Protein AF-A0A0D8X9I7-F1 (afdb_monomer)

Foldseek 3Di:
DLQKDKDKAKDWDWDWFLFPPRPIDIDIFIFIAIFMFGHAFAQLVSSLQSDQFQAAPPPGDGNDDLVVCPPPVNQVVSCLQQAQFWKFFLDDPRDIAGWAGWAFFLFAGDDDDDDDDDDDDDDDDDDDDRDFDQDPVRDTDRNQRCCCPPVVDHDPCRRHIWTAGLVGRRDTHDSRRITGHPPGTGDPSNDDVVNVVVSVVVQLAFPVRRQVSRLVNCVVVVVAAPDPVCVVVVHHHHNDDDDFDWDDDADWWKAADPGDIWGQDLNDTDDPQGAHNFFFEFDQAEEEEAEDPVLVVVFPVVVLQVLLCVVSVSNVYHYDGYPYYHYDDVSDLVSVLVVLVVSLVVVGQEYEYEHEPPDPCVLSQVVSCVVSVHHYHYDYSVLSCCCPVVVPCVSSVVVSCVVRVVRVTGGIDIAGPDDPPDPPRVVSVDPVDDADDFDDDDDDADDYDDDDYDDDDDDAAFDADPVGNPRTHGPVDDDDDPDDDDDPVRDDVVNVVVCCVVPDDDPVRVVVVVVVVCVVVVVAAPDPVCVVVVHGHDPDDDDDDDDFFDDWWKAADPGDIWDDDQQFGDCQQTAHNFAFEFEEEEEEEEEDPVLVVQFPVVVLQVLLCVVSVSNVHHHDGYPYYHYDDVSDLVSVLVVLVVVLVVVHQEYEYEHESNDDCVLSVLLSCQVSVHHYDYDYSVLSCCCPSVVSVSSSLLVSLVVRQQRPTGRIAIFRDDDVPDPLRCQQFDLLEKEKEKEKAADPDDDPSDDDPPQADDDFIKIKMKICLAQTSLFIFIAIATDHHPDLARVQLVLLVVVVVSQVSSCVHNVDGHQEYEYEYEPADPVCLCSCQPRNVVNNQVSLCPDPPRRNHKYWYKYKDQPDSDADWDPDADDDFSQSTERGASIKGQRNRRHSVWRKMFHALRGDRTRGDGTIMITTSDTPDPDDPVSVSSVFSSQQSSPSSRSGGDRGGPRNLSRVQNSVSLSSNSVVCVVPVPADDRDSVSCRVSSTHDDPCSVGGDDD

Structure (mmCIF, N/CA/C/O backbone):
data_AF-A0A0D8X9I7-F1
#
_entry.id   AF-A0A0D8X9I7-F1
#
loop_
_atom_site.group_PDB
_atom_site.id
_atom_site.type_symbol
_atom_site.label_atom_id
_atom_site.label_alt_id
_atom_site.label_comp_id
_atom_site.label_asym_id
_atom_site.label_entity_id
_atom_site.label_seq_id
_atom_site.pdbx_PDB_ins_code
_atom_site.Cartn_x
_atom_site.Cartn_y
_atom_site.Cartn_z
_atom_site.occupancy
_atom_site.B_iso_or_equiv
_atom_site.auth_seq_id
_atom_site.auth_comp_id
_atom_site.auth_asym_id
_atom_site.auth_atom_id
_atom_site.pdbx_PDB_model_num
ATOM 1 N N . MET A 1 1 ? 13.158 9.711 -20.200 1.00 53.44 1 MET A N 1
ATOM 2 C CA . MET A 1 1 ? 13.672 8.953 -19.042 1.00 53.44 1 MET A CA 1
ATOM 3 C C . MET A 1 1 ? 15.166 8.816 -19.259 1.00 53.44 1 MET A C 1
ATOM 5 O O . MET A 1 1 ? 15.548 8.150 -20.204 1.00 53.44 1 MET A O 1
ATOM 9 N N . ASP A 1 2 ? 15.972 9.517 -18.475 1.00 66.38 2 ASP A N 1
ATOM 10 C CA . ASP A 1 2 ? 17.443 9.617 -18.415 1.00 66.38 2 ASP A CA 1
ATOM 11 C C . ASP A 1 2 ? 18.286 8.525 -19.128 1.00 66.38 2 ASP A C 1
ATOM 13 O O . ASP A 1 2 ? 18.911 7.675 -18.475 1.00 66.38 2 ASP A O 1
ATOM 17 N N . GLY A 1 3 ? 18.328 8.505 -20.466 1.00 66.56 3 GLY A N 1
ATOM 18 C CA . GLY A 1 3 ? 18.973 7.427 -21.229 1.00 66.56 3 GLY A CA 1
ATOM 19 C C . GLY A 1 3 ? 18.434 6.025 -20.889 1.00 66.56 3 GLY A C 1
ATOM 20 O O . GLY A 1 3 ? 19.210 5.103 -20.606 1.00 66.56 3 GLY A O 1
ATOM 21 N N . LYS A 1 4 ? 17.109 5.901 -20.766 1.00 79.44 4 LYS A N 1
ATOM 22 C CA . LYS A 1 4 ? 16.364 4.710 -20.336 1.00 79.44 4 LYS A CA 1
ATOM 23 C C . LYS A 1 4 ? 15.097 4.536 -21.182 1.00 79.44 4 LYS A C 1
ATOM 25 O O . LYS A 1 4 ? 14.476 5.520 -21.584 1.00 79.44 4 LYS A O 1
ATOM 30 N N . TYR A 1 5 ? 14.656 3.295 -21.362 1.00 79.88 5 TYR A N 1
ATOM 31 C CA . TYR A 1 5 ? 13.369 2.941 -21.965 1.00 79.88 5 TYR A CA 1
ATOM 32 C C . TYR A 1 5 ? 12.619 1.902 -21.122 1.00 79.88 5 TYR A C 1
ATOM 34 O O . TYR A 1 5 ? 13.199 1.229 -20.271 1.00 79.88 5 TYR A O 1
ATOM 42 N N . MET A 1 6 ? 11.313 1.766 -21.359 1.00 77.94 6 MET A N 1
ATOM 43 C CA . MET A 1 6 ? 10.490 0.726 -20.738 1.00 77.94 6 MET A CA 1
ATOM 44 C C . MET A 1 6 ? 10.503 -0.528 -21.616 1.00 77.94 6 MET A C 1
ATOM 46 O O . MET A 1 6 ? 9.885 -0.542 -22.679 1.00 77.94 6 MET A O 1
ATOM 50 N N . GLY A 1 7 ? 11.190 -1.579 -21.176 1.00 70.88 7 GLY A N 1
ATOM 51 C CA . GLY A 1 7 ? 11.115 -2.898 -21.796 1.00 70.88 7 GLY A CA 1
ATOM 52 C C . GLY A 1 7 ? 9.864 -3.639 -21.326 1.00 70.88 7 GLY A C 1
ATOM 53 O O . GLY A 1 7 ? 9.593 -3.697 -20.126 1.00 70.88 7 GLY A O 1
ATOM 54 N N . ILE A 1 8 ? 9.109 -4.215 -22.263 1.00 76.94 8 ILE A N 1
ATOM 55 C CA . ILE A 1 8 ? 8.021 -5.158 -21.976 1.00 76.94 8 ILE A CA 1
ATOM 56 C C . ILE A 1 8 ? 8.566 -6.564 -22.239 1.00 76.94 8 ILE A C 1
ATOM 58 O O . ILE A 1 8 ? 9.080 -6.826 -23.322 1.00 76.94 8 ILE A O 1
ATOM 62 N N . GLY A 1 9 ? 8.452 -7.459 -21.262 1.00 74.44 9 GLY A N 1
ATOM 63 C CA . GLY A 1 9 ? 8.874 -8.855 -21.373 1.00 74.44 9 GLY A CA 1
ATOM 64 C C . GLY A 1 9 ? 7.874 -9.808 -20.723 1.00 74.44 9 GLY A C 1
ATOM 65 O O . GLY A 1 9 ? 6.910 -9.380 -20.088 1.00 74.44 9 GLY A O 1
ATOM 66 N N . LEU A 1 10 ? 8.109 -11.111 -20.861 1.00 76.75 10 LEU A N 1
ATOM 67 C CA . LEU A 1 10 ? 7.251 -12.153 -20.297 1.00 76.75 10 LEU A CA 1
ATOM 68 C C . LEU A 1 10 ? 7.988 -12.911 -19.189 1.00 76.75 10 LEU A C 1
ATOM 70 O O . LEU A 1 10 ? 9.030 -13.520 -19.438 1.00 76.75 10 LEU A O 1
ATOM 74 N N . ALA A 1 11 ? 7.436 -12.910 -17.975 1.00 76.81 11 ALA A N 1
ATOM 75 C CA . ALA A 1 11 ? 7.809 -13.913 -16.987 1.00 76.81 11 ALA A CA 1
ATOM 76 C C . ALA A 1 11 ? 7.156 -15.240 -17.383 1.00 76.81 11 ALA A C 1
ATOM 78 O O . ALA A 1 11 ? 5.958 -15.266 -17.661 1.00 76.81 11 ALA A O 1
ATOM 79 N N . LYS A 1 12 ? 7.941 -16.319 -17.407 1.00 77.31 12 LYS A N 1
ATOM 80 C CA . LYS A 1 12 ? 7.488 -17.681 -17.708 1.00 77.31 12 LYS A CA 1
ATOM 81 C C . LYS A 1 12 ? 8.013 -18.656 -16.658 1.00 77.31 12 LYS A C 1
ATOM 83 O O . LYS A 1 12 ? 9.156 -18.526 -16.222 1.00 77.31 12 LYS A O 1
ATOM 88 N N . SER A 1 13 ? 7.185 -19.613 -16.262 1.00 77.94 13 SER A N 1
ATOM 89 C CA . SER A 1 13 ? 7.526 -20.680 -15.315 1.00 77.94 13 SER A CA 1
ATOM 90 C C . SER A 1 13 ? 6.604 -21.876 -15.532 1.00 77.94 13 SER A C 1
ATOM 92 O O . SER A 1 13 ? 5.401 -21.682 -15.686 1.00 77.94 13 SER A O 1
ATOM 94 N N . VAL A 1 14 ? 7.147 -23.093 -15.513 1.00 76.88 14 VAL A N 1
ATOM 95 C CA . VAL A 1 14 ? 6.345 -24.326 -15.489 1.00 76.88 14 VAL A CA 1
ATOM 96 C C . VAL A 1 14 ? 6.055 -24.697 -14.034 1.00 76.88 14 VAL A C 1
ATOM 98 O O . VAL A 1 14 ? 6.917 -24.524 -13.172 1.00 76.88 14 VAL A O 1
ATOM 101 N N . LYS A 1 15 ? 4.845 -25.185 -13.761 1.00 76.94 15 LYS A N 1
ATOM 102 C CA . LYS A 1 15 ? 4.417 -25.744 -12.472 1.00 76.94 15 LYS A CA 1
ATOM 103 C C . LYS A 1 15 ? 3.685 -27.062 -12.681 1.00 76.94 15 LYS A C 1
ATOM 105 O O . LYS A 1 15 ? 3.163 -27.288 -13.764 1.00 76.94 15 LYS A O 1
ATOM 110 N N . VAL A 1 16 ? 3.604 -27.892 -11.649 1.00 75.12 16 VAL A N 1
ATOM 111 C CA . VAL A 1 16 ? 2.765 -29.099 -11.634 1.00 75.12 16 VAL A CA 1
ATOM 112 C C . VAL A 1 16 ? 1.577 -28.817 -10.714 1.00 75.12 16 VAL A C 1
ATOM 114 O O . VAL A 1 16 ? 1.790 -28.477 -9.553 1.00 75.12 16 VAL A O 1
ATOM 117 N N . LEU A 1 17 ? 0.353 -28.867 -11.248 1.00 81.06 17 LEU A N 1
ATOM 118 C CA . LEU A 1 17 ? -0.887 -28.464 -10.561 1.00 81.06 17 LEU A CA 1
ATOM 119 C C . LEU A 1 17 ? -1.971 -29.546 -10.713 1.00 81.06 17 LEU A C 1
ATOM 121 O O . LEU A 1 17 ? -1.878 -30.393 -11.601 1.00 81.06 17 LEU A O 1
ATOM 125 N N . GLU A 1 18 ? -2.997 -29.499 -9.860 1.00 74.50 18 GLU A N 1
ATOM 126 C CA . GLU A 1 18 ? -4.066 -30.510 -9.726 1.00 74.50 18 GLU A CA 1
ATOM 127 C C . GLU A 1 18 ? -4.828 -30.846 -11.025 1.00 74.50 18 GLU A C 1
ATOM 129 O O . GLU A 1 18 ? -5.222 -31.994 -11.227 1.00 74.50 18 GLU A O 1
ATOM 134 N N . GLY A 1 19 ? -4.990 -29.883 -11.938 1.00 65.56 19 GLY A N 1
ATOM 135 C CA . GLY A 1 19 ? -5.561 -30.126 -13.265 1.00 65.56 19 GLY A CA 1
ATOM 136 C C . GLY A 1 19 ? -7.082 -30.315 -13.285 1.00 65.56 19 GLY A C 1
ATOM 137 O O . GLY A 1 19 ? -7.809 -29.750 -12.473 1.00 65.56 19 GLY A O 1
ATOM 138 N N . GLU A 1 20 ? -7.600 -31.042 -14.279 1.00 63.41 20 GLU A N 1
ATOM 139 C CA . GLU A 1 20 ? -9.038 -31.340 -14.378 1.00 63.41 20 GLU A CA 1
ATOM 140 C C . GLU A 1 20 ? -9.349 -32.758 -13.904 1.00 63.41 20 GLU A C 1
ATOM 142 O O . GLU A 1 20 ? -8.621 -33.695 -14.226 1.00 63.41 20 GLU A O 1
ATOM 147 N N . LYS A 1 21 ? -10.462 -32.925 -13.172 1.00 53.00 21 LYS A N 1
ATOM 148 C CA . LYS A 1 21 ? -10.874 -34.215 -12.579 1.00 53.00 21 LYS A CA 1
ATOM 149 C C . LYS A 1 21 ? -9.738 -34.843 -11.744 1.00 53.00 21 LYS A C 1
ATOM 151 O O . LYS A 1 21 ? -9.500 -36.046 -11.830 1.00 53.00 21 LYS A O 1
ATOM 156 N N . SER A 1 22 ? -8.997 -33.991 -11.029 1.00 50.38 22 SER A N 1
ATOM 157 C CA . SER A 1 22 ? -7.793 -34.303 -10.245 1.00 50.38 22 SER A CA 1
ATOM 158 C C . SER A 1 22 ? -6.676 -35.035 -11.011 1.00 50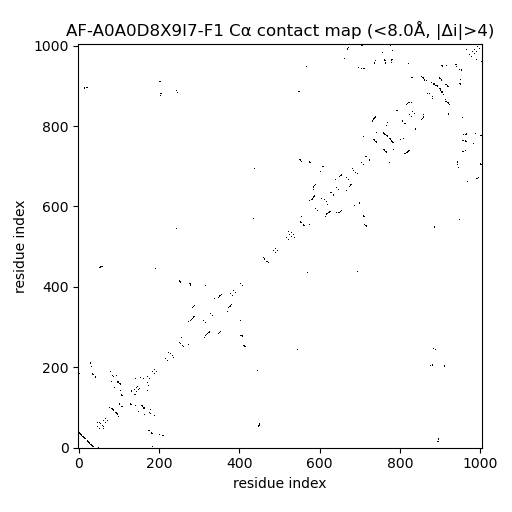.38 22 SER A C 1
ATOM 160 O O . SER A 1 22 ? -5.814 -35.682 -10.413 1.00 50.38 22 SER A O 1
ATOM 162 N N . LYS A 1 23 ? -6.646 -34.920 -12.349 1.00 57.78 23 LYS A N 1
ATOM 163 C CA . LYS A 1 23 ? -5.506 -35.349 -13.169 1.00 57.78 23 LYS A CA 1
ATOM 164 C C . LYS A 1 23 ? -4.407 -34.287 -13.148 1.00 57.78 23 LYS A C 1
ATOM 166 O O . LYS A 1 23 ? -4.363 -33.402 -14.003 1.00 57.78 23 LYS A O 1
ATOM 171 N N . CYS A 1 24 ? -3.510 -34.451 -12.180 1.00 71.00 24 CYS A N 1
ATOM 172 C CA . CYS A 1 24 ? -2.257 -33.716 -12.036 1.00 71.00 24 CYS A CA 1
ATOM 173 C C . CYS A 1 24 ? -1.503 -33.574 -13.375 1.00 71.00 24 CYS A C 1
ATOM 175 O O . CYS A 1 24 ? -1.343 -34.554 -14.106 1.00 71.00 24 CYS A O 1
ATOM 177 N N . GLY A 1 25 ? -1.011 -32.370 -13.688 1.00 72.56 25 GLY A N 1
ATOM 178 C CA . GLY A 1 25 ? -0.290 -32.112 -14.939 1.00 72.56 25 GLY A CA 1
ATOM 179 C C . GLY A 1 25 ? 0.554 -30.829 -14.951 1.00 72.56 25 GLY A C 1
ATOM 180 O O . GLY A 1 25 ? 0.465 -30.013 -14.028 1.00 72.56 25 GLY A O 1
ATOM 181 N N . PRO A 1 26 ? 1.402 -30.641 -15.982 1.00 75.25 26 PRO A N 1
ATOM 182 C CA . PRO A 1 26 ? 2.253 -29.464 -16.126 1.00 75.25 26 PRO A CA 1
ATOM 183 C C . PRO A 1 26 ? 1.493 -28.256 -16.701 1.00 75.25 26 PRO A C 1
ATOM 185 O O . PRO A 1 26 ? 0.844 -28.337 -17.740 1.00 75.25 26 PRO A O 1
ATOM 188 N N . PHE A 1 27 ? 1.643 -27.098 -16.060 1.00 77.88 27 PHE A N 1
ATOM 189 C CA . PHE A 1 27 ? 1.053 -25.820 -16.452 1.00 77.88 27 PHE A CA 1
ATOM 190 C C . PHE A 1 27 ? 2.128 -24.775 -16.751 1.00 77.88 27 PHE A C 1
ATOM 192 O O . PHE A 1 27 ? 3.003 -24.503 -15.926 1.00 77.88 27 PHE A O 1
ATOM 199 N N . LEU A 1 28 ? 2.020 -24.131 -17.914 1.00 76.00 28 LEU A N 1
ATOM 200 C CA . LEU A 1 28 ? 2.842 -22.985 -18.295 1.00 76.00 28 LEU A CA 1
ATOM 201 C C . LEU A 1 28 ? 2.227 -21.683 -17.756 1.00 76.00 28 LEU A C 1
ATOM 203 O O . LEU A 1 28 ? 1.304 -21.117 -18.342 1.00 76.00 28 LEU A O 1
ATOM 207 N N . VAL A 1 29 ? 2.770 -21.170 -16.652 1.00 80.12 29 VAL A N 1
ATOM 208 C CA . VAL A 1 29 ? 2.370 -19.881 -16.073 1.00 80.12 29 VAL A CA 1
ATOM 209 C C . VAL A 1 29 ? 3.133 -18.751 -16.765 1.00 80.12 29 VAL A C 1
ATOM 211 O O . VAL A 1 29 ? 4.367 -18.731 -16.760 1.00 80.12 29 VAL A O 1
ATOM 214 N N . THR A 1 30 ? 2.403 -17.785 -17.331 1.00 79.75 30 THR A N 1
ATOM 215 C CA . THR A 1 30 ? 2.961 -16.594 -17.993 1.00 79.75 30 THR A CA 1
ATOM 216 C C . THR A 1 30 ? 2.322 -15.300 -17.484 1.00 79.75 30 THR A C 1
ATOM 218 O O . THR A 1 30 ? 1.122 -15.251 -17.225 1.00 79.75 30 THR A O 1
ATOM 221 N N . ASP A 1 31 ? 3.124 -14.244 -17.320 1.00 82.19 31 ASP A N 1
ATOM 222 C CA . ASP A 1 31 ? 2.662 -12.928 -16.852 1.00 82.19 31 ASP A CA 1
ATOM 223 C C . ASP A 1 31 ? 3.558 -11.802 -17.391 1.00 82.19 31 ASP A C 1
ATOM 225 O O . ASP A 1 31 ? 4.789 -11.862 -17.289 1.00 82.19 31 ASP A O 1
ATOM 229 N N . VAL A 1 32 ? 2.959 -10.763 -17.982 1.00 78.69 32 VAL A N 1
ATOM 230 C CA . VAL A 1 32 ? 3.725 -9.671 -18.606 1.00 78.69 32 VAL A CA 1
ATOM 231 C C . VAL A 1 32 ? 4.392 -8.775 -17.552 1.00 78.69 32 VAL A C 1
ATOM 233 O O . VAL A 1 32 ? 3.750 -8.260 -16.631 1.00 78.69 32 VAL A O 1
ATOM 236 N N . ARG A 1 33 ? 5.698 -8.545 -17.682 1.00 74.69 33 ARG A N 1
ATOM 237 C CA . ARG A 1 33 ? 6.470 -7.634 -16.826 1.00 74.69 33 ARG A CA 1
ATOM 238 C C . ARG A 1 33 ? 6.933 -6.429 -17.632 1.00 74.69 33 ARG A C 1
ATOM 240 O O . ARG A 1 33 ? 7.232 -6.541 -18.817 1.00 74.69 33 ARG A O 1
ATOM 247 N N . ILE A 1 34 ? 6.973 -5.270 -16.980 1.00 75.94 34 ILE A N 1
ATOM 248 C CA . ILE A 1 34 ? 7.434 -4.024 -17.587 1.00 75.94 34 ILE A CA 1
ATOM 249 C C . ILE A 1 34 ? 8.509 -3.440 -16.674 1.00 75.94 34 ILE A C 1
ATOM 251 O O . ILE A 1 34 ? 8.243 -3.126 -15.516 1.00 75.94 34 ILE A O 1
ATOM 255 N N . GLU A 1 35 ? 9.730 -3.336 -17.184 1.00 70.69 35 GLU A N 1
ATOM 256 C CA . GLU A 1 35 ? 10.915 -2.952 -16.416 1.00 70.69 35 GLU A CA 1
ATOM 257 C C . GLU A 1 35 ? 11.704 -1.876 -17.170 1.00 70.69 35 GLU A C 1
ATOM 259 O O . GLU A 1 35 ? 11.613 -1.765 -18.392 1.00 70.69 35 GLU A O 1
ATOM 264 N N . ALA A 1 36 ? 12.460 -1.049 -16.450 1.00 79.19 36 ALA A N 1
ATOM 265 C CA . ALA A 1 36 ? 13.311 -0.045 -17.078 1.00 79.19 36 ALA A CA 1
ATOM 266 C C . ALA A 1 36 ? 14.634 -0.677 -17.543 1.00 79.19 36 ALA A C 1
ATOM 268 O O . ALA A 1 36 ? 15.284 -1.402 -16.787 1.00 79.19 36 ALA A O 1
ATOM 269 N N . PHE A 1 37 ? 15.051 -0.348 -18.763 1.00 81.62 37 PHE A N 1
ATOM 270 C CA . PHE A 1 37 ? 16.339 -0.705 -19.363 1.00 81.62 37 PHE A CA 1
ATOM 271 C C . PHE A 1 37 ? 17.101 0.565 -19.752 1.00 81.62 37 PHE A C 1
ATOM 273 O O . PHE A 1 37 ? 16.491 1.598 -20.023 1.00 81.62 37 PHE A O 1
ATOM 280 N N . HIS A 1 38 ? 18.429 0.515 -19.763 1.00 81.88 38 HIS A N 1
ATOM 281 C CA . HIS A 1 38 ? 19.268 1.588 -20.291 1.00 81.88 38 HIS A CA 1
ATOM 282 C C . HIS A 1 38 ? 19.253 1.582 -21.820 1.00 81.88 38 HIS A C 1
ATOM 284 O O . HIS A 1 38 ? 19.263 0.514 -22.423 1.00 81.88 38 HIS A O 1
ATOM 290 N N . THR A 1 39 ? 19.256 2.761 -22.446 1.00 83.44 39 THR A N 1
ATOM 291 C CA . THR A 1 39 ? 19.280 2.885 -23.911 1.00 83.44 39 THR A CA 1
ATOM 292 C C . THR A 1 39 ? 20.506 2.187 -24.500 1.00 83.44 39 THR A C 1
ATOM 294 O O . THR A 1 39 ? 21.643 2.518 -24.160 1.00 83.44 39 THR A O 1
ATOM 297 N N . ASN A 1 40 ? 20.257 1.225 -25.390 1.00 85.31 40 ASN A N 1
ATOM 298 C CA . ASN A 1 40 ? 21.288 0.430 -26.054 1.00 85.31 40 ASN A CA 1
ATOM 299 C C . ASN A 1 40 ? 22.244 1.324 -26.855 1.00 85.31 40 ASN A C 1
ATOM 301 O O . ASN A 1 40 ? 21.795 2.183 -27.609 1.00 85.31 40 ASN A O 1
ATOM 305 N N . GLU A 1 41 ? 23.549 1.093 -26.708 1.00 86.75 41 GLU A N 1
ATOM 306 C CA . GLU A 1 41 ? 24.644 1.743 -27.449 1.00 86.75 41 GLU A CA 1
ATOM 307 C C . GLU A 1 41 ? 24.703 3.284 -27.354 1.00 86.75 41 GLU A C 1
ATOM 309 O O . GLU A 1 41 ? 25.485 3.917 -28.060 1.00 86.75 41 GLU A O 1
ATOM 314 N N . GLN A 1 42 ? 23.953 3.897 -26.429 1.00 89.75 42 GLN A N 1
ATOM 315 C CA . GLN A 1 42 ? 24.035 5.329 -26.123 1.00 89.75 42 GLN A CA 1
ATOM 316 C C . GLN A 1 42 ? 25.458 5.715 -25.686 1.00 89.75 42 GLN A C 1
ATOM 318 O O . GLN A 1 42 ? 26.055 5.000 -24.882 1.00 89.75 42 GLN A O 1
ATOM 323 N N . ASN A 1 43 ? 25.997 6.855 -26.133 1.00 92.00 43 ASN A N 1
ATOM 324 C CA . ASN A 1 43 ? 27.284 7.340 -25.625 1.00 92.00 43 ASN A CA 1
ATOM 325 C C . ASN A 1 43 ? 27.200 7.633 -24.115 1.00 92.00 43 ASN A C 1
ATOM 327 O O . ASN A 1 43 ? 26.197 8.158 -23.629 1.00 92.00 43 ASN A O 1
ATOM 331 N N . LEU A 1 44 ? 28.241 7.306 -23.349 1.00 87.31 44 LEU A N 1
ATOM 332 C CA . LEU A 1 44 ? 28.247 7.530 -21.904 1.00 87.31 44 LEU A CA 1
ATOM 333 C C . LEU A 1 44 ? 28.178 9.029 -21.558 1.00 87.31 44 LEU A C 1
ATOM 335 O O . LEU A 1 44 ? 27.568 9.379 -20.548 1.00 87.31 44 LEU A O 1
ATOM 339 N N . LEU A 1 45 ? 28.714 9.912 -22.409 1.00 87.75 45 LEU A N 1
ATOM 340 C CA . LEU A 1 45 ? 28.561 11.361 -22.264 1.00 87.75 45 LEU A CA 1
ATOM 341 C C . LEU A 1 45 ? 27.100 11.788 -22.430 1.00 87.75 45 LEU A C 1
ATOM 343 O O . LEU A 1 45 ? 26.568 12.457 -21.547 1.00 87.75 45 LEU A O 1
ATOM 347 N N . ASP A 1 46 ? 26.433 11.329 -23.492 1.00 85.06 46 ASP A N 1
ATOM 348 C CA . ASP A 1 46 ? 25.006 11.593 -23.737 1.00 85.06 46 ASP A CA 1
ATOM 349 C C . ASP A 1 46 ? 24.131 11.013 -22.621 1.00 85.06 46 ASP A C 1
ATOM 351 O O . ASP A 1 46 ? 23.108 11.581 -22.243 1.00 85.06 46 ASP A O 1
ATOM 355 N N . LYS A 1 47 ? 24.536 9.873 -22.053 1.00 85.00 47 LYS A N 1
ATOM 356 C CA . LYS A 1 47 ? 23.858 9.283 -20.901 1.00 85.00 47 LYS A CA 1
ATOM 357 C C . LYS A 1 47 ? 23.999 10.142 -19.642 1.00 85.00 47 LYS A C 1
ATOM 359 O O . LYS A 1 47 ? 23.061 10.197 -18.847 1.00 85.00 47 LYS A O 1
ATOM 364 N N . ILE A 1 48 ? 25.152 10.777 -19.443 1.00 83.38 48 ILE A N 1
ATOM 365 C CA . ILE A 1 48 ? 25.403 11.655 -18.299 1.00 83.38 48 ILE A CA 1
ATOM 366 C C . ILE A 1 48 ? 24.688 12.996 -18.486 1.00 83.38 48 ILE A C 1
ATOM 368 O O . ILE A 1 48 ? 23.977 13.413 -17.575 1.00 83.38 48 ILE A O 1
ATOM 372 N N . SER A 1 49 ? 24.770 13.624 -19.660 1.00 80.06 49 SER A N 1
ATOM 373 C CA . SER A 1 49 ? 24.073 14.888 -19.940 1.00 80.06 49 SER A CA 1
ATOM 374 C C . SER A 1 49 ? 22.544 14.765 -19.892 1.00 80.06 49 SER A C 1
ATOM 376 O O . SER A 1 49 ? 21.867 15.735 -19.567 1.00 80.06 49 SER A O 1
ATOM 378 N N . GLN A 1 50 ? 21.988 13.571 -20.132 1.00 75.62 50 GLN A N 1
ATOM 379 C CA . GLN A 1 50 ? 20.555 13.274 -19.990 1.00 75.62 50 GLN A CA 1
ATOM 380 C C . GLN A 1 50 ? 20.099 12.917 -18.559 1.00 75.62 50 GLN A C 1
ATOM 382 O O . GLN A 1 50 ? 18.931 12.581 -18.369 1.00 75.62 50 GLN A O 1
ATOM 387 N N . MET A 1 51 ? 20.965 12.939 -17.541 1.00 76.94 51 MET A N 1
ATOM 388 C CA . MET A 1 51 ? 20.543 12.648 -16.163 1.00 76.94 51 MET A CA 1
ATOM 389 C C . MET A 1 51 ? 19.711 13.786 -15.565 1.00 76.94 51 MET A C 1
ATOM 391 O O . MET A 1 51 ? 20.141 14.937 -15.591 1.00 76.94 51 MET A O 1
ATOM 395 N N . SER A 1 52 ? 18.614 13.461 -14.867 1.00 69.69 52 SER A N 1
ATOM 396 C CA . SER A 1 52 ? 17.701 14.426 -14.224 1.00 69.69 52 SER A CA 1
ATOM 397 C C . SER A 1 52 ? 18.366 15.357 -13.197 1.00 69.69 52 SER A C 1
ATOM 399 O O . SER A 1 52 ? 17.738 16.279 -12.686 1.00 69.69 52 SER A O 1
ATOM 401 N N . ILE A 1 53 ? 19.625 15.088 -12.847 1.00 71.44 53 ILE A N 1
ATOM 402 C CA . ILE A 1 53 ? 20.454 15.872 -11.930 1.00 71.44 53 ILE A CA 1
ATOM 403 C C . ILE A 1 53 ? 20.859 17.231 -12.515 1.00 71.44 53 ILE A C 1
ATOM 405 O O . ILE A 1 53 ? 21.254 18.108 -11.746 1.00 71.44 53 ILE A O 1
ATOM 409 N N . PHE A 1 54 ? 20.749 17.371 -13.842 1.00 71.06 54 PHE A N 1
ATOM 410 C CA . PHE A 1 54 ? 20.983 18.589 -14.617 1.00 71.06 54 PHE A CA 1
ATOM 411 C C . PHE A 1 54 ? 19.676 19.253 -15.108 1.00 71.06 54 PHE A C 1
ATOM 413 O O . PHE A 1 54 ? 19.748 20.277 -15.778 1.00 71.06 54 PHE A O 1
ATOM 420 N N . PHE A 1 55 ? 18.487 18.713 -14.791 1.00 67.62 55 PHE A N 1
ATOM 421 C CA . PHE A 1 55 ? 17.203 19.175 -15.352 1.00 67.62 55 PHE A CA 1
ATOM 422 C C . PHE A 1 55 ? 16.354 20.027 -14.394 1.00 67.62 55 PHE A C 1
ATOM 424 O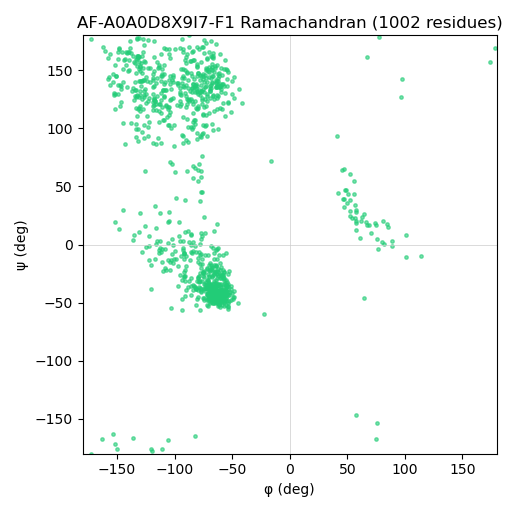 O . PHE A 1 55 ? 16.295 19.777 -13.187 1.00 67.62 55 PHE A O 1
ATOM 431 N N . GLU A 1 56 ? 15.633 21.017 -14.933 1.00 56.59 56 GLU A N 1
ATOM 432 C CA . GLU A 1 56 ? 14.828 21.963 -14.152 1.00 56.59 56 GLU A CA 1
ATOM 433 C C . GLU A 1 56 ? 13.410 21.471 -13.777 1.00 56.59 56 GLU A C 1
ATOM 435 O O . GLU A 1 56 ? 12.561 21.333 -14.657 1.00 56.59 56 GLU A O 1
ATOM 440 N N . PRO A 1 57 ? 13.032 21.381 -12.483 1.00 46.91 57 PRO A N 1
ATOM 441 C CA . PRO A 1 57 ? 11.664 21.004 -12.090 1.00 46.91 57 PRO A CA 1
ATOM 442 C C . PRO A 1 57 ? 10.584 22.093 -12.239 1.00 46.91 57 PRO A C 1
ATOM 444 O O . PRO A 1 57 ? 9.474 21.913 -11.737 1.00 46.91 57 PRO A O 1
ATOM 447 N N . ARG A 1 58 ? 10.901 23.243 -12.847 1.00 42.88 58 ARG A N 1
ATOM 448 C CA . ARG A 1 58 ? 9.969 24.360 -13.106 1.00 42.88 58 ARG A CA 1
ATOM 449 C C . ARG A 1 58 ? 9.821 24.697 -14.593 1.00 42.88 58 ARG A C 1
ATOM 451 O O . ARG A 1 58 ? 8.701 24.980 -15.005 1.00 42.88 58 ARG A O 1
ATOM 458 N N . THR A 1 59 ? 10.900 24.636 -15.375 1.00 47.62 59 THR A N 1
ATOM 459 C CA . THR A 1 59 ? 10.926 24.952 -16.821 1.00 47.62 59 THR A CA 1
ATOM 460 C C . THR A 1 59 ? 11.308 23.763 -17.716 1.00 47.62 59 THR A C 1
ATOM 462 O O . THR A 1 59 ? 11.099 23.831 -18.921 1.00 47.62 59 THR A O 1
ATOM 465 N N . GLY A 1 60 ? 11.820 22.659 -17.155 1.00 52.69 60 GLY A N 1
ATOM 466 C CA . GLY A 1 60 ? 12.176 21.433 -17.885 1.00 52.69 60 GLY A CA 1
ATOM 467 C C . GLY A 1 60 ? 13.537 21.426 -18.595 1.00 52.69 60 GLY A C 1
ATOM 468 O O . GLY A 1 60 ? 13.870 20.421 -19.214 1.00 52.69 60 GLY A O 1
ATOM 469 N N . THR A 1 61 ? 14.318 22.504 -18.515 1.00 59.44 61 THR A N 1
ATOM 470 C CA . THR A 1 61 ? 15.568 22.700 -19.276 1.00 59.44 61 THR A CA 1
ATOM 471 C C . THR A 1 61 ? 16.807 22.047 -18.636 1.00 59.44 61 THR A C 1
ATOM 473 O O . THR A 1 61 ? 16.744 21.636 -17.477 1.00 59.44 61 THR A O 1
ATOM 476 N N . ASN A 1 62 ? 17.921 21.938 -19.381 1.00 70.62 62 ASN A N 1
ATOM 477 C CA . ASN A 1 62 ? 19.121 21.166 -19.015 1.00 70.62 62 ASN A CA 1
ATOM 478 C C . ASN A 1 62 ? 20.389 22.036 -18.830 1.00 70.62 62 ASN A C 1
ATOM 480 O O . ASN A 1 62 ? 20.871 22.653 -19.775 1.00 70.62 62 ASN A O 1
ATOM 484 N N . ASN A 1 63 ? 20.983 21.987 -17.634 1.00 76.12 63 ASN A N 1
ATOM 485 C CA . ASN A 1 63 ? 22.160 22.750 -17.193 1.00 76.12 63 ASN A CA 1
ATOM 486 C C . ASN A 1 63 ? 23.493 21.983 -17.331 1.00 76.12 63 ASN A C 1
ATOM 488 O O . ASN A 1 63 ? 24.467 22.295 -16.635 1.00 76.12 63 ASN A O 1
ATOM 492 N N . PHE A 1 64 ? 23.560 20.932 -18.153 1.00 80.69 64 PHE A N 1
ATOM 493 C CA . PHE A 1 64 ? 24.787 20.151 -18.300 1.00 80.69 64 PHE A CA 1
ATOM 494 C C . PHE A 1 64 ? 25.942 20.982 -18.890 1.00 80.69 64 PHE A C 1
ATOM 496 O O . PHE A 1 64 ? 25.926 21.376 -20.054 1.00 80.69 64 PHE A O 1
ATOM 503 N N . SER A 1 65 ? 27.002 21.162 -18.100 1.00 83.00 65 SER A N 1
ATOM 504 C CA . SER A 1 65 ? 28.322 21.594 -18.567 1.00 83.00 65 SER A CA 1
ATOM 505 C C . SER A 1 65 ? 29.414 20.766 -17.891 1.00 83.00 65 SER A C 1
ATOM 507 O O . SER A 1 65 ? 29.172 20.152 -16.847 1.00 83.00 65 SER A O 1
ATOM 509 N N . VAL A 1 66 ? 30.630 20.772 -18.448 1.00 79.88 66 VAL A N 1
ATOM 510 C CA . VAL A 1 66 ? 31.786 20.085 -17.844 1.00 79.88 66 VAL A CA 1
ATOM 511 C C . VAL A 1 66 ? 32.048 20.610 -16.428 1.00 79.88 66 VAL A C 1
ATOM 513 O O . VAL A 1 66 ? 32.163 19.816 -15.498 1.00 79.88 66 VAL A O 1
ATOM 516 N N . ASP A 1 67 ? 32.025 21.929 -16.225 1.00 76.62 67 ASP A N 1
ATOM 517 C CA . ASP A 1 67 ? 32.249 22.547 -14.911 1.00 76.62 67 ASP A CA 1
ATOM 518 C C . ASP A 1 67 ? 31.148 22.219 -13.901 1.00 76.62 67 ASP A C 1
ATOM 520 O O . ASP A 1 67 ? 31.419 22.109 -12.708 1.00 76.62 67 ASP A O 1
ATOM 524 N N . VAL A 1 68 ? 29.896 22.061 -14.349 1.00 77.88 68 VAL A N 1
ATOM 525 C CA . VAL A 1 68 ? 28.784 21.640 -13.483 1.00 77.88 68 VAL A CA 1
ATOM 526 C C . VAL A 1 68 ? 28.888 20.149 -13.163 1.00 77.88 68 VAL A C 1
ATOM 528 O O . VAL A 1 68 ? 28.646 19.765 -12.018 1.00 77.88 68 VAL A O 1
ATOM 531 N N . ALA A 1 69 ? 29.291 19.313 -14.123 1.00 75.69 69 ALA A N 1
ATOM 532 C CA . ALA A 1 69 ? 29.463 17.870 -13.958 1.00 75.69 69 ALA A CA 1
ATOM 533 C C . ALA A 1 69 ? 30.656 17.506 -13.052 1.00 75.69 69 ALA A C 1
ATOM 535 O O . ALA A 1 69 ? 30.537 16.594 -12.236 1.00 75.69 69 ALA A O 1
ATOM 536 N N . CYS A 1 70 ? 31.762 18.252 -13.133 1.00 78.56 70 CYS A N 1
ATOM 537 C CA . CYS A 1 70 ? 32.972 18.064 -12.322 1.00 78.56 70 CYS A CA 1
ATOM 538 C C . CYS A 1 70 ? 32.866 18.603 -10.876 1.00 78.56 70 CYS A C 1
ATOM 540 O O . CYS A 1 70 ? 33.814 18.470 -10.104 1.00 78.56 70 CYS A O 1
ATOM 542 N N . ARG A 1 71 ? 31.728 19.178 -10.454 1.00 78.12 71 ARG A N 1
ATOM 543 C CA . ARG A 1 71 ? 31.491 19.527 -9.034 1.00 78.12 71 ARG A CA 1
ATOM 544 C C . ARG A 1 71 ? 31.365 18.256 -8.199 1.00 78.12 71 ARG A C 1
ATOM 546 O O . ARG A 1 71 ? 30.643 17.344 -8.588 1.00 78.12 71 ARG A O 1
ATOM 553 N N . SER A 1 72 ? 31.949 18.220 -7.001 1.00 68.75 72 SER A N 1
ATOM 554 C CA . SER A 1 72 ? 31.948 17.031 -6.125 1.00 68.75 72 SER A CA 1
ATOM 555 C C . SER A 1 72 ? 30.541 16.483 -5.825 1.00 68.75 72 SER A C 1
ATOM 557 O O . SER A 1 72 ? 30.336 15.270 -5.755 1.00 68.75 72 SER A O 1
ATOM 559 N N . SER A 1 73 ? 29.547 17.368 -5.697 1.00 63.97 73 SER A N 1
ATOM 560 C CA . SER A 1 73 ? 28.132 17.008 -5.532 1.00 63.97 73 SER A CA 1
ATOM 561 C C . SER A 1 73 ? 27.533 16.368 -6.791 1.00 63.97 73 SER A C 1
ATOM 563 O O . SER A 1 73 ? 26.823 15.367 -6.689 1.00 63.97 73 SER A O 1
ATOM 565 N N . SER A 1 74 ? 27.852 16.894 -7.975 1.00 71.50 74 SER A N 1
ATOM 566 C CA . SER A 1 74 ? 27.459 16.327 -9.269 1.00 71.50 74 SER A CA 1
ATOM 567 C C . SER A 1 74 ? 28.144 14.989 -9.520 1.00 71.50 74 SER A C 1
ATOM 569 O O . SER A 1 74 ? 27.449 14.008 -9.754 1.00 71.50 74 SER A O 1
ATOM 571 N N . MET A 1 75 ? 29.470 14.899 -9.371 1.00 74.06 75 MET A N 1
ATOM 572 C CA . MET A 1 75 ? 30.242 13.657 -9.513 1.00 74.06 75 MET A CA 1
ATOM 573 C C . MET A 1 75 ? 29.683 12.529 -8.634 1.00 74.06 75 MET A C 1
ATOM 575 O O . MET A 1 75 ? 29.488 11.412 -9.110 1.00 74.06 75 MET A O 1
ATOM 579 N N . THR A 1 76 ? 29.322 12.829 -7.381 1.00 70.94 76 THR A N 1
ATOM 580 C CA . THR A 1 76 ? 28.684 11.857 -6.472 1.00 70.94 76 THR A CA 1
ATOM 581 C C . THR A 1 76 ? 27.320 11.377 -6.994 1.00 70.94 76 THR A C 1
ATOM 583 O O . THR A 1 76 ? 27.002 10.189 -6.903 1.00 70.94 76 THR A O 1
ATOM 586 N N . ARG A 1 77 ? 26.509 12.275 -7.577 1.00 68.50 77 ARG A N 1
ATOM 587 C CA . ARG A 1 77 ? 25.213 11.934 -8.198 1.00 68.50 77 ARG A CA 1
ATOM 588 C C . ARG A 1 77 ? 25.391 11.132 -9.498 1.00 68.50 77 ARG A C 1
ATOM 590 O O . ARG A 1 77 ? 24.686 10.143 -9.679 1.00 68.50 77 ARG A O 1
ATOM 597 N N . ILE A 1 78 ? 26.344 11.512 -10.354 1.00 80.12 78 ILE A N 1
ATOM 598 C CA . ILE A 1 78 ? 26.680 10.839 -11.622 1.00 80.12 78 ILE A CA 1
ATOM 599 C C . ILE A 1 78 ? 27.143 9.407 -11.360 1.00 80.12 78 ILE A C 1
ATOM 601 O O . ILE A 1 78 ? 26.586 8.463 -11.924 1.00 80.12 78 ILE A O 1
ATOM 605 N N . LEU A 1 79 ? 28.123 9.237 -10.463 1.00 79.56 79 LEU A N 1
ATOM 606 C CA . LEU A 1 79 ? 28.677 7.934 -10.107 1.00 79.56 79 LEU A CA 1
ATOM 607 C C . LEU A 1 79 ? 27.574 6.975 -9.654 1.00 79.56 79 LEU A C 1
ATOM 609 O O . LEU A 1 79 ? 27.541 5.836 -10.103 1.00 79.56 79 LEU A O 1
ATOM 613 N N . LYS A 1 80 ? 26.620 7.441 -8.839 1.00 72.25 80 LYS A N 1
ATOM 614 C CA . LYS A 1 80 ? 25.488 6.619 -8.384 1.00 72.25 80 LYS A CA 1
ATOM 615 C C . LYS A 1 80 ? 24.655 6.032 -9.539 1.00 72.25 80 LYS A C 1
ATOM 617 O O . LYS A 1 80 ? 24.082 4.960 -9.381 1.00 72.25 80 LYS A O 1
ATOM 622 N N . VAL A 1 81 ? 24.575 6.715 -10.684 1.00 72.75 81 VAL A N 1
ATOM 623 C CA . VAL A 1 81 ? 23.762 6.286 -11.836 1.00 72.75 81 VAL A CA 1
ATOM 624 C C . VAL A 1 81 ? 24.556 5.430 -12.836 1.00 72.75 81 VAL A C 1
ATOM 626 O O . VAL A 1 81 ? 23.948 4.586 -13.491 1.00 72.75 81 VAL A O 1
ATOM 629 N N . ILE A 1 82 ? 25.885 5.588 -12.944 1.00 81.50 82 ILE A N 1
ATOM 630 C CA . ILE A 1 82 ? 26.723 4.792 -13.875 1.00 81.50 82 ILE A CA 1
ATOM 631 C C . ILE A 1 82 ? 27.547 3.674 -13.221 1.00 81.50 82 ILE A C 1
ATOM 633 O O . ILE A 1 82 ? 28.042 2.804 -13.931 1.00 81.50 82 ILE A O 1
ATOM 637 N N . LYS A 1 83 ? 27.716 3.652 -11.893 1.00 80.56 83 LYS A N 1
ATOM 638 C CA . LYS A 1 83 ? 28.489 2.601 -11.211 1.00 80.56 83 LYS A CA 1
ATOM 639 C C . LYS A 1 83 ? 27.878 1.225 -11.486 1.00 80.56 83 LYS A C 1
ATOM 641 O O . LYS A 1 83 ? 26.673 1.030 -11.340 1.00 80.56 83 LYS A O 1
ATOM 646 N N . GLY A 1 84 ? 28.718 0.272 -11.883 1.00 76.19 84 GLY A N 1
ATOM 647 C CA . GLY A 1 84 ? 28.310 -1.082 -12.260 1.00 76.19 84 GLY A CA 1
ATOM 648 C C . GLY A 1 84 ? 27.669 -1.214 -13.647 1.00 76.19 84 GLY A C 1
ATOM 649 O O . GLY A 1 84 ? 27.410 -2.343 -14.056 1.00 76.19 84 GLY A O 1
ATOM 650 N N . LEU A 1 85 ? 27.443 -0.116 -14.379 1.00 83.50 85 LEU A N 1
ATOM 651 C CA . LEU A 1 85 ? 26.987 -0.156 -15.768 1.00 83.50 85 LEU A CA 1
ATOM 652 C C . LEU A 1 85 ? 28.109 -0.705 -16.659 1.00 83.50 85 LEU A C 1
ATOM 654 O O . LEU A 1 85 ? 29.253 -0.254 -16.565 1.00 83.50 85 LEU A O 1
ATOM 658 N N . TYR A 1 86 ? 27.788 -1.656 -17.534 1.00 89.06 86 TYR A N 1
ATOM 659 C CA . TYR A 1 86 ? 28.703 -2.125 -18.567 1.00 89.06 86 TYR A CA 1
ATOM 660 C C . TYR A 1 86 ? 28.744 -1.137 -19.730 1.00 89.06 86 TYR A C 1
ATOM 662 O O . TYR A 1 86 ? 27.712 -0.700 -20.247 1.00 89.06 86 TYR A O 1
ATOM 670 N N . VAL A 1 87 ? 29.954 -0.816 -20.165 1.00 89.75 87 VAL A N 1
ATOM 671 C CA . VAL A 1 87 ? 30.229 0.048 -21.310 1.00 89.75 87 VAL A CA 1
ATOM 672 C C . VAL A 1 87 ? 31.199 -0.630 -22.264 1.00 89.75 87 VAL A C 1
ATOM 674 O O . VAL A 1 87 ? 32.052 -1.410 -21.851 1.00 89.75 87 VAL A O 1
ATOM 677 N N . ARG A 1 88 ? 31.036 -0.334 -23.550 1.00 91.81 88 ARG A N 1
ATOM 678 C CA . ARG A 1 88 ? 31.806 -0.828 -24.686 1.00 91.81 88 ARG A CA 1
ATOM 679 C C . ARG A 1 88 ? 32.637 0.321 -25.251 1.00 91.81 88 ARG A C 1
ATOM 681 O O . ARG A 1 88 ? 32.094 1.402 -25.476 1.00 91.81 88 ARG A O 1
ATOM 688 N N . THR A 1 89 ? 33.922 0.114 -25.527 1.00 90.69 89 THR A N 1
ATOM 689 C CA . THR A 1 89 ? 34.724 1.142 -26.212 1.00 90.69 89 THR A CA 1
ATOM 690 C C . THR A 1 89 ? 34.192 1.393 -27.628 1.00 90.69 89 THR A C 1
ATOM 692 O O . THR A 1 89 ? 33.782 0.463 -28.333 1.00 90.69 89 THR A O 1
ATOM 695 N N . SER A 1 90 ? 34.193 2.655 -28.068 1.00 87.56 90 SER A N 1
ATOM 696 C CA . SER A 1 90 ? 33.932 3.009 -29.474 1.00 87.56 90 SER A CA 1
ATOM 697 C C . SER A 1 90 ? 35.128 2.694 -30.387 1.00 87.56 90 SER A C 1
ATOM 699 O O . SER A 1 90 ? 34.953 2.481 -31.585 1.00 87.56 90 SER A O 1
ATOM 701 N N . TYR A 1 91 ? 36.325 2.621 -29.799 1.00 85.56 91 TYR A N 1
ATOM 702 C CA . TYR A 1 91 ? 37.629 2.459 -30.440 1.00 85.56 91 TYR A CA 1
ATOM 703 C C . TYR A 1 91 ? 38.262 1.088 -30.144 1.00 85.56 91 TYR A C 1
ATOM 705 O O . TYR A 1 91 ? 37.869 0.388 -29.202 1.00 85.56 91 TYR A O 1
ATOM 713 N N . GLY A 1 92 ? 39.276 0.722 -30.936 1.00 83.31 92 GLY A N 1
ATOM 714 C CA . GLY A 1 92 ? 39.988 -0.555 -30.817 1.00 83.31 92 GLY A CA 1
ATOM 715 C C . GLY A 1 92 ? 39.054 -1.761 -30.953 1.00 83.31 92 GLY A C 1
ATOM 716 O O . GLY A 1 92 ? 38.033 -1.698 -31.637 1.00 83.31 92 GLY A O 1
ATOM 717 N N . ASN A 1 93 ? 39.360 -2.847 -30.241 1.00 82.69 93 ASN A N 1
ATOM 718 C CA . ASN A 1 93 ? 38.623 -4.117 -30.309 1.00 82.69 93 ASN A CA 1
ATOM 719 C C . ASN A 1 93 ? 37.247 -4.083 -29.598 1.00 82.69 93 ASN A C 1
ATOM 721 O O . ASN A 1 93 ? 36.758 -5.125 -29.171 1.00 82.69 93 ASN A O 1
ATOM 725 N N . ARG A 1 94 ? 36.634 -2.898 -29.431 1.00 83.19 94 ARG A N 1
ATOM 726 C CA . ARG A 1 94 ? 35.304 -2.690 -28.820 1.00 83.19 94 ARG A CA 1
ATOM 727 C C . ARG A 1 94 ? 35.126 -3.441 -27.488 1.00 83.19 94 ARG A C 1
ATOM 729 O O . ARG A 1 94 ? 34.120 -4.114 -27.275 1.00 83.19 94 ARG A O 1
ATOM 736 N N . ARG A 1 95 ? 36.118 -3.342 -26.594 1.00 88.19 95 ARG A N 1
ATOM 737 C CA . ARG A 1 95 ? 36.151 -4.054 -25.304 1.00 88.19 95 ARG A CA 1
ATOM 738 C C . ARG A 1 95 ? 34.996 -3.595 -24.412 1.00 88.19 95 ARG A C 1
ATOM 740 O O . ARG A 1 95 ? 34.760 -2.394 -24.294 1.00 88.19 95 ARG A O 1
ATOM 747 N N . THR A 1 96 ? 34.326 -4.542 -23.758 1.00 88.31 96 THR A N 1
ATOM 748 C CA . THR A 1 96 ? 33.215 -4.280 -22.828 1.00 88.31 96 THR A CA 1
ATOM 749 C C . THR A 1 96 ? 33.648 -4.517 -21.382 1.00 88.31 96 THR A C 1
ATOM 751 O O . THR A 1 96 ? 34.260 -5.543 -21.090 1.00 88.31 96 THR A O 1
ATOM 754 N N . PHE A 1 97 ? 33.333 -3.592 -20.472 1.00 84.06 97 PHE A N 1
ATOM 755 C CA . PHE A 1 97 ? 33.717 -3.654 -19.055 1.00 84.06 97 PHE A CA 1
ATOM 756 C C . PHE A 1 97 ? 32.714 -2.923 -18.135 1.00 84.06 97 PHE A C 1
ATOM 758 O O . PHE A 1 97 ? 32.035 -2.003 -18.591 1.00 84.06 97 PHE A O 1
ATOM 765 N N . PRO A 1 98 ? 32.606 -3.288 -16.840 1.00 86.25 98 PRO A N 1
ATOM 766 C CA . PRO A 1 98 ? 31.772 -2.579 -15.868 1.00 86.25 98 PRO A CA 1
ATOM 767 C C . PRO A 1 98 ? 32.497 -1.378 -15.235 1.00 86.25 98 PRO A C 1
ATOM 769 O O . PRO A 1 98 ? 33.631 -1.503 -14.762 1.00 86.25 98 PRO A O 1
ATOM 772 N N . ILE A 1 99 ? 31.817 -0.231 -15.149 1.00 82.31 99 ILE A N 1
ATOM 773 C CA . ILE A 1 99 ? 32.337 0.986 -14.500 1.00 82.31 99 ILE A CA 1
ATOM 774 C C . ILE A 1 99 ? 32.494 0.772 -12.986 1.00 82.31 99 ILE A C 1
ATOM 776 O O . ILE A 1 99 ? 31.550 0.382 -12.293 1.00 82.31 99 ILE A O 1
ATOM 780 N N . GLY A 1 100 ? 33.687 1.068 -12.469 1.00 73.44 100 GLY A N 1
ATOM 781 C CA . GLY A 1 100 ? 34.039 1.012 -11.051 1.00 73.44 100 GLY A CA 1
ATOM 782 C C . GLY A 1 100 ? 33.869 2.348 -10.331 1.00 73.44 100 GLY A C 1
ATOM 783 O O . GLY A 1 100 ? 33.143 2.420 -9.334 1.00 73.44 100 GLY A O 1
ATOM 784 N N . ASN A 1 101 ? 34.537 3.393 -10.826 1.00 79.00 101 ASN A N 1
ATOM 785 C CA . ASN A 1 101 ? 34.584 4.713 -10.194 1.00 79.00 101 ASN A CA 1
ATOM 786 C C . ASN A 1 101 ? 34.706 5.853 -11.227 1.00 79.00 101 ASN A C 1
ATOM 788 O O . ASN A 1 101 ? 34.972 5.607 -12.405 1.00 79.00 101 ASN A O 1
ATOM 792 N N . LEU A 1 102 ? 34.536 7.097 -10.768 1.00 79.75 102 LEU A N 1
ATOM 793 C CA . LEU A 1 102 ? 35.031 8.282 -11.473 1.00 79.75 102 LEU A CA 1
ATOM 794 C C . LEU A 1 102 ? 36.496 8.526 -11.089 1.00 79.75 102 LEU A C 1
ATOM 796 O O . LEU A 1 102 ? 36.885 8.310 -9.941 1.00 79.75 102 LEU A O 1
ATOM 800 N N . ALA A 1 103 ? 37.278 9.014 -12.042 1.00 74.12 103 ALA A N 1
ATOM 801 C CA . ALA A 1 103 ? 38.674 9.398 -11.881 1.00 74.12 103 ALA A CA 1
ATOM 802 C C . ALA A 1 103 ? 38.895 10.832 -12.395 1.00 74.12 103 ALA A C 1
ATOM 804 O O . ALA A 1 103 ? 37.966 11.491 -12.860 1.00 74.12 103 ALA A O 1
ATOM 805 N N . ALA A 1 104 ? 40.113 11.356 -12.267 1.00 68.25 104 ALA A N 1
ATOM 806 C CA . ALA A 1 104 ? 40.415 12.740 -12.627 1.00 68.25 104 ALA A CA 1
ATOM 807 C C . ALA A 1 104 ? 40.340 13.003 -14.154 1.00 68.25 104 ALA A C 1
ATOM 809 O O . ALA A 1 104 ? 40.053 12.102 -14.950 1.00 68.25 104 ALA A O 1
ATOM 810 N N . ALA A 1 105 ? 40.512 14.264 -14.557 1.00 71.81 105 ALA A N 1
ATOM 811 C CA . ALA A 1 105 ? 40.280 14.711 -15.929 1.00 71.81 105 ALA A CA 1
ATOM 812 C C . ALA A 1 105 ? 41.286 14.120 -16.930 1.00 71.81 105 ALA A C 1
ATOM 814 O O . ALA A 1 105 ? 42.429 13.823 -16.579 1.00 71.81 105 ALA A O 1
ATOM 815 N N . ALA A 1 106 ? 40.887 13.979 -18.196 1.00 66.88 106 ALA A N 1
ATOM 816 C CA . ALA A 1 106 ? 41.743 13.371 -19.219 1.00 66.88 106 ALA A CA 1
ATOM 817 C C . ALA A 1 106 ? 43.041 14.168 -19.497 1.00 66.88 106 ALA A C 1
ATOM 819 O O . ALA A 1 106 ? 44.034 13.587 -19.949 1.00 66.88 106 ALA A O 1
ATOM 820 N N . ASN A 1 107 ? 43.058 15.468 -19.186 1.00 68.69 107 ASN A N 1
ATOM 821 C CA . ASN A 1 107 ? 44.243 16.327 -19.215 1.00 68.69 107 ASN A CA 1
ATOM 822 C C . ASN A 1 107 ? 45.039 16.388 -17.890 1.00 68.69 107 ASN A C 1
ATOM 824 O O . ASN A 1 107 ? 46.204 16.781 -17.928 1.00 68.69 107 ASN A O 1
ATOM 828 N N . ILE A 1 108 ? 44.466 16.011 -16.735 1.00 65.38 108 ILE A N 1
ATOM 829 C CA . ILE A 1 108 ? 45.098 16.136 -15.402 1.00 65.38 108 ILE A CA 1
ATOM 830 C C . ILE A 1 108 ? 44.695 14.960 -14.490 1.00 65.38 108 ILE A C 1
ATOM 832 O O . ILE A 1 108 ? 43.605 14.960 -13.911 1.00 65.38 108 ILE A O 1
ATOM 836 N N . LEU A 1 109 ? 45.599 13.997 -14.264 1.00 53.75 109 LEU A N 1
ATOM 837 C CA . LEU A 1 109 ? 45.338 12.812 -13.430 1.00 53.75 109 LEU A CA 1
ATOM 838 C C . LEU A 1 109 ? 45.665 13.012 -11.934 1.00 53.75 109 LEU A C 1
ATOM 840 O O . LEU A 1 109 ? 46.525 12.324 -11.390 1.00 53.75 109 LEU A O 1
ATOM 844 N N . ARG A 1 110 ? 44.977 13.929 -11.235 1.00 49.97 110 ARG A N 1
ATOM 845 C CA . ARG A 1 110 ? 45.204 14.144 -9.786 1.00 49.97 110 ARG A CA 1
ATOM 846 C C . ARG A 1 110 ? 45.081 12.845 -8.972 1.00 49.97 110 ARG A C 1
ATOM 848 O O . ARG A 1 110 ? 44.000 12.257 -8.916 1.00 49.97 110 ARG A O 1
ATOM 855 N N . SER A 1 111 ? 46.140 12.488 -8.240 1.00 39.19 111 SER A N 1
ATOM 856 C CA . SER A 1 111 ? 46.118 11.439 -7.212 1.00 39.19 111 SER A CA 1
ATOM 857 C C . SER A 1 111 ? 45.157 11.804 -6.077 1.00 39.19 111 SER A C 1
ATOM 859 O O . SER A 1 111 ? 45.489 12.583 -5.184 1.00 39.19 111 SER A O 1
ATOM 861 N N . PHE A 1 112 ? 43.949 11.241 -6.104 1.00 36.72 112 PHE A N 1
ATOM 862 C CA . PHE A 1 112 ? 42.946 11.445 -5.061 1.00 36.72 112 PHE A CA 1
ATOM 863 C C . PHE A 1 112 ? 43.268 10.603 -3.818 1.00 36.72 112 PHE A C 1
ATOM 865 O O . PHE A 1 112 ? 42.844 9.454 -3.696 1.00 36.72 112 PHE A O 1
ATOM 872 N N . PHE A 1 113 ? 43.988 11.195 -2.862 1.00 32.50 113 PHE A N 1
ATOM 873 C CA . PHE A 1 113 ? 44.054 10.655 -1.505 1.00 32.50 113 PHE A CA 1
ATOM 874 C C . PHE A 1 113 ? 42.652 10.666 -0.877 1.00 32.50 113 PHE A C 1
ATOM 876 O O . PHE A 1 113 ? 41.963 11.690 -0.869 1.00 32.50 113 PHE A O 1
ATOM 883 N N . VAL A 1 114 ? 42.214 9.521 -0.350 1.00 28.58 114 VAL A N 1
ATOM 884 C CA . VAL A 1 114 ? 40.901 9.392 0.295 1.00 28.58 114 VAL A CA 1
ATOM 885 C C . VAL A 1 114 ? 40.954 10.042 1.675 1.00 28.58 114 VAL A C 1
ATOM 887 O O . VAL A 1 114 ? 41.609 9.535 2.583 1.00 28.58 114 VAL A O 1
ATOM 890 N N . PHE A 1 115 ? 40.231 11.150 1.846 1.00 29.50 115 PHE A N 1
ATOM 891 C CA . PHE A 1 115 ? 40.123 11.839 3.131 1.00 29.50 115 PHE A CA 1
ATOM 892 C C . PHE A 1 115 ? 39.257 11.029 4.112 1.00 29.50 115 PHE A C 1
ATOM 894 O O . PHE A 1 115 ? 38.030 11.139 4.138 1.00 29.50 115 PHE A O 1
ATOM 901 N N . VAL A 1 116 ? 39.902 10.196 4.929 1.00 27.86 116 VAL A N 1
ATOM 902 C CA . VAL A 1 116 ? 39.283 9.585 6.112 1.00 27.86 116 VAL A CA 1
ATOM 903 C C . VAL A 1 116 ? 39.338 10.602 7.251 1.00 27.86 116 VAL A C 1
ATOM 905 O O . VAL A 1 116 ? 40.412 11.072 7.616 1.00 27.86 116 VAL A O 1
ATOM 908 N N . PHE A 1 117 ? 38.188 10.945 7.834 1.00 26.58 117 PHE A N 1
ATOM 909 C CA . PHE A 1 117 ? 38.133 11.878 8.961 1.00 26.58 117 PHE A CA 1
ATOM 910 C C . PHE A 1 117 ? 38.789 11.286 10.219 1.00 26.58 117 PHE A C 1
ATOM 912 O O . PHE A 1 117 ? 38.176 10.495 10.937 1.00 26.58 117 PHE A O 1
ATOM 919 N N . ARG A 1 118 ? 40.006 11.741 10.537 1.00 27.59 118 ARG A N 1
ATOM 920 C CA . ARG A 1 118 ? 40.552 11.703 11.899 1.00 27.59 118 ARG A CA 1
ATOM 921 C C . ARG A 1 118 ? 41.480 12.897 12.156 1.00 27.59 118 ARG A C 1
ATOM 923 O O . ARG A 1 118 ? 42.483 13.054 11.478 1.00 27.59 118 ARG A O 1
ATOM 930 N N . THR A 1 119 ? 41.097 13.715 13.139 1.00 31.45 119 THR A N 1
ATOM 931 C CA . THR A 1 119 ? 41.955 14.615 13.942 1.00 31.45 119 THR A CA 1
ATOM 932 C C . THR A 1 119 ? 43.069 15.401 13.226 1.00 31.45 119 THR A C 1
ATOM 934 O O . THR A 1 119 ? 44.217 14.973 13.182 1.00 31.45 119 THR A O 1
ATOM 937 N N . SER A 1 120 ? 42.728 16.628 12.821 1.00 39.31 120 SER A N 1
ATOM 938 C CA . SER A 1 120 ? 43.547 17.839 13.024 1.00 39.31 120 SER A CA 1
ATOM 939 C C . SER A 1 120 ? 45.050 17.801 12.687 1.00 39.31 120 SER A C 1
ATOM 941 O O . SER A 1 120 ? 45.879 18.062 13.555 1.00 39.31 120 SER A O 1
ATOM 943 N N . VAL A 1 121 ? 45.402 17.622 11.409 1.00 29.17 121 VAL A N 1
ATOM 944 C CA . VAL A 1 121 ? 46.672 18.131 10.848 1.00 29.17 121 VAL A CA 1
ATOM 945 C C . VAL A 1 121 ? 46.381 18.833 9.520 1.00 29.17 121 VAL A C 1
ATOM 947 O O . VAL A 1 121 ? 45.733 18.263 8.644 1.00 29.17 121 VAL A O 1
ATOM 950 N N . GLN A 1 122 ? 46.843 20.076 9.368 1.00 29.02 122 GLN A N 1
ATOM 951 C CA . GLN A 1 122 ? 46.594 20.907 8.186 1.00 29.02 122 GLN A CA 1
ATOM 952 C C . GLN A 1 122 ? 47.815 20.894 7.256 1.00 29.02 122 GLN A C 1
ATOM 954 O O . GLN A 1 122 ? 48.678 21.766 7.324 1.00 29.02 122 GLN A O 1
ATOM 959 N N . LEU A 1 123 ? 47.901 19.874 6.398 1.00 26.27 123 LEU A N 1
ATOM 960 C CA . LEU A 1 123 ? 49.004 19.723 5.447 1.00 26.27 123 LEU A CA 1
ATOM 961 C C . LEU A 1 123 ? 48.784 20.599 4.200 1.00 26.27 123 LEU A C 1
ATOM 963 O O . LEU A 1 123 ? 47.836 20.380 3.444 1.00 26.27 123 LEU A O 1
ATOM 967 N N . PHE A 1 124 ? 49.677 21.560 3.956 1.00 26.41 124 PHE A N 1
ATOM 968 C CA . PHE A 1 124 ? 49.784 22.217 2.650 1.00 26.41 124 PHE A CA 1
ATOM 969 C C . PHE A 1 124 ? 50.427 21.256 1.638 1.00 26.41 124 PHE A C 1
ATOM 971 O O . PHE A 1 124 ? 51.427 20.608 1.938 1.00 26.41 124 PHE A O 1
ATOM 978 N N . VAL A 1 125 ? 49.868 21.184 0.428 1.00 27.88 125 VAL A N 1
ATOM 979 C CA . VAL A 1 125 ? 50.407 20.403 -0.697 1.00 27.88 125 VAL A CA 1
ATOM 980 C C . VAL A 1 125 ? 50.445 21.306 -1.929 1.00 27.88 125 VAL A C 1
ATOM 982 O O . VAL A 1 125 ? 49.424 21.897 -2.274 1.00 27.88 125 VAL A O 1
ATOM 985 N N . ASN A 1 126 ? 51.605 21.420 -2.583 1.00 25.58 126 ASN A N 1
ATOM 986 C CA . ASN A 1 126 ? 51.791 22.283 -3.757 1.00 25.58 126 ASN A CA 1
ATOM 987 C C . ASN A 1 126 ? 50.931 21.840 -4.955 1.00 25.58 126 ASN A C 1
ATOM 989 O O . ASN A 1 126 ? 50.900 20.660 -5.307 1.00 25.58 126 ASN A O 1
ATOM 993 N N . LEU A 1 127 ? 50.283 22.804 -5.619 1.00 33.12 127 LEU A N 1
ATOM 994 C CA . LEU A 1 127 ? 49.451 22.593 -6.809 1.00 33.12 127 LEU A CA 1
ATOM 995 C C . LEU A 1 127 ? 50.199 22.930 -8.118 1.00 33.12 127 LEU A C 1
ATOM 997 O O . LEU A 1 127 ? 49.748 23.797 -8.853 1.00 33.12 127 LEU A O 1
ATOM 1001 N N . ASP A 1 128 ? 51.288 22.222 -8.444 1.00 31.30 128 ASP A N 1
ATOM 1002 C CA . ASP A 1 128 ? 52.037 22.468 -9.702 1.00 31.30 128 ASP A CA 1
ATOM 1003 C C . ASP A 1 128 ? 52.476 21.211 -10.489 1.00 31.30 128 ASP A C 1
ATOM 1005 O O . ASP A 1 128 ? 53.126 21.308 -11.528 1.00 31.30 128 ASP A O 1
ATOM 1009 N N . SER A 1 129 ? 52.097 20.000 -10.063 1.00 40.16 129 SER A N 1
ATOM 1010 C CA . SER A 1 129 ? 52.460 18.758 -10.767 1.00 40.16 129 SER A CA 1
ATOM 1011 C C . SER A 1 129 ? 51.324 18.206 -11.645 1.00 40.16 129 SER A C 1
ATOM 1013 O O . SER A 1 129 ? 50.392 17.546 -11.175 1.00 40.16 129 SER A O 1
ATOM 10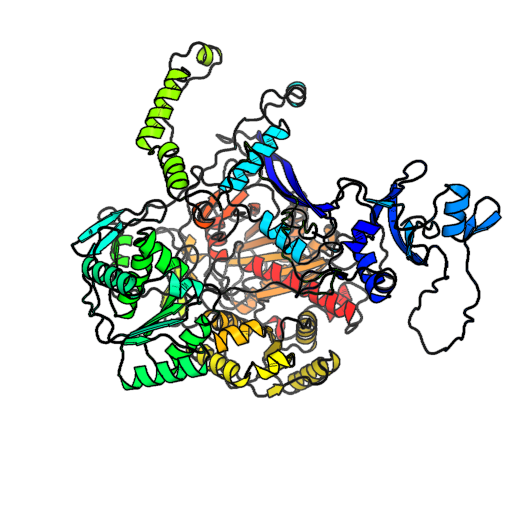15 N N . VAL A 1 130 ? 51.429 18.422 -12.966 1.00 44.47 130 VAL A N 1
ATOM 1016 C CA . VAL A 1 130 ? 50.548 17.787 -13.968 1.00 44.47 130 VAL A CA 1
ATOM 1017 C C . VAL A 1 130 ? 50.818 16.282 -14.000 1.00 44.47 130 VAL A C 1
ATOM 1019 O O . VAL A 1 130 ? 51.774 15.793 -14.602 1.00 44.47 130 VAL A O 1
ATOM 1022 N N . SER A 1 131 ? 49.964 15.540 -13.306 1.00 54.00 131 SER A N 1
ATOM 1023 C CA . SER A 1 131 ? 50.117 14.106 -13.088 1.00 54.00 131 SER A CA 1
ATOM 1024 C C . SER A 1 131 ? 49.693 13.306 -14.327 1.00 54.00 131 SER A C 1
ATOM 1026 O O . SER A 1 131 ? 48.740 13.654 -15.030 1.00 54.00 131 SER A O 1
ATOM 1028 N N . SER A 1 132 ? 50.436 12.237 -14.602 1.00 63.66 132 SER A N 1
ATOM 1029 C CA . SER A 1 132 ? 50.376 11.428 -15.824 1.00 63.66 132 SER A CA 1
ATOM 1030 C C . SER A 1 132 ? 50.531 9.945 -15.481 1.00 63.66 132 SER A C 1
ATOM 1032 O O . SER A 1 132 ? 51.189 9.607 -14.497 1.00 63.66 132 SER A O 1
ATOM 1034 N N . PHE A 1 133 ? 49.914 9.065 -16.273 1.00 71.50 133 PHE A N 1
ATOM 1035 C CA . PHE A 1 133 ? 50.005 7.615 -16.082 1.00 71.50 133 PHE A CA 1
ATOM 1036 C C . PHE A 1 133 ? 51.145 7.036 -16.920 1.00 71.50 133 PHE A C 1
ATOM 1038 O O . PHE A 1 133 ? 51.477 7.572 -17.979 1.00 71.50 133 PHE A O 1
ATOM 1045 N N . GLU A 1 134 ? 51.734 5.942 -16.452 1.00 72.56 134 GLU A N 1
ATOM 1046 C CA . GLU A 1 134 ? 52.786 5.221 -17.165 1.00 72.56 134 GLU A CA 1
ATOM 1047 C C . GLU A 1 134 ? 52.155 4.196 -18.114 1.00 72.56 134 GLU A C 1
ATOM 1049 O O . GLU A 1 134 ? 51.317 3.391 -17.707 1.00 72.56 134 GLU A O 1
ATOM 1054 N N . ALA A 1 135 ? 52.503 4.262 -19.397 1.00 68.50 135 ALA A N 1
ATOM 1055 C CA . ALA A 1 135 ? 52.038 3.311 -20.399 1.00 68.50 135 ALA A CA 1
ATOM 1056 C C . ALA A 1 135 ? 53.039 2.143 -20.558 1.00 68.50 135 ALA A C 1
ATOM 1058 O O . ALA A 1 135 ? 54.190 2.262 -20.136 1.00 68.50 135 ALA A O 1
ATOM 1059 N N . PRO A 1 136 ? 52.655 1.022 -21.208 1.00 70.94 136 PRO A N 1
ATOM 1060 C CA . PRO A 1 136 ? 53.532 -0.147 -21.374 1.00 70.94 136 PRO A CA 1
ATOM 1061 C C . PRO A 1 136 ? 54.827 0.073 -22.184 1.00 70.94 136 PRO A C 1
ATOM 1063 O O . PRO A 1 136 ? 55.611 -0.857 -22.323 1.00 70.94 136 PRO A O 1
ATOM 1066 N N . ASP A 1 137 ? 55.062 1.272 -22.730 1.00 74.00 137 ASP A N 1
ATOM 1067 C CA . ASP A 1 137 ? 56.335 1.701 -23.330 1.00 74.00 137 ASP A CA 1
ATOM 1068 C C . ASP A 1 137 ? 57.281 2.386 -22.315 1.00 74.00 137 ASP A C 1
ATOM 1070 O O . ASP A 1 137 ? 58.271 3.003 -22.717 1.00 74.00 137 ASP A O 1
ATOM 1074 N N . GLY A 1 138 ? 56.958 2.324 -21.015 1.00 71.25 138 GLY A N 1
ATOM 1075 C CA . GLY A 1 138 ? 57.699 2.953 -19.916 1.00 71.25 138 GLY A CA 1
ATOM 1076 C C . GLY A 1 138 ? 57.593 4.481 -19.884 1.00 71.25 138 GLY A C 1
ATOM 1077 O O . GLY A 1 138 ? 58.349 5.137 -19.170 1.00 71.25 138 GLY A O 1
ATOM 1078 N N . LYS A 1 139 ? 56.704 5.082 -20.688 1.00 76.44 139 LYS A N 1
ATOM 1079 C CA . LYS A 1 139 ? 56.605 6.541 -20.841 1.00 76.44 139 LYS A CA 1
ATOM 1080 C C . LYS A 1 139 ? 55.317 7.066 -20.231 1.00 76.44 139 LYS A C 1
ATOM 1082 O O . LYS A 1 139 ? 54.267 6.427 -20.276 1.00 76.44 139 LYS A O 1
ATOM 1087 N N . ARG A 1 140 ? 55.405 8.267 -19.656 1.00 77.69 140 ARG A N 1
ATOM 1088 C CA . ARG A 1 140 ? 54.277 8.918 -18.987 1.00 77.69 140 ARG A CA 1
ATOM 1089 C C . ARG A 1 140 ? 53.481 9.796 -19.942 1.00 77.69 140 ARG A C 1
ATOM 1091 O O . ARG A 1 140 ? 54.041 10.646 -20.635 1.00 77.69 140 ARG A O 1
ATOM 1098 N N . TYR A 1 141 ? 52.165 9.613 -19.944 1.00 78.94 141 TYR A N 1
ATOM 1099 C CA . TYR A 1 141 ? 51.222 10.356 -20.776 1.00 78.94 141 TYR A CA 1
ATOM 1100 C C . TYR A 1 141 ? 50.061 10.904 -19.932 1.00 78.94 141 TYR A C 1
ATOM 1102 O O . TYR A 1 141 ? 49.669 10.326 -18.918 1.00 78.94 141 TYR A O 1
ATOM 1110 N N . THR A 1 142 ? 49.458 12.011 -20.368 1.00 81.69 142 THR A N 1
ATOM 1111 C CA . THR A 1 142 ? 48.064 12.313 -19.998 1.00 81.69 142 THR A CA 1
ATOM 1112 C C . THR A 1 142 ? 47.135 11.448 -20.851 1.00 81.69 142 THR A C 1
ATOM 1114 O O . THR A 1 142 ? 47.525 10.999 -21.934 1.00 81.69 142 THR A O 1
ATOM 1117 N N . VAL A 1 143 ? 45.902 11.207 -20.397 1.00 82.69 143 VAL A N 1
ATOM 1118 C CA . VAL A 1 143 ? 44.937 10.384 -21.150 1.00 82.69 143 VAL A CA 1
ATOM 1119 C C . VAL A 1 143 ? 44.664 11.011 -22.521 1.00 82.69 143 VAL A C 1
ATOM 1121 O O . VAL A 1 143 ? 44.709 10.320 -23.533 1.00 82.69 143 VAL A O 1
ATOM 1124 N N . GLU A 1 144 ? 44.517 12.335 -22.582 1.00 84.38 144 GLU A N 1
ATOM 1125 C CA . GLU A 1 144 ? 44.424 13.103 -23.829 1.00 84.38 144 GLU A CA 1
ATOM 1126 C C . GLU A 1 144 ? 45.595 12.833 -24.796 1.00 84.38 144 GLU A C 1
ATOM 1128 O O . GLU A 1 144 ? 45.372 12.438 -25.943 1.00 84.38 144 GLU A O 1
ATOM 1133 N N . ARG A 1 145 ? 46.850 12.985 -24.339 1.00 85.12 145 ARG A N 1
ATOM 1134 C CA . ARG A 1 145 ? 48.041 12.765 -25.185 1.00 85.12 145 ARG A CA 1
ATOM 1135 C C . ARG A 1 145 ? 48.164 11.312 -25.642 1.00 85.12 145 ARG A C 1
ATOM 1137 O O . ARG A 1 145 ? 48.577 11.066 -26.775 1.00 85.12 145 ARG A O 1
ATOM 1144 N N . TYR A 1 146 ? 47.793 10.356 -24.790 1.00 86.25 146 TYR A N 1
ATOM 1145 C CA . TYR A 1 146 ? 47.784 8.940 -25.146 1.00 86.25 146 TYR A CA 1
ATOM 1146 C C . TYR A 1 146 ? 46.743 8.634 -26.229 1.00 86.25 146 TYR A C 1
ATOM 1148 O O . TYR A 1 146 ? 47.077 7.993 -27.221 1.00 86.25 146 TYR A O 1
ATOM 1156 N N . PHE A 1 147 ? 45.507 9.127 -26.098 1.00 87.50 147 PHE A N 1
ATOM 1157 C CA . PHE A 1 147 ? 44.450 8.893 -27.090 1.00 87.50 147 PHE A CA 1
ATOM 1158 C C . PHE A 1 147 ? 44.751 9.547 -28.444 1.00 87.50 147 PHE A C 1
ATOM 1160 O O . PHE A 1 147 ? 44.568 8.902 -29.483 1.00 87.50 147 PHE A O 1
ATOM 1167 N N . ALA A 1 148 ? 45.308 10.761 -28.438 1.00 86.88 148 ALA A N 1
ATOM 1168 C CA . ALA A 1 148 ? 45.772 11.426 -29.651 1.00 86.88 148 ALA A CA 1
ATOM 1169 C C . ALA A 1 148 ? 46.877 10.615 -30.356 1.00 86.88 148 ALA A C 1
ATOM 1171 O O . ALA A 1 148 ? 46.784 10.365 -31.554 1.00 86.88 148 ALA A O 1
ATOM 1172 N N . LYS A 1 149 ? 47.888 10.131 -29.619 1.00 85.88 149 LYS A N 1
ATOM 1173 C CA . LYS A 1 149 ? 49.033 9.401 -30.196 1.00 85.88 149 LYS A CA 1
ATOM 1174 C C . LYS A 1 149 ? 48.725 7.945 -30.575 1.00 85.88 149 LYS A C 1
ATOM 1176 O O . LYS A 1 149 ? 49.210 7.469 -31.596 1.00 85.88 149 LYS A O 1
ATOM 1181 N N . ARG A 1 150 ? 47.972 7.206 -29.749 1.00 84.94 150 ARG A N 1
ATOM 1182 C CA . ARG A 1 150 ? 47.775 5.747 -29.890 1.00 84.94 150 ARG A CA 1
ATOM 1183 C C . ARG A 1 150 ? 46.564 5.363 -30.738 1.00 84.94 150 ARG A C 1
ATOM 1185 O O . ARG A 1 150 ? 46.572 4.275 -31.317 1.00 84.94 150 ARG A O 1
ATOM 1192 N N . TYR A 1 151 ? 45.540 6.215 -30.791 1.00 84.94 151 TYR A N 1
ATOM 1193 C CA . TYR A 1 151 ? 44.280 5.938 -31.492 1.00 84.94 151 TYR A CA 1
ATOM 1194 C C . TYR A 1 151 ? 43.897 7.006 -32.527 1.00 84.94 151 TYR A C 1
ATOM 1196 O O . TYR A 1 151 ? 42.880 6.840 -33.194 1.00 84.94 151 TYR A O 1
ATOM 1204 N N . ASN A 1 152 ? 44.688 8.078 -32.675 1.00 87.62 152 ASN A N 1
ATOM 1205 C CA . ASN A 1 152 ? 44.361 9.253 -33.493 1.00 87.62 152 ASN A CA 1
ATOM 1206 C C . ASN A 1 152 ? 43.024 9.920 -33.093 1.00 87.62 152 ASN A C 1
ATOM 1208 O O . ASN A 1 152 ? 42.285 10.431 -33.933 1.00 87.62 152 ASN A O 1
ATOM 1212 N N . ILE A 1 153 ? 42.691 9.896 -31.795 1.00 88.19 153 ILE A N 1
ATOM 1213 C CA . ILE A 1 153 ? 41.462 10.491 -31.251 1.00 88.19 153 ILE A CA 1
ATOM 1214 C C . ILE A 1 153 ? 41.819 11.775 -30.503 1.00 88.19 153 ILE A C 1
ATOM 1216 O O . ILE A 1 153 ? 42.389 11.731 -29.412 1.00 88.19 153 ILE A O 1
ATOM 1220 N N . LYS A 1 154 ? 41.437 12.925 -31.067 1.00 88.81 154 LYS A N 1
ATOM 1221 C CA . LYS A 1 154 ? 41.434 14.208 -30.354 1.00 88.81 154 LYS A CA 1
ATOM 1222 C C . LYS A 1 154 ? 40.165 14.299 -29.502 1.00 88.81 154 LYS A C 1
ATOM 1224 O O . LYS A 1 154 ? 39.068 14.312 -30.057 1.00 88.81 154 LYS A O 1
ATOM 1229 N N . LEU A 1 155 ? 40.323 14.361 -28.180 1.00 83.69 155 LEU A N 1
ATOM 1230 C CA . LEU A 1 155 ? 39.193 14.475 -27.253 1.00 83.69 155 LEU A CA 1
ATOM 1231 C C . LEU A 1 155 ? 38.491 15.835 -27.398 1.00 83.69 155 LEU A C 1
ATOM 1233 O O . LEU A 1 155 ? 39.145 16.852 -27.641 1.00 83.69 155 LEU A O 1
ATOM 1237 N N . LYS A 1 156 ? 37.166 15.858 -27.233 1.00 84.69 156 LYS A N 1
ATOM 1238 C CA . LYS A 1 156 ? 36.353 17.088 -27.267 1.00 84.69 156 LYS A CA 1
ATOM 1239 C C . LYS A 1 156 ? 36.297 17.788 -25.912 1.00 84.69 156 LYS A C 1
ATOM 1241 O O . LYS A 1 156 ? 36.297 19.015 -25.866 1.00 84.69 156 LYS A O 1
ATOM 1246 N N . TYR A 1 157 ? 36.277 17.022 -24.823 1.00 84.56 157 TYR A N 1
ATOM 1247 C CA . TYR A 1 157 ? 36.159 17.520 -23.453 1.00 84.56 157 TYR A CA 1
ATOM 1248 C C . TYR A 1 157 ? 37.302 16.988 -22.568 1.00 84.56 157 TYR A C 1
ATOM 1250 O O . TYR A 1 157 ? 37.050 16.265 -21.603 1.00 84.56 157 TYR A O 1
ATOM 1258 N N . PRO A 1 158 ? 38.575 17.330 -22.852 1.00 81.12 158 PRO A N 1
ATOM 1259 C CA . PRO A 1 158 ? 39.723 16.800 -22.108 1.00 81.12 158 PRO A CA 1
ATOM 1260 C C . PRO A 1 158 ? 39.750 17.214 -20.622 1.00 81.12 158 PRO A C 1
ATOM 1262 O O . PRO A 1 158 ? 40.401 16.551 -19.818 1.00 81.12 158 PRO A O 1
ATOM 1265 N N . SER A 1 159 ? 39.018 18.267 -20.241 1.00 79.50 159 SER A N 1
ATOM 1266 C CA . SER A 1 159 ? 38.798 18.707 -18.855 1.00 79.50 159 SER A CA 1
ATOM 1267 C C . SER A 1 159 ? 37.697 17.938 -18.102 1.00 79.50 159 SER A C 1
ATOM 1269 O O . SER A 1 159 ? 37.522 18.147 -16.900 1.00 79.50 159 SER A O 1
ATOM 1271 N N . LEU A 1 160 ? 36.951 17.050 -18.769 1.00 79.81 160 LEU A N 1
ATOM 1272 C CA . LEU A 1 160 ? 35.960 16.185 -18.128 1.00 79.81 160 LEU A CA 1
ATOM 1273 C C . LEU A 1 160 ? 36.642 14.999 -17.430 1.00 79.81 160 LEU A C 1
ATOM 1275 O O . LEU A 1 160 ? 37.650 14.471 -17.908 1.00 79.81 160 LEU A O 1
ATOM 1279 N N . PHE A 1 161 ? 36.066 14.567 -16.304 1.00 83.69 161 PHE A N 1
ATOM 1280 C CA . PHE A 1 161 ? 36.495 13.377 -15.568 1.00 83.69 161 PHE A CA 1
ATOM 1281 C C . PHE A 1 161 ? 36.527 12.115 -16.448 1.00 83.69 161 PHE A C 1
ATOM 1283 O O . PHE A 1 161 ? 35.734 11.946 -17.378 1.00 83.69 161 PHE A O 1
ATOM 1290 N N . THR A 1 162 ? 37.427 11.195 -16.114 1.00 84.62 162 THR A N 1
ATOM 1291 C CA . THR A 1 162 ? 37.476 9.846 -16.696 1.00 84.62 162 THR A CA 1
ATOM 1292 C C . THR A 1 162 ? 36.684 8.852 -15.837 1.00 84.62 162 THR A C 1
ATOM 1294 O O . THR A 1 162 ? 36.281 9.156 -14.711 1.00 84.62 162 THR A O 1
ATOM 1297 N N . VAL A 1 163 ? 36.435 7.650 -16.359 1.00 84.31 163 VAL A N 1
ATOM 1298 C CA . VAL A 1 163 ? 35.925 6.505 -15.583 1.00 84.31 163 VAL A CA 1
ATOM 1299 C C . VAL A 1 163 ? 36.965 5.392 -15.542 1.00 84.31 163 VAL A C 1
ATOM 1301 O O . VAL A 1 163 ? 37.753 5.260 -16.480 1.00 84.31 163 VAL A O 1
ATOM 1304 N N . SER A 1 164 ? 36.951 4.580 -14.485 1.00 82.31 164 SER A N 1
ATOM 1305 C CA . SER A 1 164 ? 37.808 3.392 -14.368 1.00 82.31 164 SER A CA 1
ATOM 1306 C C . SER A 1 164 ? 37.021 2.086 -14.267 1.00 82.31 164 SER A C 1
ATOM 1308 O O . SER A 1 164 ? 35.820 2.079 -13.975 1.00 82.31 164 SER A O 1
ATOM 1310 N N . GLU A 1 165 ? 37.683 0.960 -14.540 1.00 81.75 165 GLU A N 1
ATOM 1311 C CA . GLU A 1 165 ? 37.079 -0.375 -14.468 1.00 81.75 165 GLU A CA 1
ATOM 1312 C C . GLU A 1 165 ? 36.873 -0.824 -13.020 1.00 81.75 165 GLU A C 1
ATOM 1314 O O . GLU A 1 165 ? 37.715 -0.605 -12.151 1.00 81.75 165 GLU A O 1
ATOM 1319 N N . ARG A 1 166 ? 35.794 -1.574 -12.759 1.00 74.06 166 ARG A N 1
ATOM 1320 C CA . ARG A 1 166 ? 35.537 -2.164 -11.431 1.00 74.06 166 ARG A CA 1
ATOM 1321 C C . ARG A 1 166 ? 36.643 -3.114 -10.951 1.00 74.06 166 ARG A C 1
ATOM 1323 O O . ARG A 1 166 ? 36.810 -3.277 -9.746 1.00 74.06 166 ARG A O 1
ATOM 1330 N N . HIS A 1 167 ? 37.364 -3.735 -11.882 1.00 75.12 167 HIS A N 1
ATOM 1331 C CA . HIS A 1 167 ? 38.420 -4.716 -11.608 1.00 75.12 167 HIS A CA 1
ATOM 1332 C C . HIS A 1 167 ? 39.827 -4.229 -11.993 1.00 75.12 167 HIS A C 1
ATOM 1334 O O . HIS A 1 167 ? 40.795 -4.933 -11.732 1.00 75.12 167 HIS A O 1
ATOM 1340 N N . ASN A 1 168 ? 39.945 -3.030 -12.573 1.00 74.62 168 ASN A N 1
ATOM 1341 C CA . ASN A 1 168 ? 41.218 -2.358 -12.830 1.00 74.62 168 ASN A CA 1
ATOM 1342 C C . ASN A 1 168 ? 41.048 -0.839 -12.596 1.00 74.62 168 ASN A C 1
ATOM 1344 O O . ASN A 1 168 ? 40.737 -0.098 -13.535 1.00 74.62 168 ASN A O 1
ATOM 1348 N N . PRO A 1 169 ? 41.207 -0.364 -11.344 1.00 70.75 169 PRO A N 1
ATOM 1349 C CA . PRO A 1 169 ? 40.990 1.041 -10.995 1.00 70.75 169 PRO A CA 1
ATOM 1350 C C . PRO A 1 169 ? 41.957 2.025 -11.669 1.00 70.75 169 PRO A C 1
ATOM 1352 O O . PRO A 1 169 ? 41.649 3.215 -11.716 1.00 70.75 169 PRO A O 1
ATOM 1355 N N . GLU A 1 170 ? 43.092 1.538 -12.178 1.00 69.56 170 GLU A N 1
ATOM 1356 C CA . GLU A 1 170 ? 44.171 2.325 -12.793 1.00 69.56 170 GLU A CA 1
ATOM 1357 C C . GLU A 1 170 ? 43.987 2.511 -14.310 1.00 69.56 170 GLU A C 1
ATOM 1359 O O . GLU A 1 170 ? 44.683 3.310 -14.935 1.00 69.56 170 GLU A O 1
ATOM 1364 N N . ALA A 1 171 ? 43.030 1.806 -14.924 1.00 76.25 171 ALA A N 1
ATOM 1365 C CA . ALA A 1 171 ? 42.688 1.981 -16.330 1.00 76.25 171 ALA A CA 1
ATOM 1366 C C . ALA A 1 171 ? 41.713 3.160 -16.511 1.00 76.25 171 ALA A C 1
ATOM 1368 O O . ALA A 1 171 ? 40.533 3.052 -16.176 1.00 76.25 171 ALA A O 1
ATOM 1369 N N . TYR A 1 172 ? 42.201 4.280 -17.056 1.00 84.25 172 TYR A N 1
ATOM 1370 C CA . TYR A 1 172 ? 41.432 5.519 -17.241 1.00 84.25 172 TYR A CA 1
ATOM 1371 C C . TYR A 1 172 ? 40.820 5.640 -18.644 1.00 84.25 172 TYR A C 1
ATOM 1373 O O . TYR A 1 172 ? 41.532 5.666 -19.648 1.00 84.25 172 TYR A O 1
ATOM 1381 N N . TYR A 1 173 ? 39.497 5.800 -18.711 1.00 87.50 173 TYR A N 1
ATOM 1382 C CA . TYR A 1 173 ? 38.743 5.930 -19.960 1.00 87.50 173 TYR A CA 1
ATOM 1383 C C . TYR A 1 173 ? 38.027 7.288 -20.045 1.00 87.50 173 TYR A C 1
ATOM 1385 O O . TYR A 1 173 ? 37.243 7.615 -19.147 1.00 87.50 173 TYR A O 1
ATOM 1393 N N . PRO A 1 174 ? 38.226 8.084 -21.115 1.00 90.00 174 PRO A N 1
ATOM 1394 C CA . PRO A 1 174 ? 37.423 9.278 -21.358 1.00 90.00 174 PRO A CA 1
ATOM 1395 C C . PRO A 1 174 ? 35.955 8.910 -21.594 1.00 90.00 174 PRO A C 1
ATOM 1397 O O . PRO A 1 174 ? 35.639 7.995 -22.353 1.00 90.00 174 PRO A O 1
ATOM 1400 N N . VAL A 1 175 ? 35.047 9.651 -20.962 1.00 86.81 175 VAL A N 1
ATOM 1401 C CA . VAL A 1 175 ? 33.596 9.399 -21.013 1.00 86.81 175 VAL A CA 1
ATOM 1402 C C . VAL A 1 175 ? 33.046 9.423 -22.448 1.00 86.81 175 VAL A C 1
ATOM 1404 O O . VAL A 1 175 ? 32.184 8.622 -22.794 1.00 86.81 175 VAL A O 1
ATOM 1407 N N . GLU A 1 176 ? 33.577 10.299 -23.302 1.00 88.19 176 GLU A N 1
ATOM 1408 C CA . GLU A 1 176 ? 33.131 10.502 -24.688 1.00 88.19 176 GLU A CA 1
ATOM 1409 C C . GLU A 1 176 ? 33.433 9.342 -25.661 1.00 88.19 176 GLU A C 1
ATOM 1411 O O . GLU A 1 176 ? 32.828 9.276 -26.731 1.00 88.19 176 GLU A O 1
ATOM 1416 N N . VAL A 1 177 ? 34.321 8.401 -25.309 1.00 89.38 177 VAL A N 1
ATOM 1417 C CA . VAL A 1 177 ? 34.702 7.251 -26.164 1.00 89.38 177 VAL A CA 1
ATOM 1418 C C . VAL A 1 177 ? 34.095 5.915 -25.704 1.00 89.38 177 VAL A C 1
ATOM 1420 O O . VAL A 1 177 ? 34.569 4.832 -26.067 1.00 89.38 177 VAL A O 1
ATOM 1423 N N . LEU A 1 178 ? 33.033 5.983 -24.900 1.00 91.62 178 LEU A N 1
ATOM 1424 C CA . LEU A 1 178 ? 32.342 4.834 -24.319 1.00 91.62 178 LEU A CA 1
ATOM 1425 C C . LEU A 1 178 ? 30.869 4.810 -24.731 1.00 91.62 178 LEU A C 1
ATOM 1427 O O . LEU A 1 178 ? 30.202 5.841 -24.753 1.00 91.62 178 LEU A O 1
ATOM 1431 N N . LEU A 1 179 ? 30.356 3.617 -25.021 1.00 91.25 179 LEU A N 1
ATOM 1432 C CA . LEU A 1 179 ? 28.962 3.351 -25.378 1.00 91.25 179 LEU A CA 1
ATOM 1433 C C . LEU A 1 179 ? 28.343 2.410 -24.339 1.00 91.25 179 LEU A C 1
ATOM 1435 O O . LEU A 1 179 ? 29.008 1.500 -23.855 1.00 91.25 179 LEU A O 1
ATOM 1439 N N . VAL A 1 180 ? 27.076 2.583 -23.987 1.00 88.38 180 VAL A N 1
ATOM 1440 C CA . VAL A 1 180 ? 26.378 1.726 -23.020 1.00 88.38 180 VAL A CA 1
ATOM 1441 C C . VAL A 1 180 ? 26.074 0.369 -23.653 1.00 88.38 180 VAL A C 1
ATOM 1443 O O . VAL A 1 180 ? 25.440 0.300 -24.704 1.00 88.38 180 VAL A O 1
ATOM 1446 N N . ALA A 1 181 ? 26.509 -0.725 -23.022 1.00 85.56 181 ALA A N 1
ATOM 1447 C CA . ALA A 1 181 ? 26.247 -2.064 -23.550 1.00 85.56 181 ALA A CA 1
ATOM 1448 C C . ALA A 1 181 ? 24.725 -2.355 -23.594 1.00 85.56 181 ALA A C 1
ATOM 1450 O O . ALA A 1 181 ? 23.997 -1.915 -22.696 1.00 85.56 181 ALA A O 1
ATOM 1451 N N . PRO A 1 182 ? 24.222 -3.066 -24.620 1.00 83.38 182 PRO A N 1
ATOM 1452 C CA . PRO A 1 182 ? 22.787 -3.252 -24.831 1.00 83.38 182 PRO A CA 1
ATOM 1453 C C . PRO A 1 182 ? 22.110 -4.115 -23.755 1.00 83.38 182 PRO A C 1
ATOM 1455 O O . PRO A 1 182 ? 22.752 -4.891 -23.049 1.00 83.38 182 PRO A O 1
ATOM 1458 N N . SER A 1 183 ? 20.782 -4.003 -23.670 1.00 78.75 183 SER A N 1
ATOM 1459 C CA . SER A 1 183 ? 19.888 -4.864 -22.878 1.00 78.75 183 SER A CA 1
ATOM 1460 C C . SER A 1 183 ? 20.125 -4.849 -21.360 1.00 78.75 183 SER A C 1
ATOM 1462 O O . SER A 1 183 ? 19.678 -5.745 -20.643 1.00 78.75 183 SER A O 1
ATOM 1464 N N . GLN A 1 184 ? 20.778 -3.810 -20.834 1.00 77.12 184 GLN A N 1
ATOM 1465 C CA . GLN A 1 184 ? 21.019 -3.661 -19.399 1.00 77.12 184 GLN A CA 1
ATOM 1466 C C . GLN A 1 184 ? 19.791 -3.127 -18.656 1.00 77.12 184 GLN A C 1
ATOM 1468 O O . GLN A 1 184 ? 19.343 -2.004 -18.889 1.00 77.12 184 GLN A O 1
ATOM 1473 N N . ARG A 1 185 ? 19.279 -3.915 -17.709 1.00 75.88 185 ARG A N 1
ATOM 1474 C CA . ARG A 1 185 ? 18.234 -3.515 -16.755 1.00 75.88 185 ARG A CA 1
ATOM 1475 C C . ARG A 1 185 ? 18.729 -2.391 -15.834 1.00 75.88 185 ARG A C 1
ATOM 1477 O O . ARG A 1 185 ? 19.805 -2.508 -15.258 1.00 75.88 185 ARG A O 1
ATOM 1484 N N . VAL A 1 186 ? 17.902 -1.368 -15.615 1.00 74.94 186 VAL A N 1
ATOM 1485 C CA . VAL A 1 186 ? 18.162 -0.291 -14.642 1.00 74.94 186 VAL A CA 1
ATOM 1486 C C . VAL A 1 186 ? 17.908 -0.805 -13.223 1.00 74.94 186 VAL A C 1
ATOM 1488 O O . VAL A 1 186 ? 16.785 -1.209 -12.895 1.00 74.94 186 VAL A O 1
ATOM 1491 N N . THR A 1 187 ? 18.918 -0.766 -12.355 1.00 67.50 187 THR A N 1
ATOM 1492 C CA . THR A 1 187 ? 18.776 -1.178 -10.949 1.00 67.50 187 THR A CA 1
ATOM 1493 C C . THR A 1 187 ? 18.007 -0.137 -10.124 1.00 67.50 187 THR A C 1
ATOM 1495 O O . THR A 1 187 ? 17.819 1.008 -10.543 1.00 67.50 187 THR A O 1
ATOM 1498 N N . ASN A 1 188 ? 17.546 -0.511 -8.927 1.00 62.06 188 ASN A N 1
ATOM 1499 C CA . ASN A 1 188 ? 16.754 0.378 -8.065 1.00 62.06 188 ASN A CA 1
ATOM 1500 C C . ASN A 1 188 ? 17.538 1.633 -7.635 1.00 62.06 188 ASN A C 1
ATOM 1502 O O . ASN A 1 188 ? 16.960 2.687 -7.380 1.00 62.06 188 ASN A O 1
ATOM 1506 N N . GLU A 1 189 ? 18.864 1.533 -7.572 1.00 58.62 189 GLU A N 1
ATOM 1507 C CA . GLU A 1 189 ? 19.785 2.594 -7.165 1.00 58.62 189 GLU A CA 1
ATOM 1508 C C . GLU A 1 189 ? 19.939 3.671 -8.255 1.00 58.62 189 GLU A C 1
ATOM 1510 O O . GLU A 1 189 ? 20.177 4.842 -7.930 1.00 58.62 189 GLU A O 1
ATOM 1515 N N . GLN A 1 190 ? 19.755 3.267 -9.518 1.00 64.94 190 GLN A N 1
ATOM 1516 C CA . GLN A 1 190 ? 19.914 4.050 -10.750 1.00 64.94 190 GLN A CA 1
ATOM 1517 C C . GLN A 1 190 ? 18.595 4.684 -11.252 1.00 64.94 190 GLN A C 1
ATOM 1519 O O . GLN A 1 190 ? 18.611 5.502 -12.179 1.00 64.94 190 GLN A O 1
ATOM 1524 N N . GLN A 1 191 ? 17.448 4.311 -10.672 1.00 65.69 191 GLN A N 1
ATOM 1525 C CA . GLN A 1 191 ? 16.131 4.869 -11.006 1.00 65.69 191 GLN A CA 1
ATOM 1526 C C . GLN A 1 191 ? 15.882 6.207 -10.292 1.00 65.69 191 GLN A C 1
ATOM 1528 O O . GLN A 1 191 ? 16.164 6.367 -9.101 1.00 65.69 191 GLN A O 1
ATOM 1533 N N . THR A 1 192 ? 15.304 7.171 -11.009 1.00 63.44 192 THR A N 1
ATOM 1534 C CA . THR A 1 192 ? 14.723 8.380 -10.411 1.00 63.44 192 THR A CA 1
ATOM 1535 C C . THR A 1 192 ? 13.346 8.062 -9.818 1.00 63.44 192 THR A C 1
ATOM 1537 O O . THR A 1 192 ? 12.751 7.014 -10.076 1.00 63.44 192 THR A O 1
ATOM 1540 N N . GLN A 1 193 ? 12.782 8.972 -9.022 1.00 58.62 193 GLN A N 1
ATOM 1541 C CA . GLN A 1 193 ? 11.412 8.791 -8.518 1.00 58.62 193 GLN A CA 1
ATOM 1542 C C . GLN A 1 193 ? 10.358 8.915 -9.624 1.00 58.62 193 GLN A C 1
ATOM 1544 O O . GLN A 1 193 ? 9.270 8.351 -9.503 1.00 58.62 193 GLN A O 1
ATOM 1549 N N . GLU A 1 194 ? 10.701 9.602 -10.711 1.00 63.22 194 GLU A N 1
ATOM 1550 C CA . GLU A 1 194 ? 9.885 9.715 -11.914 1.00 63.22 194 GLU A CA 1
ATOM 1551 C C . GLU A 1 194 ? 9.964 8.435 -12.751 1.00 63.22 194 GLU A C 1
ATOM 1553 O O . GLU A 1 194 ? 8.920 7.966 -13.198 1.00 63.22 194 GLU A O 1
ATOM 1558 N N . ASP A 1 195 ? 11.135 7.787 -12.846 1.00 63.75 195 ASP A N 1
ATOM 1559 C CA . ASP A 1 195 ? 11.257 6.430 -13.398 1.00 63.75 195 ASP A CA 1
ATOM 1560 C C . ASP A 1 195 ? 10.394 5.452 -12.589 1.00 63.75 195 ASP A C 1
ATOM 1562 O O . ASP A 1 195 ? 9.546 4.773 -13.158 1.00 63.75 195 ASP A O 1
ATOM 1566 N N . VAL A 1 196 ? 10.527 5.420 -11.255 1.00 62.09 196 VAL A N 1
ATOM 1567 C CA . VAL A 1 196 ? 9.716 4.542 -10.387 1.00 62.09 196 VAL A CA 1
ATOM 1568 C C . VAL A 1 196 ? 8.218 4.813 -10.571 1.00 62.09 196 VAL A C 1
ATOM 1570 O O . VAL A 1 196 ? 7.421 3.876 -10.649 1.00 62.09 196 VAL A O 1
ATOM 1573 N N . ALA A 1 197 ? 7.807 6.080 -10.679 1.00 61.97 197 ALA A N 1
ATOM 1574 C CA . ALA A 1 197 ? 6.416 6.445 -10.939 1.00 61.97 197 ALA A CA 1
ATOM 1575 C C . ALA A 1 197 ? 5.949 6.035 -12.348 1.00 61.97 197 ALA A C 1
ATOM 1577 O O . ALA A 1 197 ? 4.812 5.580 -12.497 1.00 61.97 197 ALA A O 1
ATOM 1578 N N . ALA A 1 198 ? 6.805 6.146 -13.366 1.00 67.06 198 ALA A N 1
ATOM 1579 C CA . ALA A 1 198 ? 6.514 5.767 -14.745 1.00 67.06 198 ALA A CA 1
ATOM 1580 C C . ALA A 1 198 ? 6.451 4.243 -14.926 1.00 67.06 198 ALA A C 1
ATOM 1582 O O . ALA A 1 198 ? 5.456 3.750 -15.454 1.00 67.06 198 ALA A O 1
ATOM 1583 N N . VAL A 1 199 ? 7.430 3.496 -14.402 1.00 66.06 199 VAL A N 1
ATOM 1584 C CA . VAL A 1 199 ? 7.447 2.024 -14.316 1.00 66.06 199 VAL A CA 1
ATOM 1585 C C . VAL A 1 199 ? 6.168 1.533 -13.636 1.00 66.06 199 VAL A C 1
ATOM 1587 O O . VAL A 1 199 ? 5.469 0.667 -14.166 1.00 66.06 199 VAL A O 1
ATOM 1590 N N . ARG A 1 200 ? 5.801 2.133 -12.494 1.00 64.94 200 ARG A N 1
ATOM 1591 C CA . ARG A 1 200 ? 4.577 1.797 -11.752 1.00 64.94 200 ARG A CA 1
ATOM 1592 C C . ARG A 1 200 ? 3.314 2.119 -12.548 1.00 64.94 200 ARG A C 1
ATOM 1594 O O . ARG A 1 200 ? 2.416 1.284 -12.603 1.00 64.94 200 ARG A O 1
ATOM 1601 N N . LYS A 1 201 ? 3.236 3.293 -13.185 1.00 70.19 201 LYS A N 1
ATOM 1602 C CA . LYS A 1 201 ? 2.094 3.708 -14.018 1.00 70.19 201 LYS A CA 1
ATOM 1603 C C . LYS A 1 201 ? 1.922 2.786 -15.227 1.00 70.19 201 LYS A C 1
ATOM 1605 O O . LYS A 1 201 ? 0.811 2.328 -15.457 1.00 70.19 201 LYS A O 1
ATOM 1610 N N . ALA A 1 202 ? 3.004 2.474 -15.940 1.00 66.50 202 ALA A N 1
ATOM 1611 C CA . ALA A 1 202 ? 3.006 1.547 -17.069 1.00 66.50 202 ALA A CA 1
ATOM 1612 C C . ALA A 1 202 ? 2.597 0.130 -16.639 1.00 66.50 202 ALA A C 1
ATOM 1614 O O . ALA A 1 202 ? 1.769 -0.492 -17.292 1.00 66.50 202 ALA A O 1
ATOM 1615 N N . SER A 1 203 ? 3.105 -0.348 -15.498 1.00 67.81 203 SER A N 1
ATOM 1616 C CA . SER A 1 203 ? 2.760 -1.665 -14.942 1.00 67.81 203 SER A CA 1
ATOM 1617 C C . SER A 1 203 ? 1.314 -1.761 -14.437 1.00 67.81 203 SER A C 1
ATOM 1619 O O . SER A 1 203 ? 0.781 -2.866 -14.337 1.00 67.81 203 SER A O 1
ATOM 1621 N N . THR A 1 204 ? 0.659 -0.629 -14.141 1.00 71.12 204 THR A N 1
ATOM 1622 C CA . THR A 1 204 ? -0.738 -0.552 -13.663 1.00 71.12 204 THR A CA 1
ATOM 1623 C C . THR A 1 204 ? -1.717 -0.759 -14.828 1.00 71.12 204 THR A C 1
ATOM 1625 O O . THR A 1 204 ? -2.484 0.121 -15.211 1.00 71.12 204 THR A O 1
ATOM 1628 N N . THR A 1 205 ? -1.659 -1.954 -15.411 1.00 76.12 205 THR A N 1
ATOM 1629 C CA . THR A 1 205 ? -2.423 -2.396 -16.583 1.00 76.12 205 THR A CA 1
ATOM 1630 C C . THR A 1 205 ? -3.806 -2.908 -16.185 1.00 76.12 205 THR A C 1
ATOM 1632 O O . THR A 1 205 ? -3.934 -3.663 -15.219 1.00 76.12 205 THR A O 1
ATOM 1635 N N . LEU A 1 206 ? -4.848 -2.496 -16.917 1.00 80.25 206 LEU A N 1
ATOM 1636 C CA . LEU A 1 206 ? -6.201 -3.045 -16.756 1.00 80.25 206 LEU A CA 1
ATOM 1637 C C . LEU A 1 206 ? -6.216 -4.553 -17.086 1.00 80.25 206 LEU A C 1
ATOM 1639 O O . LEU A 1 206 ? -5.461 -4.952 -17.976 1.00 80.25 206 LEU A O 1
ATOM 1643 N N . PRO A 1 207 ? -7.056 -5.372 -16.422 1.00 78.50 207 PRO A N 1
ATOM 1644 C CA . PRO A 1 207 ? -7.092 -6.826 -16.611 1.00 78.50 207 PRO A CA 1
ATOM 1645 C C . PRO A 1 207 ? -7.213 -7.273 -18.072 1.00 78.50 207 PRO A C 1
ATOM 1647 O O . PRO A 1 207 ? -6.409 -8.085 -18.521 1.00 78.50 207 PRO A O 1
ATOM 1650 N N . GLU A 1 208 ? -8.135 -6.688 -18.841 1.00 81.81 208 GLU A N 1
ATOM 1651 C CA . GLU A 1 208 ? -8.316 -6.979 -20.272 1.00 81.81 208 GLU A CA 1
ATOM 1652 C C . GLU A 1 208 ? -7.028 -6.736 -21.076 1.00 81.81 208 GLU A C 1
ATOM 1654 O O . GLU A 1 208 ? -6.559 -7.589 -21.834 1.00 81.81 208 GLU A O 1
ATOM 1659 N N . TYR A 1 209 ? -6.415 -5.568 -20.871 1.00 78.38 209 TYR A N 1
ATOM 1660 C CA . TYR A 1 209 ? -5.202 -5.167 -21.575 1.00 78.38 209 TYR A CA 1
ATOM 1661 C C . TYR A 1 209 ? -3.995 -6.018 -21.157 1.00 78.38 209 TYR A C 1
ATOM 1663 O O . TYR A 1 209 ? -3.191 -6.399 -22.008 1.00 78.38 209 TYR A O 1
ATOM 1671 N N . ARG A 1 210 ? -3.888 -6.378 -19.870 1.00 82.38 210 ARG A N 1
ATOM 1672 C CA . ARG A 1 210 ? -2.832 -7.260 -19.353 1.00 82.38 210 ARG A CA 1
ATOM 1673 C C . ARG A 1 210 ? -2.946 -8.670 -19.926 1.00 82.38 210 ARG A C 1
ATOM 1675 O O . ARG A 1 210 ? -1.937 -9.223 -20.364 1.00 82.38 210 ARG A O 1
ATOM 1682 N N . LEU A 1 211 ? -4.157 -9.227 -19.968 1.00 79.62 211 LEU A N 1
ATOM 1683 C CA . LEU A 1 211 ? -4.434 -10.533 -20.564 1.00 79.62 211 LEU A CA 1
ATOM 1684 C C . LEU A 1 211 ? -4.062 -10.537 -22.055 1.00 79.62 211 LEU A C 1
ATOM 1686 O O . LEU A 1 211 ? -3.318 -11.409 -22.505 1.00 79.62 211 LEU A O 1
ATOM 1690 N N . LYS A 1 212 ? -4.472 -9.500 -22.800 1.00 79.94 212 LYS A N 1
ATOM 1691 C CA . LYS A 1 212 ? -4.119 -9.325 -24.217 1.00 79.94 212 LYS A CA 1
ATOM 1692 C C . LYS A 1 212 ? -2.610 -9.193 -24.446 1.00 79.94 212 LYS A C 1
ATOM 1694 O O . LYS A 1 212 ? -2.081 -9.857 -25.333 1.00 79.94 212 LYS A O 1
ATOM 1699 N N . GLN A 1 213 ? -1.902 -8.384 -23.651 1.00 78.25 213 GLN A N 1
ATOM 1700 C CA . GLN A 1 213 ? -0.437 -8.281 -23.730 1.00 78.25 213 GLN A CA 1
ATOM 1701 C C . GLN A 1 213 ? 0.257 -9.612 -23.414 1.00 78.25 213 GLN A C 1
ATOM 1703 O O . GLN A 1 213 ? 1.253 -9.945 -24.051 1.00 78.25 213 GLN A O 1
ATOM 1708 N N . THR A 1 214 ? -0.273 -10.376 -22.456 1.00 76.38 214 THR A N 1
ATOM 1709 C CA . THR A 1 214 ? 0.273 -11.686 -22.078 1.00 76.38 214 THR A CA 1
ATOM 1710 C C . THR A 1 214 ? 0.081 -12.705 -23.207 1.00 76.38 214 THR A C 1
ATOM 1712 O O . THR A 1 214 ? 1.038 -13.405 -23.523 1.00 76.38 214 THR A O 1
ATOM 1715 N N . LYS A 1 215 ? -1.081 -12.728 -23.890 1.00 79.12 215 LYS A N 1
ATOM 1716 C CA . LYS A 1 215 ? -1.292 -13.578 -25.082 1.00 79.12 215 LYS A CA 1
ATOM 1717 C C . LYS A 1 215 ? -0.334 -13.204 -26.218 1.00 79.12 215 LYS A C 1
ATOM 1719 O O . LYS A 1 215 ? 0.461 -14.037 -26.623 1.00 79.12 215 LYS A O 1
ATOM 1724 N N . VAL A 1 216 ? -0.279 -11.928 -26.612 1.00 78.81 216 VAL A N 1
ATOM 1725 C CA . VAL A 1 216 ? 0.631 -11.462 -27.682 1.00 78.81 216 VAL A CA 1
ATOM 1726 C C . VAL A 1 216 ? 2.100 -11.819 -27.404 1.00 78.81 216 VAL A C 1
ATOM 1728 O O . VAL A 1 216 ? 2.825 -12.171 -28.329 1.00 78.81 216 VAL A O 1
ATOM 1731 N N . MET A 1 217 ? 2.549 -11.773 -26.145 1.00 76.31 217 MET A N 1
ATOM 1732 C CA . MET A 1 217 ? 3.919 -12.160 -25.779 1.00 76.31 217 MET A CA 1
ATOM 1733 C C . MET A 1 217 ? 4.134 -13.681 -25.660 1.00 76.31 217 MET A C 1
ATOM 1735 O O . MET A 1 217 ? 5.248 -14.136 -25.911 1.00 76.31 217 MET A O 1
ATOM 1739 N N . LYS A 1 218 ? 3.107 -14.474 -25.313 1.00 77.75 218 LYS A N 1
ATOM 1740 C CA . LYS A 1 218 ? 3.119 -15.950 -25.422 1.00 77.75 218 LYS A CA 1
ATOM 1741 C C . LYS A 1 218 ? 3.308 -16.350 -26.889 1.00 77.75 218 LYS A C 1
ATOM 1743 O O . LYS A 1 218 ? 4.225 -17.106 -27.210 1.00 77.75 218 LYS A O 1
ATOM 1748 N N . ASP A 1 219 ? 2.492 -15.767 -27.764 1.00 78.50 219 ASP A N 1
ATOM 1749 C CA . ASP A 1 219 ? 2.462 -16.042 -29.200 1.00 78.50 219 ASP A CA 1
ATOM 1750 C C . ASP A 1 219 ? 3.783 -15.617 -29.876 1.00 78.50 219 ASP A C 1
ATOM 1752 O O . ASP A 1 219 ? 4.392 -16.397 -30.606 1.00 78.50 219 ASP A O 1
ATOM 1756 N N . ALA A 1 220 ? 4.300 -14.419 -29.564 1.00 77.12 220 ALA A N 1
ATOM 1757 C CA . ALA A 1 220 ? 5.566 -13.909 -30.107 1.00 77.12 220 ALA A CA 1
ATOM 1758 C C . ALA A 1 220 ? 6.810 -14.706 -29.662 1.00 77.12 220 ALA A C 1
ATOM 1760 O O . ALA A 1 220 ? 7.816 -14.719 -30.369 1.00 77.12 220 ALA A O 1
ATOM 1761 N N . LEU A 1 221 ? 6.750 -15.390 -28.514 1.00 74.06 221 LEU A N 1
ATOM 1762 C CA . LEU A 1 221 ? 7.781 -16.331 -28.058 1.00 74.06 221 LEU A CA 1
ATOM 1763 C C . LEU A 1 221 ? 7.555 -17.766 -28.577 1.00 74.06 221 LEU A C 1
ATOM 1765 O O . LEU A 1 221 ? 8.194 -18.693 -28.083 1.00 74.06 221 LEU A O 1
ATOM 1769 N N . LYS A 1 222 ? 6.642 -17.956 -29.542 1.00 75.50 222 LYS A N 1
ATOM 1770 C CA . LYS A 1 222 ? 6.211 -19.255 -30.084 1.00 75.50 222 LYS A CA 1
ATOM 1771 C C . LYS A 1 222 ? 5.758 -20.258 -29.009 1.00 75.50 222 LYS A C 1
ATOM 1773 O O . LYS A 1 222 ? 5.886 -21.463 -29.199 1.00 75.50 222 LYS A O 1
ATOM 1778 N N . MET A 1 223 ? 5.227 -19.808 -27.870 1.00 73.50 223 MET A N 1
ATOM 1779 C CA . MET A 1 223 ? 4.779 -20.702 -26.788 1.00 73.50 223 MET A CA 1
ATOM 1780 C C . MET A 1 223 ? 3.351 -21.214 -27.054 1.00 73.50 223 MET A C 1
ATOM 1782 O O . MET A 1 223 ? 2.432 -20.962 -26.275 1.00 73.50 223 MET A O 1
ATOM 1786 N N . ILE A 1 224 ? 3.172 -21.868 -28.204 1.00 73.88 224 ILE A N 1
ATOM 1787 C CA . ILE A 1 224 ? 1.903 -22.238 -28.853 1.00 73.88 224 ILE A CA 1
ATOM 1788 C C . ILE A 1 224 ? 2.002 -23.664 -29.450 1.00 73.88 224 ILE A C 1
ATOM 1790 O O . ILE A 1 224 ? 3.122 -24.165 -29.577 1.00 73.88 224 ILE A O 1
ATOM 1794 N N . PRO A 1 225 ? 0.884 -24.316 -29.838 1.00 72.44 225 PRO A N 1
ATOM 1795 C CA . PRO A 1 225 ? 0.920 -25.521 -30.680 1.00 72.44 225 PRO A CA 1
ATOM 1796 C C . PRO A 1 225 ? 1.691 -25.285 -31.992 1.00 72.44 225 PRO A C 1
ATOM 1798 O O . PRO A 1 225 ? 1.678 -24.162 -32.501 1.00 72.44 225 PRO A O 1
ATOM 1801 N N . GLY A 1 226 ? 2.319 -26.316 -32.570 1.00 72.06 226 GLY A N 1
ATOM 1802 C CA . GLY A 1 226 ? 3.101 -26.189 -33.808 1.00 72.06 226 GLY A CA 1
ATOM 1803 C C . GLY A 1 226 ? 4.519 -25.643 -33.603 1.00 72.06 226 GLY A C 1
ATOM 1804 O O . GLY A 1 226 ? 5.105 -25.084 -34.533 1.00 72.06 226 GLY A O 1
ATOM 1805 N N . ASN A 1 227 ? 5.067 -25.719 -32.385 1.00 82.06 227 ASN A N 1
ATOM 1806 C CA . ASN A 1 227 ? 6.447 -25.320 -32.110 1.00 82.06 227 ASN A CA 1
ATOM 1807 C C . ASN A 1 227 ? 7.380 -26.532 -32.235 1.00 82.06 227 ASN A C 1
ATOM 1809 O O . ASN A 1 227 ? 7.408 -27.385 -31.351 1.00 82.06 227 ASN A O 1
ATOM 1813 N N . THR A 1 228 ? 8.206 -26.527 -33.283 1.00 80.19 228 THR A N 1
ATOM 1814 C CA . THR A 1 228 ? 9.205 -27.560 -33.606 1.00 80.19 228 THR A CA 1
ATOM 1815 C C . THR A 1 228 ? 10.100 -27.962 -32.438 1.00 80.19 228 THR A C 1
ATOM 1817 O O . THR A 1 228 ? 10.391 -29.141 -32.263 1.00 80.19 228 THR A O 1
ATOM 1820 N N . ASP A 1 229 ? 10.526 -26.997 -31.625 1.00 78.00 229 ASP A N 1
ATOM 1821 C CA . ASP A 1 229 ? 11.508 -27.198 -30.557 1.00 78.00 229 ASP A CA 1
ATOM 1822 C C . ASP A 1 229 ? 10.850 -27.829 -29.317 1.00 78.00 229 ASP A C 1
ATOM 1824 O O . ASP A 1 229 ? 11.496 -28.541 -28.550 1.00 78.00 229 ASP A O 1
ATOM 1828 N N . LEU A 1 230 ? 9.549 -27.576 -29.128 1.00 77.56 230 LEU A N 1
ATOM 1829 C CA . LEU A 1 230 ? 8.734 -28.185 -28.076 1.00 77.56 230 LEU A CA 1
ATOM 1830 C C . LEU A 1 230 ? 8.206 -29.559 -28.505 1.00 77.56 230 LEU A C 1
ATOM 1832 O O . LEU A 1 230 ? 8.224 -30.491 -27.707 1.00 77.56 230 LEU A O 1
ATOM 1836 N N . GLU A 1 231 ? 7.810 -29.718 -29.767 1.00 79.19 231 GLU A N 1
ATOM 1837 C CA . GLU A 1 231 ? 7.343 -30.987 -30.336 1.00 79.19 231 GLU A CA 1
ATOM 1838 C C . GLU A 1 231 ? 8.474 -32.021 -30.415 1.00 79.19 231 GLU A C 1
ATOM 1840 O O . GLU A 1 231 ? 8.270 -33.167 -30.017 1.00 79.19 231 GLU A O 1
ATOM 1845 N N . ALA A 1 232 ? 9.697 -31.609 -30.771 1.00 78.31 232 ALA A N 1
ATOM 1846 C CA . ALA A 1 232 ? 10.894 -32.452 -30.666 1.00 78.31 232 ALA A CA 1
ATOM 1847 C C . ALA A 1 232 ? 11.227 -32.874 -29.217 1.00 78.31 232 ALA A C 1
ATOM 1849 O O . ALA A 1 232 ? 11.910 -33.875 -29.010 1.00 78.31 232 ALA A O 1
ATOM 1850 N N . ALA A 1 233 ? 10.729 -32.140 -28.216 1.00 73.25 233 ALA A N 1
ATOM 1851 C CA . ALA A 1 233 ? 10.822 -32.485 -26.796 1.00 73.25 233 ALA A CA 1
ATOM 1852 C C . ALA A 1 233 ? 9.574 -33.225 -26.257 1.00 73.25 233 ALA A C 1
ATOM 1854 O O . ALA A 1 233 ? 9.503 -33.500 -25.060 1.00 73.25 233 ALA A O 1
ATOM 1855 N N . GLY A 1 234 ? 8.583 -33.532 -27.105 1.00 72.62 234 GLY A N 1
ATOM 1856 C CA . GLY A 1 234 ? 7.324 -34.182 -26.713 1.00 72.62 234 GLY A CA 1
ATOM 1857 C C . GLY A 1 234 ? 6.334 -33.281 -25.956 1.00 72.62 234 GLY A C 1
ATOM 1858 O O . GLY A 1 234 ? 5.444 -33.787 -25.275 1.00 72.62 234 GLY A O 1
ATOM 1859 N N . ILE A 1 235 ? 6.480 -31.954 -26.034 1.00 73.25 235 ILE A N 1
ATOM 1860 C CA . ILE A 1 235 ? 5.716 -30.974 -25.248 1.00 73.25 235 ILE A CA 1
ATOM 1861 C C . ILE A 1 235 ? 4.670 -30.263 -26.119 1.00 73.25 235 ILE A C 1
ATOM 1863 O O . ILE A 1 235 ? 4.971 -29.304 -26.828 1.00 73.25 235 ILE A O 1
ATOM 1867 N N . SER A 1 236 ? 3.403 -30.656 -25.986 1.00 70.31 236 SER A N 1
ATOM 1868 C CA . SER A 1 236 ? 2.261 -29.888 -26.503 1.00 70.31 236 SER A CA 1
ATOM 1869 C C . SER A 1 236 ? 1.855 -28.769 -25.532 1.00 70.31 236 SER A C 1
ATOM 1871 O O . SER A 1 236 ? 1.633 -29.032 -24.348 1.00 70.31 236 SER A O 1
ATOM 1873 N N . VAL A 1 237 ? 1.685 -27.535 -26.018 1.00 73.81 237 VAL A N 1
ATOM 1874 C CA . VAL A 1 237 ? 1.212 -26.386 -25.217 1.00 73.81 237 VAL A CA 1
ATOM 1875 C C . VAL A 1 237 ? -0.202 -25.997 -25.643 1.00 73.81 237 VAL A C 1
ATOM 1877 O O . VAL A 1 237 ? -0.426 -25.740 -26.820 1.00 73.81 237 VAL A O 1
ATOM 1880 N N . ASP A 1 238 ? -1.147 -25.893 -24.701 1.00 69.06 238 ASP A N 1
ATOM 1881 C CA . ASP A 1 238 ? -2.516 -25.431 -24.991 1.00 69.06 238 ASP A CA 1
ATOM 1882 C C . ASP A 1 238 ? -2.505 -24.030 -25.635 1.00 69.06 238 ASP A C 1
ATOM 1884 O O . ASP A 1 238 ? -1.795 -23.117 -25.202 1.00 69.06 238 ASP A O 1
ATOM 1888 N N . SER A 1 239 ? -3.320 -23.856 -26.674 1.00 66.38 239 SER A N 1
ATOM 1889 C CA . SER A 1 239 ? -3.587 -22.587 -27.351 1.00 66.38 239 SER A CA 1
ATOM 1890 C C . SER A 1 239 ? -4.085 -21.471 -26.415 1.00 66.38 239 SER A C 1
ATOM 1892 O O . SER A 1 239 ? -3.673 -20.312 -26.555 1.00 66.38 239 SER A O 1
ATOM 1894 N N . ASP A 1 240 ? -4.920 -21.795 -25.428 1.00 68.75 240 ASP A N 1
ATOM 1895 C CA . ASP A 1 240 ? -5.685 -20.821 -24.646 1.00 68.75 240 ASP A CA 1
ATOM 1896 C C . ASP A 1 240 ? -5.116 -20.627 -23.223 1.00 68.75 240 ASP A C 1
ATOM 1898 O O . ASP A 1 240 ? -3.971 -20.992 -22.937 1.00 68.75 240 ASP A O 1
ATOM 1902 N N . PHE A 1 241 ? -5.863 -19.950 -22.343 1.00 75.50 241 PHE A N 1
ATOM 1903 C CA . PHE A 1 241 ? -5.539 -19.850 -20.915 1.00 75.50 241 PHE A CA 1
ATOM 1904 C C . PHE A 1 241 ? -6.400 -20.817 -20.101 1.00 75.50 241 PHE A C 1
ATOM 1906 O O . PHE A 1 241 ? -7.592 -20.977 -20.374 1.00 75.50 241 PHE A O 1
ATOM 1913 N N . THR A 1 242 ? -5.816 -21.394 -19.049 1.00 74.00 242 THR A N 1
ATOM 1914 C CA . THR A 1 242 ? -6.502 -22.281 -18.104 1.00 74.00 242 THR A CA 1
ATOM 1915 C C . THR A 1 242 ? -7.727 -21.600 -17.489 1.00 74.00 242 THR A C 1
ATOM 1917 O O . THR A 1 242 ? -7.609 -20.680 -16.680 1.00 74.00 242 THR A O 1
ATOM 1920 N N . LYS A 1 243 ? -8.919 -22.073 -17.859 1.00 68.31 243 LYS A N 1
ATOM 1921 C CA . LYS A 1 243 ? -10.198 -21.596 -17.315 1.00 68.31 243 LYS A CA 1
ATOM 1922 C C . LYS A 1 243 ? -10.397 -22.180 -15.911 1.00 68.31 243 LYS A C 1
ATOM 1924 O O . LYS A 1 243 ? -10.331 -23.399 -15.739 1.00 68.31 243 LYS A O 1
ATOM 1929 N N . VAL A 1 244 ? -10.615 -21.307 -14.928 1.00 61.88 244 VAL A N 1
ATOM 1930 C CA . VAL A 1 244 ? -10.859 -21.627 -13.508 1.00 61.88 244 VAL A CA 1
ATOM 1931 C C . VAL A 1 244 ? -12.153 -20.964 -13.037 1.00 61.88 244 VAL A C 1
ATOM 1933 O O . VAL A 1 244 ? -12.619 -20.006 -13.658 1.00 61.88 244 VAL A O 1
ATOM 1936 N N . PHE A 1 245 ? -12.752 -21.490 -11.972 1.00 57.62 245 PHE A N 1
ATOM 1937 C CA . PHE A 1 245 ? -14.100 -21.116 -11.543 1.00 57.62 245 PHE A CA 1
ATOM 1938 C C . PHE A 1 245 ? -14.117 -19.932 -10.558 1.00 57.62 245 PHE A C 1
ATOM 1940 O O . PHE A 1 245 ? -13.137 -19.640 -9.879 1.00 57.62 245 PHE A O 1
ATOM 1947 N N . GLY A 1 246 ? -15.251 -19.230 -10.508 1.00 47.88 246 GLY A N 1
ATOM 1948 C CA . GLY A 1 246 ? -15.517 -18.072 -9.648 1.00 47.88 246 GLY A CA 1
ATOM 1949 C C . GLY A 1 246 ? -16.882 -17.459 -9.991 1.00 47.88 246 GLY A C 1
ATOM 1950 O O . GLY A 1 246 ? -17.385 -17.678 -11.095 1.00 47.88 246 GLY A O 1
ATOM 1951 N N . ARG A 1 247 ? -17.522 -16.727 -9.066 1.00 43.09 247 ARG A N 1
ATOM 1952 C CA . ARG A 1 247 ? -18.902 -16.212 -9.244 1.00 43.09 247 ARG A CA 1
ATOM 1953 C C . ARG A 1 247 ? -19.050 -14.722 -8.919 1.00 43.09 247 ARG A C 1
ATOM 1955 O O . ARG A 1 247 ? -18.242 -14.149 -8.198 1.00 43.09 247 ARG A O 1
ATOM 1962 N N . VAL A 1 248 ? -20.133 -14.130 -9.426 1.00 41.53 248 VAL A N 1
ATOM 1963 C CA . VAL A 1 248 ? -20.587 -12.747 -9.192 1.00 41.53 248 VAL A CA 1
ATOM 1964 C C . VAL A 1 248 ? -22.094 -12.781 -8.883 1.00 41.53 248 VAL A C 1
ATOM 1966 O O . VAL A 1 248 ? -22.794 -13.660 -9.384 1.00 41.53 248 VAL A O 1
ATOM 1969 N N . LEU A 1 249 ? -22.590 -11.864 -8.045 1.00 39.50 249 LEU A N 1
ATOM 1970 C CA . LEU A 1 249 ? -24.003 -11.770 -7.639 1.00 39.50 249 LEU A CA 1
ATOM 1971 C C . LEU A 1 249 ? -24.856 -10.925 -8.619 1.00 39.50 249 LEU A C 1
ATOM 1973 O O . LEU A 1 249 ? -24.298 -10.105 -9.353 1.00 39.50 249 LEU A O 1
ATOM 1977 N N . PRO A 1 250 ? -26.195 -11.104 -8.655 1.00 42.44 250 PRO A N 1
ATOM 1978 C CA . PRO A 1 250 ? -27.089 -10.323 -9.516 1.00 42.44 250 PRO A CA 1
ATOM 1979 C C . PRO A 1 250 ? -27.125 -8.829 -9.150 1.00 42.44 250 PRO A C 1
ATOM 1981 O O . PRO A 1 250 ? -26.897 -8.442 -8.006 1.00 42.44 250 PRO A O 1
ATOM 1984 N N . SER A 1 251 ? -27.430 -7.981 -10.138 1.00 48.75 251 SER A N 1
ATOM 1985 C CA . SER A 1 251 ? -27.532 -6.522 -9.964 1.00 48.75 251 SER A CA 1
ATOM 1986 C C . SER A 1 251 ? -28.952 -6.074 -9.565 1.00 48.75 251 SER A C 1
ATOM 1988 O O . SER A 1 251 ? -29.919 -6.690 -10.017 1.00 48.75 251 SER A O 1
ATOM 1990 N N . PRO A 1 252 ? -29.102 -4.998 -8.764 1.00 54.53 252 PRO A N 1
ATOM 1991 C CA . PRO A 1 252 ? -30.408 -4.431 -8.424 1.00 54.53 252 PRO A CA 1
ATOM 1992 C C . PRO A 1 252 ? -31.073 -3.664 -9.587 1.00 54.53 252 PRO A C 1
ATOM 1994 O O . PRO A 1 252 ? -30.474 -3.423 -10.636 1.00 54.53 252 PRO A O 1
ATOM 1997 N N . THR A 1 253 ? -32.322 -3.253 -9.372 1.00 68.12 253 THR A N 1
ATOM 1998 C CA . THR A 1 253 ? -33.114 -2.374 -10.246 1.00 68.12 253 THR A CA 1
ATOM 1999 C C . THR A 1 253 ? -33.131 -0.956 -9.673 1.00 68.12 253 THR A C 1
ATOM 2001 O O . THR A 1 253 ? -33.232 -0.778 -8.461 1.00 68.12 253 THR A O 1
ATOM 2004 N N . VAL A 1 254 ? -33.059 0.064 -10.528 1.00 75.81 254 VAL A N 1
ATOM 2005 C CA . VAL A 1 254 ? -33.233 1.473 -10.139 1.00 75.81 254 VAL A CA 1
ATOM 2006 C C . VAL A 1 254 ? -34.668 1.903 -10.428 1.00 75.81 254 VAL A C 1
ATOM 2008 O O . VAL A 1 254 ? -35.222 1.551 -11.469 1.00 75.81 254 VAL A O 1
ATOM 2011 N N . LEU A 1 255 ? -35.263 2.662 -9.511 1.00 76.50 255 LEU A N 1
ATOM 2012 C CA . LEU A 1 255 ? -36.576 3.284 -9.663 1.00 76.50 255 LEU A CA 1
ATOM 2013 C C . LEU A 1 255 ? -36.420 4.795 -9.838 1.00 76.50 255 LEU A C 1
ATOM 2015 O O . LEU A 1 255 ? -35.618 5.421 -9.142 1.00 76.50 255 LEU A O 1
ATOM 2019 N N . TYR A 1 256 ? -37.217 5.376 -10.726 1.00 81.19 256 TYR A N 1
ATOM 2020 C CA . TYR A 1 256 ? -37.309 6.818 -10.955 1.00 81.19 256 TYR A CA 1
ATOM 2021 C C . TYR A 1 256 ? -38.735 7.328 -10.675 1.00 81.19 256 TYR A C 1
ATOM 2023 O O . TYR A 1 256 ? -39.603 6.574 -10.224 1.00 81.19 256 TYR A O 1
ATOM 2031 N N . GLY A 1 257 ? -38.970 8.627 -10.888 1.00 77.06 257 GLY A N 1
ATOM 2032 C CA . GLY A 1 257 ? -40.305 9.222 -10.821 1.00 77.06 257 GLY A CA 1
ATOM 2033 C C . GLY A 1 257 ? -41.294 8.533 -11.768 1.00 77.06 257 GLY A C 1
ATOM 2034 O O . GLY A 1 257 ? -40.901 7.843 -12.707 1.00 77.06 257 GLY A O 1
ATOM 2035 N N . GLU A 1 258 ? -42.591 8.685 -11.490 1.00 76.56 258 GLU A N 1
ATOM 2036 C CA . GLU A 1 258 ? -43.684 8.057 -12.263 1.00 76.56 258 GLU A CA 1
ATOM 2037 C C . GLU A 1 258 ? -43.603 6.509 -12.330 1.00 76.56 258 GLU A C 1
ATOM 2039 O O . GLU A 1 258 ? -44.260 5.868 -13.143 1.00 76.56 258 GLU A O 1
ATOM 2044 N N . SER A 1 259 ? -42.872 5.893 -11.388 1.00 62.53 259 SER A N 1
ATOM 2045 C CA . SER A 1 259 ? -42.659 4.439 -11.235 1.00 62.53 259 SER A CA 1
ATOM 2046 C C . SER A 1 259 ? -41.848 3.750 -12.342 1.00 62.53 259 SER A C 1
ATOM 2048 O O . SER A 1 259 ? -41.850 2.516 -12.418 1.00 62.53 259 SER A O 1
ATOM 2050 N N . GLU A 1 260 ? -41.114 4.501 -13.169 1.00 72.06 260 GLU A N 1
ATOM 2051 C CA . GLU A 1 260 ? -40.217 3.910 -14.167 1.00 72.06 260 GLU A CA 1
ATOM 2052 C C . GLU A 1 260 ? -39.128 3.039 -13.518 1.00 72.06 260 GLU A C 1
ATOM 2054 O O . GLU A 1 260 ? -38.531 3.399 -12.498 1.00 72.06 260 GLU A O 1
ATOM 2059 N N . ARG A 1 261 ? -38.854 1.877 -14.128 1.00 75.31 261 ARG A N 1
ATOM 2060 C CA . ARG A 1 261 ? -37.881 0.888 -13.640 1.00 75.31 261 ARG A CA 1
ATOM 2061 C C . ARG A 1 261 ? -36.759 0.688 -14.649 1.00 75.31 261 ARG A C 1
ATOM 2063 O O . ARG A 1 261 ? -37.018 0.287 -15.781 1.00 75.31 261 ARG A O 1
ATOM 2070 N N . VAL A 1 262 ? -35.513 0.876 -14.220 1.00 69.31 262 VAL A N 1
ATOM 2071 C CA . VAL A 1 262 ? -34.325 0.690 -15.062 1.00 69.31 262 VAL A CA 1
ATOM 2072 C C . VAL A 1 262 ? -33.440 -0.425 -14.509 1.00 69.31 262 VAL A C 1
ATOM 2074 O O . VAL A 1 262 ? -33.018 -0.400 -13.353 1.00 69.31 262 VAL A O 1
ATOM 2077 N N . THR A 1 263 ? -33.130 -1.417 -15.344 1.00 61.62 263 THR A N 1
ATOM 2078 C CA . THR A 1 263 ? -32.261 -2.543 -14.977 1.00 61.62 263 THR A CA 1
ATOM 2079 C C . THR A 1 263 ? -30.782 -2.157 -15.037 1.00 61.62 263 THR A C 1
ATOM 2081 O O . THR A 1 263 ? -30.293 -1.635 -16.044 1.00 61.62 263 THR A O 1
ATOM 2084 N N . ILE A 1 264 ? -30.035 -2.447 -13.968 1.00 54.47 264 ILE A N 1
ATOM 2085 C CA . ILE A 1 264 ? -28.586 -2.223 -13.943 1.00 54.47 264 ILE A CA 1
ATOM 2086 C C . ILE A 1 264 ? -27.884 -3.316 -14.754 1.00 54.47 264 ILE A C 1
ATOM 2088 O O . ILE A 1 264 ? -28.020 -4.504 -14.476 1.00 54.47 264 ILE A O 1
ATOM 2092 N N . ASN A 1 265 ? -27.066 -2.899 -15.719 1.00 48.91 265 ASN A N 1
ATOM 2093 C CA . ASN A 1 265 ? -26.205 -3.763 -16.519 1.00 48.91 265 ASN A CA 1
ATOM 2094 C C . ASN A 1 265 ? -24.739 -3.369 -16.288 1.00 48.91 265 ASN A C 1
ATOM 2096 O O . ASN A 1 265 ? -24.361 -2.218 -16.509 1.00 48.91 265 ASN A O 1
ATOM 2100 N N . ASN A 1 266 ? -23.900 -4.310 -15.840 1.00 50.53 266 ASN A N 1
ATOM 2101 C CA . ASN A 1 266 ? -22.478 -4.086 -15.523 1.00 50.53 266 ASN A CA 1
ATOM 2102 C C . ASN A 1 266 ? -22.245 -2.844 -14.629 1.00 50.53 266 ASN A C 1
ATOM 2104 O O . ASN A 1 266 ? -21.402 -1.994 -14.927 1.00 50.53 266 ASN A O 1
ATOM 2108 N N . CYS A 1 267 ? -23.037 -2.714 -13.557 1.00 50.88 267 CYS A N 1
ATOM 2109 C CA . CYS A 1 267 ? -23.011 -1.582 -12.618 1.00 50.88 267 CYS A CA 1
ATOM 2110 C C . CYS A 1 267 ? -23.249 -0.192 -13.261 1.00 50.88 267 CYS A C 1
ATOM 2112 O O . CYS A 1 267 ? -22.775 0.821 -12.741 1.00 50.88 267 CYS A O 1
ATOM 2114 N N . LYS A 1 268 ? -23.982 -0.134 -14.383 1.00 45.97 268 LYS A N 1
ATOM 2115 C CA . LYS A 1 268 ? -24.438 1.088 -15.068 1.00 45.97 268 LYS A CA 1
ATOM 2116 C C . LYS A 1 268 ? -25.922 0.976 -15.454 1.00 45.97 268 LYS A C 1
ATOM 2118 O O . LYS A 1 268 ? -26.431 -0.125 -15.646 1.00 45.97 268 LYS A O 1
ATOM 2123 N N . TRP A 1 269 ? -26.596 2.110 -15.615 1.00 61.84 269 TRP A N 1
ATOM 2124 C CA . TRP A 1 269 ? -27.948 2.229 -16.178 1.00 61.84 269 TRP A CA 1
ATOM 2125 C C . TRP A 1 269 ? -28.078 3.572 -16.924 1.00 61.84 269 TRP A C 1
ATOM 2127 O O . TRP A 1 269 ? -27.183 4.414 -16.808 1.00 61.84 269 TRP A O 1
ATOM 2137 N N . ASP A 1 270 ? -29.143 3.761 -17.707 1.00 70.69 270 ASP A N 1
ATOM 2138 C CA . ASP A 1 270 ? -29.444 5.029 -18.399 1.00 70.69 270 ASP A CA 1
ATOM 2139 C C . ASP A 1 270 ? -30.748 5.644 -17.860 1.00 70.69 270 ASP A C 1
ATOM 2141 O O . ASP A 1 270 ? -31.554 4.938 -17.261 1.00 70.69 270 ASP A O 1
ATOM 2145 N N . TRP A 1 271 ? -30.931 6.956 -18.011 1.00 74.44 271 TRP A N 1
ATOM 2146 C CA . TRP A 1 271 ? -32.037 7.706 -17.395 1.00 74.44 271 TRP A CA 1
ATOM 2147 C C . TRP A 1 271 ? -32.470 8.953 -18.188 1.00 74.44 271 TRP A C 1
ATOM 2149 O O . TRP A 1 271 ? -33.129 9.837 -17.645 1.00 74.44 271 TRP A O 1
ATOM 2159 N N . ASP A 1 272 ? -32.131 9.037 -19.480 1.00 71.50 272 ASP A N 1
ATOM 2160 C CA . ASP A 1 272 ? -32.451 10.190 -20.349 1.00 71.50 272 ASP A CA 1
ATOM 2161 C C . ASP A 1 272 ? -33.947 10.532 -20.449 1.00 71.50 272 ASP A C 1
ATOM 2163 O O . ASP A 1 272 ? -34.290 11.667 -20.783 1.00 71.50 272 ASP A O 1
ATOM 2167 N N . HIS A 1 273 ? -34.822 9.559 -20.187 1.00 77.25 273 HIS A N 1
ATOM 2168 C CA . HIS A 1 273 ? -36.279 9.700 -20.252 1.00 77.25 273 HIS A CA 1
ATOM 2169 C C . HIS A 1 273 ? -36.937 9.835 -18.869 1.00 77.25 273 HIS A C 1
ATOM 2171 O O . HIS A 1 273 ? -38.090 10.251 -18.784 1.00 77.25 273 HIS A O 1
ATOM 2177 N N . CYS A 1 274 ? -36.197 9.543 -17.797 1.00 81.12 274 CYS A N 1
ATOM 2178 C CA . CYS A 1 274 ? -36.739 9.367 -16.456 1.00 81.12 274 CYS A CA 1
ATOM 2179 C C . CYS A 1 274 ? -36.814 10.685 -15.675 1.00 81.12 274 CYS A C 1
ATOM 2181 O O . CYS A 1 274 ? -35.834 11.428 -15.612 1.00 81.12 274 CYS A O 1
ATOM 2183 N N . LYS A 1 275 ? -37.937 10.946 -14.997 1.00 85.75 275 LYS A N 1
ATOM 2184 C CA . LYS A 1 275 ? -38.095 12.087 -14.071 1.00 85.75 275 LYS A CA 1
ATOM 2185 C C . LYS A 1 275 ? -37.532 11.771 -12.683 1.00 85.75 275 LYS A C 1
ATOM 2187 O O . LYS A 1 275 ? -37.414 10.607 -12.302 1.00 85.75 275 LYS A O 1
ATOM 2192 N N . PHE A 1 276 ? -37.205 12.798 -11.897 1.00 88.25 276 PHE A N 1
ATOM 2193 C CA . PHE A 1 276 ? -36.783 12.592 -10.507 1.00 88.25 276 PHE A CA 1
ATOM 2194 C C . PHE A 1 276 ? -37.952 12.129 -9.624 1.00 88.25 276 PHE A C 1
ATOM 2196 O O . PHE A 1 276 ? -39.092 12.525 -9.853 1.00 88.25 276 PHE A O 1
ATOM 2203 N N . ILE A 1 277 ? -37.671 11.315 -8.598 1.00 85.50 277 ILE A N 1
ATOM 2204 C CA . ILE A 1 277 ? -38.686 10.877 -7.617 1.00 85.50 277 ILE A CA 1
ATOM 2205 C C . ILE A 1 277 ? -39.242 12.075 -6.838 1.00 85.50 277 ILE A C 1
ATOM 2207 O O . ILE A 1 277 ? -40.446 12.175 -6.628 1.00 85.50 277 ILE A O 1
ATOM 2211 N N . GLN A 1 278 ? -38.362 12.989 -6.430 1.00 87.94 278 GLN A N 1
ATOM 2212 C CA . GLN A 1 278 ? -38.722 14.233 -5.764 1.00 87.94 278 GLN A CA 1
ATOM 2213 C C . GLN A 1 278 ? -37.933 15.376 -6.422 1.00 87.94 278 GLN A C 1
ATOM 2215 O O . GLN A 1 278 ? -36.741 15.546 -6.138 1.00 87.94 278 GLN A O 1
ATOM 2220 N N . PRO A 1 279 ? -38.550 16.134 -7.344 1.00 88.19 279 PRO A N 1
ATOM 2221 C CA . PRO A 1 279 ? -37.930 17.310 -7.933 1.00 88.19 279 PRO A CA 1
ATOM 2222 C C . PRO A 1 279 ? -37.972 18.506 -6.966 1.00 88.19 279 PRO A C 1
ATOM 2224 O O . PRO A 1 279 ? -38.981 18.771 -6.316 1.00 88.19 279 PRO A O 1
ATOM 2227 N N . GLY A 1 280 ? -36.864 19.237 -6.881 1.00 85.38 280 GLY A N 1
ATOM 2228 C CA . GLY A 1 280 ? -36.723 20.470 -6.109 1.00 85.38 280 GLY A CA 1
ATOM 2229 C C . GLY A 1 280 ? -37.133 21.721 -6.892 1.00 85.38 280 GLY A C 1
ATOM 2230 O O . GLY A 1 280 ? -37.324 21.691 -8.110 1.00 85.38 280 GLY A O 1
ATOM 2231 N N . ASN A 1 281 ? -37.226 22.841 -6.174 1.00 89.00 281 ASN A N 1
ATOM 2232 C CA . ASN A 1 281 ? -37.546 24.163 -6.714 1.00 89.00 281 ASN A CA 1
ATOM 2233 C C . ASN A 1 281 ? -36.304 25.073 -6.673 1.00 89.00 281 ASN A C 1
ATOM 2235 O O . ASN A 1 281 ? -35.579 25.066 -5.679 1.00 89.00 281 ASN A O 1
ATOM 2239 N N . LEU A 1 282 ? -36.071 25.852 -7.732 1.00 89.44 282 LEU A N 1
ATOM 2240 C CA . LEU A 1 282 ? -34.999 26.844 -7.824 1.00 89.44 282 LEU A CA 1
ATOM 2241 C C . LEU A 1 282 ? -35.548 28.213 -8.265 1.00 89.44 282 LEU A C 1
ATOM 2243 O O . LEU A 1 282 ? -35.681 28.499 -9.459 1.00 89.44 282 LEU A O 1
ATOM 2247 N N . SER A 1 283 ? -35.802 29.073 -7.281 1.00 87.19 283 SER A N 1
ATOM 2248 C CA . SER A 1 283 ? -36.133 30.493 -7.450 1.00 87.19 283 SER A CA 1
ATOM 2249 C C . SER A 1 283 ? -34.970 31.397 -7.014 1.00 87.19 283 SER A C 1
ATOM 2251 O O . SER A 1 283 ? -33.995 30.938 -6.417 1.00 87.19 283 SER A O 1
ATOM 2253 N N . ASN A 1 284 ? -35.039 32.694 -7.338 1.00 89.69 284 ASN A N 1
ATOM 2254 C CA . ASN A 1 284 ? -34.107 33.732 -6.850 1.00 89.69 284 ASN A CA 1
ATOM 2255 C C . ASN A 1 284 ? -32.594 33.360 -6.900 1.00 89.69 284 ASN A C 1
ATOM 2257 O O . ASN A 1 284 ? -31.902 33.281 -5.873 1.00 89.69 284 ASN A O 1
ATOM 2261 N N . TRP A 1 285 ? -32.056 33.154 -8.107 1.00 94.75 285 TRP A N 1
ATOM 2262 C CA . TRP A 1 285 ? -30.650 32.785 -8.340 1.00 94.75 285 TRP A CA 1
ATOM 2263 C C . TRP A 1 285 ? -29.933 33.706 -9.339 1.00 94.75 285 TRP A C 1
ATOM 2265 O O . TRP A 1 285 ? -30.559 34.492 -10.051 1.00 94.75 285 TRP A O 1
ATOM 2275 N N . ALA A 1 286 ? -28.598 33.631 -9.377 1.00 95.88 286 ALA A N 1
ATOM 2276 C CA . ALA A 1 286 ? -27.759 34.455 -10.252 1.00 95.88 286 ALA A CA 1
ATOM 2277 C C . ALA A 1 286 ? -26.569 33.681 -10.852 1.00 95.88 286 ALA A C 1
ATOM 2279 O O . ALA A 1 286 ? -26.217 32.582 -10.412 1.00 95.88 286 ALA A O 1
ATOM 2280 N N . VAL A 1 287 ? -25.936 34.269 -11.871 1.00 96.56 287 VAL A N 1
ATOM 2281 C CA . VAL A 1 287 ? -24.822 33.680 -12.631 1.00 96.56 287 VAL A CA 1
ATOM 2282 C C . VAL A 1 287 ? -23.626 34.633 -12.663 1.00 96.56 287 VAL A C 1
ATOM 2284 O O . VAL A 1 287 ? -23.795 35.837 -12.822 1.00 96.56 287 VAL A O 1
ATOM 2287 N N . CYS A 1 288 ? -22.407 34.100 -12.565 1.00 94.12 288 CYS A N 1
ATOM 2288 C CA . CYS A 1 288 ? -21.156 34.832 -12.778 1.00 94.12 288 CYS A CA 1
ATOM 2289 C C . CYS A 1 288 ? -20.286 34.113 -13.821 1.00 94.12 288 CYS A C 1
ATOM 2291 O O . CYS A 1 288 ? -20.094 32.898 -13.746 1.00 94.12 288 CYS A O 1
ATOM 2293 N N . ALA A 1 289 ? -19.761 34.850 -14.803 1.00 92.62 289 ALA A N 1
ATOM 2294 C CA . ALA A 1 289 ? -19.055 34.300 -15.960 1.00 92.62 289 ALA A CA 1
ATOM 2295 C C . ALA A 1 289 ? -17.590 34.784 -16.044 1.00 92.62 289 ALA A C 1
ATOM 2297 O O . ALA A 1 289 ? -17.274 35.765 -16.722 1.00 92.62 289 ALA A O 1
ATOM 2298 N N . THR A 1 290 ? -16.663 34.079 -15.384 1.00 88.44 290 THR A N 1
ATOM 2299 C CA . THR A 1 290 ? -15.215 34.378 -15.410 1.00 88.44 290 THR A CA 1
ATOM 2300 C C . THR A 1 290 ? -14.526 33.759 -16.633 1.00 88.44 290 THR A C 1
ATOM 2302 O O . THR A 1 290 ? -13.709 32.836 -16.556 1.00 88.44 290 THR A O 1
ATOM 2305 N N . LEU A 1 291 ? -14.880 34.277 -17.808 1.00 85.38 291 LEU A N 1
ATOM 2306 C CA . LEU A 1 291 ? -14.391 33.788 -19.098 1.00 85.38 291 LEU A CA 1
ATOM 2307 C C . LEU A 1 291 ? -13.110 34.499 -19.574 1.00 85.38 291 LEU A C 1
ATOM 2309 O O . LEU A 1 291 ? -12.883 35.687 -19.310 1.00 85.38 291 LEU A O 1
ATOM 2313 N N . THR A 1 292 ? -12.285 33.777 -20.337 1.00 84.62 292 THR A N 1
ATOM 2314 C CA . THR A 1 292 ? -11.262 34.371 -21.216 1.00 84.62 292 THR A CA 1
ATOM 2315 C C . THR A 1 292 ? -11.918 35.147 -22.360 1.00 84.62 292 THR A C 1
ATOM 2317 O O . THR A 1 292 ? -13.064 34.878 -22.710 1.00 84.62 292 THR A O 1
ATOM 2320 N N . LEU A 1 293 ? -11.172 36.056 -22.999 1.00 78.44 293 LEU A N 1
ATOM 2321 C CA . LEU A 1 293 ? -11.644 36.799 -24.180 1.00 78.44 293 LEU A CA 1
ATOM 2322 C C . LEU A 1 293 ? -12.067 35.883 -25.347 1.00 78.44 293 LEU A C 1
ATOM 2324 O O . LEU A 1 293 ? -12.953 36.244 -26.117 1.00 78.44 293 LEU A O 1
ATOM 2328 N N . ASN A 1 294 ? -11.471 34.692 -25.466 1.00 79.12 294 ASN A N 1
ATOM 2329 C CA . ASN A 1 294 ? -11.832 33.722 -26.502 1.00 79.12 294 ASN A CA 1
ATOM 2330 C C . ASN A 1 294 ? -13.103 32.938 -26.139 1.00 79.12 294 ASN A C 1
ATOM 2332 O O . ASN A 1 294 ? -13.945 32.713 -27.006 1.00 79.12 294 ASN A O 1
ATOM 2336 N N . ASP A 1 295 ? -13.289 32.557 -24.871 1.00 82.69 295 ASP A N 1
ATOM 2337 C CA . ASP A 1 295 ? -14.527 31.895 -24.446 1.00 82.69 295 ASP A CA 1
ATOM 2338 C C . ASP A 1 295 ? -15.714 32.867 -24.399 1.00 82.69 295 ASP A C 1
ATOM 2340 O O . ASP A 1 295 ? -16.805 32.497 -24.821 1.00 82.69 295 ASP A O 1
ATOM 2344 N N . SER A 1 296 ? -15.519 34.124 -23.981 1.00 82.56 296 SER A N 1
ATOM 2345 C CA . SER A 1 296 ? -16.593 35.131 -23.956 1.00 82.56 296 SER A CA 1
ATOM 2346 C C . SER A 1 296 ? -17.087 35.529 -25.349 1.00 82.56 296 SER A C 1
ATOM 2348 O O . SER A 1 296 ? -18.238 35.922 -25.492 1.00 82.56 296 SER A O 1
ATOM 2350 N N . ARG A 1 297 ? -16.245 35.404 -26.385 1.00 82.56 297 ARG A N 1
ATOM 2351 C CA . ARG A 1 297 ? -16.644 35.565 -27.797 1.00 82.56 297 ARG A CA 1
ATOM 2352 C C . ARG A 1 297 ? -17.393 34.351 -28.361 1.00 82.56 297 ARG A C 1
ATOM 2354 O O . ARG A 1 297 ? -18.060 34.478 -29.379 1.00 82.56 297 ARG A O 1
ATOM 2361 N N . ARG A 1 298 ? -17.260 33.176 -27.734 1.00 81.50 298 ARG A N 1
ATOM 2362 C CA . ARG A 1 298 ? -17.747 31.883 -28.252 1.00 81.50 298 ARG A CA 1
ATOM 2363 C C . ARG A 1 298 ? -18.966 31.332 -27.503 1.00 81.50 298 ARG A C 1
ATOM 2365 O O . ARG A 1 298 ? -19.660 30.472 -28.037 1.00 81.50 298 ARG A O 1
ATOM 2372 N N . LEU A 1 299 ? -19.220 31.785 -26.275 1.00 87.00 299 LEU A N 1
ATOM 2373 C CA . LEU A 1 299 ? -20.292 31.283 -25.412 1.00 87.00 299 LEU A CA 1
ATOM 2374 C C . LEU A 1 299 ? -21.411 32.315 -25.225 1.00 87.00 299 LEU A C 1
ATOM 2376 O O . LEU A 1 299 ? -21.271 33.258 -24.449 1.00 87.00 299 LEU A O 1
ATOM 2380 N N . ASN A 1 300 ? -22.569 32.083 -25.849 1.00 89.50 300 ASN A N 1
ATOM 2381 C CA . ASN A 1 300 ? -23.806 32.768 -25.465 1.00 89.50 300 ASN A CA 1
ATOM 2382 C C . ASN A 1 300 ? -24.383 32.130 -24.188 1.00 89.50 300 ASN A C 1
ATOM 2384 O O . ASN A 1 300 ? -25.148 31.166 -24.224 1.00 89.50 300 ASN A O 1
ATOM 2388 N N . ILE A 1 301 ? -24.015 32.702 -23.043 1.00 91.56 301 ILE A N 1
ATOM 2389 C CA . ILE A 1 301 ? -24.429 32.228 -21.718 1.00 91.56 301 ILE A CA 1
ATOM 2390 C C . ILE A 1 301 ? -25.957 32.243 -21.526 1.00 91.56 301 ILE A C 1
ATOM 2392 O O . ILE A 1 301 ? -26.470 31.384 -20.813 1.00 91.56 301 ILE A O 1
ATOM 2396 N N . ARG A 1 302 ? -26.702 33.141 -22.192 1.00 91.31 302 ARG A N 1
ATOM 2397 C CA . ARG A 1 302 ? -28.175 33.186 -22.093 1.00 91.31 302 ARG A CA 1
ATOM 2398 C C . ARG A 1 302 ? -28.841 31.972 -22.752 1.00 91.31 302 ARG A C 1
ATOM 2400 O O . ARG A 1 302 ? -29.743 31.395 -22.156 1.00 91.31 302 ARG A O 1
ATOM 2407 N N . ASP A 1 303 ? -28.363 31.542 -23.921 1.00 89.88 303 ASP A N 1
ATOM 2408 C CA . ASP A 1 303 ? -28.848 30.319 -24.589 1.00 89.88 303 ASP A CA 1
ATOM 2409 C C . ASP A 1 303 ? -28.534 29.064 -23.753 1.00 89.88 303 ASP A C 1
ATOM 2411 O O . ASP A 1 303 ? -29.408 28.229 -23.524 1.00 89.88 303 ASP A O 1
ATOM 2415 N N . TYR A 1 304 ? -27.325 28.963 -23.185 1.00 91.75 304 TYR A N 1
ATOM 2416 C CA . TYR A 1 304 ? -27.002 27.866 -22.262 1.00 91.75 304 TYR A CA 1
ATOM 2417 C C . TYR A 1 304 ? -27.935 27.816 -21.038 1.00 91.75 304 TYR A C 1
ATOM 2419 O O . TYR A 1 304 ? -28.386 26.733 -20.664 1.00 91.75 304 TYR A O 1
ATOM 2427 N N . ILE A 1 305 ? -28.247 28.970 -20.436 1.00 93.19 305 ILE A N 1
ATOM 2428 C CA . ILE A 1 305 ? -29.183 29.072 -19.307 1.00 93.19 305 ILE A CA 1
ATOM 2429 C C . ILE A 1 305 ? -30.581 28.601 -19.725 1.00 93.19 305 ILE A C 1
ATOM 2431 O O . ILE A 1 305 ? -31.115 27.702 -19.083 1.00 93.19 305 ILE A O 1
ATOM 2435 N N . ALA A 1 306 ? -31.136 29.111 -20.829 1.00 92.19 306 ALA A N 1
ATOM 2436 C CA . ALA A 1 306 ? -32.464 28.718 -21.309 1.00 92.19 306 ALA A CA 1
ATOM 2437 C C . ALA A 1 306 ? -32.567 27.206 -21.604 1.00 92.19 306 ALA A C 1
ATOM 2439 O O . ALA A 1 306 ? -33.551 26.554 -21.246 1.00 92.19 306 ALA A O 1
ATOM 2440 N N . ARG A 1 307 ? -31.518 26.607 -22.189 1.00 90.31 307 ARG A N 1
ATOM 2441 C CA . ARG A 1 307 ? -31.432 25.149 -22.392 1.00 90.31 307 ARG A CA 1
ATOM 2442 C C . ARG A 1 307 ? -31.369 24.372 -21.076 1.00 90.31 307 ARG A C 1
ATOM 2444 O O . ARG A 1 307 ? -31.949 23.291 -20.990 1.00 90.31 307 ARG A O 1
ATOM 2451 N N . LEU A 1 308 ? -30.664 24.890 -20.069 1.00 91.12 308 LEU A N 1
ATOM 2452 C CA . LEU A 1 308 ? -30.576 24.268 -18.748 1.00 91.12 308 LEU A CA 1
ATOM 2453 C C . LEU A 1 308 ? -31.915 24.356 -18.003 1.00 91.12 308 LEU A C 1
ATOM 2455 O O . LEU A 1 308 ? -32.363 23.342 -17.477 1.00 91.12 308 LEU A O 1
ATOM 2459 N N . GLU A 1 309 ? -32.594 25.505 -18.034 1.00 92.50 309 GLU A N 1
ATOM 2460 C CA . GLU A 1 309 ? -33.938 25.664 -17.466 1.00 92.50 309 GLU A CA 1
ATOM 2461 C C . GLU A 1 309 ? -34.944 24.682 -18.082 1.00 92.50 309 GLU A C 1
ATOM 2463 O O . GLU A 1 309 ? -35.660 23.989 -17.361 1.00 92.50 309 GLU A O 1
ATOM 2468 N N . ASN A 1 310 ? -34.973 24.565 -19.413 1.00 91.12 310 ASN A N 1
ATOM 2469 C CA . ASN A 1 310 ? -35.893 23.652 -20.094 1.00 91.12 310 ASN A CA 1
ATOM 2470 C C . ASN A 1 310 ? -35.625 22.178 -19.748 1.00 91.12 310 ASN A C 1
ATOM 2472 O O . ASN A 1 310 ? -36.563 21.382 -19.708 1.00 91.12 310 ASN A O 1
ATOM 2476 N N . ARG A 1 311 ? -34.376 21.806 -19.430 1.00 89.81 311 ARG A N 1
ATOM 2477 C CA . ARG A 1 311 ? -34.055 20.453 -18.946 1.00 89.81 311 ARG A CA 1
ATOM 2478 C C . ARG A 1 311 ? -34.343 20.252 -17.458 1.00 89.81 311 ARG A C 1
ATOM 2480 O O . ARG A 1 311 ? -34.780 19.167 -17.098 1.00 89.81 311 ARG A O 1
ATOM 2487 N N . CYS A 1 312 ? -34.219 21.275 -16.611 1.00 90.38 312 CYS A N 1
ATOM 2488 C CA . CYS A 1 312 ? -34.764 21.230 -15.248 1.00 90.38 312 CYS A CA 1
ATOM 2489 C C . CYS A 1 312 ? -36.277 20.941 -15.276 1.00 90.38 312 CYS A C 1
ATOM 2491 O O . CYS A 1 312 ? -36.728 20.000 -14.625 1.00 90.38 312 CYS A O 1
ATOM 2493 N N . ARG A 1 313 ? -37.033 21.682 -16.103 1.00 91.69 313 ARG A N 1
ATOM 2494 C CA . ARG A 1 313 ? -38.486 21.496 -16.289 1.00 91.69 313 ARG A CA 1
ATOM 2495 C C . ARG A 1 313 ? -38.829 20.089 -16.795 1.00 91.69 313 ARG A C 1
ATOM 2497 O O . ARG A 1 313 ? -39.761 19.479 -16.286 1.00 91.69 313 ARG A O 1
ATOM 2504 N N . PHE A 1 314 ? -38.042 19.540 -17.727 1.00 89.06 314 PHE A N 1
ATOM 2505 C CA . PHE A 1 314 ? -38.194 18.158 -18.210 1.00 89.06 314 PHE A CA 1
ATOM 2506 C C . PHE A 1 314 ? -38.083 17.106 -17.089 1.00 89.06 314 PHE A C 1
ATOM 2508 O O . PHE A 1 314 ? -38.903 16.194 -17.032 1.00 89.06 314 PHE A O 1
ATOM 2515 N N . TYR A 1 315 ? -37.133 17.260 -16.159 1.00 88.62 315 TYR A N 1
ATOM 2516 C CA . TYR A 1 315 ? -36.993 16.373 -14.992 1.00 88.62 315 TYR A CA 1
ATOM 2517 C C . TYR A 1 315 ? -38.013 16.637 -13.864 1.00 88.62 315 TYR A C 1
ATOM 2519 O O . TYR A 1 315 ? -37.928 16.009 -12.808 1.00 88.62 315 TYR A O 1
ATOM 2527 N N . GLY A 1 316 ? -38.970 17.548 -14.077 1.00 87.44 316 GLY A N 1
ATOM 2528 C CA . GLY A 1 316 ? -40.016 17.921 -13.121 1.00 87.44 316 GLY A CA 1
ATOM 2529 C C . GLY A 1 316 ? -39.647 19.057 -12.162 1.00 87.44 316 GLY A C 1
ATOM 2530 O O . GLY A 1 316 ? -40.452 19.394 -11.299 1.00 87.44 316 GLY A O 1
ATOM 2531 N N . MET A 1 317 ? -38.458 19.661 -12.279 1.00 91.38 317 MET A N 1
ATOM 2532 C CA . MET A 1 317 ? -38.034 20.751 -11.391 1.00 91.38 317 MET A CA 1
ATOM 2533 C C . MET A 1 317 ? -38.689 22.083 -11.761 1.00 91.38 317 MET A C 1
ATOM 2535 O O . MET A 1 317 ? -38.626 22.527 -12.912 1.00 91.38 317 MET A O 1
ATOM 2539 N N . ALA A 1 318 ? -39.227 22.771 -10.755 1.00 87.50 318 ALA A N 1
ATOM 2540 C CA . ALA A 1 318 ? -39.619 24.169 -10.878 1.00 87.50 318 ALA A CA 1
ATOM 2541 C C . ALA A 1 318 ? -38.359 25.052 -10.939 1.00 87.50 318 ALA A C 1
ATOM 2543 O O . ALA A 1 318 ? -37.453 24.912 -10.116 1.00 87.50 318 ALA A O 1
ATOM 2544 N N . ILE A 1 319 ? -38.278 25.939 -11.936 1.00 91.69 319 ILE A N 1
ATOM 2545 C CA . ILE A 1 319 ? -37.141 26.850 -12.109 1.00 91.69 319 ILE A CA 1
ATOM 2546 C C . ILE A 1 319 ? -37.555 28.179 -12.750 1.00 91.69 319 ILE A C 1
ATOM 2548 O O . ILE A 1 319 ? -38.191 28.217 -13.810 1.00 91.69 319 ILE A O 1
ATOM 2552 N N . GLU A 1 320 ? -37.138 29.265 -12.107 1.00 91.69 320 GLU A N 1
ATOM 2553 C CA . GLU A 1 320 ? -37.206 30.639 -12.613 1.00 91.69 320 GLU A CA 1
ATOM 2554 C C . GLU A 1 320 ? -35.927 31.004 -13.384 1.00 91.69 320 GLU A C 1
ATOM 2556 O O . GLU A 1 320 ? -34.877 30.386 -13.193 1.00 91.69 320 GLU A O 1
ATOM 2561 N N . SER A 1 321 ? -35.971 32.043 -14.219 1.00 90.81 321 SER A N 1
ATOM 2562 C CA . SER A 1 321 ? -34.764 32.563 -14.877 1.00 90.81 321 SER A CA 1
ATOM 2563 C C . SER A 1 321 ? -33.873 33.372 -13.916 1.00 90.81 321 SER A C 1
ATOM 2565 O O . SER A 1 321 ? -34.382 34.051 -13.020 1.00 90.81 321 SER A O 1
ATOM 2567 N N . PRO A 1 322 ? -32.535 33.344 -14.082 1.00 93.00 322 PRO A N 1
ATOM 2568 C CA . PRO A 1 322 ? -31.614 33.993 -13.154 1.00 93.00 322 PRO A CA 1
ATOM 2569 C C . PRO A 1 322 ? -31.701 35.519 -13.237 1.00 93.00 322 PRO A C 1
ATOM 2571 O O . PRO A 1 322 ? -31.619 36.110 -14.314 1.00 93.00 322 PRO A O 1
ATOM 2574 N N . THR A 1 323 ? -31.798 36.172 -12.080 1.00 91.19 323 THR A N 1
ATOM 2575 C CA . THR A 1 323 ? -32.086 37.612 -11.973 1.00 91.19 323 THR A CA 1
ATOM 2576 C C . THR A 1 323 ? -30.862 38.510 -12.213 1.00 91.19 323 THR A C 1
ATOM 2578 O O . THR A 1 323 ? -31.000 39.723 -12.334 1.00 91.19 323 THR A O 1
ATOM 2581 N N . GLU A 1 324 ? -29.650 37.949 -12.260 1.00 92.62 324 GLU A N 1
ATOM 2582 C CA . GLU A 1 324 ? -28.418 38.669 -12.610 1.00 92.62 324 GLU A CA 1
ATOM 2583 C C . GLU A 1 324 ? -27.447 37.728 -13.343 1.00 92.62 324 GLU A C 1
ATOM 2585 O O . GLU A 1 324 ? -27.249 36.587 -12.922 1.00 92.62 324 GLU A O 1
ATOM 2590 N N . ILE A 1 325 ? -26.811 38.214 -14.417 1.00 93.81 325 ILE A N 1
ATOM 2591 C CA . ILE A 1 325 ? -25.668 37.556 -15.071 1.00 93.81 325 ILE A CA 1
ATOM 2592 C C . ILE A 1 325 ? -24.495 38.541 -15.053 1.00 93.81 325 ILE A C 1
ATOM 2594 O O . ILE A 1 325 ? -24.484 39.519 -15.801 1.00 93.81 325 ILE A O 1
ATOM 2598 N N . PHE A 1 326 ? -23.521 38.288 -14.185 1.00 93.19 326 PHE A N 1
ATOM 2599 C CA . PHE A 1 326 ? -22.378 39.161 -13.939 1.00 93.19 326 PHE A CA 1
ATOM 2600 C C . PHE A 1 326 ? -21.132 38.726 -14.720 1.00 93.19 326 PHE A C 1
ATOM 2602 O O . PHE A 1 326 ? -20.801 37.540 -14.797 1.00 93.19 326 PHE A O 1
ATOM 2609 N N . TYR A 1 327 ? -20.415 39.708 -15.266 1.00 91.00 327 TYR A N 1
ATOM 2610 C CA . TYR A 1 327 ? -19.173 39.528 -16.014 1.00 91.00 327 TYR A CA 1
ATOM 2611 C C . TYR A 1 327 ? -18.067 40.366 -15.352 1.00 91.00 327 TYR A C 1
ATOM 2613 O O . TYR A 1 327 ? -17.958 41.556 -15.657 1.00 91.00 327 TYR A O 1
ATOM 2621 N N . PRO A 1 328 ? -17.268 39.784 -14.436 1.00 82.62 328 PRO A N 1
ATOM 2622 C CA . PRO A 1 328 ? -16.174 40.498 -13.783 1.00 82.62 328 PRO A CA 1
ATOM 2623 C C . PRO A 1 328 ? -15.137 40.985 -14.801 1.00 82.62 328 PRO A C 1
ATOM 2625 O O . PRO A 1 328 ? -14.759 40.252 -15.725 1.00 82.62 328 PRO A O 1
ATOM 2628 N N . LYS A 1 329 ? -14.684 42.229 -14.633 1.00 74.31 329 LYS A N 1
ATOM 2629 C CA . LYS A 1 329 ? -13.761 42.913 -15.546 1.00 74.31 329 LYS A CA 1
ATOM 2630 C C . LYS A 1 329 ? -12.318 42.496 -15.285 1.00 74.31 329 LYS A C 1
ATOM 2632 O O . LYS A 1 329 ? -11.634 42.057 -16.210 1.00 74.31 329 LYS A O 1
ATOM 2637 N N . GLU A 1 330 ? -11.885 42.585 -14.030 1.00 68.56 330 GLU A N 1
ATOM 2638 C CA . GLU A 1 330 ? -10.502 42.343 -13.602 1.00 68.56 330 GLU A CA 1
ATOM 2639 C C . GLU A 1 330 ? -10.275 40.886 -13.181 1.00 68.56 330 GLU A C 1
ATOM 2641 O O . GLU A 1 330 ? -9.173 40.357 -13.322 1.00 68.56 330 GLU A O 1
ATOM 2646 N N . LYS A 1 331 ? -11.338 40.205 -12.726 1.00 73.81 331 LYS A N 1
ATOM 2647 C CA . LYS A 1 331 ? -11.368 38.777 -12.350 1.00 73.81 331 LYS A CA 1
ATOM 2648 C C . LYS A 1 331 ? -10.446 38.452 -11.164 1.00 73.81 331 LYS A C 1
ATOM 2650 O O . LYS A 1 331 ? -10.046 37.297 -10.978 1.00 73.81 331 LYS A O 1
ATOM 2655 N N . THR A 1 332 ? -10.156 39.471 -10.355 1.00 77.38 332 THR A N 1
ATOM 2656 C CA . THR A 1 332 ? -9.450 39.399 -9.071 1.00 77.38 332 THR A CA 1
ATOM 2657 C C . THR A 1 332 ? -10.280 38.648 -8.024 1.00 77.38 332 THR A C 1
ATOM 2659 O O . THR A 1 332 ? -11.478 38.403 -8.204 1.00 77.38 332 THR A O 1
ATOM 2662 N N . ALA A 1 333 ? -9.648 38.245 -6.917 1.00 79.81 333 ALA A N 1
ATOM 2663 C CA . ALA A 1 333 ? -10.375 37.599 -5.826 1.00 79.81 333 ALA A CA 1
ATOM 2664 C C . ALA A 1 333 ? -11.321 38.589 -5.123 1.00 79.81 333 ALA A C 1
ATOM 2666 O O . ALA A 1 333 ? -12.426 38.225 -4.724 1.00 79.81 333 ALA A O 1
ATOM 2667 N N . GLU A 1 334 ? -10.903 39.849 -5.046 1.00 84.25 334 GLU A N 1
ATOM 2668 C CA . GLU A 1 334 ? -11.600 40.965 -4.419 1.00 84.25 334 GLU A CA 1
ATOM 2669 C C . GLU A 1 334 ? -12.887 41.330 -5.175 1.00 84.25 334 GLU A C 1
ATOM 2671 O O . GLU A 1 334 ? -13.937 41.414 -4.540 1.00 84.25 334 GLU A O 1
ATOM 2676 N N . GLU A 1 335 ? -12.856 41.445 -6.511 1.00 86.19 335 GLU A N 1
ATOM 2677 C CA . GLU A 1 335 ? -14.057 41.695 -7.334 1.00 86.19 335 GLU A CA 1
ATOM 2678 C C . GLU A 1 335 ? -15.103 40.578 -7.143 1.00 86.19 335 GLU A C 1
ATOM 2680 O O . GLU A 1 335 ? -16.288 40.837 -6.917 1.00 86.19 335 GLU A O 1
ATOM 2685 N N . LEU A 1 336 ? -14.658 39.315 -7.144 1.00 87.94 336 LEU A N 1
ATOM 2686 C CA . LEU A 1 336 ? -15.526 38.156 -6.906 1.00 87.94 336 LEU A CA 1
ATOM 2687 C C . LEU A 1 336 ? -16.089 38.113 -5.478 1.00 87.94 336 LEU A C 1
ATOM 2689 O O . LEU A 1 336 ? -17.243 37.724 -5.288 1.00 87.94 336 LEU A O 1
ATOM 2693 N N . LYS A 1 337 ? -15.305 38.529 -4.478 1.00 89.81 337 LYS A N 1
ATOM 2694 C CA . LYS A 1 337 ? -15.717 38.594 -3.069 1.00 89.81 337 LYS A CA 1
ATOM 2695 C C . LYS A 1 337 ? -16.731 39.713 -2.816 1.00 89.81 337 LYS A C 1
ATOM 2697 O O . LYS A 1 337 ? -17.718 39.486 -2.117 1.00 89.81 337 LYS A O 1
ATOM 2702 N N . GLN A 1 338 ? -16.533 40.886 -3.420 1.00 90.25 338 GLN A N 1
ATOM 2703 C CA . GLN A 1 338 ? -17.498 41.991 -3.391 1.00 90.25 338 GLN A CA 1
ATOM 2704 C C . GLN A 1 338 ? -18.828 41.582 -4.039 1.00 90.25 338 GLN A C 1
ATOM 2706 O O . GLN A 1 338 ? -19.892 41.812 -3.461 1.00 90.25 338 GLN A O 1
ATOM 2711 N N . TRP A 1 339 ? -18.783 40.904 -5.193 1.00 93.12 339 TRP A N 1
ATOM 2712 C CA . TRP A 1 339 ? -19.994 40.395 -5.839 1.00 93.12 339 TRP A CA 1
ATOM 2713 C C . TRP A 1 339 ? -20.727 39.359 -4.974 1.00 93.12 339 TRP A C 1
ATOM 2715 O O . TRP A 1 339 ? -21.939 39.462 -4.798 1.00 93.12 339 TRP A O 1
ATOM 2725 N N . TYR A 1 340 ? -20.008 38.411 -4.364 1.00 92.69 340 TYR A N 1
ATOM 2726 C CA . TYR A 1 340 ? -20.590 37.446 -3.422 1.00 92.69 340 TYR A CA 1
ATOM 2727 C C . TYR A 1 340 ? -21.290 38.128 -2.233 1.00 92.69 340 TYR A C 1
ATOM 2729 O O . TYR A 1 340 ? -22.403 37.741 -1.876 1.00 92.69 340 TYR A O 1
ATOM 2737 N N . ALA A 1 341 ? -20.683 39.173 -1.658 1.00 90.62 341 ALA A N 1
ATOM 2738 C CA . ALA A 1 341 ? -21.289 39.955 -0.580 1.00 90.62 341 ALA A CA 1
ATOM 2739 C C . ALA A 1 341 ? -22.593 40.642 -1.026 1.00 90.62 341 ALA A C 1
ATOM 2741 O O . ALA A 1 341 ? -23.609 40.538 -0.337 1.00 90.62 341 ALA A O 1
ATOM 2742 N N . LYS A 1 342 ? -22.604 41.259 -2.218 1.00 93.88 342 LYS A N 1
ATOM 2743 C CA . LYS A 1 342 ? -23.820 41.823 -2.830 1.00 93.88 342 LYS A CA 1
ATOM 2744 C C . LYS A 1 342 ? -24.915 40.759 -2.976 1.00 93.88 342 LYS A C 1
ATOM 2746 O O . LYS A 1 342 ? -26.051 41.001 -2.578 1.00 93.88 342 LYS A O 1
ATOM 2751 N N . GLN A 1 343 ? -24.591 39.575 -3.503 1.00 94.94 343 GLN A N 1
ATOM 2752 C CA . GLN A 1 343 ? -25.584 38.507 -3.677 1.00 94.94 343 GLN A CA 1
ATOM 2753 C C . GLN A 1 343 ? -26.091 37.931 -2.343 1.00 94.94 343 GLN A C 1
ATOM 2755 O O . GLN A 1 343 ? -27.243 37.499 -2.279 1.00 94.94 343 GLN A O 1
ATOM 2760 N N . LYS A 1 344 ? -25.296 37.975 -1.262 1.00 91.88 344 LYS A N 1
ATOM 2761 C CA . LYS A 1 344 ? -25.785 37.606 0.076 1.00 91.88 344 LYS A CA 1
ATOM 2762 C C . LYS A 1 344 ? -26.822 38.595 0.595 1.00 91.88 344 LYS A C 1
ATOM 2764 O O . LYS A 1 344 ? -27.869 38.165 1.062 1.00 91.88 344 LYS A O 1
ATOM 2769 N N . ASN A 1 345 ? -26.576 39.895 0.435 1.00 91.56 345 ASN A N 1
ATOM 2770 C CA . ASN A 1 345 ? -27.521 40.942 0.836 1.00 91.56 345 ASN A CA 1
ATOM 2771 C C . ASN A 1 345 ? -28.826 40.911 0.010 1.00 91.56 345 ASN A C 1
ATOM 2773 O O . ASN A 1 345 ? -29.864 41.352 0.487 1.00 91.56 345 ASN A O 1
ATOM 2777 N N . LEU A 1 346 ? -28.787 40.353 -1.206 1.00 92.00 346 LEU A N 1
ATOM 2778 C CA . LEU A 1 346 ? -29.959 40.088 -2.055 1.00 92.00 346 LEU A CA 1
ATOM 2779 C C . LEU A 1 346 ? -30.651 38.739 -1.758 1.00 92.00 346 LEU A C 1
ATOM 2781 O O . LEU A 1 346 ? -31.527 38.323 -2.518 1.00 92.00 346 LEU A O 1
ATOM 2785 N N . ASN A 1 347 ? -30.253 38.033 -0.691 1.00 90.81 347 ASN A N 1
ATOM 2786 C CA . ASN A 1 347 ? -30.793 36.730 -0.283 1.00 90.81 347 ASN A CA 1
ATOM 2787 C C . ASN A 1 347 ? -30.862 35.691 -1.423 1.00 90.81 347 ASN A C 1
ATOM 2789 O O . ASN A 1 347 ? -31.798 34.890 -1.480 1.00 90.81 347 ASN A O 1
ATOM 2793 N N . ARG A 1 348 ? -29.884 35.690 -2.346 1.00 91.44 348 ARG A N 1
ATOM 2794 C CA . ARG A 1 348 ? -29.832 34.691 -3.429 1.00 91.44 348 ARG A CA 1
ATOM 2795 C C . ARG A 1 348 ? -29.723 33.285 -2.849 1.00 91.44 348 ARG A C 1
ATOM 2797 O O . ARG A 1 348 ? -28.888 33.040 -1.980 1.00 91.44 348 ARG A O 1
ATOM 2804 N N . GLN A 1 349 ? -30.505 32.353 -3.387 1.00 87.88 349 GLN A N 1
ATOM 2805 C CA . GLN A 1 349 ? -30.469 30.950 -2.964 1.00 87.88 349 GLN A CA 1
ATOM 2806 C C . GLN A 1 349 ? -29.281 30.192 -3.579 1.00 87.88 349 GLN A C 1
ATOM 2808 O O . GLN A 1 349 ? -28.720 29.285 -2.963 1.00 87.88 349 GLN A O 1
ATOM 2813 N N . TYR A 1 350 ? -28.880 30.571 -4.797 1.00 93.69 350 TYR A N 1
ATOM 2814 C CA . TYR A 1 350 ? -27.923 29.820 -5.608 1.00 93.69 350 TYR A CA 1
ATOM 2815 C C . TYR A 1 350 ? -27.107 30.713 -6.546 1.00 93.69 350 TYR A C 1
ATOM 2817 O O . TYR A 1 350 ? -27.622 31.692 -7.095 1.00 93.69 350 TYR A O 1
ATOM 2825 N N . LEU A 1 351 ? -25.840 30.343 -6.762 1.00 95.31 351 LEU A N 1
ATOM 2826 C CA . LEU A 1 351 ? -24.914 31.035 -7.663 1.00 95.31 351 LEU A CA 1
ATOM 2827 C C . LEU A 1 351 ? -24.228 30.054 -8.626 1.00 95.31 351 LEU A C 1
ATOM 2829 O O . LEU A 1 351 ? -23.425 29.207 -8.219 1.00 95.31 351 LEU A O 1
ATOM 2833 N N . MET A 1 352 ? -24.497 30.188 -9.927 1.00 94.62 352 MET A N 1
ATOM 2834 C CA . MET A 1 352 ? -23.781 29.426 -10.956 1.00 94.62 352 MET A CA 1
ATOM 2835 C C . MET A 1 352 ? -22.541 30.188 -11.432 1.00 94.62 352 MET A C 1
ATOM 2837 O O . MET A 1 352 ? -22.628 31.336 -11.857 1.00 94.62 352 MET A O 1
ATOM 2841 N N . PHE A 1 353 ? -21.387 29.528 -11.417 1.00 94.12 353 PHE A N 1
ATOM 2842 C CA . PHE A 1 353 ? -20.124 30.063 -11.917 1.00 94.12 353 PHE A CA 1
ATOM 2843 C C . PHE A 1 353 ? -19.742 29.377 -13.225 1.00 94.12 353 PHE A C 1
ATOM 2845 O O . PHE A 1 353 ? -19.536 28.165 -13.252 1.00 94.12 353 PHE A O 1
ATOM 2852 N N . ILE A 1 354 ? -19.614 30.146 -14.304 1.00 93.00 354 ILE A N 1
ATOM 2853 C CA . ILE A 1 354 ? -19.189 29.645 -15.613 1.00 93.00 354 ILE A CA 1
ATOM 2854 C C . ILE A 1 354 ? -17.782 30.167 -15.896 1.00 93.00 354 ILE A C 1
ATOM 2856 O O . ILE A 1 354 ? -17.588 31.357 -16.133 1.00 93.00 354 ILE A O 1
ATOM 2860 N N . THR A 1 355 ? -16.785 29.285 -15.828 1.00 91.31 355 THR A N 1
ATOM 2861 C CA . THR A 1 355 ? -15.373 29.692 -15.725 1.00 91.31 355 THR A CA 1
ATOM 2862 C C . THR A 1 355 ? -14.517 29.011 -16.795 1.00 91.31 355 THR A C 1
ATOM 2864 O O . THR A 1 355 ? -14.719 27.837 -17.125 1.00 91.31 355 THR A O 1
ATOM 2867 N N . SER A 1 356 ? -13.550 29.725 -17.376 1.00 85.75 356 SER A N 1
ATOM 2868 C CA . SER A 1 356 ? -12.652 29.131 -18.382 1.00 85.75 356 SER A CA 1
ATOM 2869 C C . SER A 1 356 ? -11.742 28.059 -17.771 1.00 85.75 356 SER A C 1
ATOM 2871 O O . SER A 1 356 ? -11.281 28.190 -16.636 1.00 85.75 356 SER A O 1
ATOM 2873 N N . ASP A 1 357 ? -11.442 27.001 -18.529 1.00 78.44 357 ASP A N 1
ATOM 2874 C CA . ASP A 1 357 ? -10.690 25.827 -18.052 1.00 78.44 357 ASP A CA 1
ATOM 2875 C C . ASP A 1 357 ? -9.271 26.128 -17.532 1.00 78.44 357 ASP A C 1
ATOM 2877 O O . ASP A 1 357 ? -8.770 25.419 -16.661 1.00 78.44 357 ASP A O 1
ATOM 2881 N N . CYS A 1 358 ? -8.637 27.205 -18.003 1.00 65.50 358 CYS A N 1
ATOM 2882 C CA . CYS A 1 358 ? -7.346 27.680 -17.497 1.00 65.50 358 CYS A CA 1
ATOM 2883 C C . CYS A 1 358 ? -7.433 28.423 -16.146 1.00 65.50 358 CYS A C 1
ATOM 2885 O O . CYS A 1 358 ? -6.401 28.656 -15.513 1.00 65.50 358 CYS A O 1
ATOM 2887 N N . THR A 1 359 ? -8.632 28.793 -15.676 1.00 69.94 359 THR A N 1
ATOM 2888 C CA . THR A 1 359 ? -8.805 29.584 -14.448 1.00 69.94 359 THR A CA 1
ATOM 2889 C C . THR A 1 359 ? -8.849 28.697 -13.201 1.00 69.94 359 THR A C 1
ATOM 2891 O O . THR A 1 359 ? -9.665 27.777 -13.069 1.00 69.94 359 THR A O 1
ATOM 2894 N N . LYS A 1 360 ? -7.971 29.003 -12.238 1.00 73.25 360 LYS A N 1
ATOM 2895 C CA . LYS A 1 360 ? -7.847 28.293 -10.950 1.00 73.25 360 LYS A CA 1
ATOM 2896 C C . LYS A 1 360 ? -8.724 28.912 -9.852 1.00 73.25 360 LYS A C 1
ATOM 2898 O O . LYS A 1 360 ? -8.321 28.993 -8.700 1.00 73.25 360 LYS A O 1
ATOM 2903 N N . GLN A 1 361 ? -9.925 29.358 -10.216 1.00 74.12 361 GLN A N 1
ATOM 2904 C CA . GLN A 1 361 ? -10.852 30.037 -9.302 1.00 74.12 361 GLN A CA 1
ATOM 2905 C C . GLN A 1 361 ? -11.741 29.075 -8.490 1.00 74.12 361 GLN A C 1
ATOM 2907 O O . GLN A 1 361 ? -12.422 29.528 -7.580 1.00 74.12 361 GLN A O 1
ATOM 2912 N N . HIS A 1 362 ? -11.712 27.760 -8.750 1.00 79.81 362 HIS A N 1
ATOM 2913 C CA . HIS A 1 362 ? -12.556 26.779 -8.049 1.00 79.81 362 HIS A CA 1
ATOM 2914 C C . HIS A 1 362 ? -12.408 26.827 -6.519 1.00 79.81 362 HIS A C 1
ATOM 2916 O O . HIS A 1 362 ? -13.404 26.954 -5.810 1.00 79.81 362 HIS A O 1
ATOM 2922 N N . ASP A 1 363 ? -11.171 26.761 -6.011 1.00 79.31 363 ASP A N 1
ATOM 2923 C CA . ASP A 1 363 ? -10.902 26.783 -4.566 1.00 79.31 363 ASP A CA 1
ATOM 2924 C C . ASP A 1 363 ? -11.377 28.110 -3.928 1.00 79.31 363 ASP A C 1
ATOM 2926 O O . ASP A 1 363 ? -11.890 28.104 -2.811 1.00 79.31 363 ASP A O 1
ATOM 2930 N N . LEU A 1 364 ? -11.298 29.235 -4.658 1.00 84.00 364 LEU A N 1
ATOM 2931 C CA . LEU A 1 364 ? -11.842 30.531 -4.231 1.00 84.00 364 LEU A CA 1
ATOM 2932 C C . LEU A 1 364 ? -13.379 30.534 -4.227 1.00 84.00 364 LEU A C 1
ATOM 2934 O O . LEU A 1 364 ? -13.979 30.963 -3.251 1.00 84.00 364 LEU A O 1
ATOM 2938 N N . ILE A 1 365 ? -14.025 30.036 -5.285 1.00 86.56 365 ILE A N 1
ATOM 2939 C CA . ILE A 1 365 ? -15.492 29.954 -5.382 1.00 86.56 365 ILE A CA 1
ATOM 2940 C C . ILE A 1 365 ? -16.058 29.106 -4.235 1.00 86.56 365 ILE A C 1
ATOM 2942 O O . ILE A 1 365 ? -17.077 29.477 -3.659 1.00 86.56 365 ILE A O 1
ATOM 2946 N N . LYS A 1 366 ? -15.375 28.014 -3.860 1.00 86.50 366 LYS A N 1
ATOM 2947 C CA . LYS A 1 366 ? -15.752 27.170 -2.715 1.00 86.50 366 LYS A CA 1
ATOM 2948 C C . LYS A 1 366 ? -15.450 27.803 -1.358 1.00 86.50 366 LYS A C 1
ATOM 2950 O O . LYS A 1 366 ? -16.247 27.646 -0.438 1.00 86.50 366 LYS A O 1
ATOM 2955 N N . LEU A 1 367 ? -14.370 28.574 -1.238 1.00 79.19 367 LEU A N 1
ATOM 2956 C CA . LEU A 1 367 ? -14.115 29.390 -0.050 1.00 79.19 367 LEU A CA 1
ATOM 2957 C C . LEU A 1 367 ? -15.201 30.463 0.134 1.00 79.19 367 LEU A C 1
ATOM 2959 O O . LEU A 1 367 ? -15.674 30.652 1.249 1.00 79.19 367 LEU A O 1
ATOM 2963 N N . LEU A 1 368 ? -15.639 31.123 -0.941 1.00 85.19 368 LEU A N 1
ATOM 2964 C CA . LEU A 1 368 ? -16.678 32.156 -0.897 1.00 85.19 368 LEU A CA 1
ATOM 2965 C C . LEU A 1 368 ? -18.085 31.573 -0.655 1.00 85.19 368 LEU A C 1
ATOM 2967 O O . LEU A 1 368 ? -18.839 32.148 0.124 1.00 85.19 368 LEU A O 1
ATOM 2971 N N . GLU A 1 369 ? -18.416 30.406 -1.215 1.00 86.88 369 GLU A N 1
ATOM 2972 C CA . GLU A 1 369 ? -19.634 29.643 -0.871 1.00 86.88 369 GLU A CA 1
ATOM 2973 C C . GLU A 1 369 ? -19.710 29.344 0.632 1.00 86.88 369 GLU A C 1
ATOM 2975 O O . GLU A 1 369 ? -20.738 29.601 1.257 1.00 86.88 369 GLU A O 1
ATOM 2980 N N . LEU A 1 370 ? -18.604 28.885 1.231 1.00 82.50 370 LEU A N 1
ATOM 2981 C CA . LEU A 1 370 ? -18.502 28.660 2.677 1.00 82.50 370 LEU A CA 1
ATOM 2982 C C . LEU A 1 370 ? -18.531 29.970 3.486 1.00 82.50 370 LEU A C 1
ATOM 2984 O O . LEU A 1 370 ? -19.095 29.997 4.578 1.00 82.50 370 LEU A O 1
ATOM 2988 N N . GLN A 1 371 ? -17.941 31.055 2.974 1.00 86.75 371 GLN A N 1
ATOM 2989 C CA . GLN A 1 371 ? -17.877 32.340 3.681 1.00 86.75 371 GLN A CA 1
ATOM 2990 C C . GLN A 1 371 ? -19.234 33.063 3.709 1.00 86.75 371 GLN A C 1
ATOM 2992 O O . GLN A 1 371 ? -19.581 33.667 4.720 1.00 86.75 371 GLN A O 1
ATOM 2997 N N . TYR A 1 372 ? -19.992 33.021 2.610 1.00 86.56 372 TYR A N 1
ATOM 2998 C CA . TYR A 1 372 ? -21.267 33.735 2.466 1.00 86.56 372 TYR A CA 1
ATOM 2999 C C . TYR A 1 372 ? -22.496 32.835 2.638 1.00 86.56 372 TYR A C 1
ATOM 3001 O O . TYR A 1 372 ? -23.608 33.353 2.722 1.00 86.56 372 TYR A O 1
ATOM 3009 N N . GLN A 1 373 ? -22.323 31.512 2.730 1.00 86.19 373 GLN A N 1
ATOM 3010 C CA . GLN A 1 373 ? -23.413 30.540 2.878 1.00 86.19 373 GLN A CA 1
ATOM 3011 C C . GLN A 1 373 ? -24.476 30.738 1.784 1.00 86.19 373 GLN A C 1
ATOM 3013 O O . GLN A 1 373 ? -25.623 31.101 2.059 1.00 86.19 373 GLN A O 1
ATOM 3018 N N . ILE A 1 374 ? -24.046 30.584 0.527 1.00 88.44 374 ILE A N 1
ATOM 3019 C CA . ILE A 1 374 ? -24.901 30.541 -0.670 1.00 88.44 374 ILE A CA 1
ATOM 3020 C C . ILE A 1 374 ? -24.413 29.383 -1.534 1.00 88.44 374 ILE A C 1
ATOM 3022 O O . ILE A 1 374 ? -23.236 29.347 -1.898 1.00 88.44 374 ILE A O 1
ATOM 3026 N N . VAL A 1 375 ? -25.304 28.455 -1.878 1.00 88.62 375 VAL A N 1
ATOM 3027 C CA . VAL A 1 375 ? -24.943 27.239 -2.615 1.00 88.62 375 VAL A CA 1
ATOM 3028 C C . VAL A 1 375 ? -24.401 27.604 -4.000 1.00 88.62 375 VAL A C 1
ATOM 3030 O O . VAL A 1 375 ? -25.068 28.282 -4.780 1.00 88.62 375 VAL A O 1
ATOM 3033 N N . SER A 1 376 ? -23.202 27.125 -4.341 1.00 90.69 376 SER A N 1
ATOM 3034 C CA . SER A 1 376 ? -22.527 27.467 -5.598 1.00 90.69 376 SER A CA 1
ATOM 3035 C C . SER A 1 376 ? -22.269 26.257 -6.486 1.00 90.69 376 SER A C 1
ATOM 3037 O O . SER A 1 376 ? -21.963 25.150 -6.020 1.00 90.69 376 SER A O 1
ATOM 3039 N N . GLN A 1 377 ? -22.328 26.451 -7.801 1.00 90.88 377 GLN A N 1
ATOM 3040 C CA . GLN A 1 377 ? -21.952 25.421 -8.765 1.00 90.88 377 GLN A CA 1
ATOM 3041 C C . GLN A 1 377 ? -21.059 25.980 -9.863 1.00 90.88 377 GLN A C 1
ATOM 3043 O O . GLN A 1 377 ? -21.486 26.807 -10.659 1.00 90.88 377 GLN A O 1
ATOM 3048 N N . GLU A 1 378 ? -19.829 25.471 -9.943 1.00 92.38 378 GLU A N 1
ATOM 3049 C CA . GLU A 1 378 ? -18.949 25.746 -11.076 1.00 92.38 378 GLU A CA 1
ATOM 3050 C C . GLU A 1 378 ? -19.286 24.815 -12.254 1.00 92.38 378 GLU A C 1
ATOM 3052 O O . GLU A 1 378 ? -19.490 23.608 -12.067 1.00 92.38 378 GLU A O 1
ATOM 3057 N N . VAL A 1 379 ? -19.305 25.370 -13.465 1.00 91.19 379 VAL A N 1
ATOM 3058 C CA . VAL A 1 379 ? -19.354 24.665 -14.750 1.00 91.19 379 VAL A CA 1
ATOM 3059 C C . VAL A 1 379 ? -18.245 25.241 -15.636 1.00 91.19 379 VAL A C 1
ATOM 3061 O O . VAL A 1 379 ? -18.132 26.455 -15.791 1.00 91.19 379 VAL A O 1
ATOM 3064 N N . LYS A 1 380 ? -17.392 24.390 -16.218 1.00 91.31 380 LYS A N 1
ATOM 3065 C CA . LYS A 1 380 ? -16.280 24.863 -17.060 1.00 91.31 380 LYS A CA 1
ATOM 3066 C C . LYS A 1 380 ? -16.732 25.231 -18.477 1.00 91.31 380 LYS A C 1
ATOM 3068 O O . LYS A 1 380 ? -17.622 24.589 -19.037 1.00 91.31 380 LYS A O 1
ATOM 3073 N N . ALA A 1 381 ? -16.079 26.226 -19.073 1.00 88.50 381 ALA A N 1
ATOM 3074 C CA . ALA A 1 381 ? -16.384 26.758 -20.404 1.00 88.50 381 ALA A CA 1
ATOM 3075 C C . ALA A 1 381 ? -16.460 25.674 -21.499 1.00 88.50 381 ALA A C 1
ATOM 3077 O O . ALA A 1 381 ? -17.384 25.690 -22.314 1.00 88.50 381 ALA A O 1
ATOM 3078 N N . ASN A 1 382 ? -15.565 24.674 -21.493 1.00 85.25 382 ASN A N 1
ATOM 3079 C CA . ASN A 1 382 ? -15.639 23.568 -22.458 1.00 85.25 382 ASN A CA 1
ATOM 3080 C C . ASN A 1 382 ? -16.888 22.670 -22.309 1.00 85.25 382 ASN A C 1
ATOM 3082 O O . ASN A 1 382 ? -17.291 22.027 -23.279 1.00 85.25 382 ASN A O 1
ATOM 3086 N N . LYS A 1 383 ? -17.522 22.638 -21.129 1.00 87.88 383 LYS A N 1
ATOM 3087 C CA . LYS A 1 383 ? -18.757 21.885 -20.859 1.00 87.88 383 LYS A CA 1
ATOM 3088 C C . LYS A 1 383 ? -19.971 22.638 -21.383 1.00 87.88 383 LYS A C 1
ATOM 3090 O O . LYS A 1 383 ? -20.773 22.047 -22.098 1.00 87.88 383 LYS A O 1
ATOM 3095 N N . VAL A 1 384 ? -20.024 23.946 -21.128 1.00 88.19 384 VAL A N 1
ATOM 3096 C CA . VAL A 1 384 ? -21.020 24.860 -21.708 1.00 88.19 384 VAL A CA 1
ATOM 3097 C C . VAL A 1 384 ? -20.976 24.803 -23.239 1.00 88.19 384 VAL A C 1
ATOM 3099 O O . VAL A 1 384 ? -22.000 24.554 -23.868 1.00 88.19 384 VAL A O 1
ATOM 3102 N N . TYR A 1 385 ? -19.783 24.890 -23.842 1.00 85.50 385 TYR A N 1
ATOM 3103 C CA . TYR A 1 385 ? -19.610 24.731 -25.292 1.00 85.50 385 TYR A CA 1
ATOM 3104 C C . TYR A 1 385 ? -20.126 23.379 -25.818 1.00 85.50 385 TYR A C 1
ATOM 3106 O O . TYR A 1 385 ? -20.761 23.315 -26.868 1.00 85.50 385 TYR A O 1
ATOM 3114 N N . GLY A 1 386 ? -19.878 22.288 -25.082 1.00 80.62 386 GLY A N 1
ATOM 3115 C CA . GLY A 1 386 ? -20.369 20.952 -25.432 1.00 80.62 386 GLY A CA 1
ATOM 3116 C C . GLY A 1 386 ? -21.898 20.833 -25.411 1.00 80.62 386 GLY A C 1
ATOM 3117 O O . GLY A 1 386 ? -22.471 20.151 -26.257 1.00 80.62 386 GLY A O 1
ATOM 3118 N N . VAL A 1 387 ? -22.573 21.521 -24.489 1.00 83.94 387 VAL A N 1
ATOM 3119 C CA . VAL A 1 387 ? -24.044 21.582 -24.458 1.00 83.94 387 VAL A CA 1
ATOM 3120 C C . VAL A 1 387 ? -24.577 22.423 -25.620 1.00 83.94 387 VAL A C 1
ATOM 3122 O O . VAL A 1 387 ? -25.483 21.982 -26.319 1.00 83.94 387 VAL A O 1
ATOM 3125 N N . MET A 1 388 ? -23.995 23.600 -25.860 1.00 82.50 388 MET A N 1
ATOM 3126 C CA . MET A 1 388 ? -24.480 24.555 -26.863 1.00 82.50 388 MET A CA 1
ATOM 3127 C C . MET A 1 388 ? -24.255 24.108 -28.312 1.00 82.50 388 MET A C 1
ATOM 3129 O O . MET A 1 388 ? -25.188 24.103 -29.111 1.00 82.50 388 MET A O 1
ATOM 3133 N N . SER A 1 389 ? -23.013 23.756 -28.659 1.00 75.44 389 SER A N 1
ATOM 3134 C CA . SER A 1 389 ? -22.578 23.536 -30.048 1.00 75.44 389 SER A CA 1
ATOM 3135 C C . SER A 1 389 ? -22.523 22.062 -30.451 1.00 75.44 389 SER A C 1
ATOM 3137 O O . SER A 1 389 ? -22.209 21.754 -31.595 1.00 75.44 389 SER A O 1
ATOM 3139 N N . LYS A 1 390 ? -22.759 21.144 -29.506 1.00 72.81 390 LYS A N 1
ATOM 3140 C CA . LYS A 1 390 ? -22.681 19.687 -29.718 1.00 72.81 390 LYS A CA 1
ATOM 3141 C C . LYS A 1 390 ? -23.858 18.922 -29.094 1.00 72.81 390 LYS A C 1
ATOM 3143 O O . LYS A 1 390 ? -23.824 17.696 -29.049 1.00 72.81 390 LYS A O 1
ATOM 3148 N N . ASN A 1 391 ? -24.874 19.637 -28.594 1.00 70.81 391 ASN A N 1
ATOM 3149 C CA . ASN A 1 391 ? -26.087 19.104 -27.957 1.00 70.81 391 ASN A CA 1
ATOM 3150 C C . ASN A 1 391 ? -25.831 18.003 -26.902 1.00 70.81 391 ASN A C 1
ATOM 3152 O O . ASN A 1 391 ? -26.666 17.116 -26.708 1.00 70.81 391 ASN A O 1
ATOM 3156 N N . LEU A 1 392 ? -24.698 18.066 -26.185 1.00 76.94 392 LEU A N 1
ATOM 3157 C CA . LEU A 1 392 ? -24.290 17.086 -25.165 1.00 76.94 392 LEU A CA 1
ATOM 3158 C C . LEU A 1 392 ? -25.054 17.284 -23.846 1.00 76.94 392 LEU A C 1
ATOM 3160 O O . LEU A 1 392 ? -24.466 17.516 -22.792 1.00 76.94 392 LEU A O 1
ATOM 3164 N N . HIS A 1 393 ? -26.378 17.201 -23.918 1.00 77.19 393 HIS A N 1
ATOM 3165 C CA . HIS A 1 393 ? -27.329 17.480 -22.845 1.00 77.19 393 HIS A CA 1
ATOM 3166 C C . HIS A 1 393 ? -27.057 16.699 -21.547 1.00 77.19 393 HIS A C 1
ATOM 3168 O O . HIS A 1 393 ? -27.140 17.309 -20.485 1.00 77.19 393 HIS A O 1
ATOM 3174 N N . LYS A 1 394 ? -26.557 15.450 -21.617 1.00 76.56 394 LYS A N 1
ATOM 3175 C CA . LYS A 1 394 ? -26.110 14.670 -20.438 1.00 76.56 394 LYS A CA 1
ATOM 3176 C C . LYS A 1 394 ? -25.100 15.411 -19.536 1.00 76.56 394 LYS A C 1
ATOM 3178 O O . LYS A 1 394 ? -24.979 15.104 -18.352 1.00 76.56 394 LYS A O 1
ATOM 3183 N N . ILE A 1 395 ? -24.379 16.409 -20.064 1.00 79.75 395 ILE A N 1
ATOM 3184 C CA . ILE A 1 395 ? -23.521 17.315 -19.279 1.00 79.75 395 ILE A CA 1
ATOM 3185 C C . ILE A 1 395 ? -24.358 18.229 -18.373 1.00 79.75 395 ILE A C 1
ATOM 3187 O O . ILE A 1 395 ? -24.035 18.349 -17.190 1.00 79.75 395 ILE A O 1
ATOM 3191 N N . SER A 1 396 ? -25.416 18.849 -18.908 1.00 83.38 396 SER A N 1
ATOM 3192 C CA . SER A 1 396 ? -26.390 19.605 -18.114 1.00 83.38 396 SER A CA 1
ATOM 3193 C C . SER A 1 396 ? -27.069 18.694 -17.102 1.00 83.38 396 SER A C 1
ATOM 3195 O O . SER A 1 396 ? -27.205 19.080 -15.953 1.00 83.38 396 SER A O 1
ATOM 3197 N N . ASP A 1 397 ? -27.402 17.460 -17.468 1.00 85.00 397 ASP A N 1
ATOM 3198 C CA . ASP A 1 397 ? -28.157 16.541 -16.604 1.00 85.00 397 ASP A CA 1
ATOM 3199 C C . ASP A 1 397 ? -27.348 16.132 -15.363 1.00 85.00 397 ASP A C 1
ATOM 3201 O O . ASP A 1 397 ? -27.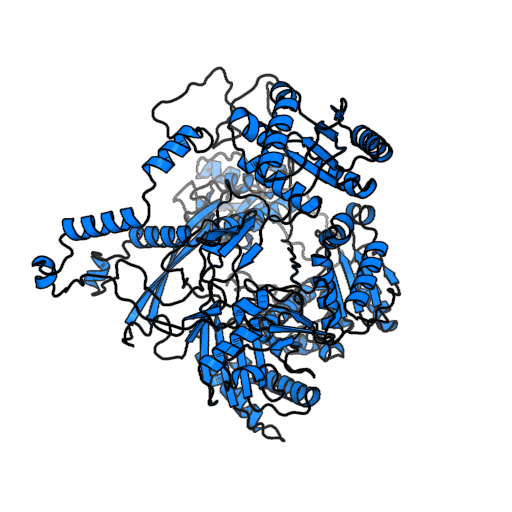845 16.159 -14.238 1.00 85.00 397 ASP A O 1
ATOM 3205 N N . CYS A 1 398 ? -26.040 15.903 -15.530 1.00 81.88 398 CYS A N 1
ATOM 3206 C CA . CYS A 1 398 ? -25.085 15.738 -14.426 1.00 81.88 398 CYS A CA 1
ATOM 3207 C C . CYS A 1 398 ? -24.859 17.000 -13.563 1.00 81.88 398 CYS A C 1
ATOM 3209 O O . CYS A 1 398 ? -24.216 16.906 -12.510 1.00 81.88 398 CYS A O 1
ATOM 3211 N N . VAL A 1 399 ? -25.324 18.175 -14.000 1.00 87.38 399 VAL A N 1
ATOM 3212 C CA . VAL A 1 399 ? -25.387 19.410 -13.200 1.00 87.38 399 VAL A CA 1
ATOM 3213 C C . VAL A 1 399 ? -26.761 19.532 -12.537 1.00 87.38 399 VAL A C 1
ATOM 3215 O O . VAL A 1 399 ? -26.817 19.745 -11.332 1.00 87.38 399 VAL A O 1
ATOM 3218 N N . ILE A 1 400 ? -27.850 19.313 -13.275 1.00 90.50 400 ILE A N 1
ATOM 3219 C CA . ILE A 1 400 ? -29.241 19.391 -12.810 1.00 90.50 400 ILE A CA 1
ATOM 3220 C C . ILE A 1 400 ? -29.494 18.388 -11.678 1.00 90.50 400 ILE A C 1
ATOM 3222 O O . ILE A 1 400 ? -29.959 18.789 -10.618 1.00 90.50 400 ILE A O 1
ATOM 3226 N N . ALA A 1 401 ? -29.049 17.134 -11.805 1.00 84.50 401 ALA A N 1
ATOM 3227 C CA . ALA A 1 401 ? -29.128 16.134 -10.732 1.00 84.50 401 ALA A CA 1
ATOM 3228 C C . ALA A 1 401 ? -28.362 16.531 -9.448 1.00 84.50 401 ALA A C 1
ATOM 3230 O O . ALA A 1 401 ? -28.662 16.027 -8.364 1.00 84.50 401 ALA A O 1
ATOM 3231 N N . LYS A 1 402 ? -27.379 17.442 -9.544 1.00 86.06 402 LYS A N 1
ATOM 3232 C CA . LYS A 1 402 ? -26.684 18.027 -8.382 1.00 86.06 402 LYS A CA 1
ATOM 3233 C C . LYS A 1 402 ? -27.394 19.259 -7.840 1.00 86.06 402 LYS A C 1
ATOM 3235 O O . LYS A 1 402 ? -27.310 19.490 -6.642 1.00 86.06 402 LYS A O 1
ATOM 3240 N N . ILE A 1 403 ? -28.069 20.041 -8.686 1.00 89.31 403 ILE A N 1
ATOM 3241 C CA . ILE A 1 403 ? -28.969 21.113 -8.239 1.00 89.31 403 ILE A CA 1
ATOM 3242 C C . ILE A 1 403 ? -30.118 20.481 -7.449 1.00 89.31 403 ILE A C 1
ATOM 3244 O O . ILE A 1 403 ? -30.336 20.873 -6.312 1.00 89.31 403 ILE A O 1
ATOM 3248 N N . ASN A 1 404 ? -30.758 19.440 -7.987 1.00 90.19 404 ASN A N 1
ATOM 3249 C CA . ASN A 1 404 ? -31.862 18.741 -7.335 1.00 90.19 404 ASN A CA 1
ATOM 3250 C C . ASN A 1 404 ? -31.489 18.274 -5.917 1.00 90.19 404 ASN A C 1
ATOM 3252 O O . ASN A 1 404 ? -32.086 18.729 -4.947 1.00 90.19 404 ASN A O 1
ATOM 3256 N N . GLY A 1 405 ? -30.408 17.495 -5.777 1.00 80.88 405 GLY A N 1
ATOM 3257 C CA . GLY A 1 405 ? -29.925 17.036 -4.466 1.00 80.88 405 GLY A CA 1
ATOM 3258 C C . GLY A 1 405 ? -29.427 18.147 -3.526 1.00 80.88 405 GLY A C 1
ATOM 3259 O O . GLY A 1 405 ? -29.459 17.976 -2.313 1.00 80.88 405 GLY A O 1
ATOM 3260 N N . LYS A 1 406 ? -29.002 19.306 -4.051 1.00 82.06 406 LYS A N 1
ATOM 3261 C CA . LYS A 1 406 ? -28.673 20.499 -3.243 1.00 82.06 406 LYS A CA 1
ATOM 3262 C C . LYS A 1 406 ? -29.908 21.229 -2.711 1.00 82.06 406 LYS A C 1
ATOM 3264 O O . LYS A 1 406 ? -29.798 21.924 -1.709 1.00 82.06 406 LYS A O 1
ATOM 3269 N N . PHE A 1 407 ? -31.049 21.067 -3.374 1.00 81.88 407 PHE A N 1
ATOM 3270 C CA . PHE A 1 407 ? -32.349 21.624 -3.000 1.00 81.88 407 PHE A CA 1
ATOM 3271 C C . PHE A 1 407 ? -33.279 20.549 -2.399 1.00 81.88 407 PHE A C 1
ATOM 3273 O O . PHE A 1 407 ? -34.498 20.648 -2.490 1.00 81.88 407 PHE A O 1
ATOM 3280 N N . GLY A 1 408 ? -32.696 19.512 -1.781 1.00 70.62 408 GLY A N 1
ATOM 3281 C CA . GLY A 1 408 ? -33.419 18.463 -1.048 1.00 70.62 408 GLY A CA 1
ATOM 3282 C C . GLY A 1 408 ? -34.140 17.420 -1.912 1.00 70.62 408 GLY A C 1
ATOM 3283 O O . GLY A 1 408 ? -34.837 16.571 -1.369 1.00 70.62 408 GLY A O 1
ATOM 3284 N N . GLY A 1 409 ? -33.987 17.464 -3.237 1.00 82.88 409 GLY A N 1
ATOM 3285 C CA . GLY A 1 409 ? -34.653 16.553 -4.163 1.00 82.88 409 GLY A CA 1
ATOM 3286 C C . GLY A 1 409 ? -33.980 15.180 -4.288 1.00 82.88 409 GLY A C 1
ATOM 3287 O O . GLY A 1 409 ? -32.759 15.070 -4.432 1.00 82.88 409 GLY A O 1
ATOM 3288 N N . LEU A 1 410 ? -34.796 14.123 -4.296 1.00 79.19 410 LEU A N 1
ATOM 3289 C CA . LEU A 1 410 ? -34.388 12.734 -4.509 1.00 79.19 410 LEU A CA 1
ATOM 3290 C C . LEU A 1 410 ? -34.441 12.376 -6.000 1.00 79.19 410 LEU A C 1
ATOM 3292 O O . LEU A 1 410 ? -35.503 12.378 -6.622 1.00 79.19 410 LEU A O 1
ATOM 3296 N N . ASN A 1 411 ? -33.290 12.025 -6.576 1.00 83.75 411 ASN A N 1
ATOM 3297 C CA . ASN A 1 411 ? -33.187 11.733 -8.008 1.00 83.75 411 ASN A CA 1
ATOM 3298 C C . ASN A 1 411 ? -33.784 10.365 -8.387 1.00 83.75 411 ASN A C 1
ATOM 3300 O O . ASN A 1 411 ? -34.512 10.275 -9.370 1.00 83.75 411 ASN A O 1
ATOM 3304 N N . TYR A 1 412 ? -33.462 9.314 -7.629 1.00 83.06 412 TYR A N 1
ATOM 3305 C CA . TYR A 1 412 ? -33.854 7.920 -7.877 1.00 83.06 412 TYR A CA 1
ATOM 3306 C C . TYR A 1 412 ? -33.730 7.092 -6.586 1.00 83.06 412 TYR A C 1
ATOM 3308 O O . TYR A 1 412 ? -33.082 7.530 -5.633 1.00 83.06 412 TYR A O 1
ATOM 3316 N N . SER A 1 413 ? -34.300 5.886 -6.564 1.00 73.81 413 SER A N 1
ATOM 3317 C CA . SER A 1 413 ? -34.132 4.888 -5.494 1.00 73.81 413 SER A CA 1
ATOM 3318 C C . SER A 1 413 ? -33.775 3.512 -6.078 1.00 73.81 413 SER A C 1
ATOM 3320 O O . SER A 1 413 ? -33.617 3.374 -7.291 1.00 73.81 413 SER A O 1
ATOM 3322 N N . ILE A 1 414 ? -33.545 2.496 -5.239 1.00 66.69 414 ILE A N 1
ATOM 3323 C CA . ILE A 1 414 ? -33.012 1.188 -5.663 1.00 66.69 414 ILE A CA 1
ATOM 3324 C C . ILE A 1 414 ? -33.811 0.058 -5.003 1.00 66.69 414 ILE A C 1
ATOM 3326 O O . ILE A 1 414 ? -34.138 0.140 -3.823 1.00 66.69 414 ILE A O 1
ATOM 3330 N N . THR A 1 415 ? -34.093 -1.011 -5.750 1.00 62.56 415 THR A N 1
ATOM 3331 C CA . THR A 1 415 ? -34.743 -2.241 -5.269 1.00 62.56 415 THR A CA 1
ATOM 3332 C C . THR A 1 415 ? -33.977 -3.493 -5.703 1.00 62.56 415 THR A C 1
ATOM 3334 O O . THR A 1 415 ? -33.302 -3.511 -6.733 1.00 62.56 415 THR A O 1
ATOM 3337 N N . LEU A 1 416 ? -34.061 -4.565 -4.914 1.00 58.38 416 LEU A N 1
ATOM 3338 C CA . LEU A 1 416 ? -33.467 -5.865 -5.242 1.00 58.38 416 LEU A CA 1
ATOM 3339 C C . LEU A 1 416 ? -34.502 -6.763 -5.930 1.00 58.38 416 LEU A C 1
ATOM 3341 O O . LEU A 1 416 ? -35.577 -6.995 -5.383 1.00 58.38 416 LEU A O 1
ATOM 3345 N N . ASN A 1 417 ? -34.151 -7.329 -7.089 1.00 54.00 417 ASN A N 1
ATOM 3346 C CA . ASN A 1 417 ? -34.954 -8.361 -7.758 1.00 54.00 417 ASN A CA 1
ATOM 3347 C C . ASN A 1 417 ? -34.718 -9.730 -7.095 1.00 54.00 417 ASN A C 1
ATOM 3349 O O . ASN A 1 417 ? -34.149 -10.635 -7.706 1.00 54.00 417 ASN A O 1
ATOM 3353 N N . ALA A 1 418 ? -35.099 -9.855 -5.826 1.00 49.47 418 ALA A N 1
ATOM 3354 C CA . ALA A 1 418 ? -35.057 -11.115 -5.097 1.00 49.47 418 ALA A CA 1
ATOM 3355 C C . ALA A 1 418 ? -36.341 -11.934 -5.327 1.00 49.47 418 ALA A C 1
ATOM 3357 O O . ALA A 1 418 ? -37.383 -11.389 -5.697 1.00 49.47 418 ALA A O 1
ATOM 3358 N N . ALA A 1 419 ? -36.272 -13.250 -5.115 1.00 42.78 419 ALA A N 1
ATOM 3359 C CA . ALA A 1 419 ? -37.462 -14.098 -5.125 1.00 42.78 419 ALA A CA 1
ATOM 3360 C C . ALA A 1 419 ? -38.317 -13.840 -3.870 1.00 42.78 419 ALA A C 1
ATOM 3362 O O . ALA A 1 419 ? -37.792 -13.483 -2.814 1.00 42.78 419 ALA A O 1
ATOM 3363 N N . ALA A 1 420 ? -39.635 -14.034 -3.974 1.00 33.62 420 ALA A N 1
ATOM 3364 C CA . ALA A 1 420 ? -40.549 -13.823 -2.854 1.00 33.62 420 ALA A CA 1
ATOM 3365 C C . ALA A 1 420 ? -40.171 -14.725 -1.660 1.00 33.62 420 ALA A C 1
ATOM 3367 O O . ALA A 1 420 ? -40.205 -15.949 -1.772 1.00 33.62 420 ALA A O 1
ATOM 3368 N N . GLY A 1 421 ? -39.800 -14.106 -0.534 1.00 45.22 421 GLY A N 1
ATOM 3369 C CA . GLY A 1 421 ? -39.329 -14.783 0.682 1.00 45.22 421 GLY A CA 1
ATOM 3370 C C . GLY A 1 421 ? -37.861 -14.522 1.052 1.00 45.22 421 GLY A C 1
ATOM 3371 O O . GLY A 1 421 ? -37.455 -14.875 2.158 1.00 45.22 421 GLY A O 1
ATOM 3372 N N . ASP A 1 422 ? -37.065 -13.889 0.184 1.00 49.50 422 ASP A N 1
ATOM 3373 C CA . ASP A 1 422 ? -35.686 -13.506 0.517 1.00 49.50 422 ASP A CA 1
ATOM 3374 C C . ASP A 1 422 ? -35.651 -12.383 1.577 1.00 49.50 422 ASP A C 1
ATOM 3376 O O . ASP A 1 422 ? -36.406 -11.412 1.516 1.00 49.50 422 ASP A O 1
ATOM 3380 N N . ARG A 1 423 ? -34.752 -12.496 2.561 1.00 46.75 423 ARG A N 1
ATOM 3381 C CA . ARG A 1 423 ? -34.603 -11.502 3.638 1.00 46.75 423 ARG A CA 1
ATOM 3382 C C . ARG A 1 423 ? -33.921 -10.216 3.168 1.00 46.75 423 ARG A C 1
ATOM 3384 O O . ARG A 1 423 ? -34.124 -9.174 3.789 1.00 46.75 423 ARG A O 1
ATOM 3391 N N . LEU A 1 424 ? -33.120 -10.268 2.100 1.00 45.19 424 LEU A N 1
ATOM 3392 C CA . LEU A 1 424 ? -32.266 -9.142 1.705 1.00 45.19 424 LEU A CA 1
ATOM 3393 C C . LEU A 1 424 ? -33.055 -7.946 1.140 1.00 45.19 424 LEU A C 1
ATOM 3395 O O . LEU A 1 424 ? -32.643 -6.802 1.322 1.00 45.19 424 LEU A O 1
ATOM 3399 N N . SER A 1 425 ? -34.203 -8.185 0.494 1.00 45.78 425 SER A N 1
ATOM 3400 C CA . SER A 1 425 ? -35.075 -7.116 -0.016 1.00 45.78 425 SER A CA 1
ATOM 3401 C C . SER A 1 425 ? -35.689 -6.277 1.102 1.00 45.78 425 SER A C 1
ATOM 3403 O O . SER A 1 425 ? -35.763 -5.058 0.974 1.00 45.78 425 SER A O 1
ATOM 3405 N N . ASN A 1 426 ? -36.077 -6.917 2.207 1.00 48.91 426 ASN A N 1
ATOM 3406 C CA . ASN A 1 426 ? -36.808 -6.271 3.299 1.00 48.91 426 ASN A CA 1
ATOM 3407 C C . ASN A 1 426 ? -35.925 -5.279 4.075 1.00 48.91 426 ASN A C 1
ATOM 3409 O O . ASN A 1 426 ? -36.426 -4.301 4.622 1.00 48.91 426 ASN A O 1
ATOM 3413 N N . TRP A 1 427 ? -34.609 -5.516 4.093 1.00 51.53 427 TRP A N 1
ATOM 3414 C CA . TRP A 1 427 ? -33.645 -4.720 4.854 1.00 51.53 427 TRP A CA 1
ATOM 3415 C C . TRP A 1 427 ? -33.269 -3.390 4.175 1.00 51.53 427 TRP A C 1
ATOM 3417 O O . TRP A 1 427 ? -32.968 -2.421 4.861 1.00 51.53 427 TRP A O 1
ATOM 3427 N N . LEU A 1 428 ? -33.347 -3.296 2.839 1.00 46.19 428 LEU A N 1
ATOM 3428 C CA . LEU A 1 428 ? -33.180 -2.015 2.123 1.00 46.19 428 LEU A CA 1
ATOM 3429 C C . LEU A 1 428 ? -34.425 -1.114 2.181 1.00 46.19 428 LEU A C 1
ATOM 3431 O O . LEU A 1 428 ? -34.329 0.073 1.883 1.00 46.19 428 LEU A O 1
ATOM 3435 N N . SER A 1 429 ? -35.585 -1.675 2.528 1.00 47.28 429 SER A N 1
ATOM 3436 C CA . SER A 1 429 ? -36.838 -0.939 2.741 1.00 47.28 429 SER A CA 1
ATOM 3437 C C . SER A 1 429 ? -37.075 -0.532 4.200 1.00 47.28 429 SER A C 1
ATOM 3439 O O . SER A 1 429 ? -38.077 0.119 4.485 1.00 47.28 429 SER A O 1
ATOM 3441 N N . ASP A 1 430 ? -36.189 -0.918 5.121 1.00 51.72 430 ASP A N 1
ATOM 3442 C CA . ASP A 1 430 ? -36.305 -0.580 6.537 1.00 51.72 430 ASP A CA 1
ATOM 3443 C C . ASP A 1 430 ? -35.821 0.860 6.787 1.00 51.72 430 ASP A C 1
ATOM 3445 O O . ASP A 1 430 ? -34.655 1.198 6.577 1.00 51.72 430 ASP A O 1
ATOM 3449 N N . SER A 1 431 ? -36.729 1.722 7.251 1.00 43.62 431 SER A N 1
ATOM 3450 C CA . SER A 1 431 ? -36.465 3.140 7.524 1.00 43.62 431 SER A CA 1
ATOM 3451 C C . SER A 1 431 ? -35.476 3.392 8.670 1.00 43.62 431 SER A C 1
ATOM 3453 O O . SER A 1 431 ? -35.090 4.538 8.889 1.00 43.62 431 SER A O 1
ATOM 3455 N N . ASN A 1 432 ? -35.071 2.353 9.406 1.00 43.06 432 ASN A N 1
ATOM 3456 C CA . ASN A 1 432 ? -34.166 2.452 10.552 1.00 43.06 432 ASN A CA 1
ATOM 3457 C C . ASN A 1 432 ? -32.678 2.240 10.189 1.00 43.06 432 ASN A C 1
ATOM 3459 O O . ASN A 1 432 ? -31.829 2.241 11.079 1.00 43.06 432 ASN A O 1
ATOM 3463 N N . VAL A 1 433 ? -32.337 2.058 8.904 1.00 39.50 433 VAL A N 1
ATOM 3464 C CA . VAL A 1 433 ? -30.966 1.759 8.446 1.00 39.50 433 VAL A CA 1
ATOM 3465 C C . VAL A 1 433 ? -30.304 2.977 7.782 1.00 39.50 433 VAL A C 1
ATOM 3467 O O . VAL A 1 433 ? -30.745 3.452 6.736 1.00 39.50 433 VAL A O 1
ATOM 3470 N N . LEU A 1 434 ? -29.195 3.458 8.358 1.00 36.94 434 LEU A N 1
ATOM 3471 C CA . LEU A 1 434 ? -28.417 4.599 7.855 1.00 36.94 434 LEU A CA 1
ATOM 3472 C C . LEU A 1 434 ? -27.129 4.147 7.134 1.00 36.94 434 LEU A C 1
ATOM 3474 O O . LEU A 1 434 ? -26.370 3.332 7.655 1.00 36.94 434 LEU A O 1
ATOM 3478 N N . PHE A 1 435 ? -26.851 4.713 5.952 1.00 36.38 435 PHE A N 1
ATOM 3479 C CA . PHE A 1 435 ? -25.683 4.386 5.115 1.00 36.38 435 PHE A CA 1
ATOM 3480 C C . PHE A 1 435 ? -24.753 5.595 4.921 1.00 36.38 435 PHE A C 1
ATOM 3482 O O . PHE A 1 435 ? -25.225 6.700 4.653 1.00 36.38 435 PHE A O 1
ATOM 3489 N N . ILE A 1 436 ? -23.434 5.385 5.029 1.00 29.38 436 ILE A N 1
ATOM 3490 C CA . ILE A 1 436 ? -22.407 6.449 5.101 1.00 29.38 436 ILE A CA 1
ATOM 3491 C C . ILE A 1 436 ? -21.091 5.989 4.380 1.00 29.38 436 ILE A C 1
ATOM 3493 O O . ILE A 1 436 ? -20.975 4.807 4.046 1.00 29.38 436 ILE A O 1
ATOM 3497 N N . ASP A 1 437 ? -20.125 6.880 4.067 1.00 29.50 437 ASP A N 1
ATOM 3498 C CA . ASP A 1 437 ? -18.776 6.574 3.492 1.00 29.50 437 ASP A CA 1
ATOM 3499 C C . ASP A 1 437 ? -17.676 7.559 3.980 1.00 29.50 437 ASP A C 1
ATOM 3501 O O . ASP A 1 437 ? -17.719 8.747 3.636 1.00 29.50 437 ASP A O 1
ATOM 3505 N N . LEU A 1 438 ? -16.592 7.052 4.603 1.00 25.48 438 LEU A N 1
ATOM 3506 C CA . LEU A 1 438 ? -15.280 7.709 4.781 1.00 25.48 438 LEU A CA 1
ATOM 3507 C C . LEU A 1 438 ? -14.177 7.013 3.951 1.00 25.48 438 LEU A C 1
ATOM 3509 O O . LEU A 1 438 ? -14.087 5.791 3.869 1.00 25.48 438 LEU A O 1
ATOM 3513 N N . ALA A 1 439 ? -13.269 7.802 3.352 1.00 26.86 439 ALA A N 1
ATOM 3514 C CA . ALA A 1 439 ? -12.228 7.316 2.433 1.00 26.86 439 ALA A CA 1
ATOM 3515 C C . ALA A 1 439 ? -10.956 8.199 2.390 1.00 26.86 439 ALA A C 1
ATOM 3517 O O . ALA A 1 439 ? -11.022 9.404 2.144 1.00 26.86 439 ALA A O 1
ATOM 3518 N N . ILE A 1 440 ? -9.770 7.602 2.565 1.00 25.64 440 ILE A N 1
ATOM 3519 C CA . ILE A 1 440 ? -8.489 8.323 2.713 1.00 25.64 440 ILE A CA 1
ATOM 3520 C C . ILE A 1 440 ? -7.503 7.975 1.590 1.00 25.64 440 ILE A C 1
ATOM 3522 O O . ILE A 1 440 ? -7.362 6.818 1.201 1.00 25.64 440 ILE A O 1
ATOM 3526 N N . SER A 1 441 ? -6.742 8.969 1.114 1.00 24.97 441 SER A N 1
ATOM 3527 C CA . SER A 1 441 ? -5.583 8.767 0.229 1.00 24.97 441 SER A CA 1
ATOM 3528 C C . SER A 1 441 ? -4.284 9.267 0.876 1.00 24.97 441 SER A C 1
ATOM 3530 O O . SER A 1 441 ? -4.250 10.359 1.446 1.00 24.97 441 SER A O 1
ATOM 3532 N N . ASN A 1 442 ? -3.196 8.489 0.784 1.00 27.69 442 ASN A N 1
ATOM 3533 C CA . ASN A 1 442 ? -1.893 8.783 1.407 1.00 27.69 442 ASN A CA 1
ATOM 3534 C C . ASN A 1 442 ? -0.695 8.648 0.424 1.00 27.69 442 ASN A C 1
ATOM 3536 O O . ASN A 1 442 ? -0.865 8.051 -0.640 1.00 27.69 442 ASN A O 1
ATOM 3540 N N . PRO A 1 443 ? 0.459 9.309 0.689 1.00 27.66 443 PRO A N 1
ATOM 3541 C CA . PRO A 1 443 ? 1.300 9.903 -0.366 1.00 27.66 443 PRO A CA 1
ATOM 3542 C C . PRO A 1 443 ? 2.658 9.194 -0.635 1.00 27.66 443 PRO A C 1
ATOM 3544 O O . PRO A 1 443 ? 3.064 8.335 0.147 1.00 27.66 443 PRO A O 1
ATOM 3547 N N . PRO A 1 444 ? 3.378 9.551 -1.726 1.00 27.34 444 PRO A N 1
ATOM 3548 C CA . PRO A 1 444 ? 4.686 8.981 -2.096 1.00 27.34 444 PRO A CA 1
ATOM 3549 C C . PRO A 1 444 ? 5.927 9.793 -1.609 1.00 27.34 444 PRO A C 1
ATOM 3551 O O . PRO A 1 444 ? 5.765 10.931 -1.171 1.00 27.34 444 PRO A O 1
ATOM 3554 N N . PRO A 1 445 ? 7.168 9.246 -1.702 1.00 27.05 445 PRO A N 1
ATOM 3555 C CA . PRO A 1 445 ? 8.414 9.871 -1.194 1.00 27.05 445 PRO A CA 1
ATOM 3556 C C . PRO A 1 445 ? 9.148 10.844 -2.164 1.00 27.05 445 PRO A C 1
ATOM 3558 O O . PRO A 1 445 ? 8.722 11.035 -3.295 1.00 27.05 445 PRO A O 1
ATOM 3561 N N . SER A 1 446 ? 10.283 11.423 -1.714 1.00 28.20 446 SER A N 1
ATOM 3562 C CA . SER A 1 446 ? 10.984 12.646 -2.221 1.00 28.20 446 SER A CA 1
ATOM 3563 C C . SER A 1 446 ? 12.521 12.480 -2.500 1.00 28.20 446 SER A C 1
ATOM 3565 O O . SER A 1 446 ? 13.120 11.633 -1.829 1.00 28.20 446 SER A O 1
ATOM 3567 N N . SER A 1 447 ? 13.275 13.230 -3.356 1.00 31.41 447 SER A N 1
ATOM 3568 C CA . SER A 1 447 ? 12.977 14.311 -4.356 1.00 31.41 447 SER A CA 1
ATOM 3569 C C . SER A 1 447 ? 14.234 14.915 -5.102 1.00 31.41 447 SER A C 1
ATOM 3571 O O . SER A 1 447 ? 15.320 14.780 -4.545 1.00 31.41 447 SER A O 1
ATOM 3573 N N . LYS A 1 448 ? 14.042 15.735 -6.184 1.00 27.89 448 LYS A N 1
ATOM 3574 C CA . LYS A 1 448 ? 14.743 17.022 -6.616 1.00 27.89 448 LYS A CA 1
ATOM 3575 C C . LYS A 1 448 ? 15.927 17.160 -7.669 1.00 27.89 448 LYS A C 1
ATOM 3577 O O . LYS A 1 448 ? 16.992 16.580 -7.473 1.00 27.89 448 LYS A O 1
ATOM 3582 N N . THR A 1 449 ? 15.700 18.069 -8.666 1.00 29.36 449 THR A N 1
ATOM 3583 C CA . THR A 1 449 ? 16.468 19.269 -9.226 1.00 29.36 449 THR A CA 1
ATOM 3584 C C . THR A 1 449 ? 17.827 19.210 -10.002 1.00 29.36 449 THR A C 1
ATOM 3586 O O . THR A 1 449 ? 18.520 18.206 -9.843 1.00 29.36 449 THR A O 1
ATOM 3589 N N . GLU A 1 450 ? 18.338 20.198 -10.812 1.00 39.19 450 GLU A N 1
ATOM 3590 C CA . GLU A 1 450 ? 18.100 21.644 -11.275 1.00 39.19 450 GLU A CA 1
ATOM 3591 C C . GLU A 1 450 ? 18.859 21.868 -12.672 1.00 39.19 450 GLU A C 1
ATOM 3593 O O . GLU A 1 450 ? 19.796 21.095 -12.844 1.00 39.19 450 GLU A O 1
ATOM 3598 N N . PHE A 1 451 ? 18.736 22.793 -13.692 1.00 35.62 451 PHE A N 1
ATOM 3599 C CA . PHE A 1 451 ? 18.052 24.091 -14.103 1.00 35.62 451 PHE A CA 1
ATOM 3600 C C . PHE A 1 451 ? 18.296 24.485 -15.655 1.00 35.62 451 PHE A C 1
ATOM 3602 O O . PHE A 1 451 ? 19.050 23.774 -16.295 1.00 35.62 451 PHE A O 1
ATOM 3609 N N . MET A 1 452 ? 17.739 25.575 -16.275 1.00 38.97 452 MET A N 1
ATOM 3610 C CA . MET A 1 452 ? 18.358 26.644 -17.194 1.00 38.97 452 MET A CA 1
ATOM 3611 C C . MET A 1 452 ? 18.337 26.685 -18.809 1.00 38.97 452 MET A C 1
ATOM 3613 O O . MET A 1 452 ? 18.539 25.664 -19.443 1.00 38.97 452 MET A O 1
ATOM 3617 N N . HIS A 1 453 ? 18.202 27.880 -19.478 1.00 37.09 453 HIS A N 1
ATOM 3618 C CA . HIS A 1 453 ? 17.857 28.262 -20.920 1.00 37.09 453 HIS A CA 1
ATOM 3619 C C . HIS A 1 453 ? 19.045 28.905 -21.773 1.00 37.09 453 HIS A C 1
ATOM 3621 O O . HIS A 1 453 ? 20.117 29.020 -21.190 1.00 37.09 453 HIS A O 1
ATOM 3627 N N . ASN A 1 454 ? 19.059 29.423 -23.055 1.00 43.00 454 ASN A N 1
ATOM 3628 C CA . ASN A 1 454 ? 18.125 29.778 -24.201 1.00 43.00 454 ASN A CA 1
ATOM 3629 C C . ASN A 1 454 ? 18.843 29.984 -25.619 1.00 43.00 454 ASN A C 1
ATOM 3631 O O . ASN A 1 454 ? 20.020 29.653 -25.721 1.00 43.00 454 ASN A O 1
ATOM 3635 N N . CYS A 1 455 ? 18.210 30.549 -26.703 1.00 31.78 455 CYS A N 1
ATOM 3636 C CA . CYS A 1 455 ? 18.798 30.776 -28.085 1.00 31.78 455 CYS A CA 1
ATOM 3637 C C . CYS A 1 455 ? 18.544 32.167 -28.812 1.00 31.78 455 CYS A C 1
ATOM 3639 O O . CYS A 1 455 ? 18.177 33.130 -28.147 1.00 31.78 455 CYS A O 1
ATOM 3641 N N . ARG A 1 456 ? 18.817 32.312 -30.144 1.00 35.84 456 ARG A N 1
ATOM 3642 C CA . ARG A 1 456 ? 19.382 33.536 -30.822 1.00 35.84 456 ARG A CA 1
ATOM 3643 C C . ARG A 1 456 ? 18.512 34.673 -31.437 1.00 35.84 456 ARG A C 1
ATOM 3645 O O . ARG A 1 456 ? 18.919 35.815 -31.255 1.00 35.84 456 ARG A O 1
ATOM 3652 N N . TYR A 1 457 ? 17.429 34.445 -32.197 1.00 41.31 457 TYR A N 1
ATOM 3653 C CA . TYR A 1 457 ? 16.576 35.537 -32.748 1.00 41.31 457 TYR A CA 1
ATOM 3654 C C . TYR A 1 457 ? 15.146 35.407 -32.181 1.00 41.31 457 TYR A C 1
ATOM 3656 O O . TYR A 1 457 ? 14.549 34.349 -32.371 1.00 41.31 457 TYR A O 1
ATOM 3664 N N . PRO A 1 458 ? 14.580 36.397 -31.454 1.00 40.25 458 PRO A N 1
ATOM 3665 C CA . PRO A 1 458 ? 13.644 36.061 -30.368 1.00 40.25 458 PRO A CA 1
ATOM 3666 C C . PRO A 1 458 ? 12.144 36.235 -30.674 1.00 40.25 458 PRO A C 1
ATOM 3668 O O . PRO A 1 458 ? 11.335 36.105 -29.757 1.00 40.25 458 PRO A O 1
ATOM 3671 N N . SER A 1 459 ? 11.763 36.585 -31.910 1.00 39.75 459 SER A N 1
ATOM 3672 C CA . SER A 1 459 ? 10.515 37.342 -32.157 1.00 39.75 459 SER A CA 1
ATOM 3673 C C . SER A 1 459 ? 9.482 36.705 -33.100 1.00 39.75 459 SER A C 1
ATOM 3675 O O . SER A 1 459 ? 8.431 37.306 -33.312 1.00 39.75 459 SER A O 1
ATOM 3677 N N . LEU A 1 460 ? 9.745 35.528 -33.677 1.00 39.09 460 LEU A N 1
ATOM 3678 C CA . LEU A 1 460 ? 8.831 34.837 -34.601 1.00 39.09 460 LEU A CA 1
ATOM 3679 C C . LEU A 1 460 ? 8.526 33.417 -34.113 1.00 39.09 460 LEU A C 1
ATOM 3681 O O . LEU A 1 460 ? 9.381 32.756 -33.525 1.00 39.09 460 LEU A O 1
ATOM 3685 N N . PHE A 1 461 ? 7.291 32.958 -34.328 1.00 41.00 461 PHE A N 1
ATOM 3686 C CA . PHE A 1 461 ? 6.839 31.655 -33.838 1.00 41.00 461 PHE A CA 1
ATOM 3687 C C . PHE A 1 461 ? 7.477 30.510 -34.633 1.00 41.00 461 PHE A C 1
ATOM 3689 O O . PHE A 1 461 ? 7.557 30.560 -35.860 1.00 41.00 461 PHE A O 1
ATOM 3696 N N . THR A 1 462 ? 7.857 29.449 -33.933 1.00 39.03 462 THR A N 1
ATOM 3697 C CA . THR A 1 462 ? 8.431 28.224 -34.496 1.00 39.03 462 THR A CA 1
ATOM 3698 C C . THR A 1 462 ? 7.537 27.019 -34.197 1.00 39.03 462 THR A C 1
ATOM 3700 O O . THR A 1 462 ? 6.846 26.971 -33.177 1.00 39.03 462 THR A O 1
ATOM 3703 N N . VAL A 1 463 ? 7.540 26.028 -35.089 1.00 47.41 463 VAL A N 1
ATOM 3704 C CA . VAL A 1 463 ? 6.837 24.749 -34.918 1.00 47.41 463 VAL A CA 1
ATOM 3705 C C . VAL A 1 463 ? 7.843 23.722 -34.409 1.00 47.41 463 VAL A C 1
ATOM 3707 O O . VAL A 1 463 ? 8.832 23.463 -35.090 1.00 47.41 463 VAL A O 1
ATOM 3710 N N . SER A 1 464 ? 7.620 23.132 -33.233 1.00 40.59 464 SER A N 1
ATOM 3711 C CA . SER A 1 464 ? 8.501 22.079 -32.711 1.00 40.59 464 SER A CA 1
ATOM 3712 C C . SER A 1 464 ? 8.041 20.667 -33.068 1.00 40.59 464 SER A C 1
ATOM 3714 O O . SER A 1 464 ? 6.844 20.368 -33.129 1.00 40.59 464 SER A O 1
ATOM 3716 N N . GLU A 1 465 ? 9.007 19.775 -33.296 1.00 44.59 465 GLU A N 1
ATOM 3717 C CA . GLU A 1 465 ? 8.718 18.375 -33.589 1.00 44.59 465 GLU A CA 1
ATOM 3718 C C . GLU A 1 465 ? 8.174 17.626 -32.360 1.00 44.59 465 GLU A C 1
ATOM 3720 O O . GLU A 1 465 ? 8.613 17.812 -31.224 1.00 44.59 465 GLU A O 1
ATOM 3725 N N . ARG A 1 466 ? 7.239 16.691 -32.571 1.00 42.91 466 ARG A N 1
ATOM 3726 C CA . ARG A 1 466 ? 6.580 15.981 -31.459 1.00 42.91 466 ARG A CA 1
ATOM 3727 C C . ARG A 1 466 ? 7.496 15.007 -30.708 1.00 42.91 466 ARG A C 1
ATOM 3729 O O . ARG A 1 466 ? 7.197 14.658 -29.565 1.00 42.91 466 ARG A O 1
ATOM 3736 N N . HIS A 1 467 ? 8.571 14.553 -31.350 1.00 40.22 467 HIS A N 1
ATOM 3737 C CA . HIS A 1 467 ? 9.576 13.663 -30.761 1.00 40.22 467 HIS A CA 1
ATOM 3738 C C . HIS A 1 467 ? 10.891 14.371 -30.415 1.00 40.22 467 HIS A C 1
ATOM 3740 O O . HIS A 1 467 ? 11.652 13.843 -29.606 1.00 40.22 467 HIS A O 1
ATOM 3746 N N . ASN A 1 468 ? 11.095 15.592 -30.915 1.00 37.06 468 ASN A N 1
ATOM 3747 C CA . ASN A 1 468 ? 12.141 16.499 -30.470 1.00 37.06 468 ASN A CA 1
ATOM 3748 C C . ASN A 1 468 ? 11.554 17.904 -30.207 1.00 37.06 468 ASN A C 1
ATOM 3750 O O . ASN A 1 468 ? 11.567 18.750 -31.101 1.00 37.06 468 ASN A O 1
ATOM 3754 N N . PRO A 1 469 ? 11.069 18.184 -28.980 1.00 42.62 469 PRO A N 1
ATOM 3755 C CA . PRO A 1 469 ? 10.519 19.493 -28.621 1.00 42.62 469 PRO A CA 1
ATOM 3756 C C . PRO A 1 469 ? 11.523 20.658 -28.658 1.00 42.62 469 PRO A C 1
ATOM 3758 O O . PRO A 1 469 ? 11.110 21.793 -28.442 1.00 42.62 469 PRO A O 1
ATOM 3761 N N . GLU A 1 470 ? 12.811 20.396 -28.909 1.00 37.94 470 GLU A N 1
ATOM 3762 C CA . GLU A 1 470 ? 13.852 21.408 -29.138 1.00 37.94 470 GLU A CA 1
ATOM 3763 C C . GLU A 1 470 ? 14.152 21.625 -30.637 1.00 37.94 470 GLU A C 1
ATOM 3765 O O . GLU A 1 470 ? 14.770 22.626 -30.998 1.00 37.94 470 GLU A O 1
ATOM 3770 N N . ALA A 1 471 ? 13.669 20.750 -31.531 1.00 33.94 471 ALA A N 1
ATOM 3771 C CA . ALA A 1 471 ? 13.701 20.961 -32.980 1.00 33.94 471 ALA A CA 1
ATOM 3772 C C . ALA A 1 471 ? 12.614 21.962 -33.396 1.00 33.94 471 ALA A C 1
ATOM 3774 O O . ALA A 1 471 ? 11.561 21.592 -33.913 1.00 33.94 471 ALA A O 1
ATOM 3775 N N . TYR A 1 472 ? 12.876 23.238 -33.125 1.00 40.41 472 TYR A N 1
ATOM 3776 C CA . TYR A 1 472 ? 12.050 24.372 -33.523 1.00 40.41 472 TYR A CA 1
ATOM 3777 C C . TYR A 1 472 ? 12.317 24.751 -34.983 1.00 40.41 472 TYR A C 1
ATOM 3779 O O . TYR A 1 472 ? 13.242 25.506 -35.281 1.00 40.41 472 TYR A O 1
ATOM 3787 N N . TYR A 1 473 ? 11.484 24.256 -35.895 1.00 41.53 473 TYR A N 1
ATOM 3788 C CA . TYR A 1 473 ? 11.470 24.712 -37.282 1.00 41.53 473 TYR A CA 1
ATOM 3789 C C . TYR A 1 473 ? 10.812 26.090 -37.367 1.00 41.53 473 TYR A C 1
ATOM 3791 O O . TYR A 1 473 ? 9.791 26.347 -36.724 1.00 41.53 473 TYR A O 1
ATOM 3799 N N . LEU A 1 474 ? 11.356 26.976 -38.195 1.00 43.81 474 LEU A N 1
ATOM 3800 C CA . LEU A 1 474 ? 10.648 28.191 -38.588 1.00 43.81 474 LEU A CA 1
ATOM 3801 C C . LEU A 1 474 ? 9.443 27.790 -39.456 1.00 43.81 474 LEU A C 1
ATOM 3803 O O . LEU A 1 474 ? 9.525 26.854 -40.250 1.00 43.81 474 LEU A O 1
ATOM 3807 N N . VAL A 1 475 ? 8.296 28.455 -39.271 1.00 49.94 475 VAL A N 1
ATOM 3808 C CA . VAL A 1 475 ? 7.034 28.099 -39.965 1.00 49.94 475 VAL A CA 1
ATOM 3809 C C . VAL A 1 475 ? 7.191 28.165 -41.494 1.00 49.94 475 VAL A C 1
ATOM 3811 O O . VAL A 1 475 ? 6.520 27.439 -42.221 1.00 49.94 475 VAL A O 1
ATOM 3814 N N . GLU A 1 476 ? 8.122 28.993 -41.966 1.00 38.44 476 GLU A N 1
ATOM 3815 C CA . GLU A 1 476 ? 8.456 29.264 -43.369 1.00 38.44 476 GLU A CA 1
ATOM 3816 C C . GLU A 1 476 ? 9.006 28.071 -44.187 1.00 38.44 476 GLU A C 1
ATOM 3818 O O . GLU A 1 476 ? 9.206 28.225 -45.389 1.00 38.44 476 GLU A O 1
ATOM 3823 N N . VAL A 1 477 ? 9.234 26.890 -43.586 1.00 38.72 477 VAL A N 1
ATOM 3824 C CA . VAL A 1 477 ? 9.860 25.723 -44.257 1.00 38.72 477 VAL A CA 1
ATOM 3825 C C . VAL A 1 477 ? 9.116 24.375 -44.103 1.00 38.72 477 VAL A C 1
ATOM 3827 O O . VAL A 1 477 ? 9.752 23.323 -44.167 1.00 38.72 477 VAL A O 1
ATOM 3830 N N . LEU A 1 478 ? 7.788 24.348 -43.897 1.00 45.97 478 LEU A N 1
ATOM 3831 C CA . LEU A 1 478 ? 7.033 23.098 -43.633 1.00 45.97 478 LEU A CA 1
ATOM 3832 C C . LEU A 1 478 ? 5.768 22.871 -44.494 1.00 45.97 478 LEU A C 1
ATOM 3834 O O . LEU A 1 478 ? 5.041 23.803 -44.827 1.00 45.97 478 LEU A O 1
ATOM 3838 N N . PHE A 1 479 ? 5.458 21.591 -44.761 1.00 42.06 479 PHE A N 1
ATOM 3839 C CA . PHE A 1 479 ? 4.285 21.108 -45.519 1.00 42.06 479 PHE A CA 1
ATOM 3840 C C . PHE A 1 479 ? 3.656 19.849 -44.869 1.00 42.06 479 PHE A C 1
ATOM 3842 O O . PHE A 1 479 ? 4.253 19.243 -43.979 1.00 42.06 479 PHE A O 1
ATOM 3849 N N . VAL A 1 480 ? 2.460 19.426 -45.310 1.00 49.84 480 VAL A N 1
ATOM 3850 C CA . VAL A 1 480 ? 1.714 18.266 -44.757 1.00 49.84 480 VAL A CA 1
ATOM 3851 C C . VAL A 1 480 ? 1.799 17.041 -45.681 1.00 49.84 480 VAL A C 1
ATOM 3853 O O . VAL A 1 480 ? 1.655 17.171 -46.892 1.00 49.84 480 VAL A O 1
ATOM 3856 N N . ALA A 1 481 ? 1.996 15.844 -45.112 1.00 37.41 481 ALA A N 1
ATOM 3857 C CA . ALA A 1 481 ? 2.191 14.594 -45.858 1.00 37.41 481 ALA A CA 1
ATOM 3858 C C . ALA A 1 481 ? 0.922 13.702 -45.931 1.00 37.41 481 ALA A C 1
ATOM 3860 O O . ALA A 1 481 ? 0.157 13.649 -44.963 1.00 37.41 481 ALA A O 1
ATOM 3861 N N . PRO A 1 482 ? 0.703 12.967 -47.043 1.00 33.69 482 PRO A N 1
ATOM 3862 C CA . PRO A 1 482 ? -0.491 12.143 -47.262 1.00 33.69 482 PRO A CA 1
ATOM 3863 C C . PRO A 1 482 ? -0.496 10.815 -46.479 1.00 33.69 482 PRO A C 1
ATOM 3865 O O . PRO A 1 482 ? 0.505 10.393 -45.901 1.00 33.69 482 PRO A O 1
ATOM 3868 N N . SER A 1 483 ? -1.652 10.138 -46.488 1.00 36.38 483 SER A N 1
ATOM 3869 C CA . SER A 1 483 ? -1.878 8.776 -45.958 1.00 36.38 483 SER A CA 1
ATOM 3870 C C . SER A 1 483 ? -1.549 8.550 -44.470 1.00 36.38 483 SER A C 1
ATOM 3872 O O . SER A 1 483 ? -1.412 7.411 -44.023 1.00 36.38 483 SER A O 1
ATOM 3874 N N . GLN A 1 484 ? -1.454 9.616 -43.670 1.00 36.81 484 GLN A N 1
ATOM 3875 C CA . GLN A 1 484 ? -1.198 9.515 -42.232 1.00 36.81 484 GLN A CA 1
ATOM 3876 C C . GLN A 1 484 ? -2.428 9.058 -41.430 1.00 36.81 484 GLN A C 1
ATOM 3878 O O . GLN A 1 484 ? -3.570 9.432 -41.700 1.00 36.81 484 GLN A O 1
ATOM 3883 N N . ARG A 1 485 ? -2.186 8.281 -40.368 1.00 36.94 485 ARG A N 1
ATOM 3884 C CA . ARG A 1 485 ? -3.221 7.826 -39.430 1.00 36.94 485 ARG A CA 1
ATOM 3885 C C . ARG A 1 485 ? -3.696 8.977 -38.534 1.00 36.94 485 ARG A C 1
ATOM 3887 O O . ARG A 1 485 ? -2.970 9.392 -37.632 1.00 36.94 485 ARG A O 1
ATOM 3894 N N . VAL A 1 486 ? -4.944 9.409 -38.719 1.00 46.22 486 VAL A N 1
ATOM 3895 C CA . VAL A 1 486 ? -5.597 10.444 -37.895 1.00 46.22 486 VAL A CA 1
ATOM 3896 C C . VAL A 1 486 ? -5.584 10.061 -36.408 1.00 46.22 486 VAL A C 1
ATOM 3898 O O . VAL A 1 486 ? -5.968 8.951 -36.026 1.00 46.22 486 VAL A O 1
ATOM 3901 N N . LEU A 1 487 ? -5.144 10.985 -35.550 1.00 42.91 487 LEU A N 1
ATOM 3902 C CA . LEU A 1 487 ? -5.074 10.779 -34.102 1.00 42.91 487 LEU A CA 1
ATOM 3903 C C . LEU A 1 487 ? -6.445 10.980 -33.443 1.00 42.91 487 LEU A C 1
ATOM 3905 O O . LEU A 1 487 ? -7.234 11.818 -33.865 1.00 42.91 487 LEU A O 1
ATOM 3909 N N . THR A 1 488 ? -6.693 10.326 -32.306 1.00 43.75 488 THR A N 1
ATOM 3910 C CA . THR A 1 488 ? -7.953 10.443 -31.530 1.00 43.75 488 THR A CA 1
ATOM 3911 C C . THR A 1 488 ? -8.246 11.859 -30.999 1.00 43.75 488 THR A C 1
ATOM 3913 O O . THR A 1 488 ? -9.328 12.125 -30.491 1.00 43.75 488 THR A O 1
ATOM 3916 N N . GLN A 1 489 ? -7.284 12.780 -31.107 1.00 40.56 489 GLN A N 1
ATOM 3917 C CA . GLN A 1 489 ? -7.425 14.207 -30.781 1.00 40.56 489 GLN A CA 1
ATOM 3918 C C . GLN A 1 489 ? -7.852 15.065 -31.991 1.00 40.56 489 GLN A C 1
ATOM 3920 O O . GLN A 1 489 ? -8.202 16.226 -31.812 1.00 40.56 489 GLN A O 1
ATOM 3925 N N . GLN A 1 490 ? -7.802 14.500 -33.202 1.00 38.28 490 GLN A N 1
ATOM 3926 C CA . GLN A 1 490 ? -8.143 15.127 -34.487 1.00 38.28 490 GLN A CA 1
ATOM 3927 C C . GLN A 1 490 ? -9.429 14.543 -35.104 1.00 38.28 490 GLN A C 1
ATOM 3929 O O . GLN A 1 490 ? -9.988 15.141 -36.014 1.00 38.28 490 GLN A O 1
ATOM 3934 N N . GLN A 1 491 ? -9.902 13.391 -34.616 1.00 43.44 491 GLN A N 1
ATOM 3935 C CA . GLN A 1 491 ? -11.168 12.777 -35.035 1.00 43.44 491 GLN A CA 1
ATOM 3936 C C . GLN A 1 491 ? -12.371 13.597 -34.542 1.00 43.44 491 GLN A C 1
ATOM 3938 O O . GLN A 1 491 ? -12.419 14.013 -33.379 1.00 43.44 491 GLN A O 1
ATOM 3943 N N . THR A 1 492 ? -13.368 13.797 -35.402 1.00 51.38 492 THR A N 1
ATOM 3944 C CA . THR A 1 492 ? -14.635 14.436 -35.030 1.00 51.38 492 THR A CA 1
ATOM 3945 C C . THR A 1 492 ? -15.522 13.479 -34.227 1.00 51.38 492 THR A C 1
ATOM 3947 O O . THR A 1 492 ? -15.265 12.278 -34.118 1.00 51.38 492 THR A O 1
ATOM 3950 N N . GLN A 1 493 ? -16.608 13.996 -33.643 1.00 45.44 493 GLN A N 1
ATOM 3951 C CA . GLN A 1 493 ? -17.582 13.124 -32.977 1.00 45.44 493 GLN A CA 1
ATOM 3952 C C . GLN A 1 493 ? -18.421 12.304 -33.957 1.00 45.44 493 GLN A C 1
ATOM 3954 O O . GLN A 1 493 ? -18.924 11.263 -33.546 1.00 45.44 493 GLN A O 1
ATOM 3959 N N . GLU A 1 494 ? -18.526 12.713 -35.222 1.00 43.59 494 GLU A N 1
ATOM 3960 C CA . GLU A 1 494 ? -19.196 11.928 -36.258 1.00 43.59 494 GLU A CA 1
ATOM 3961 C C . GLU A 1 494 ? -18.303 10.778 -36.728 1.00 43.59 494 GLU A C 1
ATOM 3963 O O . GLU A 1 494 ? -18.791 9.655 -36.788 1.00 43.59 494 GLU A O 1
ATOM 3968 N N . ASP A 1 495 ? -16.988 10.982 -36.881 1.00 43.59 495 ASP A N 1
ATOM 3969 C CA . ASP A 1 495 ? -16.030 9.887 -37.129 1.00 43.59 495 ASP A CA 1
ATOM 3970 C C . ASP A 1 495 ? -16.072 8.847 -35.998 1.00 43.59 495 ASP A C 1
ATOM 3972 O O . ASP A 1 495 ? -16.194 7.642 -36.223 1.00 43.59 495 ASP A O 1
ATOM 3976 N N . VAL A 1 496 ? -16.009 9.316 -34.746 1.00 48.88 496 VAL A N 1
ATOM 3977 C CA . VAL A 1 496 ? -16.034 8.453 -33.555 1.00 48.88 496 VAL A CA 1
ATOM 3978 C C . VAL A 1 496 ? -17.391 7.753 -33.397 1.00 48.88 496 VAL A C 1
ATOM 3980 O O . VAL A 1 496 ? -17.435 6.602 -32.953 1.00 48.88 496 VAL A O 1
ATOM 3983 N N . ALA A 1 497 ? -18.496 8.403 -33.775 1.00 43.28 497 ALA A N 1
ATOM 3984 C CA . ALA A 1 497 ? -19.823 7.793 -33.787 1.00 43.28 497 ALA A CA 1
ATOM 3985 C C . ALA A 1 497 ? -19.978 6.774 -34.925 1.00 43.28 497 ALA A C 1
ATOM 3987 O O . ALA A 1 497 ? -20.488 5.687 -34.672 1.00 43.28 497 ALA A O 1
ATOM 3988 N N . ALA A 1 498 ? -19.497 7.068 -36.134 1.00 44.66 498 ALA A N 1
ATOM 3989 C CA . ALA A 1 498 ? -19.521 6.169 -37.284 1.00 44.66 498 ALA A CA 1
ATOM 3990 C C . ALA A 1 498 ? -18.687 4.910 -37.019 1.00 44.66 498 ALA A C 1
ATOM 3992 O O . ALA A 1 498 ? -19.197 3.799 -37.162 1.00 44.66 498 ALA A O 1
ATOM 3993 N N . VAL A 1 499 ? -17.459 5.058 -36.509 1.00 50.34 499 VAL A N 1
ATOM 3994 C CA . VAL A 1 499 ? -16.607 3.925 -36.112 1.00 50.34 499 VAL A CA 1
ATOM 3995 C C . VAL A 1 499 ? -17.267 3.098 -35.001 1.00 50.34 499 VAL A C 1
ATOM 3997 O O . VAL A 1 499 ? -17.279 1.869 -35.088 1.00 50.34 499 VAL A O 1
ATOM 4000 N N . ARG A 1 500 ? -17.889 3.724 -33.987 1.00 42.00 500 ARG A N 1
ATOM 4001 C CA . ARG A 1 500 ? -18.662 3.001 -32.954 1.00 42.00 500 ARG A CA 1
ATOM 4002 C C . ARG A 1 500 ? -19.892 2.287 -33.522 1.00 42.00 500 ARG A C 1
ATOM 4004 O O . ARG A 1 500 ? -20.137 1.145 -33.144 1.00 42.00 500 ARG A O 1
ATOM 4011 N N . LYS A 1 501 ? -20.651 2.924 -34.415 1.00 40.44 501 LYS A N 1
ATOM 4012 C CA . LYS A 1 501 ? -21.877 2.393 -35.036 1.00 40.44 501 LYS A CA 1
ATOM 4013 C C . LYS A 1 501 ? -21.586 1.253 -36.023 1.00 40.44 501 LYS A C 1
ATOM 4015 O O . LYS A 1 501 ? -22.364 0.312 -36.083 1.00 40.44 501 LYS A O 1
ATOM 4020 N N . ALA A 1 502 ? -20.448 1.290 -36.718 1.00 43.66 502 ALA A N 1
ATOM 4021 C CA . ALA A 1 502 ? -19.973 0.204 -37.580 1.00 43.66 502 ALA A CA 1
ATOM 4022 C C . ALA A 1 502 ? -19.346 -0.965 -36.794 1.00 43.66 502 ALA A C 1
ATOM 4024 O O . ALA A 1 502 ? -19.443 -2.114 -37.214 1.00 43.66 502 ALA A O 1
ATOM 4025 N N . SER A 1 503 ? -18.723 -0.691 -35.640 1.00 45.78 503 SER A N 1
ATOM 4026 C CA . SER A 1 503 ? -18.033 -1.712 -34.828 1.00 45.78 503 SER A CA 1
ATOM 4027 C C . SER A 1 503 ? -18.916 -2.369 -33.756 1.00 45.78 503 SER A C 1
ATOM 4029 O O . SER A 1 503 ? -18.475 -3.306 -33.087 1.00 45.78 503 SER A O 1
ATOM 4031 N N . THR A 1 504 ? -20.146 -1.890 -33.537 1.00 39.59 504 THR A N 1
ATOM 4032 C CA . THR A 1 504 ? -21.047 -2.450 -32.518 1.00 39.59 504 THR A CA 1
ATOM 4033 C C . THR A 1 504 ? -21.972 -3.513 -33.094 1.00 39.59 504 THR A C 1
ATOM 4035 O O . THR A 1 504 ? -22.506 -3.412 -34.193 1.00 39.59 504 THR A O 1
ATOM 4038 N N . THR A 1 505 ? -22.169 -4.586 -32.331 1.00 43.97 505 THR A N 1
ATOM 4039 C CA . THR A 1 505 ? -23.121 -5.646 -32.673 1.00 43.97 505 THR A CA 1
ATOM 4040 C C . THR A 1 505 ? -23.605 -6.271 -31.370 1.00 43.97 505 THR A C 1
ATOM 4042 O O . THR A 1 505 ? -22.800 -6.792 -30.599 1.00 43.97 505 THR A O 1
ATOM 4045 N N . LEU A 1 506 ? -24.904 -6.145 -31.082 1.00 41.72 506 LEU A N 1
ATOM 4046 C CA . LEU A 1 506 ? -25.490 -6.522 -29.787 1.00 41.72 506 LEU A CA 1
ATOM 4047 C C . LEU A 1 506 ? -25.283 -8.015 -29.475 1.00 41.72 506 LEU A C 1
ATOM 4049 O O . LEU A 1 506 ? -25.272 -8.812 -30.414 1.00 41.72 506 LEU A O 1
ATOM 4053 N N . PRO A 1 507 ? -25.217 -8.435 -28.194 1.00 36.19 507 PRO A N 1
ATOM 4054 C CA . PRO A 1 507 ? -24.965 -9.830 -27.820 1.00 36.19 507 PRO A CA 1
ATOM 4055 C C . PRO A 1 507 ? -25.873 -10.856 -28.510 1.00 36.19 507 PRO A C 1
ATOM 4057 O O . PRO A 1 507 ? -25.370 -11.882 -28.955 1.00 36.19 507 PRO A O 1
ATOM 4060 N N . LYS A 1 508 ? -27.170 -10.564 -28.718 1.00 38.28 508 LYS A N 1
ATOM 4061 C CA . LYS A 1 508 ? -28.076 -11.467 -29.462 1.00 38.28 508 LYS A CA 1
ATOM 4062 C C . LYS A 1 508 ? -27.652 -11.681 -30.922 1.00 38.28 508 LYS A C 1
ATOM 4064 O O . LYS A 1 508 ? -27.805 -12.772 -31.458 1.00 38.28 508 LYS A O 1
ATOM 4069 N N . TYR A 1 509 ? -27.096 -10.651 -31.560 1.00 45.25 509 TYR A N 1
ATOM 4070 C CA . TYR A 1 509 ? -26.598 -10.708 -32.934 1.00 45.25 509 TYR A CA 1
ATOM 4071 C C . TYR A 1 509 ? -25.171 -11.258 -32.999 1.00 45.25 509 TYR A C 1
ATOM 4073 O O . TYR A 1 509 ? -24.877 -12.015 -33.914 1.00 45.25 509 TYR A O 1
ATOM 4081 N N . ARG A 1 510 ? -24.310 -10.965 -32.013 1.00 47.38 510 ARG A N 1
ATOM 4082 C CA . ARG A 1 510 ? -22.977 -11.577 -31.890 1.00 47.38 510 ARG A CA 1
ATOM 4083 C C . ARG A 1 510 ? -23.084 -13.085 -31.649 1.00 47.38 510 ARG A C 1
ATOM 4085 O O . ARG A 1 510 ? -22.412 -13.832 -32.337 1.00 47.38 510 ARG A O 1
ATOM 4092 N N . LEU A 1 511 ? -23.984 -13.543 -30.776 1.00 45.97 511 LEU A N 1
ATOM 4093 C CA . LEU A 1 511 ? -24.256 -14.970 -30.569 1.00 45.97 511 LEU A CA 1
ATOM 4094 C C . LEU A 1 511 ? -24.793 -15.635 -31.846 1.00 45.97 511 LEU A C 1
ATOM 4096 O O . LEU A 1 511 ? -24.362 -16.735 -32.181 1.00 45.97 511 LEU A O 1
ATOM 4100 N N . LYS A 1 512 ? -25.677 -14.958 -32.596 1.00 51.94 512 LYS A N 1
ATOM 4101 C CA . LYS A 1 512 ? -26.170 -15.463 -33.889 1.00 51.94 512 LYS A CA 1
ATOM 4102 C C . LYS A 1 512 ? -25.058 -15.517 -34.946 1.00 51.94 512 LYS A C 1
ATOM 4104 O O . LYS A 1 512 ? -24.965 -16.510 -35.652 1.00 51.94 512 LYS A O 1
ATOM 4109 N N . GLN A 1 513 ? -24.176 -14.514 -34.997 1.00 53.78 513 GLN A N 1
ATOM 4110 C CA . GLN A 1 513 ? -22.957 -14.530 -35.816 1.00 53.78 513 GLN A CA 1
ATOM 4111 C C . GLN A 1 513 ? -22.013 -15.665 -35.402 1.00 53.78 513 GLN A C 1
ATOM 4113 O O . GLN A 1 513 ? -21.495 -16.344 -36.271 1.00 53.78 513 GLN A O 1
ATOM 4118 N N . THR A 1 514 ? -21.814 -15.918 -34.105 1.00 51.75 514 THR A N 1
ATOM 4119 C CA . THR A 1 514 ? -20.963 -17.014 -33.617 1.00 51.75 514 THR A CA 1
ATOM 4120 C C . THR A 1 514 ? -21.563 -18.392 -33.898 1.00 51.75 514 THR A C 1
ATOM 4122 O O . THR A 1 514 ? -20.795 -19.288 -34.225 1.00 51.75 514 THR A O 1
ATOM 4125 N N . LYS A 1 515 ? -22.895 -18.576 -33.850 1.00 53.72 515 LYS A N 1
ATOM 4126 C CA . LYS A 1 515 ? -23.523 -19.815 -34.347 1.00 53.72 515 LYS A CA 1
ATOM 4127 C C . LYS A 1 515 ? -23.327 -19.950 -35.866 1.00 53.72 515 LYS A C 1
ATOM 4129 O O . LYS A 1 515 ? -22.693 -20.905 -36.278 1.00 53.72 515 LYS A O 1
ATOM 4134 N N . VAL A 1 516 ? -23.642 -18.926 -36.667 1.00 62.28 516 VAL A N 1
ATOM 4135 C CA . VAL A 1 516 ? -23.367 -18.936 -38.124 1.00 62.28 516 VAL A CA 1
ATOM 4136 C C . VAL A 1 516 ? -21.885 -19.193 -38.454 1.00 62.28 516 VAL A C 1
ATOM 4138 O O . VAL A 1 516 ? -21.594 -19.873 -39.430 1.00 62.28 516 VAL A O 1
ATOM 4141 N N . MET A 1 517 ? -20.937 -18.708 -37.643 1.00 50.94 517 MET A N 1
ATOM 4142 C CA . MET A 1 517 ? -19.504 -18.988 -37.816 1.00 50.94 517 MET A CA 1
ATOM 4143 C C . MET A 1 517 ? -19.128 -20.417 -37.387 1.00 50.94 517 MET A C 1
ATOM 4145 O O . MET A 1 517 ? -18.297 -21.030 -38.046 1.00 50.94 517 MET A O 1
ATOM 4149 N N . LYS A 1 518 ? -19.736 -20.959 -36.317 1.00 56.78 518 LYS A N 1
ATOM 4150 C CA . LYS A 1 518 ? -19.623 -22.376 -35.909 1.00 56.78 518 LYS A CA 1
ATOM 4151 C C . LYS A 1 518 ? -20.092 -23.275 -37.057 1.00 56.78 518 LYS A C 1
ATOM 4153 O O . LYS A 1 518 ? -19.363 -24.175 -37.455 1.00 56.78 518 LYS A O 1
ATOM 4158 N N . ASP A 1 519 ? -21.247 -22.960 -37.634 1.00 60.28 519 ASP A N 1
ATOM 4159 C CA . ASP A 1 519 ? -21.867 -23.704 -38.730 1.00 60.28 519 ASP A CA 1
ATOM 4160 C C . ASP A 1 519 ? -21.027 -23.599 -40.024 1.00 60.28 519 ASP A C 1
ATOM 4162 O O . ASP A 1 519 ? -20.704 -24.612 -40.642 1.00 60.28 519 ASP A O 1
ATOM 4166 N N . ALA A 1 520 ? -20.582 -22.392 -40.399 1.00 55.81 520 ALA A N 1
ATOM 4167 C CA . ALA A 1 520 ? -19.756 -22.153 -41.591 1.00 55.81 520 ALA A CA 1
ATOM 4168 C C . ALA A 1 520 ? -18.335 -22.744 -41.501 1.00 55.81 520 ALA A C 1
ATOM 4170 O O . ALA A 1 520 ? -17.758 -23.105 -42.525 1.00 55.81 520 ALA A O 1
ATOM 4171 N N . LEU A 1 521 ? -17.778 -22.882 -40.293 1.00 53.16 521 LEU A N 1
ATOM 4172 C CA . LEU A 1 521 ? -16.525 -23.606 -40.032 1.00 53.16 521 LEU A CA 1
ATOM 4173 C C . LEU A 1 521 ? -16.750 -25.117 -39.818 1.00 53.16 521 LEU A C 1
ATOM 4175 O O . LEU A 1 521 ? -15.831 -25.814 -39.391 1.00 53.16 521 LEU A O 1
ATOM 4179 N N . LYS A 1 522 ? -17.966 -25.626 -40.074 1.00 56.47 522 LYS A N 1
ATOM 4180 C CA . LYS A 1 522 ? -18.398 -27.012 -39.823 1.00 56.47 522 LYS A CA 1
ATOM 4181 C C . LYS A 1 522 ? -18.137 -27.507 -38.391 1.00 56.47 522 LYS A C 1
ATOM 4183 O O . LYS A 1 522 ? -18.024 -28.706 -38.169 1.00 56.47 522 LYS A O 1
ATOM 4188 N N . MET A 1 523 ? -18.037 -26.638 -37.388 1.00 55.91 523 MET A N 1
ATOM 4189 C CA . MET A 1 523 ? -17.787 -27.028 -35.992 1.00 55.91 523 MET A CA 1
ATOM 4190 C C . MET A 1 523 ? -19.074 -27.522 -35.308 1.00 55.91 523 MET A C 1
ATOM 4192 O O . MET A 1 523 ? -19.491 -26.996 -34.279 1.00 55.91 523 MET A O 1
ATOM 4196 N N . ILE A 1 524 ? -19.726 -28.511 -35.911 1.00 65.94 524 ILE A N 1
ATOM 4197 C CA . ILE A 1 524 ? -21.029 -29.078 -35.546 1.00 65.94 524 ILE A CA 1
ATOM 4198 C C . ILE A 1 524 ? -20.914 -30.614 -35.433 1.00 65.94 524 ILE A C 1
ATOM 4200 O O . ILE A 1 524 ? -19.946 -31.171 -35.953 1.00 65.94 524 ILE A O 1
ATOM 4204 N N . PRO A 1 525 ? -21.861 -31.309 -34.769 1.00 58.53 525 PRO A N 1
ATOM 4205 C CA . PRO A 1 525 ? -21.926 -32.774 -34.805 1.00 58.53 525 PRO A CA 1
ATOM 4206 C C . PRO A 1 525 ? -21.989 -33.297 -36.251 1.00 58.53 525 PRO A C 1
ATOM 4208 O O . PRO A 1 525 ? -22.659 -32.681 -37.083 1.00 58.53 525 PRO A O 1
ATOM 4211 N N . GLY A 1 526 ? -21.328 -34.418 -36.552 1.00 61.47 526 GLY A N 1
ATOM 4212 C CA . GLY A 1 526 ? -21.231 -34.970 -37.907 1.00 61.47 526 GLY A CA 1
ATOM 4213 C C . GLY A 1 526 ? -20.115 -34.361 -38.765 1.00 61.47 526 GLY A C 1
ATOM 4214 O O . GLY A 1 526 ? -20.162 -34.464 -39.992 1.00 61.47 526 GLY A O 1
ATOM 4215 N N . ASN A 1 527 ? -19.122 -33.693 -38.163 1.00 71.38 527 ASN A N 1
ATOM 4216 C CA . ASN A 1 527 ? -17.924 -33.265 -38.887 1.00 71.38 527 ASN A CA 1
ATOM 4217 C C . ASN A 1 527 ? -16.909 -34.413 -38.947 1.00 71.38 527 ASN A C 1
ATOM 4219 O O . ASN A 1 527 ? -16.197 -34.673 -37.977 1.00 71.38 527 ASN A O 1
ATOM 4223 N N . THR A 1 528 ? -16.798 -35.024 -40.127 1.00 65.19 528 THR A N 1
ATOM 4224 C CA . THR A 1 528 ? -15.880 -36.128 -40.442 1.00 65.19 528 THR A CA 1
ATOM 4225 C C . THR A 1 528 ? -14.429 -35.869 -40.053 1.00 65.19 528 THR A C 1
ATOM 4227 O O . THR A 1 528 ? -13.749 -36.791 -39.617 1.00 65.19 528 THR A O 1
ATOM 4230 N N . ASP A 1 529 ? -13.951 -34.633 -40.178 1.00 58.16 529 ASP A N 1
ATOM 4231 C CA . ASP A 1 529 ? -12.543 -34.282 -39.975 1.00 58.16 529 ASP A CA 1
ATOM 4232 C C . ASP A 1 529 ? -12.217 -34.184 -38.473 1.00 58.16 529 ASP A C 1
ATOM 4234 O O . ASP A 1 529 ? -11.113 -34.511 -38.036 1.00 58.16 529 ASP A O 1
ATOM 4238 N N . LEU A 1 530 ? -13.203 -33.776 -37.664 1.00 56.53 530 LEU A N 1
ATOM 4239 C CA . LEU A 1 530 ? -13.113 -33.745 -36.201 1.00 56.53 530 LEU A CA 1
ATOM 4240 C C . LEU A 1 530 ? -13.395 -35.123 -35.589 1.00 56.53 530 LEU A C 1
ATOM 4242 O O . LEU A 1 530 ? -12.726 -35.518 -34.637 1.00 56.53 530 LEU A O 1
ATOM 4246 N N . GLU A 1 531 ? -14.325 -35.886 -36.161 1.00 68.69 531 GLU A N 1
ATOM 4247 C CA . GLU A 1 531 ? -14.651 -37.245 -35.721 1.00 68.69 531 GLU A CA 1
ATOM 4248 C C . GLU A 1 531 ? -13.522 -38.235 -36.055 1.00 68.69 531 GLU A C 1
ATOM 4250 O O . GLU A 1 531 ? -13.179 -39.062 -35.210 1.00 68.69 531 GLU A O 1
ATOM 4255 N N . ALA A 1 532 ? -12.832 -38.074 -37.192 1.00 53.72 532 ALA A N 1
ATOM 4256 C CA . ALA A 1 532 ? -11.582 -38.784 -37.493 1.00 53.72 532 ALA A CA 1
ATOM 4257 C C . ALA A 1 532 ? -10.434 -38.430 -36.523 1.00 53.72 532 ALA A C 1
ATOM 4259 O O . ALA A 1 532 ? -9.546 -39.250 -36.295 1.00 53.72 532 ALA A O 1
ATOM 4260 N N . ALA A 1 533 ? -10.469 -37.241 -35.911 1.00 44.53 533 ALA A N 1
ATOM 4261 C CA . ALA A 1 533 ? -9.566 -36.839 -34.829 1.00 44.53 533 ALA A CA 1
ATOM 4262 C C . ALA A 1 533 ? -10.065 -37.248 -33.421 1.00 44.53 533 ALA A C 1
ATOM 4264 O O . ALA A 1 533 ? -9.420 -36.923 -32.424 1.00 44.53 533 ALA A O 1
ATOM 4265 N N . GLY A 1 534 ? -11.206 -37.943 -33.314 1.00 49.12 534 GLY A N 1
ATOM 4266 C CA . GLY A 1 534 ? -11.807 -38.372 -32.044 1.00 49.12 534 GLY A CA 1
ATOM 4267 C C . GLY A 1 534 ? -12.498 -37.260 -31.239 1.00 49.12 534 GLY A C 1
ATOM 4268 O O . GLY A 1 534 ? -12.741 -37.433 -30.044 1.00 49.12 534 GLY A O 1
ATOM 4269 N N . ILE A 1 535 ? -12.802 -36.115 -31.858 1.00 42.72 535 ILE A N 1
ATOM 4270 C CA . ILE A 1 535 ? -13.331 -34.913 -31.198 1.00 42.72 535 ILE A CA 1
ATOM 4271 C C . ILE A 1 535 ? -14.838 -34.778 -31.458 1.00 42.72 535 ILE A C 1
ATOM 4273 O O . ILE A 1 535 ? -15.264 -34.264 -32.491 1.00 42.72 535 ILE A O 1
ATOM 4277 N N . SER A 1 536 ? -15.659 -35.170 -30.481 1.00 50.62 536 SER A N 1
ATOM 4278 C CA . SER A 1 536 ? -17.099 -34.890 -30.491 1.00 50.62 536 SER A CA 1
ATOM 4279 C C . SER A 1 536 ? -17.390 -33.441 -30.073 1.00 50.62 536 SER A C 1
ATOM 4281 O O . SER A 1 536 ? -16.928 -32.965 -29.035 1.00 50.62 536 SER A O 1
ATOM 4283 N N . VAL A 1 537 ? -18.173 -32.717 -30.881 1.00 52.78 537 VAL A N 1
ATOM 4284 C CA . VAL A 1 537 ? -18.531 -31.311 -30.624 1.00 52.78 537 VAL A CA 1
ATOM 4285 C C . VAL A 1 537 ? -19.972 -31.209 -30.130 1.00 52.78 537 VAL A C 1
ATOM 4287 O O . VAL A 1 537 ? -20.900 -31.537 -30.861 1.00 52.78 537 VAL A O 1
ATOM 4290 N N . ASP A 1 538 ? -20.174 -30.704 -28.911 1.00 48.28 538 ASP A N 1
ATOM 4291 C CA . ASP A 1 538 ? -21.518 -30.502 -28.355 1.00 48.28 538 ASP A CA 1
ATOM 4292 C C . ASP A 1 538 ? -22.291 -29.385 -29.094 1.00 48.28 538 ASP A C 1
ATOM 4294 O O . ASP A 1 538 ? -21.743 -28.418 -29.644 1.00 48.28 538 ASP A O 1
ATOM 4298 N N . SER A 1 539 ? -23.610 -29.528 -29.098 1.00 50.28 539 SER A N 1
ATOM 4299 C CA . SER A 1 539 ? -24.599 -28.615 -29.657 1.00 50.28 539 SER A CA 1
ATOM 4300 C C . SER A 1 539 ? -24.590 -27.231 -28.983 1.00 50.28 539 SER A C 1
ATOM 4302 O O . SER A 1 539 ? -24.526 -26.215 -29.689 1.00 50.28 539 SER A O 1
ATOM 4304 N N . ASP A 1 540 ? -24.561 -27.182 -27.646 1.00 48.91 540 ASP A N 1
ATOM 4305 C CA . ASP A 1 540 ? -24.622 -25.972 -26.809 1.00 48.91 540 ASP A CA 1
ATOM 4306 C C . ASP A 1 540 ? -23.538 -25.958 -25.700 1.00 48.91 540 ASP A C 1
ATOM 4308 O O . ASP A 1 540 ? -22.724 -26.866 -25.573 1.00 48.91 540 ASP A O 1
ATOM 4312 N N . PHE A 1 541 ? -23.461 -24.867 -24.926 1.00 40.25 541 PHE A N 1
ATOM 4313 C CA . PHE A 1 541 ? -22.373 -24.617 -23.966 1.00 40.25 541 PHE A CA 1
ATOM 4314 C C . PHE A 1 541 ? -22.629 -25.208 -22.561 1.00 40.25 541 PHE A C 1
ATOM 4316 O O . PHE A 1 541 ? -23.602 -24.840 -21.893 1.00 40.25 541 PHE A O 1
ATOM 4323 N N . THR A 1 542 ? -21.695 -26.035 -22.075 1.00 32.06 542 THR A N 1
ATOM 4324 C CA . THR A 1 542 ? -21.692 -26.700 -20.752 1.00 32.06 542 THR A CA 1
ATOM 4325 C C . THR A 1 542 ? -21.564 -25.723 -19.562 1.00 32.06 542 THR A C 1
ATOM 4327 O O . THR A 1 542 ? -20.913 -24.683 -19.675 1.00 32.06 542 THR A O 1
ATOM 4330 N N . LYS A 1 543 ? -22.170 -26.039 -18.398 1.00 31.55 543 LYS A N 1
ATOM 4331 C CA . LYS A 1 543 ? -22.243 -25.164 -17.196 1.00 31.55 543 LYS A CA 1
ATOM 4332 C C . LYS A 1 543 ? -22.224 -25.974 -15.883 1.00 31.55 543 LYS A C 1
ATOM 4334 O O . LYS A 1 543 ? -22.999 -26.917 -15.773 1.00 31.55 543 LYS A O 1
ATOM 4339 N N . VAL A 1 544 ? -21.420 -25.579 -14.880 1.00 37.16 544 VAL A N 1
ATOM 4340 C CA . VAL A 1 544 ? -21.413 -26.144 -13.498 1.00 37.16 544 VAL A CA 1
ATOM 4341 C C . VAL A 1 544 ? -20.985 -25.073 -12.449 1.00 37.16 544 VAL A C 1
ATOM 4343 O O . VAL A 1 544 ? -20.839 -23.905 -12.814 1.00 37.16 544 VAL A O 1
ATOM 4346 N N . PHE A 1 545 ? -20.845 -25.417 -11.155 1.00 43.59 545 PHE A N 1
ATOM 4347 C CA . PHE A 1 545 ? -20.946 -24.496 -9.992 1.00 43.59 545 PHE A CA 1
ATOM 4348 C C . PHE A 1 545 ? -19.664 -24.337 -9.121 1.00 43.59 545 PHE A C 1
ATOM 4350 O O . PHE A 1 545 ? -18.674 -25.021 -9.345 1.00 43.59 545 PHE A O 1
ATOM 4357 N N . GLY A 1 546 ? -19.692 -23.439 -8.113 1.00 38.69 546 GLY A N 1
ATOM 4358 C CA . GLY A 1 546 ? -18.610 -23.168 -7.130 1.00 38.69 546 GLY A CA 1
ATOM 4359 C C . GLY A 1 546 ? -19.029 -22.193 -5.996 1.00 38.69 546 GLY A C 1
ATOM 4360 O O . GLY A 1 546 ? -20.174 -21.733 -6.002 1.00 38.69 546 GLY A O 1
ATOM 4361 N N . ARG A 1 547 ? -18.141 -21.856 -5.035 1.00 47.03 547 ARG A N 1
ATOM 4362 C CA . ARG A 1 547 ? -18.416 -21.020 -3.824 1.00 47.03 547 ARG A CA 1
ATOM 4363 C C . ARG A 1 547 ? -17.868 -19.576 -3.932 1.00 47.03 547 ARG A C 1
ATOM 4365 O O . ARG A 1 547 ? -17.027 -19.279 -4.770 1.00 47.03 547 ARG A O 1
ATOM 4372 N N . VAL A 1 548 ? -18.399 -18.660 -3.111 1.00 52.16 548 VAL A N 1
ATOM 4373 C CA . VAL A 1 548 ? -17.877 -17.302 -2.802 1.00 52.16 548 VAL A CA 1
ATOM 4374 C C . VAL A 1 548 ? -18.208 -17.037 -1.330 1.00 52.16 548 VAL A C 1
ATOM 4376 O O . VAL A 1 548 ? -19.296 -17.425 -0.898 1.00 52.16 548 VAL A O 1
ATOM 4379 N N . LEU A 1 549 ? -17.306 -16.417 -0.564 1.00 55.91 549 LEU A N 1
ATOM 4380 C CA . LEU A 1 549 ? -17.527 -16.166 0.865 1.00 55.91 549 LEU A CA 1
ATOM 4381 C C . LEU A 1 549 ? -18.366 -14.891 1.104 1.00 55.91 549 LEU A C 1
ATOM 4383 O O . LEU A 1 549 ? -18.081 -13.858 0.492 1.00 55.91 549 LEU A O 1
ATOM 4387 N N . PRO A 1 550 ? -19.379 -14.926 1.992 1.00 62.31 550 PRO A N 1
ATOM 4388 C CA . PRO A 1 550 ? -20.155 -13.743 2.359 1.00 62.31 550 PRO A CA 1
ATOM 4389 C C . PRO A 1 550 ? -19.299 -12.750 3.153 1.00 62.31 550 PRO A C 1
ATOM 4391 O O . PRO A 1 550 ? -18.467 -13.141 3.972 1.00 62.31 550 PRO A O 1
ATOM 4394 N N . SER A 1 551 ? -19.507 -11.451 2.932 1.00 65.94 551 SER A N 1
ATOM 4395 C CA . SER A 1 551 ? -18.845 -10.410 3.727 1.00 65.94 551 SER A CA 1
ATOM 4396 C C . SER A 1 551 ? -19.296 -10.473 5.196 1.00 65.94 551 SER A C 1
ATOM 4398 O O . SER A 1 551 ? -20.488 -10.676 5.445 1.00 65.94 551 SER A O 1
ATOM 4400 N N . PRO A 1 552 ? -18.388 -10.274 6.168 1.00 69.19 552 PRO A N 1
ATOM 4401 C CA . PRO A 1 552 ? -18.742 -10.169 7.579 1.00 69.19 552 PRO A CA 1
ATOM 4402 C C . PRO A 1 552 ? -19.496 -8.868 7.887 1.00 69.19 552 PRO A C 1
ATOM 4404 O O . PRO A 1 552 ? -19.475 -7.916 7.104 1.00 69.19 552 PRO A O 1
ATOM 4407 N N . THR A 1 553 ? -20.118 -8.822 9.060 1.00 74.81 553 THR A N 1
ATOM 4408 C CA . THR A 1 553 ? -20.711 -7.607 9.638 1.00 74.81 553 THR A CA 1
ATOM 4409 C C . THR A 1 553 ? -19.676 -6.923 10.526 1.00 74.81 553 THR A C 1
ATOM 4411 O O . THR A 1 553 ? -19.010 -7.610 11.303 1.00 74.81 553 THR A O 1
ATOM 4414 N N . VAL A 1 554 ? -19.530 -5.596 10.430 1.00 75.62 554 VAL A N 1
ATOM 4415 C CA . VAL A 1 554 ? -18.661 -4.812 11.329 1.00 75.62 554 VAL A CA 1
ATOM 4416 C C . VAL A 1 554 ? -19.483 -4.305 12.507 1.00 75.62 554 VAL A C 1
ATOM 4418 O O . VAL A 1 554 ? -20.599 -3.827 12.309 1.00 75.62 554 VAL A O 1
ATOM 4421 N N . LEU A 1 555 ? -18.933 -4.399 13.715 1.00 80.88 555 LEU A N 1
ATOM 4422 C CA . LEU A 1 555 ? -19.554 -3.957 14.962 1.00 80.88 555 LEU A CA 1
ATOM 4423 C C . LEU A 1 555 ? -18.735 -2.821 15.584 1.00 80.88 555 LEU A C 1
ATOM 4425 O O . LEU A 1 555 ? -17.503 -2.876 15.606 1.00 80.88 555 LEU A O 1
ATOM 4429 N N . TYR A 1 556 ? -19.427 -1.816 16.106 1.00 84.06 556 TYR A N 1
ATOM 4430 C CA . TYR A 1 556 ? -18.864 -0.641 16.771 1.00 84.06 556 TYR A CA 1
ATOM 4431 C C . TYR A 1 556 ? -19.372 -0.548 18.223 1.00 84.06 556 TYR A C 1
ATOM 4433 O O . TYR A 1 556 ? -20.019 -1.465 18.735 1.00 84.06 556 TYR A O 1
ATOM 4441 N N . GLY A 1 557 ? -19.007 0.522 18.934 1.00 74.62 557 GLY A N 1
ATOM 4442 C CA . GLY A 1 557 ? -19.531 0.804 20.271 1.00 74.62 557 GLY A CA 1
ATOM 4443 C C . GLY A 1 557 ? -21.055 0.988 20.273 1.00 74.62 557 GLY A C 1
ATOM 4444 O O . GLY A 1 557 ? -21.674 1.174 19.231 1.00 74.62 557 GLY A O 1
ATOM 4445 N N . GLU A 1 558 ? -21.665 0.920 21.460 1.00 73.88 558 GLU A N 1
ATOM 4446 C CA . GLU A 1 558 ? -23.113 1.148 21.664 1.00 73.88 558 GLU A CA 1
ATOM 4447 C C . GLU A 1 558 ? -24.043 0.239 20.820 1.00 73.88 558 GLU A C 1
ATOM 4449 O O . GLU A 1 558 ? -25.220 0.537 20.636 1.00 73.88 558 GLU A O 1
ATOM 4454 N N . SER A 1 559 ? -23.531 -0.921 20.383 1.00 59.06 559 SER A N 1
ATOM 4455 C CA . SER A 1 559 ? -24.217 -1.928 19.551 1.00 59.06 559 SER A CA 1
ATOM 4456 C C . SER A 1 559 ? -24.512 -1.500 18.107 1.00 59.06 559 SER A C 1
ATOM 4458 O O . SER A 1 559 ? -25.305 -2.146 17.420 1.00 59.06 559 SER A O 1
ATOM 4460 N N . GLU A 1 560 ? -23.852 -0.453 17.608 1.00 69.06 560 GLU A N 1
ATOM 4461 C CA . GLU A 1 560 ? -23.916 -0.084 16.194 1.00 69.06 560 GLU A CA 1
ATOM 4462 C C . GLU A 1 560 ? -23.317 -1.186 15.302 1.00 69.06 560 GLU A C 1
ATOM 4464 O O . GLU A 1 560 ? -22.260 -1.753 15.599 1.00 69.06 560 GLU A O 1
ATOM 4469 N N . SER A 1 561 ? -23.962 -1.464 14.165 1.00 72.50 561 SER A N 1
ATOM 4470 C CA . SER A 1 561 ? -23.440 -2.383 13.148 1.00 72.50 561 SER A CA 1
ATOM 4471 C C . SER A 1 561 ? -23.437 -1.727 11.772 1.00 72.50 561 SER A C 1
ATOM 4473 O O . SER A 1 561 ? -24.358 -0.989 11.425 1.00 72.50 561 SER A O 1
ATOM 4475 N N . VAL A 1 562 ? -22.390 -1.985 10.985 1.00 65.81 562 VAL A N 1
ATOM 4476 C CA . VAL A 1 562 ? -22.200 -1.362 9.671 1.00 65.81 562 VAL A CA 1
ATOM 4477 C C . VAL A 1 562 ? -22.036 -2.431 8.598 1.00 65.81 562 VAL A C 1
ATOM 4479 O O . VAL A 1 562 ? -21.218 -3.349 8.707 1.00 65.81 562 VAL A O 1
ATOM 4482 N N . THR A 1 563 ? -22.824 -2.293 7.531 1.00 63.41 563 THR A N 1
ATOM 4483 C CA . THR A 1 563 ? -22.804 -3.205 6.384 1.00 63.41 563 THR A CA 1
ATOM 4484 C C . THR A 1 563 ? -21.688 -2.858 5.407 1.00 63.41 563 THR A C 1
ATOM 4486 O O . THR A 1 563 ? -21.464 -1.700 5.053 1.00 63.41 563 THR A O 1
ATOM 4489 N N . ILE A 1 564 ? -20.999 -3.896 4.936 1.00 63.03 564 ILE A N 1
ATOM 4490 C CA . ILE A 1 564 ? -19.855 -3.778 4.038 1.00 63.03 564 ILE A CA 1
ATOM 4491 C C . ILE A 1 564 ? -20.313 -3.753 2.576 1.00 63.03 564 ILE A C 1
ATOM 4493 O O . ILE A 1 564 ? -20.897 -4.711 2.073 1.00 63.03 564 ILE A O 1
ATOM 4497 N N . ASN A 1 565 ? -19.942 -2.698 1.856 1.00 57.47 565 ASN A N 1
ATOM 4498 C CA . ASN A 1 565 ? -20.152 -2.542 0.421 1.00 57.47 565 ASN A CA 1
ATOM 4499 C C . ASN A 1 565 ? -18.795 -2.547 -0.307 1.00 57.47 565 ASN A C 1
ATOM 4501 O O . ASN A 1 565 ? -17.931 -1.715 -0.036 1.00 57.47 565 ASN A O 1
ATOM 4505 N N . ASN A 1 566 ? -18.582 -3.492 -1.232 1.00 65.44 566 ASN A N 1
ATOM 4506 C CA . ASN A 1 566 ? -17.332 -3.625 -2.003 1.00 65.44 566 ASN A CA 1
ATOM 4507 C C . ASN A 1 566 ? -16.056 -3.634 -1.123 1.00 65.44 566 ASN A C 1
ATOM 4509 O O . ASN A 1 566 ? -15.057 -2.977 -1.432 1.00 65.44 566 ASN A O 1
ATOM 4513 N N . CYS A 1 567 ? -16.099 -4.378 -0.011 1.00 67.50 567 CYS A N 1
ATOM 4514 C CA . CYS A 1 567 ? -15.026 -4.469 0.989 1.00 67.50 567 CYS A CA 1
ATOM 4515 C C . CYS A 1 567 ? -14.595 -3.125 1.617 1.00 67.50 567 CYS A C 1
ATOM 4517 O O . CYS A 1 567 ? -13.448 -2.945 2.041 1.00 67.50 567 CYS A O 1
ATOM 4519 N N . LYS A 1 568 ? -15.546 -2.192 1.704 1.00 69.69 568 LYS A N 1
ATOM 4520 C CA . LYS A 1 568 ? -15.477 -0.940 2.459 1.00 69.69 568 LYS A CA 1
ATOM 4521 C C . LYS A 1 568 ? -16.745 -0.740 3.275 1.00 69.69 568 LYS A C 1
ATOM 4523 O O . LYS A 1 568 ? -17.767 -1.356 2.993 1.00 69.69 568 LYS A O 1
ATOM 4528 N N . TRP A 1 569 ? -16.673 0.139 4.257 1.00 73.94 569 TRP A N 1
ATOM 4529 C CA . TRP A 1 569 ? -17.803 0.561 5.078 1.00 73.94 569 TRP A CA 1
ATOM 4530 C C . TRP A 1 569 ? -17.519 1.971 5.607 1.00 73.94 569 TRP A C 1
ATOM 4532 O O . TRP A 1 569 ? -16.629 2.657 5.089 1.00 73.94 569 TRP A O 1
ATOM 4542 N N . ASP A 1 570 ? -18.244 2.399 6.636 1.00 71.62 570 ASP A N 1
ATOM 4543 C CA . ASP A 1 570 ? -17.990 3.672 7.295 1.00 71.62 570 ASP A CA 1
ATOM 4544 C C . ASP A 1 570 ? -18.076 3.624 8.825 1.00 71.62 570 ASP A C 1
ATOM 4546 O O . ASP A 1 570 ? -18.550 2.665 9.419 1.00 71.62 570 ASP A O 1
ATOM 4550 N N . TRP A 1 571 ? -17.550 4.680 9.429 1.00 73.62 571 TRP A N 1
ATOM 4551 C CA . TRP A 1 571 ? -17.386 4.969 10.840 1.00 73.62 571 TRP A CA 1
ATOM 4552 C C . TRP A 1 571 ? -17.472 6.485 11.132 1.00 73.62 571 TRP A C 1
ATOM 4554 O O . TRP A 1 571 ? -17.130 6.898 12.235 1.00 73.62 571 TRP A O 1
ATOM 4564 N N . ASP A 1 572 ? -17.936 7.325 10.186 1.00 72.94 572 ASP A N 1
ATOM 4565 C CA . ASP A 1 572 ? -18.033 8.800 10.331 1.00 72.94 572 ASP A CA 1
ATOM 4566 C C . ASP A 1 572 ? -18.871 9.237 11.537 1.00 72.94 572 ASP A C 1
ATOM 4568 O O . ASP A 1 572 ? -18.625 10.288 12.129 1.00 72.94 572 ASP A O 1
ATOM 4572 N N . HIS A 1 573 ? -19.836 8.402 11.924 1.00 78.75 573 HIS A N 1
ATOM 4573 C CA . HIS A 1 573 ? -20.711 8.628 13.071 1.00 78.75 573 HIS A CA 1
ATOM 4574 C C . HIS A 1 573 ? -20.502 7.629 14.218 1.00 78.75 573 HIS A C 1
ATOM 4576 O O . HIS A 1 573 ? -21.077 7.824 15.284 1.00 78.75 573 HIS A O 1
ATOM 4582 N N . CYS A 1 574 ? -19.649 6.615 14.034 1.00 82.62 574 CYS A N 1
ATOM 4583 C CA . CYS A 1 574 ? -19.565 5.482 14.951 1.00 82.62 574 CYS A CA 1
ATOM 4584 C C . CYS A 1 574 ? -18.580 5.685 16.105 1.00 82.62 574 CYS A C 1
ATOM 4586 O O . CYS A 1 574 ? -17.522 6.307 15.954 1.00 82.62 574 CYS A O 1
ATOM 4588 N N . LYS A 1 575 ? -18.883 5.086 17.259 1.00 88.25 575 LYS A N 1
ATOM 4589 C CA . LYS A 1 575 ? -18.006 5.094 18.445 1.00 88.25 575 LYS A CA 1
ATOM 4590 C C . LYS A 1 575 ? -17.123 3.852 18.507 1.00 88.25 575 LYS A C 1
ATOM 4592 O O . LYS A 1 575 ? -17.501 2.783 18.038 1.00 88.25 575 LYS A O 1
ATOM 4597 N N . PHE A 1 576 ? -15.940 3.969 19.104 1.00 89.69 576 PHE A N 1
ATOM 4598 C CA . PHE A 1 576 ? -15.052 2.816 19.274 1.00 89.69 576 PHE A CA 1
ATOM 4599 C C . PHE A 1 576 ? -15.578 1.849 20.346 1.00 89.69 576 PHE A C 1
ATOM 4601 O O . PHE A 1 576 ? -16.096 2.296 21.367 1.00 89.69 576 PHE A O 1
ATOM 4608 N N . ILE A 1 577 ? -15.412 0.534 20.143 1.00 87.94 577 ILE A N 1
ATOM 4609 C CA . ILE A 1 577 ? -15.831 -0.494 21.125 1.00 87.94 577 ILE A CA 1
ATOM 4610 C C . ILE A 1 577 ? -15.118 -0.300 22.467 1.00 87.94 577 ILE A C 1
ATOM 4612 O O . ILE A 1 577 ? -15.738 -0.372 23.523 1.00 87.94 577 ILE A O 1
ATOM 4616 N N . GLN A 1 578 ? -13.807 -0.056 22.424 1.00 89.50 578 GLN A N 1
ATOM 4617 C CA . GLN A 1 578 ? -13.000 0.233 23.605 1.00 89.50 578 GLN A CA 1
ATOM 4618 C C . GLN A 1 578 ? -12.254 1.553 23.360 1.00 89.50 578 GLN A C 1
ATOM 4620 O O . GLN A 1 578 ? -11.171 1.545 22.759 1.00 89.50 578 GLN A O 1
ATOM 4625 N N . PRO A 1 579 ? -12.836 2.697 23.763 1.00 91.38 579 PRO A N 1
ATOM 4626 C CA . PRO A 1 579 ? -12.196 3.996 23.637 1.00 91.38 579 PRO A CA 1
ATOM 4627 C C . PRO A 1 579 ? -11.139 4.194 24.734 1.00 91.38 579 PRO A C 1
ATOM 4629 O O . PRO A 1 579 ? -11.376 3.968 25.919 1.00 91.38 579 PRO A O 1
ATOM 4632 N N . GLY A 1 580 ? -9.948 4.625 24.332 1.00 90.12 580 GLY A N 1
ATOM 4633 C CA . GLY A 1 580 ? -8.806 4.847 25.209 1.00 90.12 580 GLY A CA 1
ATOM 4634 C C . GLY A 1 580 ? -8.793 6.222 25.884 1.00 90.12 580 GLY A C 1
ATOM 4635 O O . GLY A 1 580 ? -9.496 7.154 25.487 1.00 90.12 580 GLY A O 1
ATOM 4636 N N . ASN A 1 581 ? -7.937 6.349 26.901 1.00 93.00 581 ASN A N 1
ATOM 4637 C CA . ASN A 1 581 ? -7.763 7.562 27.702 1.00 93.00 581 ASN A CA 1
ATOM 4638 C C . ASN A 1 581 ? -6.366 8.169 27.490 1.00 93.00 581 ASN A C 1
ATOM 4640 O O . ASN A 1 581 ? -5.356 7.568 27.856 1.00 93.00 581 ASN A O 1
ATOM 4644 N N . LEU A 1 582 ? -6.317 9.370 26.910 1.00 93.44 582 LEU A N 1
ATOM 4645 C CA . LEU A 1 582 ? -5.103 10.121 26.606 1.00 93.44 582 LEU A CA 1
ATOM 4646 C C . LEU A 1 582 ? -5.043 11.406 27.446 1.00 93.44 582 LEU A C 1
ATOM 4648 O O . LEU A 1 582 ? -5.555 12.461 27.058 1.00 93.44 582 LEU A O 1
ATOM 4652 N N . SER A 1 583 ? -4.415 11.316 28.619 1.00 92.31 583 SER A N 1
ATOM 4653 C CA . SER A 1 583 ? -4.459 12.364 29.646 1.00 92.31 583 SER A CA 1
ATOM 4654 C C . SER A 1 583 ? -3.140 13.120 29.850 1.00 92.31 583 SER A C 1
ATOM 4656 O O . SER A 1 583 ? -3.185 14.264 30.300 1.00 92.31 583 SER A O 1
ATOM 4658 N N . ASN A 1 584 ? -1.988 12.539 29.489 1.00 93.81 584 ASN A N 1
ATOM 4659 C CA . ASN A 1 584 ? -0.664 13.169 29.588 1.00 93.81 584 ASN A CA 1
ATOM 4660 C C . ASN A 1 584 ? 0.156 12.973 28.296 1.00 93.81 584 ASN A C 1
ATOM 4662 O O . ASN A 1 584 ? 0.872 11.982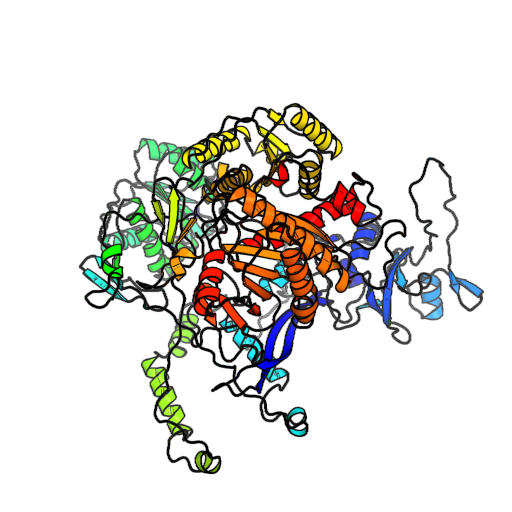 28.143 1.00 93.81 584 ASN A O 1
ATOM 4666 N N . TRP A 1 585 ? 0.075 13.926 27.363 1.00 96.56 585 TRP A N 1
ATOM 4667 C CA . TRP A 1 585 ? 0.755 13.863 26.061 1.00 96.56 585 TRP A CA 1
ATOM 4668 C C . TRP A 1 585 ? 1.300 15.221 25.604 1.00 96.56 585 TRP A C 1
ATOM 4670 O O . TRP A 1 585 ? 0.950 16.265 26.158 1.00 96.56 585 TRP A O 1
ATOM 4680 N N . ALA A 1 586 ? 2.176 15.197 24.596 1.00 97.62 586 ALA A N 1
ATOM 4681 C CA . ALA A 1 586 ? 2.806 16.385 24.021 1.00 97.62 586 ALA A CA 1
ATOM 4682 C C . ALA A 1 586 ? 2.939 16.298 22.488 1.00 97.62 586 ALA A C 1
ATOM 4684 O O . ALA A 1 586 ? 2.828 15.223 21.889 1.00 97.62 586 ALA A O 1
ATOM 4685 N N . VAL A 1 587 ? 3.197 17.443 21.851 1.00 97.69 587 VAL A N 1
ATOM 4686 C CA . VAL A 1 587 ? 3.334 17.590 20.393 1.00 97.69 587 VAL A CA 1
ATOM 4687 C C . VAL A 1 587 ? 4.683 18.216 20.039 1.00 97.69 587 VAL A C 1
ATOM 4689 O O . VAL A 1 587 ? 5.120 19.156 20.695 1.00 97.69 587 VAL A O 1
ATOM 4692 N N . CYS A 1 588 ? 5.320 17.746 18.967 1.00 96.69 588 CYS A N 1
ATOM 4693 C CA . CYS A 1 588 ? 6.495 18.359 18.349 1.00 96.69 588 CYS A CA 1
ATOM 4694 C C . CYS A 1 588 ? 6.211 18.665 16.868 1.00 96.69 588 CYS A C 1
ATOM 4696 O O . CYS A 1 588 ? 5.839 17.779 16.097 1.00 96.69 588 CYS A O 1
ATOM 4698 N N . ALA A 1 589 ? 6.372 19.923 16.458 1.00 95.44 589 ALA A N 1
ATOM 4699 C CA . ALA A 1 589 ? 6.032 20.419 15.125 1.00 95.44 589 ALA A CA 1
ATOM 4700 C C . ALA A 1 589 ? 7.293 20.812 14.333 1.00 95.44 589 ALA A C 1
ATOM 4702 O O . ALA A 1 589 ? 7.734 21.964 14.334 1.00 95.44 589 ALA A O 1
ATOM 4703 N N . THR A 1 590 ? 7.891 19.848 13.628 1.00 93.12 590 THR A N 1
ATOM 4704 C CA . THR A 1 590 ? 9.102 20.059 12.818 1.00 93.12 590 THR A CA 1
ATOM 4705 C C . THR A 1 590 ? 8.741 20.504 11.397 1.00 93.12 590 THR A C 1
ATOM 4707 O O . THR A 1 590 ? 8.565 19.692 10.486 1.00 93.12 590 THR A O 1
ATOM 4710 N N . LEU A 1 591 ? 8.603 21.819 11.211 1.00 90.06 591 LEU A N 1
ATOM 4711 C CA . LEU A 1 591 ? 8.059 22.427 9.990 1.00 90.06 591 LEU A CA 1
ATOM 4712 C C . LEU A 1 591 ? 9.108 23.190 9.156 1.00 90.06 591 LEU A C 1
ATOM 4714 O O . LEU A 1 591 ? 10.067 23.764 9.685 1.00 90.06 591 LEU A O 1
ATOM 4718 N N . THR A 1 592 ? 8.895 23.255 7.838 1.00 87.38 592 THR A N 1
ATOM 4719 C CA . THR A 1 592 ? 9.528 24.264 6.965 1.00 87.38 592 THR A CA 1
ATOM 4720 C C . THR A 1 592 ? 8.923 25.648 7.213 1.00 87.38 592 THR A C 1
ATOM 4722 O O . THR A 1 592 ? 7.793 25.750 7.683 1.00 87.38 592 THR A O 1
ATOM 4725 N N . LEU A 1 593 ? 9.629 26.718 6.822 1.00 82.44 593 LEU A N 1
ATOM 4726 C CA . LEU A 1 593 ? 9.137 28.103 6.932 1.00 82.44 593 LEU A CA 1
ATOM 4727 C C . LEU A 1 593 ? 7.808 28.353 6.192 1.00 82.44 593 LEU A C 1
ATOM 4729 O O . LEU A 1 593 ? 7.059 29.252 6.562 1.00 82.44 593 LEU A O 1
ATOM 4733 N N . ASN A 1 594 ? 7.509 27.574 5.147 1.00 83.62 594 ASN A N 1
ATOM 4734 C CA . ASN A 1 594 ? 6.242 27.670 4.420 1.00 83.62 594 ASN A CA 1
ATOM 4735 C C . ASN A 1 594 ? 5.118 26.907 5.145 1.00 83.62 594 ASN A C 1
ATOM 4737 O O . ASN A 1 594 ? 3.984 27.374 5.219 1.00 83.62 594 ASN A O 1
ATOM 4741 N N . ASP A 1 595 ? 5.435 25.749 5.731 1.00 85.75 595 ASP A N 1
ATOM 4742 C CA . ASP A 1 595 ? 4.471 24.978 6.519 1.00 85.75 595 ASP A CA 1
ATOM 4743 C C . ASP A 1 595 ? 4.129 25.669 7.846 1.00 85.75 595 ASP A C 1
ATOM 4745 O O . ASP A 1 595 ? 2.956 25.744 8.200 1.00 85.75 595 ASP A O 1
ATOM 4749 N N . SER A 1 596 ? 5.110 26.256 8.540 1.00 86.19 596 SER A N 1
ATOM 4750 C CA . SER A 1 596 ? 4.884 26.990 9.795 1.00 86.19 596 SER A CA 1
ATOM 4751 C C . SER A 1 596 ? 4.080 28.281 9.620 1.00 86.19 596 SER A C 1
ATOM 4753 O O . SER A 1 596 ? 3.520 28.775 10.590 1.00 86.19 596 SER A O 1
ATOM 4755 N N . ARG A 1 597 ? 4.009 28.831 8.399 1.00 84.38 597 ARG A N 1
ATOM 4756 C CA . ARG A 1 597 ? 3.150 29.981 8.066 1.00 84.38 597 ARG A CA 1
ATOM 4757 C C . ARG A 1 597 ? 1.719 29.579 7.695 1.00 84.38 597 ARG A C 1
ATOM 4759 O O . ARG A 1 597 ? 0.810 30.371 7.907 1.00 84.38 597 ARG A O 1
ATOM 4766 N N . ARG A 1 598 ? 1.507 28.375 7.143 1.00 84.00 598 ARG A N 1
ATOM 4767 C CA . ARG A 1 598 ? 0.185 27.915 6.658 1.00 84.00 598 ARG A CA 1
ATOM 4768 C C . ARG A 1 598 ? -0.560 26.971 7.610 1.00 84.00 598 ARG A C 1
ATOM 4770 O O . ARG A 1 598 ? -1.727 26.686 7.360 1.00 84.00 598 ARG A O 1
ATOM 4777 N N . LEU A 1 599 ? 0.100 26.438 8.642 1.00 87.94 599 LEU A N 1
ATOM 4778 C CA . LEU A 1 599 ? -0.477 25.469 9.581 1.00 87.94 599 LEU A CA 1
ATOM 4779 C C . LEU A 1 599 ? -0.615 26.055 10.991 1.00 87.94 599 LEU A C 1
ATOM 4781 O O . LEU A 1 599 ? 0.356 26.127 11.741 1.00 87.94 599 LEU A O 1
ATOM 4785 N N . ASN A 1 600 ? -1.845 26.381 11.391 1.00 90.44 600 ASN A N 1
ATOM 4786 C CA . ASN A 1 600 ? -2.177 26.583 12.801 1.00 90.44 600 ASN A CA 1
ATOM 4787 C C . ASN A 1 600 ? -2.302 25.220 13.509 1.00 90.44 600 ASN A C 1
ATOM 4789 O O . ASN A 1 600 ? -3.354 24.581 13.509 1.00 90.44 600 ASN A O 1
ATOM 4793 N N . ILE A 1 601 ? -1.209 24.788 14.136 1.00 93.62 601 ILE A N 1
ATOM 4794 C CA . ILE A 1 601 ? -1.130 23.510 14.855 1.00 93.62 601 ILE A CA 1
ATOM 4795 C C . ILE A 1 601 ? -2.134 23.427 16.021 1.00 93.62 601 ILE A C 1
ATOM 4797 O O . ILE A 1 601 ? -2.616 22.335 16.310 1.00 93.62 601 ILE A O 1
ATOM 4801 N N . ARG A 1 602 ? -2.515 24.553 16.647 1.00 93.69 602 ARG A N 1
ATOM 4802 C CA . ARG A 1 602 ? -3.514 24.566 17.733 1.00 93.69 602 ARG A CA 1
ATOM 4803 C C . ARG A 1 602 ? -4.931 24.261 17.227 1.00 93.69 602 ARG A C 1
ATOM 4805 O O . ARG A 1 602 ? -5.629 23.497 17.880 1.00 93.69 602 ARG A O 1
ATOM 4812 N N . ASP A 1 603 ? -5.328 24.776 16.058 1.00 91.62 603 ASP A N 1
ATOM 4813 C CA . ASP A 1 603 ? -6.617 24.423 15.423 1.00 91.62 603 ASP A CA 1
ATOM 4814 C C . ASP A 1 603 ? -6.656 22.934 15.038 1.00 91.62 603 ASP A C 1
ATOM 4816 O O . ASP A 1 603 ? -7.608 22.231 15.366 1.00 91.62 603 ASP A O 1
ATOM 4820 N N . TYR A 1 604 ? -5.582 22.405 14.437 1.00 93.62 604 TYR A N 1
ATOM 4821 C CA . TYR A 1 604 ? -5.501 20.968 14.146 1.00 93.62 604 TYR A CA 1
ATOM 4822 C C . TYR A 1 604 ? -5.645 20.098 15.407 1.00 93.62 604 TYR A C 1
ATOM 4824 O O . TYR A 1 604 ? -6.379 19.112 15.387 1.00 93.62 604 TYR A O 1
ATOM 4832 N N . ILE A 1 605 ? -4.982 20.477 16.505 1.00 95.00 605 ILE A N 1
ATOM 4833 C CA . ILE A 1 605 ? -5.094 19.794 17.801 1.00 95.00 605 ILE A CA 1
ATOM 4834 C C . ILE A 1 605 ? -6.527 19.878 18.343 1.00 95.00 605 ILE A C 1
ATOM 4836 O O . ILE A 1 605 ? -7.080 18.847 18.706 1.00 95.00 605 ILE A O 1
ATOM 4840 N N . ALA A 1 606 ? -7.167 21.051 18.329 1.00 94.00 606 ALA A N 1
ATOM 4841 C CA . ALA A 1 606 ? -8.541 21.213 18.813 1.00 94.00 606 ALA A CA 1
ATOM 4842 C C . ALA A 1 606 ? -9.554 20.369 18.012 1.00 94.00 606 ALA A C 1
ATOM 4844 O O . ALA A 1 606 ? -10.419 19.712 18.595 1.00 94.00 606 ALA A O 1
ATOM 4845 N N . ARG A 1 607 ? -9.414 20.314 16.679 1.00 92.94 607 ARG A N 1
ATOM 4846 C CA . ARG A 1 607 ? -10.223 19.429 15.819 1.00 92.94 607 ARG A CA 1
ATOM 4847 C C . ARG A 1 607 ? -9.991 17.953 16.143 1.00 92.94 607 ARG A C 1
ATOM 4849 O O . ARG A 1 607 ? -10.953 17.191 16.205 1.00 92.94 607 ARG A O 1
ATOM 4856 N N . LEU A 1 608 ? -8.735 17.560 16.363 1.00 93.56 608 LEU A N 1
ATOM 4857 C CA . LEU A 1 608 ? -8.363 16.196 16.734 1.00 93.56 608 LEU A CA 1
ATOM 4858 C C . LEU A 1 608 ? -8.934 15.807 18.101 1.00 93.56 608 LEU A C 1
ATOM 4860 O O . LEU A 1 608 ? -9.532 14.745 18.219 1.00 93.56 608 LEU A O 1
ATOM 4864 N N . GLU A 1 609 ? -8.822 16.672 19.108 1.00 94.50 609 GLU A N 1
ATOM 4865 C CA . GLU A 1 609 ? -9.410 16.451 20.430 1.00 94.50 609 GLU A CA 1
ATOM 4866 C C . GLU A 1 609 ? -10.933 16.284 20.364 1.00 94.50 609 GLU A C 1
ATOM 4868 O O . GLU A 1 609 ? -11.475 15.336 20.930 1.00 94.50 609 GLU A O 1
ATOM 4873 N N . ASN A 1 610 ? -11.631 17.168 19.647 1.00 92.94 610 ASN A N 1
ATOM 4874 C CA . ASN A 1 610 ? -13.088 17.103 19.528 1.00 92.94 610 ASN A CA 1
ATOM 4875 C C . ASN A 1 610 ? -13.552 15.840 18.789 1.00 92.94 610 ASN A C 1
ATOM 4877 O O . ASN A 1 610 ? -14.541 15.229 19.188 1.00 92.94 610 ASN A O 1
ATOM 4881 N N . ARG A 1 611 ? -12.818 15.400 17.761 1.00 91.56 611 ARG A N 1
ATOM 4882 C CA . ARG A 1 611 ? -13.141 14.168 17.031 1.00 91.56 611 ARG A CA 1
ATOM 4883 C C . ARG A 1 611 ? -12.751 12.897 17.801 1.00 91.56 611 ARG A C 1
ATOM 4885 O O . ARG A 1 611 ? -13.474 11.913 17.729 1.00 91.56 611 ARG A O 1
ATOM 4892 N N . CYS A 1 612 ? -11.698 12.928 18.622 1.00 93.12 612 CYS A N 1
ATOM 4893 C CA . CYS A 1 612 ? -11.416 11.872 19.601 1.00 93.12 612 CYS A CA 1
ATOM 4894 C C . CYS A 1 612 ? -12.591 11.708 20.582 1.00 93.12 612 CYS A C 1
ATOM 4896 O O . CYS A 1 612 ? -13.079 10.595 20.762 1.00 93.12 612 CYS A O 1
ATOM 4898 N N . ARG A 1 613 ? -13.085 12.815 21.163 1.00 94.31 613 ARG A N 1
ATOM 4899 C CA . ARG A 1 613 ? -14.250 12.815 22.072 1.00 94.31 613 ARG A CA 1
ATOM 4900 C C . ARG A 1 613 ? -15.509 12.278 21.391 1.00 94.31 613 ARG A C 1
ATOM 4902 O O . ARG A 1 613 ? -16.246 11.517 22.005 1.00 94.31 613 ARG A O 1
ATOM 4909 N N . PHE A 1 614 ? -15.720 12.625 20.120 1.00 91.06 614 PHE A N 1
ATOM 4910 C CA . PHE A 1 614 ? -16.822 12.108 19.306 1.00 91.06 614 PHE A CA 1
ATOM 4911 C C . PHE A 1 614 ? -16.794 10.573 19.175 1.00 91.06 614 PHE A C 1
ATOM 4913 O O . PHE A 1 614 ? -17.809 9.929 19.417 1.00 91.06 614 PHE A O 1
ATOM 4920 N N . HIS A 1 615 ? -15.627 9.974 18.910 1.00 90.56 615 HIS A N 1
ATOM 4921 C CA . HIS A 1 615 ? -15.445 8.511 18.895 1.00 90.56 615 HIS A CA 1
ATOM 4922 C C . HIS A 1 615 ? -15.436 7.854 20.299 1.00 90.56 615 HIS A C 1
ATOM 4924 O O . HIS A 1 615 ? -15.095 6.677 20.428 1.00 90.56 615 HIS A O 1
ATOM 4930 N N . GLY A 1 616 ? -15.794 8.597 21.354 1.00 92.44 616 GLY A N 1
ATOM 4931 C CA . GLY A 1 616 ? -15.874 8.132 22.742 1.00 92.44 616 GLY A CA 1
ATOM 4932 C C . GLY A 1 616 ? -14.578 8.254 23.554 1.00 92.44 616 GLY A C 1
ATOM 4933 O O . GLY A 1 616 ? -14.569 7.910 24.734 1.00 92.44 616 GLY A O 1
ATOM 4934 N N . MET A 1 617 ? -13.474 8.735 22.972 1.00 94.75 617 MET A N 1
ATOM 4935 C CA . MET A 1 617 ? -12.173 8.778 23.654 1.00 94.75 617 MET A CA 1
ATOM 4936 C C . MET A 1 617 ? -12.078 9.902 24.689 1.00 94.75 617 MET A C 1
ATOM 4938 O O . MET A 1 617 ? -12.308 11.079 24.391 1.00 94.75 617 MET A O 1
ATOM 4942 N N . ALA A 1 618 ? -11.596 9.564 25.884 1.00 94.12 618 ALA A N 1
ATOM 4943 C CA . ALA A 1 618 ? -11.217 10.554 26.882 1.00 94.12 618 ALA A CA 1
ATOM 4944 C C . ALA A 1 618 ? -9.873 11.191 26.490 1.00 94.12 618 ALA A C 1
ATOM 4946 O O . ALA A 1 618 ? -8.835 10.537 26.530 1.00 94.12 618 ALA A O 1
ATOM 4947 N N . ILE A 1 619 ? -9.871 12.474 26.116 1.00 94.94 619 ILE A N 1
ATOM 4948 C CA . ILE A 1 619 ? -8.649 13.204 25.743 1.00 94.94 619 ILE A CA 1
ATOM 4949 C C . ILE A 1 619 ? -8.579 14.579 26.418 1.00 94.94 619 ILE A C 1
ATOM 4951 O O . ILE A 1 619 ? -9.504 15.394 26.323 1.00 94.94 619 ILE A O 1
ATOM 4955 N N . LYS A 1 620 ? -7.454 14.840 27.091 1.00 94.38 620 LYS A N 1
ATOM 4956 C CA . LYS A 1 620 ? -7.066 16.176 27.578 1.00 94.38 620 LYS A CA 1
ATOM 4957 C C . LYS A 1 620 ? -6.227 16.891 26.518 1.00 94.38 620 LYS A C 1
ATOM 4959 O O . LYS A 1 620 ? -5.630 16.233 25.671 1.00 94.38 620 LYS A O 1
ATOM 4964 N N . SER A 1 621 ? -6.142 18.215 26.570 1.00 94.25 621 SER A N 1
ATOM 4965 C CA . SER A 1 621 ? -5.275 18.974 25.660 1.00 94.25 621 SER A CA 1
ATOM 4966 C C . SER A 1 621 ? -3.783 18.706 25.927 1.00 94.25 621 SER A C 1
ATOM 4968 O O . SER A 1 621 ? -3.417 18.387 27.063 1.00 94.25 621 SER A O 1
ATOM 4970 N N . PRO A 1 622 ? -2.901 18.795 24.911 1.00 96.19 622 PRO A N 1
ATOM 4971 C CA . PRO A 1 622 ? -1.494 18.443 25.063 1.00 96.19 622 PRO A CA 1
ATOM 4972 C C . PRO A 1 622 ? -0.766 19.448 25.957 1.00 96.19 622 PRO A C 1
ATOM 4974 O O . PRO A 1 622 ? -0.861 20.660 25.772 1.00 96.19 622 PRO A O 1
ATOM 4977 N N . ALA A 1 623 ? 0.023 18.930 26.894 1.00 95.94 623 ALA A N 1
ATOM 4978 C CA . ALA A 1 623 ? 0.698 19.722 27.920 1.00 95.94 623 ALA A CA 1
ATOM 4979 C C . ALA A 1 623 ? 1.968 20.445 27.422 1.00 95.94 623 ALA A C 1
ATOM 4981 O O . ALA A 1 623 ? 2.568 21.218 28.163 1.00 95.94 623 ALA A O 1
ATOM 4982 N N . GLU A 1 624 ? 2.401 20.194 26.183 1.00 96.19 624 GLU A N 1
ATOM 4983 C CA . GLU A 1 624 ? 3.468 20.940 25.510 1.00 96.19 624 GLU A CA 1
ATOM 4984 C C . GLU A 1 624 ? 3.276 20.877 23.982 1.00 96.19 624 GLU A C 1
ATOM 4986 O O . GLU A 1 624 ? 2.947 19.818 23.442 1.00 96.19 624 GLU A O 1
ATOM 4991 N N . ILE A 1 625 ? 3.513 21.993 23.279 1.00 96.25 625 ILE A N 1
ATOM 4992 C CA . ILE A 1 625 ? 3.647 22.038 21.813 1.00 96.25 625 ILE A CA 1
ATOM 4993 C C . ILE A 1 625 ? 5.019 22.641 21.493 1.00 96.25 625 ILE A C 1
ATOM 4995 O O . ILE A 1 625 ? 5.210 23.855 21.566 1.00 96.25 625 ILE A O 1
ATOM 4999 N N . PHE A 1 626 ? 5.976 21.780 21.161 1.00 95.75 626 PHE A N 1
ATOM 5000 C CA . PHE A 1 626 ? 7.366 22.129 20.895 1.00 95.75 626 PHE A CA 1
ATOM 5001 C C . PHE A 1 626 ? 7.620 22.400 19.407 1.00 95.75 626 PHE A C 1
ATOM 5003 O O . PHE A 1 626 ? 7.083 21.717 18.533 1.00 95.75 626 PHE A O 1
ATOM 5010 N N . TYR A 1 627 ? 8.483 23.373 19.119 1.00 93.94 627 TYR A N 1
ATOM 5011 C CA . TYR A 1 627 ? 8.913 23.739 17.769 1.00 93.94 627 TYR A CA 1
ATOM 5012 C C . TYR A 1 627 ? 10.448 23.724 17.724 1.00 93.94 627 TYR A C 1
ATOM 5014 O O . TYR A 1 627 ? 11.059 24.667 18.231 1.00 93.94 627 TYR A O 1
ATOM 5022 N N . PRO A 1 628 ? 11.078 22.684 17.142 1.00 88.06 628 PRO A N 1
ATOM 5023 C CA . PRO A 1 628 ? 12.535 22.592 17.082 1.00 88.06 628 PRO A CA 1
ATOM 5024 C C . PRO A 1 628 ? 13.132 23.747 16.263 1.00 88.06 628 PRO A C 1
ATOM 5026 O O . PRO A 1 628 ? 12.689 24.010 15.134 1.00 88.06 628 PRO A O 1
ATOM 5029 N N . LYS A 1 629 ? 14.119 24.441 16.836 1.00 82.00 629 LYS A N 1
ATOM 5030 C CA . LYS A 1 629 ? 14.813 25.589 16.239 1.00 82.00 629 LYS A CA 1
ATOM 5031 C C . LYS A 1 629 ? 15.831 25.121 15.204 1.00 82.00 629 LYS A C 1
ATOM 5033 O O . LYS A 1 629 ? 15.752 25.522 14.042 1.00 82.00 629 LYS A O 1
ATOM 5038 N N . GLU A 1 630 ? 16.747 24.255 15.627 1.00 73.00 630 GLU A N 1
ATOM 5039 C CA . GLU A 1 630 ? 17.826 23.702 14.803 1.00 73.00 630 GLU A CA 1
ATOM 5040 C C . GLU A 1 630 ? 17.318 22.582 13.901 1.00 73.00 630 GLU A C 1
ATOM 5042 O O . GLU A 1 630 ? 17.753 22.450 12.757 1.00 73.00 630 GLU A O 1
ATOM 5047 N N . LYS A 1 631 ? 16.375 21.782 14.420 1.00 79.56 631 LYS A N 1
ATOM 5048 C CA . LYS A 1 631 ? 15.852 20.565 13.777 1.00 79.56 631 LYS A CA 1
ATOM 5049 C C . LYS A 1 631 ? 16.958 19.505 13.632 1.00 79.56 631 LYS A C 1
ATOM 5051 O O . LYS A 1 631 ? 16.902 18.645 12.749 1.00 79.56 631 LYS A O 1
ATOM 5056 N N . SER A 1 632 ? 17.950 19.580 14.524 1.00 80.19 632 SER A N 1
ATOM 5057 C CA . SER A 1 632 ? 18.997 18.588 14.750 1.00 80.19 632 SER A CA 1
ATOM 5058 C C . SER A 1 632 ? 18.397 17.312 15.367 1.00 80.19 632 SER A C 1
ATOM 5060 O O . SER A 1 632 ? 17.268 17.305 15.869 1.00 80.19 632 SER A O 1
ATOM 5062 N N . ALA A 1 633 ? 19.117 16.189 15.303 1.00 83.56 633 ALA A N 1
ATOM 5063 C CA . ALA A 1 633 ? 18.664 14.967 15.982 1.00 83.56 633 ALA A CA 1
ATOM 5064 C C . ALA A 1 633 ? 18.885 15.059 17.498 1.00 83.56 633 ALA A C 1
ATOM 5066 O O . ALA A 1 633 ? 18.210 14.396 18.282 1.00 83.56 633 ALA A O 1
ATOM 5067 N N . GLU A 1 634 ? 19.828 15.908 17.875 1.00 86.50 634 GLU A N 1
ATOM 5068 C CA . GLU A 1 634 ? 20.341 16.170 19.200 1.00 86.50 634 GLU A CA 1
ATOM 5069 C C . GLU A 1 634 ? 19.313 16.991 20.001 1.00 86.50 634 GLU A C 1
ATOM 5071 O O . GLU A 1 634 ? 18.904 16.549 21.075 1.00 86.50 634 GLU A O 1
ATOM 5076 N N . GLU A 1 635 ? 18.768 18.072 19.422 1.00 90.06 635 GLU A N 1
ATOM 5077 C CA . GLU A 1 635 ? 17.605 18.810 19.952 1.00 90.06 635 GLU A CA 1
ATOM 5078 C C . GLU A 1 635 ? 16.389 17.881 20.143 1.00 90.06 635 GLU A C 1
ATOM 5080 O O . GLU A 1 635 ? 15.732 17.893 21.188 1.00 90.06 635 GLU A O 1
ATOM 5085 N N . LEU A 1 636 ? 16.111 17.010 19.164 1.00 90.62 636 LEU A N 1
ATOM 5086 C CA . LEU A 1 636 ? 14.985 16.072 19.233 1.00 90.62 636 LEU A CA 1
ATOM 5087 C C . LEU A 1 636 ? 15.175 15.000 20.324 1.00 90.62 636 LEU A C 1
ATOM 5089 O O . LEU A 1 636 ? 14.204 14.608 20.972 1.00 90.62 636 LEU A O 1
ATOM 5093 N N . LYS A 1 637 ? 16.414 14.541 20.545 1.00 91.44 637 LYS A N 1
ATOM 5094 C CA . LYS A 1 637 ? 16.785 13.574 21.591 1.00 91.44 637 LYS A CA 1
ATOM 5095 C C . LYS A 1 637 ? 16.698 14.187 22.991 1.00 91.44 637 LYS A C 1
ATOM 5097 O O . LYS A 1 637 ? 16.143 13.556 23.887 1.00 91.44 637 LYS A O 1
ATOM 5102 N N . GLN A 1 638 ? 17.184 15.418 23.168 1.00 92.81 638 GLN A N 1
ATOM 5103 C CA . GLN A 1 638 ? 17.041 16.173 24.419 1.00 92.81 638 GLN A CA 1
ATOM 5104 C C . GLN A 1 638 ? 15.564 16.386 24.776 1.00 92.81 638 GLN A C 1
ATOM 5106 O O . GLN A 1 638 ? 15.163 16.162 25.918 1.00 92.81 638 GLN A O 1
ATOM 5111 N N . TRP A 1 639 ? 14.730 16.740 23.790 1.00 94.88 639 TRP A N 1
ATOM 5112 C CA . TRP A 1 639 ? 13.289 16.860 24.002 1.00 94.88 639 TRP A CA 1
ATOM 5113 C C . TRP A 1 639 ? 12.651 15.528 24.418 1.00 94.88 639 TRP A C 1
ATOM 5115 O O . TRP A 1 639 ? 11.892 15.491 25.384 1.00 94.88 639 TRP A O 1
ATOM 5125 N N . TYR A 1 640 ? 12.999 14.425 23.747 1.00 94.44 640 TYR A N 1
ATOM 5126 C CA . TYR A 1 640 ? 12.535 13.078 24.104 1.00 94.44 640 TYR A CA 1
ATOM 5127 C C . TYR A 1 640 ? 12.890 12.682 25.547 1.00 94.44 640 TYR A C 1
ATOM 5129 O O . TYR A 1 640 ? 12.040 12.122 26.237 1.00 94.44 640 TYR A O 1
ATOM 5137 N N . ALA A 1 641 ? 14.103 13.010 26.011 1.00 94.62 641 ALA A N 1
ATOM 5138 C CA . ALA A 1 641 ? 14.523 12.785 27.395 1.00 94.62 641 ALA A CA 1
ATOM 5139 C C . ALA A 1 641 ? 13.633 13.556 28.382 1.00 94.62 641 ALA A C 1
ATOM 5141 O O . ALA A 1 641 ? 12.971 12.939 29.210 1.00 94.62 641 ALA A O 1
ATOM 5142 N N . LYS A 1 642 ? 13.478 14.873 28.193 1.00 96.25 642 LYS A N 1
ATOM 5143 C CA . LYS A 1 642 ? 12.586 15.709 29.016 1.00 96.25 642 LYS A CA 1
ATOM 5144 C C . LYS A 1 642 ? 11.151 15.159 29.074 1.00 96.25 642 LYS A C 1
ATOM 5146 O O . LYS A 1 642 ? 10.521 15.167 30.128 1.00 96.25 642 LYS A O 1
ATOM 5151 N N . GLN A 1 643 ? 10.606 14.669 27.955 1.00 96.50 643 GLN A N 1
ATOM 5152 C CA . GLN A 1 643 ? 9.261 14.077 27.949 1.00 96.50 643 GLN A CA 1
ATOM 5153 C C . GLN A 1 643 ? 9.195 12.699 28.643 1.00 96.50 643 GLN A C 1
ATOM 5155 O O . GLN A 1 643 ? 8.111 12.294 29.069 1.00 96.50 643 GLN A O 1
ATOM 5160 N N . LYS A 1 644 ? 10.322 11.991 28.805 1.00 93.69 644 LYS A N 1
ATOM 5161 C CA . LYS A 1 644 ? 10.397 10.778 29.632 1.00 93.69 644 LYS A CA 1
ATOM 5162 C C . LYS A 1 644 ? 10.302 11.114 31.113 1.00 93.69 644 LYS A C 1
ATOM 5164 O O . LYS A 1 644 ? 9.487 10.511 31.805 1.00 93.69 644 LYS A O 1
ATOM 5169 N N . ASP A 1 645 ? 11.054 12.113 31.558 1.00 95.31 645 ASP A N 1
ATOM 5170 C CA . ASP A 1 645 ? 11.070 12.562 32.955 1.00 95.31 645 ASP A CA 1
ATOM 5171 C C . ASP A 1 645 ? 9.689 13.110 33.378 1.00 95.31 645 ASP A C 1
ATOM 5173 O O . ASP A 1 645 ? 9.199 12.850 34.475 1.00 95.31 645 ASP A O 1
ATOM 5177 N N . LEU A 1 646 ? 8.986 13.768 32.446 1.00 96.00 646 LEU A N 1
ATOM 5178 C CA . LEU A 1 646 ? 7.592 14.220 32.589 1.00 96.00 646 LEU A CA 1
ATOM 5179 C C . LEU A 1 646 ? 6.535 13.099 32.436 1.00 96.00 646 LEU A C 1
ATOM 5181 O O . LEU A 1 646 ? 5.337 13.388 32.334 1.00 96.00 646 LEU A O 1
ATOM 5185 N N . ASN A 1 647 ? 6.961 11.831 32.393 1.00 93.12 647 ASN A N 1
ATOM 5186 C CA . ASN A 1 647 ? 6.122 10.631 32.299 1.00 93.12 647 ASN A CA 1
ATOM 5187 C C . ASN A 1 647 ? 5.021 10.713 31.220 1.00 93.12 647 ASN A C 1
ATOM 5189 O O . ASN A 1 647 ? 3.887 10.269 31.435 1.00 93.12 647 ASN A O 1
ATOM 5193 N N . ARG A 1 648 ? 5.324 11.308 30.053 1.00 92.81 648 ARG A N 1
ATOM 5194 C CA . ARG A 1 648 ? 4.352 11.402 28.951 1.00 92.81 648 ARG A CA 1
ATOM 5195 C C . ARG A 1 648 ? 3.957 10.005 28.475 1.00 92.81 648 ARG A C 1
ATOM 5197 O O . ARG A 1 648 ? 4.809 9.152 28.243 1.00 92.81 648 ARG A O 1
ATOM 5204 N N . GLN A 1 649 ? 2.662 9.802 28.259 1.00 89.81 649 GLN A N 1
ATOM 5205 C CA . GLN A 1 649 ? 2.104 8.576 27.686 1.00 89.81 649 GLN A CA 1
ATOM 5206 C C . GLN A 1 649 ? 2.368 8.496 26.173 1.00 89.81 649 GLN A C 1
ATOM 5208 O O . GLN A 1 649 ? 2.551 7.410 25.624 1.00 89.81 649 GLN A O 1
ATOM 5213 N N . TYR A 1 650 ? 2.366 9.650 25.493 1.00 93.81 650 TYR A N 1
ATOM 5214 C CA . TYR A 1 650 ? 2.289 9.736 24.035 1.00 93.81 650 TYR A CA 1
ATOM 5215 C C . TYR A 1 650 ? 2.924 11.018 23.479 1.00 93.81 650 TYR A C 1
ATOM 5217 O O . TYR A 1 650 ? 2.809 12.087 24.087 1.00 93.81 650 TYR A O 1
ATOM 5225 N N . LEU A 1 651 ? 3.526 10.927 22.289 1.00 96.38 651 LEU A N 1
ATOM 5226 C CA . LEU A 1 651 ? 4.147 12.042 21.567 1.00 96.38 651 LEU A CA 1
ATOM 5227 C C . LEU A 1 651 ? 3.677 12.107 20.105 1.00 96.38 651 LEU A C 1
ATOM 5229 O O . LEU A 1 651 ? 3.913 11.194 19.309 1.00 96.38 651 LEU A O 1
ATOM 5233 N N . MET A 1 652 ? 3.048 13.218 19.719 1.00 96.31 652 MET A N 1
ATOM 5234 C CA . MET A 1 652 ? 2.650 13.464 18.330 1.00 96.31 652 MET A CA 1
ATOM 5235 C C . MET A 1 652 ? 3.698 14.306 17.598 1.00 96.31 652 MET A C 1
ATOM 5237 O O . MET A 1 652 ? 4.075 15.378 18.061 1.00 96.31 652 MET A O 1
ATOM 5241 N N . PHE A 1 653 ? 4.129 13.860 16.422 1.00 96.06 653 PHE A N 1
ATOM 5242 C CA . PHE A 1 653 ? 5.075 14.577 15.569 1.00 96.06 653 PHE A CA 1
ATOM 5243 C C . PHE A 1 653 ? 4.374 15.075 14.310 1.00 96.06 653 PHE A C 1
ATOM 5245 O O . PHE A 1 653 ? 3.904 14.275 13.506 1.00 96.06 653 PHE A O 1
ATOM 5252 N N . ILE A 1 654 ? 4.330 16.389 14.105 1.00 95.00 654 ILE A N 1
ATOM 5253 C CA . ILE A 1 654 ? 3.805 16.991 12.876 1.00 95.00 654 ILE A CA 1
ATOM 5254 C C . ILE A 1 654 ? 4.992 17.466 12.045 1.00 95.00 654 ILE A C 1
ATOM 5256 O O . ILE A 1 654 ? 5.726 18.358 12.467 1.00 95.00 654 ILE A O 1
ATOM 5260 N N . THR A 1 655 ? 5.214 16.854 10.879 1.00 92.69 655 THR A N 1
ATOM 5261 C CA . THR A 1 655 ? 6.456 17.053 10.115 1.00 92.69 655 THR A CA 1
ATOM 5262 C C . THR A 1 655 ? 6.206 17.400 8.654 1.00 92.69 655 THR A C 1
ATOM 5264 O O . THR A 1 655 ? 5.317 16.855 7.996 1.00 92.69 655 THR A O 1
ATOM 5267 N N . SER A 1 656 ? 7.008 18.310 8.105 1.00 89.44 656 SER A N 1
ATOM 5268 C CA . SER A 1 656 ? 6.965 18.618 6.673 1.00 89.44 656 SER A CA 1
ATOM 5269 C C . SER A 1 656 ? 7.359 17.413 5.815 1.00 89.44 656 SER A C 1
ATOM 5271 O O . SER A 1 656 ? 8.323 16.715 6.117 1.00 89.44 656 SER A O 1
ATOM 5273 N N . ASP A 1 657 ? 6.671 17.209 4.690 1.00 83.25 657 ASP A N 1
ATOM 5274 C CA . ASP A 1 657 ? 6.880 16.078 3.768 1.00 83.25 657 ASP A CA 1
ATOM 5275 C C . ASP A 1 657 ? 8.314 15.954 3.202 1.00 83.25 657 ASP A C 1
ATOM 5277 O O . ASP A 1 657 ? 8.741 14.873 2.795 1.00 83.25 657 ASP A O 1
ATOM 5281 N N . GLY A 1 658 ? 9.083 17.048 3.195 1.00 75.25 658 GLY A N 1
ATOM 5282 C CA . GLY A 1 658 ? 10.501 17.044 2.820 1.00 75.25 658 GLY A CA 1
ATOM 5283 C C . GLY A 1 658 ? 11.463 16.556 3.915 1.00 75.25 658 GLY A C 1
ATOM 5284 O O . GLY A 1 658 ? 12.616 16.264 3.607 1.00 75.25 658 GLY A O 1
ATOM 5285 N N . ILE A 1 659 ? 11.023 16.466 5.176 1.00 80.38 659 ILE A N 1
ATOM 5286 C CA . ILE A 1 659 ? 11.879 16.179 6.335 1.00 80.38 659 ILE A CA 1
ATOM 5287 C C . ILE A 1 659 ? 11.864 14.674 6.644 1.00 80.38 659 ILE A C 1
ATOM 5289 O O . ILE A 1 659 ? 10.822 14.065 6.909 1.00 80.38 659 ILE A O 1
ATOM 5293 N N . LYS A 1 660 ? 13.053 14.063 6.607 1.00 81.00 660 LYS A N 1
ATOM 5294 C CA . LYS A 1 660 ? 13.268 12.613 6.734 1.00 81.00 660 LYS A CA 1
ATOM 5295 C C . LYS A 1 660 ? 13.773 12.244 8.133 1.00 81.00 660 LYS A C 1
ATOM 5297 O O . LYS A 1 660 ? 14.922 11.852 8.300 1.00 81.00 660 LYS A O 1
ATOM 5302 N N . GLN A 1 661 ? 12.896 12.385 9.130 1.00 84.81 661 GLN A N 1
ATOM 5303 C CA . GLN A 1 661 ? 13.190 12.088 10.544 1.00 84.81 661 GLN A CA 1
ATOM 5304 C C . GLN A 1 661 ? 12.378 10.921 11.139 1.00 84.81 661 GLN A C 1
ATOM 5306 O O . GLN A 1 661 ? 12.525 10.620 12.320 1.00 84.81 661 GLN A O 1
ATOM 5311 N N . HIS A 1 662 ? 11.544 10.248 10.339 1.00 87.38 662 HIS A N 1
ATOM 5312 C CA . HIS A 1 662 ? 10.673 9.154 10.790 1.00 87.38 662 HIS A CA 1
ATOM 5313 C C . HIS A 1 662 ? 11.441 8.042 11.525 1.00 87.38 662 HIS A C 1
ATOM 5315 O O . HIS A 1 662 ? 11.099 7.679 12.649 1.00 87.38 662 HIS A O 1
ATOM 5321 N N . ASP A 1 663 ? 12.520 7.547 10.915 1.00 85.50 663 ASP A N 1
ATOM 5322 C CA . ASP A 1 663 ? 13.304 6.433 11.458 1.00 85.50 663 ASP A CA 1
ATOM 5323 C C . ASP A 1 663 ? 14.005 6.819 12.777 1.00 85.50 663 ASP A C 1
ATOM 5325 O O . ASP A 1 663 ? 14.144 5.993 13.676 1.00 85.50 663 ASP A O 1
ATOM 5329 N N . LEU A 1 664 ? 14.378 8.099 12.930 1.00 88.06 664 LEU A N 1
ATOM 5330 C CA . LEU A 1 664 ? 14.917 8.650 14.177 1.00 88.06 664 LEU A CA 1
ATOM 5331 C C . LEU A 1 664 ? 13.839 8.723 15.266 1.00 88.06 664 LEU A C 1
ATOM 5333 O O . LEU A 1 664 ? 14.093 8.293 16.386 1.00 88.06 664 LEU A O 1
ATOM 5337 N N . ILE A 1 665 ? 12.631 9.202 14.945 1.00 91.31 665 ILE A N 1
ATOM 5338 C CA . ILE A 1 665 ? 11.494 9.196 15.882 1.00 91.31 665 ILE A CA 1
ATOM 5339 C C . ILE A 1 665 ? 11.233 7.767 16.387 1.00 91.31 665 ILE A C 1
ATOM 5341 O O . ILE A 1 665 ? 10.983 7.584 17.574 1.00 91.31 665 ILE A O 1
ATOM 5345 N N . LYS A 1 666 ? 11.336 6.745 15.523 1.00 89.81 666 LYS A N 1
ATOM 5346 C CA . LYS A 1 666 ? 11.120 5.339 15.915 1.00 89.81 666 LYS A CA 1
ATOM 5347 C C . LYS A 1 666 ? 12.283 4.685 16.661 1.00 89.81 666 LYS A C 1
ATOM 5349 O O . LYS A 1 666 ? 12.025 3.778 17.452 1.00 89.81 666 LYS A O 1
ATOM 5354 N N . LEU A 1 667 ? 13.510 5.173 16.484 1.00 88.69 667 LEU A N 1
ATOM 5355 C CA . LEU A 1 667 ? 14.658 4.825 17.327 1.00 88.69 667 LEU A CA 1
ATOM 5356 C C . LEU A 1 667 ? 14.532 5.451 18.732 1.00 88.69 667 LEU A C 1
ATOM 5358 O O . LEU A 1 667 ? 14.762 4.771 19.728 1.00 88.69 667 LEU A O 1
ATOM 5362 N N . LEU A 1 668 ? 14.101 6.715 18.821 1.00 90.94 668 LEU A N 1
ATOM 5363 C CA . LEU A 1 668 ? 13.903 7.427 20.091 1.00 90.94 668 LEU A CA 1
ATOM 5364 C C . LEU A 1 668 ? 12.683 6.907 20.878 1.00 90.94 668 LEU A C 1
ATOM 5366 O O . LEU A 1 668 ? 12.774 6.754 22.092 1.00 90.94 668 LEU A O 1
ATOM 5370 N N . GLU A 1 669 ? 11.583 6.540 20.210 1.00 90.81 669 GLU A N 1
ATOM 5371 C CA . GLU A 1 669 ? 10.444 5.832 20.830 1.00 90.81 669 GLU A CA 1
ATOM 5372 C C . GLU A 1 669 ? 10.889 4.543 21.540 1.00 90.81 669 GLU A C 1
ATOM 5374 O O . GLU A 1 669 ? 10.448 4.275 22.658 1.00 90.81 669 GLU A O 1
ATOM 5379 N N . LEU A 1 670 ? 11.790 3.771 20.918 1.00 88.12 670 LEU A N 1
ATOM 5380 C CA . LEU A 1 670 ? 12.335 2.546 21.505 1.00 88.12 670 LEU A CA 1
ATOM 5381 C C . LEU A 1 670 ? 13.288 2.845 22.673 1.00 88.12 670 LEU A C 1
ATOM 5383 O O . LEU A 1 670 ? 13.168 2.199 23.713 1.00 88.12 670 LEU A O 1
ATOM 5387 N N . GLN A 1 671 ? 14.173 3.842 22.529 1.00 88.12 671 GLN A N 1
ATOM 5388 C CA . GLN A 1 671 ? 15.111 4.259 23.579 1.00 88.12 671 GLN A CA 1
ATOM 5389 C C . GLN A 1 671 ? 14.392 4.763 24.840 1.00 88.12 671 GLN A C 1
ATOM 5391 O O . GLN A 1 671 ? 14.705 4.330 25.945 1.00 88.12 671 GLN A O 1
ATOM 5396 N N . TYR A 1 672 ? 13.452 5.697 24.688 1.00 90.75 672 TYR A N 1
ATOM 5397 C CA . TYR A 1 672 ? 12.807 6.377 25.816 1.00 90.75 672 TYR A CA 1
ATOM 5398 C C . TYR A 1 672 ? 11.522 5.682 26.283 1.00 90.75 672 TYR A C 1
ATOM 5400 O O . TYR A 1 672 ? 10.984 6.028 27.335 1.00 90.75 672 TYR A O 1
ATOM 5408 N N . GLN A 1 673 ? 11.045 4.664 25.558 1.00 89.69 673 GLN A N 1
ATOM 5409 C CA . GLN A 1 673 ? 9.840 3.902 25.898 1.00 89.69 673 GLN A CA 1
ATOM 5410 C C . GLN A 1 673 ? 8.611 4.821 26.044 1.00 89.69 673 GLN A C 1
ATOM 5412 O O . GLN A 1 673 ? 7.962 4.839 27.092 1.00 89.69 673 GLN A O 1
ATOM 5417 N N . ILE A 1 674 ? 8.340 5.619 25.001 1.00 90.62 674 ILE A N 1
ATOM 5418 C CA . ILE A 1 674 ? 7.166 6.505 24.886 1.00 90.62 674 ILE A CA 1
ATOM 5419 C C . ILE A 1 674 ? 6.551 6.346 23.495 1.00 90.62 674 ILE A C 1
ATOM 5421 O O . ILE A 1 674 ? 7.244 6.493 22.489 1.00 90.62 674 ILE A O 1
ATOM 5425 N N . VAL A 1 675 ? 5.246 6.083 23.438 1.00 90.31 675 VAL A N 1
ATOM 5426 C CA . VAL A 1 675 ? 4.485 5.882 22.196 1.00 90.31 675 VAL A CA 1
ATOM 5427 C C . VAL A 1 675 ? 4.536 7.131 21.312 1.00 90.31 675 VAL A C 1
ATOM 5429 O O . VAL A 1 675 ? 4.327 8.239 21.804 1.00 90.31 675 VAL A O 1
ATOM 5432 N N . SER A 1 676 ? 4.736 6.978 19.997 1.00 92.44 676 SER A N 1
ATOM 5433 C CA . SER A 1 676 ? 4.647 8.111 19.068 1.00 92.44 676 SER A CA 1
ATOM 5434 C C . SER A 1 676 ? 3.864 7.863 17.775 1.00 92.44 676 SER A C 1
ATOM 5436 O O . SER A 1 676 ? 3.754 6.745 17.248 1.00 92.44 676 SER A O 1
ATOM 5438 N N . GLN A 1 677 ? 3.381 8.961 17.194 1.00 92.06 677 GLN A N 1
ATOM 5439 C CA . GLN A 1 677 ? 2.764 8.996 15.870 1.00 92.06 677 GLN A CA 1
ATOM 5440 C C . GLN A 1 677 ? 3.256 10.205 15.079 1.00 92.06 677 GLN A C 1
ATOM 5442 O O . GLN A 1 677 ? 3.232 11.328 15.571 1.00 92.06 677 GLN A O 1
ATOM 5447 N N . GLU A 1 678 ? 3.665 9.976 13.831 1.00 93.25 678 GLU A N 1
ATOM 5448 C CA . GLU A 1 678 ? 4.004 11.045 12.891 1.00 93.25 678 GLU A CA 1
ATOM 5449 C C . GLU A 1 678 ? 2.810 11.343 11.968 1.00 93.25 678 GLU A C 1
ATOM 5451 O O . GLU A 1 678 ? 2.174 10.419 11.455 1.00 93.25 678 GLU A O 1
ATOM 5456 N N . VAL A 1 679 ? 2.521 12.621 11.725 1.00 92.31 679 VAL A N 1
ATOM 5457 C CA . VAL A 1 679 ? 1.529 13.105 10.756 1.00 92.31 679 VAL A CA 1
ATOM 5458 C C . VAL A 1 679 ? 2.214 14.107 9.826 1.00 92.31 679 VAL A C 1
ATOM 5460 O O . VAL A 1 679 ? 2.873 15.042 10.280 1.00 92.31 679 VAL A O 1
ATOM 5463 N N . LYS A 1 680 ? 2.083 13.924 8.508 1.00 91.56 680 LYS A N 1
ATOM 5464 C CA . LYS A 1 680 ? 2.724 14.819 7.533 1.00 91.56 680 LYS A CA 1
ATOM 5465 C C . LYS A 1 680 ? 1.948 16.124 7.336 1.00 91.56 680 LYS A C 1
ATOM 5467 O O . LYS A 1 680 ? 0.717 16.145 7.378 1.00 91.56 680 LYS A O 1
ATOM 5472 N N . ALA A 1 681 ? 2.669 17.211 7.070 1.00 89.31 681 ALA A N 1
ATOM 5473 C CA . ALA A 1 681 ? 2.126 18.559 6.899 1.00 89.31 681 ALA A CA 1
ATOM 5474 C C . ALA A 1 681 ? 1.037 18.650 5.813 1.00 89.31 681 ALA A C 1
ATOM 5476 O O . ALA A 1 681 ? 0.061 19.382 5.981 1.00 89.31 681 ALA A O 1
ATOM 5477 N N . ASN A 1 682 ? 1.136 17.885 4.716 1.00 86.81 682 ASN A N 1
ATOM 5478 C CA . ASN A 1 682 ? 0.062 17.819 3.716 1.00 86.81 682 ASN A CA 1
ATOM 5479 C C . ASN A 1 682 ? -1.241 17.150 4.217 1.00 86.81 682 ASN A C 1
ATOM 5481 O O . ASN A 1 682 ? -2.299 17.411 3.645 1.00 86.81 682 ASN A O 1
ATOM 5485 N N . LYS A 1 683 ? -1.197 16.345 5.289 1.00 88.38 683 LYS A N 1
ATOM 5486 C CA . LYS A 1 683 ? -2.370 15.721 5.929 1.00 88.38 683 LYS A CA 1
ATOM 5487 C C . LYS A 1 683 ? -3.021 16.639 6.940 1.00 88.38 683 LYS A C 1
ATOM 5489 O O . LYS A 1 683 ? -4.230 16.825 6.863 1.00 88.38 683 LYS A O 1
ATOM 5494 N N . VAL A 1 684 ? -2.217 17.306 7.766 1.00 88.75 684 VAL A N 1
ATOM 5495 C CA . VAL A 1 684 ? -2.682 18.405 8.624 1.00 88.75 684 VAL A CA 1
ATOM 5496 C C . VAL A 1 684 ? -3.385 19.474 7.777 1.00 88.75 684 VAL A C 1
ATOM 5498 O O . VAL A 1 684 ? -4.535 19.806 8.042 1.00 88.75 684 VAL A O 1
ATOM 5501 N N . TYR A 1 685 ? -2.775 19.905 6.666 1.00 86.44 685 TYR A N 1
ATOM 5502 C CA . TYR A 1 685 ? -3.413 20.827 5.716 1.00 86.44 685 TYR A CA 1
ATOM 5503 C C . TYR A 1 685 ? -4.705 20.275 5.084 1.00 86.44 685 TYR A C 1
ATOM 5505 O O . TYR A 1 685 ? -5.664 21.016 4.888 1.00 86.44 685 TYR A O 1
ATOM 5513 N N . GLY A 1 686 ? -4.754 18.977 4.764 1.00 81.81 686 GLY A N 1
ATOM 5514 C CA . GLY A 1 686 ? -5.952 18.331 4.219 1.00 81.81 686 GLY A CA 1
ATOM 5515 C C . GLY A 1 686 ? -7.133 18.327 5.196 1.00 81.81 686 GLY A C 1
ATOM 5516 O O . GLY A 1 686 ? -8.263 18.586 4.787 1.00 81.81 686 GLY A O 1
ATOM 5517 N N . VAL A 1 687 ? -6.869 18.097 6.485 1.00 83.88 687 VAL A N 1
ATOM 5518 C CA . VAL A 1 687 ? -7.873 18.194 7.556 1.00 83.88 687 VAL A CA 1
ATOM 5519 C C . VAL A 1 687 ? -8.305 19.649 7.762 1.00 83.88 687 VAL A C 1
ATOM 5521 O O . VAL A 1 687 ? -9.497 19.934 7.761 1.00 83.88 687 VAL A O 1
ATOM 5524 N N . MET A 1 688 ? -7.353 20.578 7.891 1.00 81.88 688 MET A N 1
ATOM 5525 C CA . MET A 1 688 ? -7.637 21.978 8.234 1.00 81.88 688 MET A CA 1
ATOM 5526 C C . MET A 1 688 ? -8.309 22.781 7.113 1.00 81.88 688 MET A C 1
ATOM 5528 O O . MET A 1 688 ? -9.207 23.575 7.384 1.00 81.88 688 MET A O 1
ATOM 5532 N N . SER A 1 689 ? -7.842 22.617 5.871 1.00 72.31 689 SER A N 1
ATOM 5533 C CA . SER A 1 689 ? -8.174 23.500 4.739 1.00 72.31 689 SER A CA 1
ATOM 5534 C C . SER A 1 689 ? -9.029 22.840 3.658 1.00 72.31 689 SER A C 1
ATOM 5536 O O . SER A 1 689 ? -9.429 23.514 2.713 1.00 72.31 689 SER A O 1
ATOM 5538 N N . LYS A 1 690 ? -9.288 21.529 3.756 1.00 68.44 690 LYS A N 1
ATOM 5539 C CA . LYS A 1 690 ? -10.186 20.798 2.843 1.00 68.44 690 LYS A CA 1
ATOM 5540 C C . LYS A 1 690 ? -11.221 19.935 3.575 1.00 68.44 690 LYS A C 1
ATOM 5542 O O . LYS A 1 690 ? -11.872 19.126 2.922 1.00 68.44 690 LYS A O 1
ATOM 5547 N N . ASN A 1 691 ? -11.348 20.093 4.901 1.00 66.12 691 ASN A N 1
ATOM 5548 C CA . ASN A 1 691 ? -12.245 19.333 5.782 1.00 66.12 691 ASN A CA 1
ATOM 5549 C C . ASN A 1 691 ? -12.279 17.832 5.447 1.00 66.12 691 ASN A C 1
ATOM 5551 O O . ASN A 1 691 ? -13.327 17.197 5.378 1.00 66.12 691 ASN A O 1
ATOM 5555 N N . LEU A 1 692 ? -11.102 17.244 5.213 1.00 73.19 692 LEU A N 1
ATOM 5556 C CA . LEU A 1 692 ? -10.974 15.810 4.977 1.00 73.19 692 LEU A CA 1
ATOM 5557 C C . LEU A 1 692 ? -11.029 15.074 6.323 1.00 73.19 692 LEU A C 1
ATOM 5559 O O . LEU A 1 692 ? -10.013 14.537 6.756 1.00 73.19 692 LEU A O 1
ATOM 5563 N N . HIS A 1 693 ? -12.202 15.070 6.971 1.00 72.56 693 HIS A N 1
ATOM 5564 C CA . HIS A 1 693 ? -12.472 14.385 8.249 1.00 72.56 693 HIS A CA 1
ATOM 5565 C C . HIS A 1 693 ? -11.980 12.935 8.205 1.00 72.56 693 HIS A C 1
ATOM 5567 O O . HIS A 1 693 ? -11.135 12.565 9.010 1.00 72.56 693 HIS A O 1
ATOM 5573 N N . LYS A 1 694 ? -12.290 12.249 7.096 1.00 73.62 694 LYS A N 1
ATOM 5574 C CA . LYS A 1 694 ? -11.631 11.047 6.550 1.00 73.62 694 LYS A CA 1
ATOM 5575 C C . LYS A 1 694 ? -10.169 10.873 7.042 1.00 73.62 694 LYS A C 1
ATOM 5577 O O . LYS A 1 694 ? -9.836 9.873 7.669 1.00 73.62 694 LYS A O 1
ATOM 5582 N N . ILE A 1 695 ? -9.270 11.833 6.785 1.00 79.50 695 ILE A N 1
ATOM 5583 C CA . ILE A 1 695 ? -7.841 11.763 7.176 1.00 79.50 695 ILE A CA 1
ATOM 5584 C C . ILE A 1 695 ? -7.645 11.758 8.699 1.00 79.50 695 ILE A C 1
ATOM 5586 O O . ILE A 1 695 ? -6.758 11.058 9.189 1.00 79.50 695 ILE A O 1
ATOM 5590 N N . LEU A 1 696 ? -8.419 12.568 9.418 1.00 84.31 696 LEU A N 1
ATOM 5591 C CA . LEU A 1 696 ? -8.348 12.722 10.867 1.00 84.31 696 LEU A CA 1
ATOM 5592 C C . LEU A 1 696 ? -8.753 11.422 11.574 1.00 84.31 696 LEU A C 1
ATOM 5594 O O . LEU A 1 696 ? -8.058 10.992 12.489 1.00 84.31 696 LEU A O 1
ATOM 5598 N N . ASP A 1 697 ? -9.775 10.735 11.072 1.00 86.19 697 ASP A N 1
ATOM 5599 C CA . ASP A 1 697 ? -10.291 9.492 11.660 1.00 86.19 697 ASP A CA 1
ATOM 5600 C C . ASP A 1 697 ? -9.272 8.350 11.565 1.00 86.19 697 ASP A C 1
ATOM 5602 O O . ASP A 1 697 ? -8.993 7.676 12.554 1.00 86.19 697 ASP A O 1
ATOM 5606 N N . CYS A 1 698 ? -8.565 8.222 10.436 1.00 86.62 698 CYS A N 1
ATOM 5607 C CA . CYS A 1 698 ? -7.415 7.313 10.321 1.00 86.62 698 CYS A CA 1
ATOM 5608 C C . CYS A 1 698 ? -6.242 7.653 11.267 1.00 86.62 698 CYS A C 1
ATOM 5610 O O . CYS A 1 698 ? -5.420 6.779 11.552 1.00 86.62 698 CYS A O 1
ATOM 5612 N N . VAL A 1 699 ? -6.109 8.903 11.729 1.00 89.81 699 VAL A N 1
ATOM 5613 C CA . VAL A 1 699 ? -5.120 9.283 12.756 1.00 89.81 699 VAL A CA 1
ATOM 5614 C C . VAL A 1 699 ? -5.647 8.953 14.153 1.00 89.81 699 VAL A C 1
ATOM 5616 O O . VAL A 1 699 ? -4.885 8.462 14.980 1.00 89.81 699 VAL A O 1
ATOM 5619 N N . ILE A 1 700 ? -6.937 9.156 14.407 1.00 91.31 700 ILE A N 1
ATOM 5620 C CA . ILE A 1 700 ? -7.582 8.916 15.703 1.00 91.31 700 ILE A CA 1
ATOM 5621 C C . ILE A 1 700 ? -7.712 7.421 15.999 1.00 91.31 700 ILE A C 1
ATOM 5623 O O . ILE A 1 700 ? -7.295 6.983 17.067 1.00 91.31 700 ILE A O 1
ATOM 5627 N N . ALA A 1 701 ? -8.116 6.617 15.018 1.00 88.69 701 ALA A N 1
ATOM 5628 C CA . ALA A 1 701 ? -8.075 5.157 15.074 1.00 88.69 701 ALA A CA 1
ATOM 5629 C C . ALA A 1 701 ? -6.669 4.619 15.423 1.00 88.69 701 ALA A C 1
ATOM 5631 O O . ALA A 1 701 ? -6.529 3.688 16.216 1.00 88.69 701 ALA A O 1
ATOM 5632 N N . LYS A 1 702 ? -5.612 5.254 14.888 1.00 90.50 702 LYS A N 1
ATOM 5633 C CA . LYS A 1 702 ? -4.207 4.971 15.236 1.00 90.50 702 LYS A CA 1
ATOM 5634 C C . LYS A 1 702 ? -3.813 5.435 16.640 1.00 90.50 702 LYS A C 1
ATOM 5636 O O . LYS A 1 702 ? -2.920 4.828 17.221 1.00 90.50 702 LYS A O 1
ATOM 5641 N N . ILE A 1 703 ? -4.394 6.517 17.164 1.00 91.25 703 ILE A N 1
ATOM 5642 C CA . ILE A 1 703 ? -4.169 6.955 18.551 1.00 91.25 703 ILE A CA 1
ATOM 5643 C C . ILE A 1 703 ? -4.826 5.952 19.500 1.00 91.25 703 ILE A C 1
ATOM 5645 O O . ILE A 1 703 ? -4.144 5.460 20.392 1.00 91.25 703 ILE A O 1
ATOM 5649 N N . ASN A 1 704 ? -6.102 5.624 19.270 1.00 91.00 704 ASN A N 1
ATOM 5650 C CA . ASN A 1 704 ? -6.900 4.743 20.118 1.00 91.00 704 ASN A CA 1
ATOM 5651 C C . ASN A 1 704 ? -6.258 3.364 20.278 1.00 91.00 704 ASN A C 1
ATOM 5653 O O . ASN A 1 704 ? -5.976 2.937 21.396 1.00 91.00 704 ASN A O 1
ATOM 5657 N N . GLU A 1 705 ? -5.927 2.720 19.156 1.00 86.38 705 GLU A N 1
ATOM 5658 C CA . GLU A 1 705 ? -5.214 1.444 19.144 1.00 86.38 705 GLU A CA 1
ATOM 5659 C C . GLU A 1 705 ? -3.916 1.544 19.969 1.00 86.38 705 GLU A C 1
ATOM 5661 O O . GLU A 1 705 ? -3.731 0.806 20.934 1.00 86.38 705 GLU A O 1
ATOM 5666 N N . LYS A 1 706 ? -3.067 2.544 19.686 1.00 87.12 706 LYS A N 1
ATOM 5667 C CA . LYS A 1 706 ? -1.768 2.762 20.352 1.00 87.12 706 LYS A CA 1
ATOM 5668 C C . LYS A 1 706 ? -1.828 3.150 21.835 1.00 87.12 706 LYS A C 1
ATOM 5670 O O . LYS A 1 706 ? -0.768 3.277 22.446 1.00 87.12 706 LYS A O 1
ATOM 5675 N N . ILE A 1 707 ? -3.011 3.328 22.421 1.00 86.69 707 ILE A N 1
ATOM 5676 C CA . ILE A 1 707 ? -3.195 3.497 23.874 1.00 86.69 707 ILE A CA 1
ATOM 5677 C C . ILE A 1 707 ? -4.012 2.359 24.511 1.00 86.69 707 ILE A C 1
ATOM 5679 O O . ILE A 1 707 ? -4.424 2.475 25.661 1.00 86.69 707 ILE A O 1
ATOM 5683 N N . GLY A 1 708 ? -4.198 1.246 23.790 1.00 80.94 708 GLY A N 1
ATOM 5684 C CA . GLY A 1 708 ? -4.841 0.020 24.282 1.00 80.94 708 GLY A CA 1
ATOM 5685 C C . GLY A 1 708 ? -6.301 -0.169 23.858 1.00 80.94 708 GLY A C 1
ATOM 5686 O O . GLY A 1 708 ? -6.952 -1.082 24.353 1.00 80.94 708 GLY A O 1
ATOM 5687 N N . GLY A 1 709 ? -6.824 0.676 22.967 1.00 86.69 709 GLY A N 1
ATOM 5688 C CA . GLY A 1 709 ? -8.206 0.606 22.497 1.00 86.69 709 GLY A CA 1
ATOM 5689 C C . GLY A 1 709 ? -8.480 -0.440 21.405 1.00 86.69 709 GLY A C 1
ATOM 5690 O O . GLY A 1 709 ? -7.574 -1.023 20.796 1.00 86.69 709 GLY A O 1
ATOM 5691 N N . LEU A 1 710 ? -9.773 -0.635 21.145 1.00 86.62 710 LEU A N 1
ATOM 5692 C CA . LEU A 1 710 ? -10.364 -1.429 20.062 1.00 86.62 710 LEU A CA 1
ATOM 5693 C C . LEU A 1 710 ? -11.311 -0.517 19.285 1.00 86.62 710 LEU A C 1
ATOM 5695 O O . LEU A 1 710 ? -12.248 0.029 19.871 1.00 86.62 710 LEU A O 1
ATOM 5699 N N . ASN A 1 711 ? -11.076 -0.349 17.986 1.00 88.19 711 ASN A N 1
ATOM 5700 C CA . ASN A 1 711 ? -11.877 0.559 17.164 1.00 88.19 711 ASN A CA 1
ATOM 5701 C C . ASN A 1 711 ? -13.199 -0.092 16.742 1.00 88.19 711 ASN A C 1
ATOM 5703 O O . ASN A 1 711 ? -14.252 0.522 16.884 1.00 88.19 711 ASN A O 1
ATOM 5707 N N . TYR A 1 712 ? -13.140 -1.334 16.264 1.00 86.38 712 TYR A N 1
ATOM 5708 C CA . TYR A 1 712 ? -14.286 -2.146 15.855 1.00 86.38 712 TYR A CA 1
ATOM 5709 C C . TYR A 1 712 ? -13.938 -3.634 15.933 1.00 86.38 712 TYR A C 1
ATOM 5711 O O . TYR A 1 712 ? -12.763 -3.999 15.963 1.00 86.38 712 TYR A O 1
ATOM 5719 N N . SER A 1 713 ? -14.957 -4.485 15.912 1.00 81.56 713 SER A N 1
ATOM 5720 C CA . SER A 1 713 ? -14.835 -5.936 15.743 1.00 81.56 713 SER A CA 1
ATOM 5721 C C . SER A 1 713 ? -15.667 -6.384 14.538 1.00 81.56 713 SER A C 1
ATOM 5723 O O . SER A 1 713 ? -16.333 -5.570 13.893 1.00 81.56 713 SER A O 1
ATOM 5725 N N . ILE A 1 714 ? -15.614 -7.667 14.189 1.00 79.62 714 ILE A N 1
ATOM 5726 C CA . ILE A 1 714 ? -16.458 -8.250 13.141 1.00 79.62 714 ILE A CA 1
ATOM 5727 C C . ILE A 1 714 ? -17.125 -9.545 13.604 1.00 79.62 714 ILE A C 1
ATOM 5729 O O . ILE A 1 714 ? -16.662 -10.216 14.527 1.00 79.62 714 ILE A O 1
ATOM 5733 N N . THR A 1 715 ? -18.181 -9.944 12.901 1.00 74.69 715 THR A N 1
ATOM 5734 C CA . THR A 1 715 ? -18.767 -11.290 12.984 1.00 74.69 715 THR A CA 1
ATOM 5735 C C . THR A 1 715 ? -18.850 -11.905 11.590 1.00 74.69 715 THR A C 1
ATOM 5737 O O . THR A 1 715 ? -19.265 -11.246 10.634 1.00 74.69 715 THR A O 1
ATOM 5740 N N . LEU A 1 716 ? -18.430 -13.168 11.462 1.00 69.62 716 LEU A N 1
ATOM 5741 C CA . LEU A 1 716 ? -18.530 -13.922 10.212 1.00 69.62 716 LEU A CA 1
ATOM 5742 C C . LEU A 1 716 ? -19.987 -14.340 9.978 1.00 69.62 716 LEU A C 1
ATOM 5744 O O . LEU A 1 716 ? -20.558 -15.092 10.767 1.00 69.62 716 LEU A O 1
ATOM 5748 N N . ASN A 1 717 ? -20.573 -13.860 8.881 1.00 65.38 717 ASN A N 1
ATOM 5749 C CA . ASN A 1 717 ? -21.942 -14.183 8.488 1.00 65.38 717 ASN A CA 1
ATOM 5750 C C . ASN A 1 717 ? -21.997 -15.604 7.909 1.00 65.38 717 ASN A C 1
ATOM 5752 O O . ASN A 1 717 ? -21.698 -15.816 6.736 1.00 65.38 717 ASN A O 1
ATOM 5756 N N . ALA A 1 718 ? -22.345 -16.576 8.748 1.00 54.09 718 ALA A N 1
ATOM 5757 C CA . ALA A 1 718 ? -22.397 -17.994 8.403 1.00 54.09 718 ALA A CA 1
ATOM 5758 C C . ALA A 1 718 ? -23.844 -18.498 8.222 1.00 54.09 718 ALA A C 1
ATOM 5760 O O . ALA A 1 718 ? -24.806 -17.806 8.565 1.00 54.09 718 ALA A O 1
ATOM 5761 N N . ALA A 1 719 ? -24.014 -19.706 7.678 1.00 47.28 719 ALA A N 1
ATOM 5762 C CA . ALA A 1 719 ? -25.330 -20.345 7.606 1.00 47.28 719 ALA A CA 1
ATOM 5763 C C . ALA A 1 719 ? -25.814 -20.768 9.007 1.00 47.28 719 ALA A C 1
ATOM 5765 O O . ALA A 1 719 ? -25.008 -21.052 9.892 1.00 47.28 719 ALA A O 1
ATOM 5766 N N . ALA A 1 720 ? -27.130 -20.837 9.224 1.00 34.88 720 ALA A N 1
ATOM 5767 C CA . ALA A 1 720 ? -27.679 -21.245 10.518 1.00 34.88 720 ALA A CA 1
ATOM 5768 C C . ALA A 1 720 ? -27.236 -22.679 10.880 1.00 34.88 720 ALA A C 1
ATOM 5770 O O . ALA A 1 720 ? -27.558 -23.626 10.166 1.00 34.88 720 ALA A O 1
ATOM 5771 N N . GLY A 1 721 ? -26.493 -22.820 11.983 1.00 39.66 721 GLY A N 1
ATOM 5772 C CA . GLY A 1 721 ? -25.892 -24.082 12.439 1.00 39.66 721 GLY A CA 1
ATOM 5773 C C . GLY A 1 721 ? -24.395 -24.245 12.126 1.00 39.66 721 GLY A C 1
ATOM 5774 O O . GLY A 1 721 ? -23.762 -25.147 12.671 1.00 39.66 721 GLY A O 1
ATOM 5775 N N . ASP A 1 722 ? -23.808 -23.370 11.306 1.00 51.97 722 ASP A N 1
ATOM 5776 C CA . ASP A 1 722 ? -22.369 -23.358 11.022 1.00 51.97 722 ASP A CA 1
ATOM 5777 C C . ASP A 1 722 ? -21.576 -22.770 12.209 1.00 51.97 722 ASP A C 1
ATOM 5779 O O . ASP A 1 722 ? -21.924 -21.726 12.761 1.00 51.97 722 ASP A O 1
ATOM 5783 N N . ARG A 1 723 ? -20.481 -23.434 12.602 1.00 52.72 723 ARG A N 1
ATOM 5784 C CA . ARG A 1 723 ? -19.596 -22.997 13.699 1.00 52.72 723 ARG A CA 1
ATOM 5785 C C . ARG A 1 723 ? -18.662 -21.849 13.301 1.00 52.72 723 ARG A C 1
ATOM 5787 O O . ARG A 1 723 ? -17.982 -21.303 14.171 1.00 52.72 723 ARG A O 1
ATOM 5794 N N . LEU A 1 724 ? -18.609 -21.480 12.018 1.00 59.38 724 LEU A N 1
ATOM 5795 C CA . LEU A 1 724 ? -17.711 -20.452 11.486 1.00 59.38 724 LEU A CA 1
ATOM 5796 C C . LEU A 1 724 ? -17.814 -19.101 12.220 1.00 59.38 724 LEU A C 1
ATOM 5798 O O . LEU A 1 724 ? -16.792 -18.444 12.419 1.00 59.38 724 LEU A O 1
ATOM 5802 N N . SER A 1 725 ? -19.013 -18.703 12.663 1.00 58.91 725 SER A N 1
ATOM 5803 C CA . SER A 1 725 ? -19.281 -17.392 13.282 1.00 58.91 725 SER A CA 1
ATOM 5804 C C . SER A 1 725 ? -18.394 -17.065 14.488 1.00 58.91 725 SER A C 1
ATOM 5806 O O . SER A 1 725 ? -18.097 -15.895 14.727 1.00 58.91 725 SER A O 1
ATOM 5808 N N . ASN A 1 726 ? -17.959 -18.084 15.237 1.00 68.94 726 ASN A N 1
ATOM 5809 C CA . ASN A 1 726 ? -17.361 -17.905 16.561 1.00 68.94 726 ASN A CA 1
ATOM 5810 C C . ASN A 1 726 ? -15.821 -17.885 16.550 1.00 68.94 726 ASN A C 1
ATOM 5812 O O . ASN A 1 726 ? -15.227 -17.369 17.492 1.00 68.94 726 ASN A O 1
ATOM 5816 N N . TRP A 1 727 ? -15.162 -18.383 15.495 1.00 78.69 727 TRP A N 1
ATOM 5817 C CA . TRP A 1 727 ? -13.699 -18.594 15.457 1.00 78.69 727 TRP A CA 1
ATOM 5818 C C . TRP A 1 727 ? -12.847 -17.334 15.663 1.00 78.69 727 TRP A C 1
ATOM 5820 O O . TRP A 1 727 ? -11.705 -17.438 16.098 1.00 78.69 727 TRP A O 1
ATOM 5830 N N . LEU A 1 728 ? -13.375 -16.148 15.351 1.00 78.50 728 LEU A N 1
ATOM 5831 C CA . LEU A 1 728 ? -12.674 -14.875 15.571 1.00 78.50 728 LEU A CA 1
ATOM 5832 C C . LEU A 1 728 ? -12.891 -14.298 16.978 1.00 78.50 728 LEU A C 1
ATOM 5834 O O . LEU A 1 728 ? -12.195 -13.365 17.364 1.00 78.50 728 LEU A O 1
ATOM 5838 N N . SER A 1 729 ? -13.858 -14.822 17.729 1.00 80.50 729 SER A N 1
ATOM 5839 C CA . SER A 1 729 ? -14.261 -14.326 19.053 1.00 80.50 729 SER A CA 1
ATOM 5840 C C . SER A 1 729 ? -14.020 -15.348 20.172 1.00 80.50 729 SER A C 1
ATOM 5842 O O . SER A 1 729 ? -14.311 -15.063 21.330 1.00 80.50 729 SER A O 1
ATOM 5844 N N . ASP A 1 730 ? -13.484 -16.524 19.840 1.00 83.69 730 ASP A N 1
ATOM 5845 C CA . ASP A 1 730 ? -13.093 -17.572 20.781 1.00 83.69 730 ASP A CA 1
ATOM 5846 C C . ASP A 1 730 ? -11.679 -17.300 21.324 1.00 83.69 730 ASP A C 1
ATOM 5848 O O . ASP A 1 730 ? -10.687 -17.370 20.597 1.00 83.69 730 ASP A O 1
ATOM 5852 N N . SER A 1 731 ? -11.578 -17.003 22.623 1.00 83.81 731 SER A N 1
ATOM 5853 C CA . SER A 1 731 ? -10.303 -16.740 23.306 1.00 83.81 731 SER A CA 1
ATOM 5854 C C . SER A 1 731 ? -9.343 -17.932 23.337 1.00 83.81 731 SER A C 1
ATOM 5856 O O . SER A 1 731 ? -8.172 -17.740 23.647 1.00 83.81 731 SER A O 1
ATOM 5858 N N . SER A 1 732 ? -9.791 -19.147 23.006 1.00 85.75 732 SER A N 1
ATOM 5859 C CA . SER A 1 732 ? -8.931 -20.329 22.870 1.00 85.75 732 SER A CA 1
ATOM 5860 C C . SER A 1 732 ? -8.287 -20.469 21.479 1.00 85.75 732 SER A C 1
ATOM 5862 O O . SER A 1 732 ? -7.514 -21.406 21.254 1.00 85.75 732 SER A O 1
ATOM 5864 N N . VAL A 1 733 ? -8.554 -19.544 20.549 1.00 88.94 733 VAL A N 1
ATOM 5865 C CA . VAL A 1 733 ? -7.982 -19.537 19.194 1.00 88.94 733 VAL A CA 1
ATOM 5866 C C . VAL A 1 733 ? -6.891 -18.467 19.081 1.00 88.94 733 VAL A C 1
ATOM 5868 O O . VAL A 1 733 ? -7.153 -17.263 19.104 1.00 88.94 733 VAL A O 1
ATOM 5871 N N . LEU A 1 734 ? -5.642 -18.912 18.937 1.00 91.69 734 LEU A N 1
ATOM 5872 C CA . LEU A 1 734 ? -4.451 -18.066 18.867 1.00 91.69 734 LEU A CA 1
ATOM 5873 C C . LEU A 1 734 ? -3.938 -17.972 17.422 1.00 91.69 734 LEU A C 1
ATOM 5875 O O . LEU A 1 734 ? -3.282 -18.880 16.909 1.00 91.69 734 LEU A O 1
ATOM 5879 N N . PHE A 1 735 ? -4.221 -16.849 16.766 1.00 92.88 735 PHE A N 1
ATOM 5880 C CA . PHE A 1 735 ? -3.738 -16.529 15.424 1.00 92.88 735 PHE A CA 1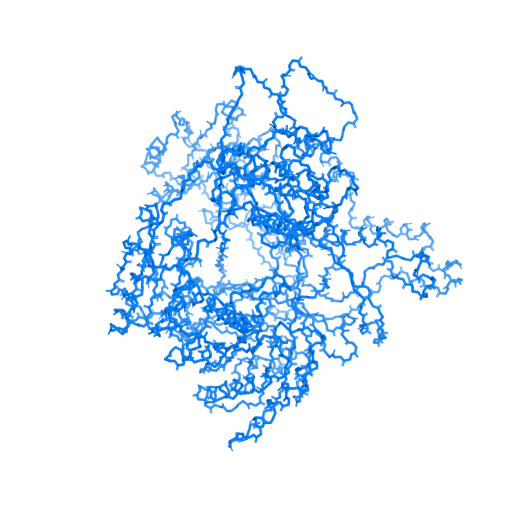
ATOM 5881 C C . PHE A 1 735 ? -2.393 -15.801 15.507 1.00 92.88 735 PHE A C 1
ATOM 5883 O O . PHE A 1 735 ? -2.293 -14.754 16.146 1.00 92.88 735 PHE A O 1
ATOM 5890 N N . ILE A 1 736 ? -1.368 -16.311 14.821 1.00 94.69 736 ILE A N 1
ATOM 5891 C CA . ILE A 1 736 ? 0.001 -15.779 14.835 1.00 94.69 736 ILE A CA 1
ATOM 5892 C C . ILE A 1 736 ? 0.489 -15.573 13.397 1.00 94.69 736 ILE A C 1
ATOM 5894 O O . ILE A 1 736 ? 0.515 -16.494 12.588 1.00 94.69 736 ILE A O 1
ATOM 5898 N N . GLY A 1 737 ? 0.922 -14.362 13.070 1.00 93.69 737 GLY A N 1
ATOM 5899 C CA . GLY A 1 737 ? 1.582 -14.019 11.817 1.00 93.69 737 GLY A CA 1
ATOM 5900 C C . GLY A 1 737 ? 3.082 -13.834 12.017 1.00 93.69 737 GLY A C 1
ATOM 5901 O O . GLY A 1 737 ? 3.502 -13.236 13.004 1.00 93.69 737 GLY A O 1
ATOM 5902 N N . PHE A 1 738 ? 3.876 -14.284 11.049 1.00 92.25 738 PHE A N 1
ATOM 5903 C CA . PHE A 1 738 ? 5.325 -14.109 10.980 1.00 92.25 738 PHE A CA 1
ATOM 5904 C C . PHE A 1 738 ? 5.737 -13.554 9.615 1.00 92.25 738 PHE A C 1
ATOM 5906 O O . PHE A 1 738 ? 5.266 -14.016 8.575 1.00 92.25 738 PHE A O 1
ATOM 5913 N N . ALA A 1 739 ? 6.650 -12.584 9.599 1.00 88.19 739 ALA A N 1
ATOM 5914 C CA . ALA A 1 739 ? 7.191 -12.010 8.371 1.00 88.19 739 ALA A CA 1
ATOM 5915 C C . ALA A 1 739 ? 8.687 -11.711 8.512 1.00 88.19 739 ALA A C 1
ATOM 5917 O O . ALA A 1 739 ? 9.118 -11.141 9.514 1.00 88.19 739 ALA A O 1
ATOM 5918 N N . ILE A 1 740 ? 9.476 -12.057 7.492 1.00 82.25 740 ILE A N 1
ATOM 5919 C CA . ILE A 1 740 ? 10.929 -11.833 7.492 1.00 82.25 740 ILE A CA 1
ATOM 5920 C C . ILE A 1 740 ? 11.289 -10.664 6.567 1.00 82.25 740 ILE A C 1
ATOM 5922 O O . ILE A 1 740 ? 11.118 -10.735 5.350 1.00 82.25 740 ILE A O 1
ATOM 5926 N N . SER A 1 741 ? 11.849 -9.595 7.138 1.00 79.38 741 SER A N 1
ATOM 5927 C CA . SER A 1 741 ? 12.490 -8.507 6.394 1.00 79.38 741 SER A CA 1
ATOM 5928 C C . SER A 1 741 ? 13.986 -8.790 6.276 1.00 79.38 741 SER A C 1
ATOM 5930 O O . SER A 1 741 ? 14.770 -8.470 7.171 1.00 79.38 741 SER A O 1
ATOM 5932 N N . ASN A 1 742 ? 14.381 -9.414 5.166 1.00 70.25 742 ASN A N 1
ATOM 5933 C CA . ASN A 1 742 ? 15.783 -9.680 4.849 1.00 70.25 742 ASN A CA 1
ATOM 5934 C C . ASN A 1 742 ? 16.539 -8.388 4.473 1.00 70.25 742 ASN A C 1
ATOM 5936 O O . ASN A 1 742 ? 15.947 -7.485 3.873 1.00 70.25 742 ASN A O 1
ATOM 5940 N N . PRO A 1 743 ? 17.851 -8.295 4.753 1.00 60.50 743 PRO A N 1
ATOM 5941 C CA . PRO A 1 743 ? 18.683 -7.200 4.265 1.00 60.50 743 PRO A CA 1
ATOM 5942 C C . PRO A 1 743 ? 18.838 -7.264 2.733 1.00 60.50 743 PRO A C 1
ATOM 5944 O O . PRO A 1 743 ? 18.780 -8.364 2.159 1.00 60.50 743 PRO A O 1
ATOM 5947 N N . PRO A 1 744 ? 19.109 -6.123 2.063 1.00 50.66 744 PRO A N 1
ATOM 5948 C CA . PRO A 1 744 ? 19.321 -6.073 0.618 1.00 50.66 744 PRO A CA 1
ATOM 5949 C C . PRO A 1 744 ? 20.311 -7.141 0.124 1.00 50.66 744 PRO A C 1
ATOM 5951 O O . PRO A 1 744 ? 21.289 -7.425 0.830 1.00 50.66 744 PRO A O 1
ATOM 5954 N N . PRO A 1 745 ? 20.103 -7.734 -1.071 1.00 40.38 745 PRO A N 1
ATOM 5955 C CA . PRO A 1 745 ? 21.045 -8.681 -1.657 1.00 40.38 745 PRO A CA 1
ATOM 5956 C C . PRO A 1 745 ? 22.453 -8.089 -1.670 1.00 40.38 745 PRO A C 1
ATOM 5958 O O . PRO A 1 745 ? 22.722 -7.093 -2.340 1.00 40.38 745 PRO A O 1
ATOM 5961 N N . SER A 1 746 ? 23.357 -8.689 -0.899 1.00 39.84 746 SER A N 1
ATOM 5962 C CA . SER A 1 746 ? 24.736 -8.219 -0.819 1.00 39.84 746 SER A CA 1
ATOM 5963 C C . SER A 1 746 ? 25.422 -8.593 -2.124 1.00 39.84 746 SER A C 1
ATOM 5965 O O . SER A 1 746 ? 25.757 -9.763 -2.331 1.00 39.84 746 SER A O 1
ATOM 5967 N N . SER A 1 747 ? 25.607 -7.620 -3.020 1.00 31.72 747 SER A N 1
ATOM 5968 C CA . SER A 1 747 ? 26.431 -7.840 -4.208 1.00 31.72 747 SER A CA 1
ATOM 5969 C C . SER A 1 747 ? 27.806 -8.335 -3.747 1.00 31.72 747 SER A C 1
ATOM 5971 O O . SER A 1 747 ? 28.364 -7.782 -2.799 1.00 31.72 747 SER A O 1
ATOM 5973 N N . LYS A 1 748 ? 28.369 -9.357 -4.404 1.00 29.94 748 LYS A N 1
ATOM 5974 C CA . LYS A 1 748 ? 29.662 -9.968 -4.022 1.00 29.94 748 LYS A CA 1
ATOM 5975 C C . LYS A 1 748 ? 30.876 -9.021 -4.182 1.00 29.94 748 LYS A C 1
ATOM 5977 O O . LYS A 1 748 ? 32.011 -9.476 -4.176 1.00 29.94 748 LYS A O 1
ATOM 5982 N N . ALA A 1 749 ? 30.643 -7.725 -4.396 1.00 30.59 749 ALA A N 1
ATOM 5983 C CA . ALA A 1 749 ? 31.615 -6.749 -4.871 1.00 30.59 749 ALA A CA 1
ATOM 5984 C C . ALA A 1 749 ? 31.420 -5.341 -4.261 1.00 30.59 749 ALA A C 1
ATOM 5986 O O . ALA A 1 749 ? 31.744 -4.343 -4.908 1.00 30.59 749 ALA A O 1
ATOM 5987 N N . GLU A 1 750 ? 30.894 -5.258 -3.034 1.00 29.47 750 GLU A N 1
ATOM 5988 C CA . GLU A 1 750 ? 31.152 -4.145 -2.107 1.00 29.47 750 GLU A CA 1
ATOM 5989 C C . GLU A 1 750 ? 31.377 -4.698 -0.688 1.00 29.47 750 GLU A C 1
ATOM 5991 O O . GLU A 1 750 ? 30.410 -5.091 -0.029 1.00 29.47 750 GLU A O 1
ATOM 5996 N N . PRO A 1 751 ? 32.625 -4.744 -0.184 1.00 27.19 751 PRO A N 1
ATOM 5997 C CA . PRO A 1 751 ? 32.848 -4.899 1.242 1.00 27.19 751 PRO A CA 1
ATOM 5998 C C . PRO A 1 751 ? 32.421 -3.603 1.940 1.00 27.19 751 PRO A C 1
ATOM 6000 O O . PRO A 1 751 ? 33.053 -2.558 1.781 1.00 27.19 751 PRO A O 1
ATOM 6003 N N . LEU A 1 752 ? 31.359 -3.679 2.744 1.00 35.97 752 LEU A N 1
ATOM 6004 C CA . LEU A 1 752 ? 31.141 -2.701 3.811 1.00 35.97 752 LEU A CA 1
ATOM 6005 C C . LEU A 1 752 ? 32.411 -2.634 4.687 1.00 35.97 752 LEU A C 1
ATOM 6007 O O . LEU A 1 752 ? 33.096 -3.655 4.826 1.00 35.97 752 LEU A O 1
ATOM 6011 N N . PRO A 1 753 ? 32.748 -1.473 5.284 1.00 32.03 753 PRO A N 1
ATOM 6012 C CA . PRO A 1 753 ? 33.902 -1.364 6.173 1.00 32.03 753 PRO A CA 1
ATOM 6013 C C . PRO A 1 753 ? 33.885 -2.475 7.231 1.00 32.03 753 PRO A C 1
ATOM 6015 O O . PRO A 1 753 ? 32.863 -2.675 7.887 1.00 32.03 753 PRO A O 1
ATOM 6018 N N . ARG A 1 754 ? 35.012 -3.189 7.388 1.00 29.30 754 ARG A N 1
ATOM 6019 C CA . ARG A 1 754 ? 35.175 -4.456 8.147 1.00 29.30 754 ARG A CA 1
ATOM 6020 C C . ARG A 1 754 ? 34.900 -4.383 9.672 1.00 29.30 754 ARG A C 1
ATOM 6022 O O . ARG A 1 754 ? 35.332 -5.259 10.408 1.00 29.30 754 ARG A O 1
ATOM 6029 N N . ALA A 1 755 ? 34.209 -3.352 10.152 1.00 33.31 755 ALA A N 1
ATOM 6030 C CA . ALA A 1 755 ? 33.959 -3.061 11.564 1.00 33.31 755 ALA A CA 1
ATOM 6031 C C . ALA A 1 755 ? 32.502 -3.292 12.023 1.00 33.31 755 ALA A C 1
ATOM 6033 O O . ALA A 1 755 ? 32.218 -3.130 13.205 1.00 33.31 755 ALA A O 1
ATOM 6034 N N . ILE A 1 756 ? 31.572 -3.647 11.125 1.00 37.72 756 ILE A N 1
ATOM 6035 C CA . ILE A 1 756 ? 30.195 -4.035 11.484 1.00 37.72 756 ILE A CA 1
ATOM 6036 C C . ILE A 1 756 ? 29.829 -5.302 10.703 1.00 37.72 756 ILE A C 1
ATOM 6038 O O . ILE A 1 756 ? 30.085 -5.381 9.501 1.00 37.72 756 ILE A O 1
ATOM 6042 N N . GLY A 1 757 ? 29.256 -6.294 11.392 1.00 48.44 757 GLY A N 1
ATOM 6043 C CA . GLY A 1 757 ? 28.896 -7.591 10.813 1.00 48.44 757 GLY A CA 1
ATOM 6044 C C . GLY A 1 757 ? 27.821 -7.523 9.720 1.00 48.44 757 GLY A C 1
ATOM 6045 O O . GLY A 1 757 ? 27.203 -6.485 9.472 1.00 48.44 757 GLY A O 1
ATOM 6046 N N . THR A 1 758 ? 27.574 -8.660 9.063 1.00 59.94 758 THR A N 1
ATOM 6047 C CA . THR A 1 758 ? 26.508 -8.793 8.058 1.00 59.94 758 THR A CA 1
ATOM 6048 C C . THR A 1 758 ? 25.168 -8.354 8.638 1.00 59.94 758 THR A C 1
ATOM 6050 O O . THR A 1 758 ? 24.710 -8.925 9.627 1.00 59.94 758 THR A O 1
ATOM 6053 N N . MET A 1 759 ? 24.536 -7.364 8.000 1.00 68.88 759 MET A N 1
ATOM 6054 C CA . MET A 1 759 ? 23.243 -6.815 8.413 1.00 68.88 759 MET A CA 1
ATOM 6055 C C . MET A 1 759 ? 22.239 -7.957 8.684 1.00 68.88 759 MET A C 1
ATOM 6057 O O . MET A 1 759 ? 22.078 -8.824 7.816 1.00 68.88 759 MET A O 1
ATOM 6061 N N . PRO A 1 760 ? 21.597 -8.003 9.866 1.00 77.75 760 PRO A N 1
ATOM 6062 C CA . PRO A 1 760 ? 20.717 -9.103 10.240 1.00 77.75 760 PRO A CA 1
ATOM 6063 C C . PRO A 1 760 ? 19.405 -9.066 9.451 1.00 77.75 760 PRO A C 1
ATOM 6065 O O . PRO A 1 760 ? 18.983 -8.022 8.941 1.00 77.75 760 PRO A O 1
ATOM 6068 N N . SER A 1 761 ? 18.738 -10.214 9.393 1.00 82.56 761 SER A N 1
ATOM 6069 C CA . SER A 1 761 ? 17.335 -10.300 8.998 1.00 82.56 761 SER A CA 1
ATOM 6070 C C . SER A 1 761 ? 16.447 -9.946 10.195 1.00 82.56 761 SER A C 1
ATOM 6072 O O . SER A 1 761 ? 16.839 -10.116 11.349 1.00 82.56 761 SER A O 1
ATOM 6074 N N . VAL A 1 762 ? 15.239 -9.444 9.942 1.00 85.00 762 VAL A N 1
ATOM 6075 C CA . VAL A 1 762 ? 14.287 -9.091 11.007 1.00 85.00 762 VAL A CA 1
ATOM 6076 C C . VAL A 1 762 ? 13.054 -9.974 10.905 1.00 85.00 762 VAL A C 1
ATOM 6078 O O . VAL A 1 762 ? 12.321 -9.890 9.920 1.00 85.00 762 VAL A O 1
ATOM 6081 N N . LEU A 1 763 ? 12.823 -10.798 11.925 1.00 87.56 763 LEU A N 1
ATOM 6082 C CA . LEU A 1 763 ? 11.606 -11.580 12.104 1.00 87.56 763 LEU A CA 1
ATOM 6083 C C . LEU A 1 763 ? 10.598 -10.723 12.878 1.00 87.56 763 LEU A C 1
ATOM 6085 O O . LEU A 1 763 ? 10.710 -10.558 14.091 1.00 87.56 763 LEU A O 1
ATOM 6089 N N . GLY A 1 764 ? 9.631 -10.149 12.168 1.00 90.00 764 GLY A N 1
ATOM 6090 C CA . GLY A 1 764 ? 8.461 -9.521 12.776 1.00 90.00 764 GLY A CA 1
ATOM 6091 C C . GLY A 1 764 ? 7.371 -10.552 13.046 1.00 90.00 764 GLY A C 1
ATOM 6092 O O . GLY A 1 764 ? 7.210 -11.499 12.272 1.00 90.00 764 GLY A O 1
ATOM 6093 N N . TRP A 1 765 ? 6.603 -10.345 14.113 1.00 91.81 765 TRP A N 1
ATOM 6094 C CA . TRP A 1 765 ? 5.437 -11.158 14.451 1.00 91.81 765 TRP A CA 1
ATOM 6095 C C . TRP A 1 765 ? 4.223 -10.294 14.812 1.00 91.81 765 TRP A C 1
ATOM 6097 O O . TRP A 1 765 ? 4.364 -9.115 15.147 1.00 91.81 765 TRP A O 1
ATOM 6107 N N . GLY A 1 766 ? 3.028 -10.880 14.733 1.00 91.31 766 GLY A N 1
ATOM 6108 C CA . GLY A 1 766 ? 1.777 -10.268 15.185 1.00 91.31 766 GLY A CA 1
ATOM 6109 C C . GLY A 1 766 ? 0.753 -11.327 15.591 1.00 91.31 766 GLY A C 1
ATOM 6110 O O . GLY A 1 766 ? 0.533 -12.264 14.832 1.00 91.31 766 GLY A O 1
ATOM 6111 N N . ALA A 1 767 ? 0.143 -11.209 16.770 1.00 91.38 767 ALA A N 1
ATOM 6112 C CA . ALA A 1 767 ? -0.760 -12.212 17.337 1.00 91.38 767 ALA A CA 1
ATOM 6113 C C . ALA A 1 767 ? -1.860 -11.601 18.227 1.00 91.38 767 ALA A C 1
ATOM 6115 O O . ALA A 1 767 ? -1.712 -10.478 18.719 1.00 91.38 767 ALA A O 1
ATOM 6116 N N . ASN A 1 768 ? -2.960 -12.329 18.446 1.00 89.50 768 ASN A N 1
ATOM 6117 C CA . ASN A 1 768 ? -4.050 -11.927 19.346 1.00 89.50 768 ASN A CA 1
ATOM 6118 C C . ASN A 1 768 ? -3.736 -12.257 20.823 1.00 89.50 768 ASN A C 1
ATOM 6120 O O . ASN A 1 768 ? -4.372 -13.085 21.474 1.00 89.50 768 ASN A O 1
ATOM 6124 N N . CYS A 1 769 ? -2.715 -11.582 21.355 1.00 83.19 769 CYS A N 1
ATOM 6125 C CA . CYS A 1 769 ? -2.250 -11.688 22.745 1.00 83.19 769 CYS A CA 1
ATOM 6126 C C . CYS A 1 769 ? -2.789 -10.547 23.628 1.00 83.19 769 CYS A C 1
ATOM 6128 O O . CYS A 1 769 ? -2.047 -9.965 24.419 1.00 83.19 769 CYS A O 1
ATOM 6130 N N . ALA A 1 770 ? -4.052 -10.181 23.433 1.00 82.62 770 ALA A N 1
ATOM 6131 C CA . ALA A 1 770 ? -4.745 -9.098 24.125 1.00 82.62 770 ALA A CA 1
ATOM 6132 C C . ALA A 1 770 ? -6.054 -9.616 24.744 1.00 82.62 770 ALA A C 1
ATOM 6134 O O . ALA A 1 770 ? -6.455 -10.748 24.489 1.00 82.62 770 ALA A O 1
ATOM 6135 N N . SER A 1 771 ? -6.723 -8.794 25.555 1.00 79.06 771 SER A N 1
ATOM 6136 C CA . SER A 1 771 ? -7.923 -9.196 26.304 1.00 79.06 771 SER A CA 1
ATOM 6137 C C . SER A 1 771 ? -9.158 -9.470 25.439 1.00 79.06 771 SER A C 1
ATOM 6139 O O . SER A 1 771 ? -10.093 -10.106 25.913 1.00 79.06 771 SER A O 1
ATOM 6141 N N . ILE A 1 772 ? -9.184 -9.000 24.187 1.00 83.12 772 ILE A N 1
ATOM 6142 C CA . ILE A 1 772 ? -10.259 -9.281 23.227 1.00 83.12 772 ILE A CA 1
ATOM 6143 C C . ILE A 1 772 ? -9.666 -10.093 22.058 1.00 83.12 772 ILE A C 1
ATOM 6145 O O . ILE A 1 772 ? -8.702 -9.622 21.453 1.00 83.12 772 ILE A O 1
ATOM 6149 N N . PRO A 1 773 ? -10.223 -11.260 21.666 1.00 80.44 773 PRO A N 1
ATOM 6150 C CA . PRO A 1 773 ? -9.592 -12.165 20.687 1.00 80.44 773 PRO A CA 1
ATOM 6151 C C . PRO A 1 773 ? -9.340 -11.593 19.283 1.00 80.44 773 PRO A C 1
ATOM 6153 O O . PRO A 1 773 ? -8.541 -12.152 18.534 1.00 80.44 773 PRO A O 1
ATOM 6156 N N . GLN A 1 774 ? -9.973 -10.471 18.928 1.00 85.31 774 GLN A N 1
ATOM 6157 C CA . GLN A 1 774 ? -9.771 -9.767 17.654 1.00 85.31 774 GLN A CA 1
ATOM 6158 C C . GLN A 1 774 ? -8.677 -8.675 17.719 1.00 85.31 774 GLN A C 1
ATOM 6160 O O . GLN A 1 774 ? -8.279 -8.140 16.685 1.00 85.31 774 GLN A O 1
ATOM 6165 N N . GLN A 1 775 ? -8.151 -8.353 18.910 1.00 84.81 775 GLN A N 1
ATOM 6166 C CA . GLN A 1 775 ? -7.094 -7.353 19.103 1.00 84.81 775 GLN A CA 1
ATOM 6167 C C . GLN A 1 775 ? -5.699 -7.935 18.829 1.00 84.81 775 GLN A C 1
ATOM 6169 O O . GLN A 1 775 ? -5.124 -8.648 19.651 1.00 84.81 775 GLN A O 1
ATOM 6174 N N . PHE A 1 776 ? -5.095 -7.553 17.705 1.00 86.94 776 PHE A N 1
ATOM 6175 C CA . PHE A 1 776 ? -3.712 -7.921 17.380 1.00 86.94 776 PHE A CA 1
ATOM 6176 C C . PHE A 1 776 ? -2.678 -6.978 18.021 1.00 86.94 776 PHE A C 1
ATOM 6178 O O . PHE A 1 776 ? -2.844 -5.756 18.008 1.00 86.94 776 PHE A O 1
ATOM 6185 N N . ILE A 1 777 ? -1.590 -7.562 18.536 1.00 85.19 777 ILE A N 1
ATOM 6186 C CA . ILE A 1 777 ? -0.349 -6.922 19.013 1.00 85.19 777 ILE A CA 1
ATOM 6187 C C . ILE A 1 777 ? 0.820 -7.537 18.226 1.00 85.19 777 ILE A C 1
ATOM 6189 O O . ILE A 1 777 ? 0.729 -8.689 17.814 1.00 85.19 777 ILE A O 1
ATOM 6193 N N . GLY A 1 778 ? 1.928 -6.822 18.023 1.00 88.00 778 GLY A N 1
ATOM 6194 C CA . GLY A 1 778 ? 3.136 -7.397 17.425 1.00 88.00 778 GLY A CA 1
ATOM 6195 C C . GLY A 1 778 ? 4.431 -6.768 17.921 1.00 88.00 778 GLY A C 1
ATOM 6196 O O . GLY A 1 778 ? 4.424 -5.701 18.526 1.00 88.00 778 GLY A O 1
ATOM 6197 N N . ASP A 1 779 ? 5.547 -7.432 17.640 1.00 87.31 779 ASP A N 1
ATOM 6198 C CA . ASP A 1 779 ? 6.907 -6.952 17.916 1.00 87.31 779 ASP A CA 1
ATOM 6199 C C . ASP A 1 779 ? 7.873 -7.583 16.888 1.00 87.31 779 ASP A C 1
ATOM 6201 O O . ASP A 1 779 ? 7.436 -8.202 15.910 1.00 87.31 779 ASP A O 1
ATOM 6205 N N . TYR A 1 780 ? 9.186 -7.425 17.051 1.00 89.75 780 TYR A N 1
ATOM 6206 C CA . TYR A 1 780 ? 10.177 -8.058 16.173 1.00 89.75 780 TYR A CA 1
ATOM 6207 C C . TYR A 1 780 ? 11.437 -8.509 16.917 1.00 89.75 780 TYR A C 1
ATOM 6209 O O . TYR A 1 780 ? 11.777 -7.984 17.972 1.00 89.75 780 TYR A O 1
ATOM 6217 N N . VAL A 1 781 ? 12.168 -9.455 16.324 1.00 88.25 781 VAL A N 1
ATOM 6218 C CA . VAL A 1 781 ? 13.514 -9.870 16.747 1.00 88.25 781 VAL A CA 1
ATOM 6219 C C . VAL A 1 781 ? 14.470 -9.893 15.554 1.00 88.25 781 VAL A C 1
ATOM 6221 O O . VAL A 1 781 ? 14.058 -10.079 14.406 1.00 88.25 781 VAL A O 1
ATOM 6224 N N . TYR A 1 782 ? 15.760 -9.706 15.812 1.00 86.25 782 TYR A N 1
ATOM 6225 C CA . TYR A 1 782 ? 16.815 -9.886 14.818 1.00 86.25 782 TYR A CA 1
ATOM 6226 C C . TYR A 1 782 ? 17.219 -11.363 14.761 1.00 86.25 782 TYR A C 1
ATOM 6228 O O . TYR A 1 782 ? 17.488 -11.980 15.793 1.00 86.25 782 TYR A O 1
ATOM 6236 N N . VAL A 1 783 ? 17.281 -11.917 13.551 1.00 81.44 783 VAL A N 1
ATOM 6237 C CA . VAL A 1 783 ? 17.750 -13.283 13.262 1.00 81.44 783 VAL A CA 1
ATOM 6238 C C . VAL A 1 783 ? 18.864 -13.243 12.214 1.00 81.44 783 VAL A C 1
ATOM 6240 O O . VAL A 1 783 ? 19.015 -12.252 11.490 1.00 81.44 783 VAL A O 1
ATOM 6243 N N . GLU A 1 784 ? 19.706 -14.275 12.173 1.00 73.62 784 GLU A N 1
ATOM 6244 C CA . GLU A 1 784 ? 20.923 -14.228 11.361 1.00 73.62 784 GLU A CA 1
ATOM 6245 C C . GLU A 1 784 ? 20.653 -14.091 9.858 1.00 73.62 784 GLU A C 1
ATOM 6247 O O . GLU A 1 784 ? 19.595 -14.441 9.329 1.00 73.62 784 GLU A O 1
ATOM 6252 N N . SER A 1 785 ? 21.635 -13.534 9.151 1.00 66.75 785 SER A N 1
ATOM 6253 C CA . SER A 1 785 ? 21.499 -13.215 7.735 1.00 66.75 785 SER A CA 1
ATOM 6254 C C . SER A 1 785 ? 21.590 -14.488 6.889 1.00 66.75 785 SER A C 1
ATOM 6256 O O . SER A 1 785 ? 22.678 -14.989 6.620 1.00 66.75 785 SER A O 1
ATOM 6258 N N . ARG A 1 786 ? 20.436 -14.972 6.411 1.00 57.91 786 ARG A N 1
ATOM 6259 C CA . ARG A 1 786 ? 20.309 -16.027 5.380 1.00 57.91 786 ARG A CA 1
ATOM 6260 C C . ARG A 1 786 ? 20.795 -17.432 5.781 1.00 57.91 786 ARG A C 1
ATOM 6262 O O . ARG A 1 786 ? 20.998 -18.255 4.894 1.00 57.91 786 ARG A O 1
ATOM 6269 N N . GLN A 1 787 ? 20.925 -17.726 7.074 1.00 49.69 787 GLN A N 1
ATOM 6270 C CA . GLN A 1 787 ? 21.063 -19.104 7.563 1.00 49.69 787 GLN A CA 1
ATOM 6271 C C . GLN A 1 787 ? 19.679 -19.696 7.867 1.00 49.69 787 GLN A C 1
ATOM 6273 O O . GLN A 1 787 ? 18.824 -19.010 8.426 1.00 49.69 787 GLN A O 1
ATOM 6278 N N . SER A 1 788 ? 19.444 -20.951 7.482 1.00 51.62 788 SER A N 1
ATOM 6279 C CA . SER A 1 788 ? 18.146 -21.624 7.625 1.00 51.62 788 SER A CA 1
ATOM 6280 C C . SER A 1 788 ? 17.866 -22.114 9.047 1.00 51.62 788 SER A C 1
ATOM 6282 O O . SER A 1 788 ? 16.732 -22.031 9.520 1.00 51.62 788 SER A O 1
ATOM 6284 N N . ASP A 1 789 ? 18.895 -22.605 9.734 1.00 47.19 789 ASP A N 1
ATOM 6285 C CA . ASP A 1 789 ? 18.693 -23.577 10.813 1.00 47.19 789 ASP A CA 1
ATOM 6286 C C . ASP A 1 789 ? 18.497 -22.896 12.179 1.00 47.19 789 ASP A C 1
ATOM 6288 O O . ASP A 1 789 ? 17.608 -23.265 12.949 1.00 47.19 789 ASP A O 1
ATOM 6292 N N . MET A 1 790 ? 19.244 -21.817 12.451 1.00 47.53 790 MET A N 1
ATOM 6293 C CA . MET A 1 790 ? 19.146 -21.055 13.709 1.00 47.53 790 MET A CA 1
ATOM 6294 C C . MET A 1 790 ? 17.854 -20.232 13.857 1.00 47.53 790 MET A C 1
ATOM 6296 O O . MET A 1 790 ? 17.573 -19.714 14.938 1.00 47.53 790 MET A O 1
ATOM 6300 N N . VAL A 1 791 ? 17.036 -20.109 12.805 1.00 61.09 791 VAL A N 1
ATOM 6301 C CA . VAL A 1 791 ? 15.731 -19.434 12.914 1.00 61.09 791 VAL A CA 1
ATOM 6302 C C . VAL A 1 791 ? 14.733 -20.296 13.696 1.00 61.09 791 VAL A C 1
ATOM 6304 O O . VAL A 1 791 ? 13.891 -19.743 14.397 1.00 61.09 791 VAL A O 1
ATOM 6307 N N . GLY A 1 792 ? 14.838 -21.630 13.641 1.00 66.94 792 GLY A N 1
ATOM 6308 C CA . GLY A 1 792 ? 13.864 -22.538 14.262 1.00 66.94 792 GLY A CA 1
ATOM 6309 C C . GLY A 1 792 ? 13.792 -22.424 15.788 1.00 66.94 792 GLY A C 1
ATOM 6310 O O . GLY A 1 792 ? 12.700 -22.296 16.340 1.00 66.94 792 GLY A O 1
ATOM 6311 N N . SER A 1 793 ? 14.941 -22.396 16.472 1.00 71.31 793 SER A N 1
ATOM 6312 C CA . SER A 1 793 ? 14.996 -22.184 17.926 1.00 71.31 793 SER A CA 1
ATOM 6313 C C . SER A 1 793 ? 14.502 -20.789 18.306 1.00 71.31 793 SER A C 1
ATOM 6315 O O . SER A 1 793 ? 13.654 -20.660 19.185 1.00 71.31 793 SER A O 1
ATOM 6317 N N . LYS A 1 794 ? 14.945 -19.737 17.599 1.00 80.25 794 LYS A N 1
ATOM 6318 C CA . LYS A 1 794 ? 14.537 -18.370 17.950 1.00 80.25 794 LYS A CA 1
ATOM 6319 C C . LYS A 1 794 ? 13.063 -18.077 17.658 1.00 80.25 794 LYS A C 1
ATOM 6321 O O . LYS A 1 794 ? 12.454 -17.254 18.337 1.00 80.25 794 LYS A O 1
ATOM 6326 N N . LEU A 1 795 ? 12.478 -18.768 16.682 1.00 84.38 795 LEU A N 1
ATOM 6327 C CA . LEU A 1 795 ? 11.040 -18.772 16.439 1.00 84.38 795 LEU A CA 1
ATOM 6328 C C . LEU A 1 795 ? 10.285 -19.458 17.588 1.00 84.38 795 LEU A C 1
ATOM 6330 O O . LEU A 1 795 ? 9.262 -18.936 18.021 1.00 84.38 795 LEU A O 1
ATOM 6334 N N . ALA A 1 796 ? 10.797 -20.578 18.109 1.00 86.31 796 ALA A N 1
ATOM 6335 C CA . ALA A 1 796 ? 10.197 -21.267 19.249 1.00 86.31 796 ALA A CA 1
ATOM 6336 C C . ALA A 1 796 ? 10.189 -20.387 20.516 1.00 86.31 796 ALA A C 1
ATOM 6338 O O . ALA A 1 796 ? 9.123 -20.237 21.110 1.00 86.31 796 ALA A O 1
ATOM 6339 N N . ASP A 1 797 ? 11.298 -19.710 20.859 1.00 86.38 797 ASP A N 1
ATOM 6340 C CA . ASP A 1 797 ? 11.339 -18.709 21.948 1.00 86.38 797 ASP A CA 1
ATOM 6341 C C . ASP A 1 797 ? 10.193 -17.686 21.831 1.00 86.38 797 ASP A C 1
ATOM 6343 O O . ASP A 1 797 ? 9.505 -17.368 22.802 1.00 86.38 797 ASP A O 1
ATOM 6347 N N . VAL A 1 798 ? 9.997 -17.152 20.618 1.00 88.94 798 VAL A N 1
ATOM 6348 C CA . VAL A 1 798 ? 8.993 -16.121 20.327 1.00 88.94 798 VAL A CA 1
ATOM 6349 C C . VAL A 1 798 ? 7.576 -16.686 20.423 1.00 88.94 798 VAL A C 1
ATOM 6351 O O . VAL A 1 798 ? 6.699 -16.006 20.945 1.00 88.94 798 VAL A O 1
ATOM 6354 N N . VAL A 1 799 ? 7.339 -17.928 19.988 1.00 90.12 799 VAL A N 1
ATOM 6355 C CA . VAL A 1 799 ? 6.040 -18.604 20.156 1.00 90.12 799 VAL A CA 1
ATOM 6356 C C . VAL A 1 799 ? 5.709 -18.822 21.636 1.00 90.12 799 VAL A C 1
ATOM 6358 O O . VAL A 1 799 ? 4.557 -18.635 22.022 1.00 90.12 799 VAL A O 1
ATOM 6361 N N . ILE A 1 800 ? 6.693 -19.136 22.483 1.00 88.81 800 ILE A N 1
ATOM 6362 C CA . ILE A 1 800 ? 6.482 -19.277 23.932 1.00 88.81 800 ILE A CA 1
ATOM 6363 C C . ILE A 1 800 ? 6.166 -17.919 24.594 1.00 88.81 800 ILE A C 1
ATOM 6365 O O . ILE A 1 800 ? 5.183 -17.828 25.327 1.00 88.81 800 ILE A O 1
ATOM 6369 N N . ASP A 1 801 ? 6.903 -16.844 24.272 1.00 87.38 801 ASP A N 1
ATOM 6370 C CA . ASP A 1 801 ? 6.593 -15.463 24.718 1.00 87.38 801 ASP A CA 1
ATOM 6371 C C . ASP A 1 801 ? 5.171 -15.039 24.279 1.00 87.38 801 ASP A C 1
ATOM 6373 O O . ASP A 1 801 ? 4.402 -14.488 25.064 1.00 87.38 801 ASP A O 1
ATOM 6377 N N . ILE A 1 802 ? 4.770 -15.367 23.046 1.00 89.94 802 ILE A N 1
ATOM 6378 C CA . ILE A 1 802 ? 3.418 -15.129 22.510 1.00 89.94 802 ILE A CA 1
ATOM 6379 C C . ILE A 1 802 ? 2.336 -15.899 23.290 1.00 89.94 802 ILE A C 1
ATOM 6381 O O . ILE A 1 802 ? 1.296 -15.321 23.619 1.00 89.94 802 ILE A O 1
ATOM 6385 N N . ILE A 1 803 ? 2.567 -17.176 23.613 1.00 88.50 803 ILE A N 1
ATOM 6386 C CA . ILE A 1 803 ? 1.602 -18.022 24.334 1.00 88.50 803 ILE A CA 1
ATOM 6387 C C . ILE A 1 803 ? 1.429 -17.566 25.781 1.00 88.50 803 ILE A C 1
ATOM 6389 O O . ILE A 1 803 ? 0.291 -17.468 26.235 1.00 88.50 803 ILE A O 1
ATOM 6393 N N . GLU A 1 804 ? 2.505 -17.229 26.495 1.00 86.44 804 GLU A N 1
ATOM 6394 C CA . GLU A 1 804 ? 2.379 -16.727 27.869 1.00 86.44 804 GLU A CA 1
ATOM 6395 C C . GLU A 1 804 ? 1.746 -15.330 27.916 1.00 86.44 804 GLU A C 1
ATOM 6397 O O . GLU A 1 804 ? 0.887 -15.078 28.760 1.00 86.44 804 GLU A O 1
ATOM 6402 N N . ARG A 1 805 ? 2.050 -14.438 26.957 1.00 86.56 805 ARG A N 1
ATOM 6403 C CA . ARG A 1 805 ? 1.313 -13.167 26.816 1.00 86.56 805 ARG A CA 1
ATOM 6404 C C . ARG A 1 805 ? -0.180 -13.397 26.583 1.00 86.56 805 ARG A C 1
ATOM 6406 O O . ARG A 1 805 ? -0.990 -12.717 27.202 1.00 86.56 805 ARG A O 1
ATOM 6413 N N . HIS A 1 806 ? -0.545 -14.340 25.713 1.00 85.81 806 HIS A N 1
ATOM 6414 C CA . HIS A 1 806 ? -1.942 -14.685 25.452 1.00 85.81 806 HIS A CA 1
ATOM 6415 C C . HIS A 1 806 ? -2.615 -15.267 26.708 1.00 85.81 806 HIS A C 1
ATOM 6417 O O . HIS A 1 806 ? -3.639 -14.733 27.117 1.00 85.81 806 HIS A O 1
ATOM 6423 N N . ARG A 1 807 ? -1.996 -16.246 27.390 1.00 85.88 807 ARG A N 1
ATOM 6424 C CA . ARG A 1 807 ? -2.475 -16.814 28.669 1.00 85.88 807 ARG A CA 1
ATOM 6425 C C . ARG A 1 807 ? -2.722 -15.736 29.731 1.00 85.88 807 ARG A C 1
ATOM 6427 O O . ARG A 1 807 ? -3.747 -15.767 30.404 1.00 85.88 807 ARG A O 1
ATOM 6434 N N . VAL A 1 808 ? -1.810 -14.770 29.869 1.00 85.25 808 VAL A N 1
ATOM 6435 C CA . VAL A 1 808 ? -1.939 -13.648 30.818 1.00 85.25 808 VAL A CA 1
ATOM 6436 C C . VAL A 1 808 ? -3.023 -12.645 30.400 1.00 85.25 808 VAL A C 1
ATOM 6438 O O . VAL A 1 808 ? -3.680 -12.076 31.266 1.00 85.25 808 VAL A O 1
ATOM 6441 N N . ALA A 1 809 ? -3.219 -12.412 29.099 1.00 83.44 809 ALA A N 1
ATOM 6442 C CA . ALA A 1 809 ? -4.164 -11.415 28.596 1.00 83.44 809 ALA A CA 1
ATOM 6443 C C . ALA A 1 809 ? -5.617 -11.913 28.506 1.00 83.44 809 ALA A C 1
ATOM 6445 O O . ALA A 1 809 ? -6.533 -11.127 28.738 1.00 83.44 809 ALA A O 1
ATOM 6446 N N . THR A 1 810 ? -5.835 -13.189 28.169 1.00 83.00 810 THR A N 1
ATOM 6447 C CA . THR A 1 810 ? -7.172 -13.788 27.982 1.00 83.00 810 THR A CA 1
ATOM 6448 C C . THR A 1 810 ? -7.642 -14.626 29.171 1.00 83.00 810 THR A C 1
ATOM 6450 O O . THR A 1 810 ? -8.824 -14.951 29.252 1.00 83.00 810 THR A O 1
ATOM 6453 N N . LEU A 1 811 ? -6.728 -15.004 30.076 1.00 83.75 811 LEU A N 1
ATOM 6454 C CA . LEU A 1 811 ? -6.915 -16.016 31.128 1.00 83.75 811 LEU A CA 1
ATOM 6455 C C . LEU A 1 811 ? -7.243 -17.432 30.605 1.00 83.75 811 LEU A C 1
ATOM 6457 O O . LEU A 1 811 ? -7.463 -18.347 31.400 1.00 83.75 811 LEU A O 1
ATOM 6461 N N . THR A 1 812 ? -7.209 -17.651 29.286 1.00 82.56 812 THR A N 1
ATOM 6462 C CA . THR A 1 812 ? -7.406 -18.956 28.640 1.00 82.56 812 THR A CA 1
ATOM 6463 C C . THR A 1 812 ? -6.107 -19.491 28.039 1.00 82.56 812 THR A C 1
ATOM 6465 O O . THR A 1 812 ? -5.263 -18.747 27.541 1.00 82.56 812 THR A O 1
ATOM 6468 N N . ALA A 1 813 ? -5.938 -20.814 28.057 1.00 83.50 813 ALA A N 1
ATOM 6469 C CA . ALA A 1 813 ? -4.906 -21.474 27.263 1.00 83.50 813 ALA A CA 1
ATOM 6470 C C . ALA A 1 813 ? -5.418 -21.691 25.825 1.00 83.50 813 ALA A C 1
ATOM 6472 O O . ALA A 1 813 ? -6.595 -22.025 25.656 1.00 83.50 813 ALA A O 1
ATOM 6473 N N . PRO A 1 814 ? -4.565 -21.550 24.795 1.00 87.94 814 PRO A N 1
ATOM 6474 C CA . PRO A 1 814 ? -4.988 -21.792 23.426 1.00 87.94 814 PRO A CA 1
ATOM 6475 C C . PRO A 1 814 ? -5.266 -23.285 23.211 1.00 87.94 814 PRO A C 1
ATOM 6477 O O . PRO A 1 814 ? -4.484 -24.146 23.613 1.00 87.94 814 PRO A O 1
ATOM 6480 N N . ARG A 1 815 ? -6.385 -23.576 22.551 1.00 87.38 815 ARG A N 1
ATOM 6481 C CA . ARG A 1 815 ? -6.792 -24.896 22.051 1.00 87.38 815 ARG A CA 1
ATOM 6482 C C . ARG A 1 815 ? -6.367 -25.089 20.593 1.00 87.38 815 ARG A C 1
ATOM 6484 O O . ARG A 1 815 ? -6.072 -26.209 20.182 1.00 87.38 815 ARG A O 1
ATOM 6491 N N . HIS A 1 816 ? -6.316 -24.001 19.828 1.00 87.88 816 HIS A N 1
ATOM 6492 C CA . HIS A 1 816 ? -5.940 -23.986 18.418 1.00 87.88 816 HIS A CA 1
ATOM 6493 C C . HIS A 1 816 ? -4.929 -22.858 18.173 1.00 87.88 816 HIS A C 1
ATOM 6495 O O . HIS A 1 816 ? -5.173 -21.717 18.563 1.00 87.88 816 HIS A O 1
ATOM 6501 N N . ILE A 1 817 ? -3.794 -23.170 17.542 1.00 91.56 817 ILE A N 1
ATOM 6502 C CA . ILE A 1 817 ? -2.738 -22.213 17.187 1.00 91.56 817 ILE A CA 1
ATOM 6503 C C . ILE A 1 817 ? -2.586 -22.201 15.663 1.00 91.56 817 ILE A C 1
ATOM 6505 O O . ILE A 1 817 ? -2.192 -23.202 15.064 1.00 91.56 817 ILE A O 1
ATOM 6509 N N . ILE A 1 818 ? -2.887 -21.062 15.037 1.00 93.25 818 ILE A N 1
ATOM 6510 C CA . ILE A 1 818 ? -2.868 -20.899 13.581 1.00 93.25 818 ILE A CA 1
ATOM 6511 C C . ILE A 1 818 ? -1.733 -19.952 13.190 1.00 93.25 818 ILE A C 1
ATOM 6513 O O . ILE A 1 818 ? -1.779 -18.756 13.478 1.00 93.25 818 ILE A O 1
ATOM 6517 N N . PHE A 1 819 ? -0.727 -20.481 12.497 1.00 94.38 819 PHE A N 1
ATOM 6518 C CA . PHE A 1 819 ? 0.420 -19.736 11.991 1.00 94.38 819 PHE A CA 1
ATOM 6519 C C . PHE A 1 819 ? 0.230 -19.288 10.536 1.00 94.38 819 PHE A C 1
ATOM 6521 O O . PHE A 1 819 ? -0.097 -20.095 9.669 1.00 94.38 819 PHE A O 1
ATOM 6528 N N . TYR A 1 820 ? 0.555 -18.029 10.241 1.00 94.50 820 TYR A N 1
ATOM 6529 C CA . TYR A 1 820 ? 0.703 -17.490 8.888 1.00 94.50 820 TYR A CA 1
ATOM 6530 C C . TYR A 1 820 ? 2.145 -17.017 8.657 1.00 94.50 820 TYR A C 1
ATOM 6532 O O . TYR A 1 820 ? 2.625 -16.140 9.372 1.00 94.50 820 TYR A O 1
ATOM 6540 N N . PHE A 1 821 ? 2.829 -17.527 7.633 1.00 89.81 821 PHE A N 1
ATOM 6541 C CA . PHE A 1 821 ? 4.217 -17.171 7.307 1.00 89.81 821 PHE A CA 1
ATOM 6542 C C . PHE A 1 821 ? 4.321 -16.381 5.991 1.00 89.81 821 PHE A C 1
ATOM 6544 O O . PHE A 1 821 ? 3.904 -16.864 4.942 1.00 89.81 821 PHE A O 1
ATOM 6551 N N . SER A 1 822 ? 4.932 -15.192 6.017 1.00 86.69 822 SER A N 1
ATOM 6552 C CA . SER A 1 822 ? 5.176 -14.331 4.844 1.00 86.69 822 SER A CA 1
ATOM 6553 C C . SER A 1 822 ? 6.670 -14.159 4.557 1.00 86.69 822 SER A C 1
ATOM 6555 O O . SER A 1 822 ? 7.483 -13.990 5.466 1.00 86.69 822 SER A O 1
ATOM 6557 N N . GLY A 1 823 ? 7.022 -14.099 3.270 1.00 73.94 823 GLY A N 1
ATOM 6558 C CA . GLY A 1 823 ? 8.405 -13.912 2.807 1.00 73.94 823 GLY A CA 1
ATOM 6559 C C . GLY A 1 823 ? 9.216 -15.207 2.698 1.00 73.94 823 GLY A C 1
ATOM 6560 O O . GLY A 1 823 ? 10.437 -15.148 2.584 1.00 73.94 823 GLY A O 1
ATOM 6561 N N . ILE A 1 824 ? 8.542 -16.360 2.725 1.00 75.88 824 ILE A N 1
ATOM 6562 C CA . ILE A 1 824 ? 9.123 -17.695 2.543 1.00 75.88 824 ILE A CA 1
ATOM 6563 C C . ILE A 1 824 ? 8.681 -18.229 1.174 1.00 75.88 824 ILE A C 1
ATOM 6565 O O . ILE A 1 824 ? 7.513 -18.102 0.801 1.00 75.88 824 ILE A O 1
ATOM 6569 N N . SER A 1 825 ? 9.625 -18.768 0.400 1.00 75.62 825 SER A N 1
ATOM 6570 C CA . SER A 1 825 ? 9.368 -19.319 -0.937 1.00 75.62 825 SER A CA 1
ATOM 6571 C C . SER A 1 825 ? 8.996 -20.808 -0.902 1.00 75.62 825 SER A C 1
ATOM 6573 O O . SER A 1 825 ? 9.235 -21.492 0.088 1.00 75.62 825 SER A O 1
ATOM 6575 N N . GLU A 1 826 ? 8.430 -21.317 -2.000 1.00 80.12 826 GLU A N 1
ATOM 6576 C CA . GLU A 1 826 ? 7.977 -22.714 -2.149 1.00 80.12 826 GLU A CA 1
ATOM 6577 C C . GLU A 1 826 ? 9.117 -23.716 -1.858 1.00 80.12 826 GLU A C 1
ATOM 6579 O O . GLU A 1 826 ? 8.962 -24.639 -1.063 1.00 80.12 826 GLU A O 1
ATOM 6584 N N . GLY A 1 827 ? 10.327 -23.441 -2.367 1.00 75.31 827 GLY A N 1
ATOM 6585 C CA . GLY A 1 827 ? 11.541 -24.223 -2.086 1.00 75.31 827 GLY A CA 1
ATOM 6586 C C . GLY A 1 827 ? 12.075 -24.129 -0.648 1.00 75.31 827 GLY A C 1
ATOM 6587 O O . GLY A 1 827 ? 13.065 -24.774 -0.332 1.00 75.31 827 GLY A O 1
ATOM 6588 N N . GLN A 1 828 ? 11.441 -23.343 0.227 1.00 78.44 828 GLN A N 1
ATOM 6589 C CA . GLN A 1 828 ? 11.760 -23.230 1.656 1.00 78.44 828 GLN A CA 1
ATOM 6590 C C . GLN A 1 828 ? 10.647 -23.799 2.552 1.00 78.44 828 GLN A C 1
ATOM 6592 O O . GLN A 1 828 ? 10.763 -23.738 3.775 1.00 78.44 828 GLN A O 1
ATOM 6597 N N . PHE A 1 829 ? 9.576 -24.375 1.990 1.00 84.75 829 PHE A N 1
ATOM 6598 C CA . PHE A 1 829 ? 8.495 -24.983 2.778 1.00 84.75 829 PHE A CA 1
ATOM 6599 C C . PHE A 1 829 ? 9.012 -26.085 3.721 1.00 84.75 829 PHE A C 1
ATOM 6601 O O . PHE A 1 829 ? 8.554 -26.172 4.861 1.00 84.75 829 PHE A O 1
ATOM 6608 N N . HIS A 1 830 ? 10.050 -26.829 3.313 1.00 80.62 830 HIS A N 1
ATOM 6609 C CA . HIS A 1 830 ? 10.720 -27.832 4.153 1.00 80.62 830 HIS A CA 1
ATOM 6610 C C . HIS A 1 830 ? 11.289 -27.256 5.467 1.00 80.62 830 HIS A C 1
ATOM 6612 O O . HIS A 1 830 ? 11.405 -27.977 6.458 1.00 80.62 830 HIS A O 1
ATOM 6618 N N . MET A 1 831 ? 11.643 -25.963 5.501 1.00 79.88 831 MET A N 1
ATOM 6619 C CA . MET A 1 831 ? 12.138 -25.306 6.714 1.00 79.88 831 MET A CA 1
ATOM 6620 C C . MET A 1 831 ? 11.019 -25.143 7.742 1.00 79.88 831 MET A C 1
ATOM 6622 O O . MET A 1 831 ? 11.239 -25.344 8.937 1.00 79.88 831 MET A O 1
ATOM 6626 N N . ILE A 1 832 ? 9.806 -24.824 7.275 1.00 81.31 832 ILE A N 1
ATOM 6627 C CA . ILE A 1 832 ? 8.631 -24.711 8.137 1.00 81.31 832 ILE A CA 1
ATOM 6628 C C . ILE A 1 832 ? 8.279 -26.096 8.693 1.00 81.31 832 ILE A C 1
ATOM 6630 O O . ILE A 1 832 ? 8.153 -26.244 9.907 1.00 81.31 832 ILE A O 1
ATOM 6634 N N . THR A 1 833 ? 8.181 -27.116 7.835 1.00 81.75 833 THR A N 1
ATOM 6635 C CA . THR A 1 833 ? 7.725 -28.455 8.240 1.00 81.75 833 THR A CA 1
ATOM 6636 C C . THR A 1 833 ? 8.728 -29.200 9.126 1.00 81.75 833 THR A C 1
ATOM 6638 O O . THR A 1 833 ? 8.344 -29.692 10.186 1.00 81.75 833 THR A O 1
ATOM 6641 N N . HIS A 1 834 ? 10.012 -29.264 8.753 1.00 78.69 834 HIS A N 1
ATOM 6642 C CA . HIS A 1 834 ? 10.993 -30.105 9.457 1.00 78.69 834 HIS A CA 1
ATOM 6643 C C . HIS A 1 834 ? 11.744 -29.401 10.592 1.00 78.69 834 HIS A C 1
ATOM 6645 O O . HIS A 1 834 ? 12.107 -30.065 11.566 1.00 78.69 834 HIS A O 1
ATOM 6651 N N . PHE A 1 835 ? 11.980 -28.086 10.498 1.00 80.94 835 PHE A N 1
ATOM 6652 C CA . PHE A 1 835 ? 12.723 -27.343 11.524 1.00 80.94 835 PHE A CA 1
ATOM 6653 C C . PHE A 1 835 ? 11.800 -26.521 12.424 1.00 80.94 835 PHE A C 1
ATOM 6655 O O . PHE A 1 835 ? 11.837 -26.689 13.641 1.00 80.94 835 PHE A O 1
ATOM 6662 N N . TYR A 1 836 ? 10.953 -25.657 11.858 1.00 85.31 836 TYR A N 1
ATOM 6663 C CA . TYR A 1 836 ? 10.176 -24.703 12.657 1.00 85.31 836 TYR A CA 1
ATOM 6664 C C . TYR A 1 836 ? 9.065 -25.390 13.456 1.00 85.31 836 TYR A C 1
ATOM 6666 O O . TYR A 1 836 ? 9.006 -25.224 14.673 1.00 85.31 836 TYR A O 1
ATOM 6674 N N . MET A 1 837 ? 8.220 -26.202 12.810 1.00 85.50 837 MET A N 1
ATOM 6675 C CA . MET A 1 837 ? 7.151 -26.929 13.507 1.00 85.50 837 MET A CA 1
ATOM 6676 C C . MET A 1 837 ? 7.713 -27.937 14.518 1.00 85.50 837 MET A C 1
ATOM 6678 O O . MET A 1 837 ? 7.144 -28.092 15.596 1.00 85.50 837 MET A O 1
ATOM 6682 N N . ARG A 1 838 ? 8.872 -28.554 14.240 1.00 84.69 838 ARG A N 1
ATOM 6683 C CA . ARG A 1 838 ? 9.564 -29.438 15.194 1.00 84.69 838 ARG A CA 1
ATOM 6684 C C . ARG A 1 838 ? 10.099 -28.676 16.411 1.00 84.69 838 ARG A C 1
ATOM 6686 O O . ARG A 1 838 ? 9.884 -29.115 17.535 1.00 84.69 838 ARG A O 1
ATOM 6693 N N . ALA A 1 839 ? 10.756 -27.533 16.209 1.00 84.75 839 ALA A N 1
ATOM 6694 C CA . ALA A 1 839 ? 11.252 -26.699 17.306 1.00 84.75 839 ALA A CA 1
ATOM 6695 C C . ALA A 1 839 ? 10.102 -26.171 18.183 1.00 84.75 839 ALA A C 1
ATOM 6697 O O . ALA A 1 839 ? 10.180 -26.243 19.408 1.00 84.75 839 ALA A O 1
ATOM 6698 N N . ILE A 1 840 ? 9.005 -25.726 17.559 1.00 85.50 840 ILE A N 1
ATOM 6699 C CA . ILE A 1 840 ? 7.783 -25.300 18.253 1.00 85.50 840 ILE A CA 1
ATOM 6700 C C . ILE A 1 840 ? 7.151 -26.473 19.018 1.00 85.50 840 ILE A C 1
ATOM 6702 O O . ILE A 1 840 ? 6.872 -26.330 20.203 1.00 85.50 840 ILE A O 1
ATOM 6706 N N . SER A 1 841 ? 6.976 -27.646 18.401 1.00 84.81 841 SER A N 1
ATOM 6707 C CA . SER A 1 841 ? 6.398 -28.831 19.056 1.00 84.81 841 SER A CA 1
ATOM 6708 C C . SER A 1 841 ? 7.219 -29.298 20.267 1.00 84.81 841 SER A C 1
ATOM 6710 O O . SER A 1 841 ? 6.649 -29.595 21.321 1.00 84.81 841 SER A O 1
ATOM 6712 N N . ASN A 1 842 ? 8.553 -29.266 20.167 1.00 84.44 842 ASN A N 1
ATOM 6713 C CA . ASN A 1 842 ? 9.448 -29.536 21.292 1.00 84.44 842 ASN A CA 1
ATOM 6714 C C . ASN A 1 842 ? 9.255 -28.503 22.419 1.00 84.44 842 ASN A C 1
ATOM 6716 O O . ASN A 1 842 ? 9.076 -28.885 23.574 1.00 84.44 842 ASN A O 1
ATOM 6720 N N . ALA A 1 843 ? 9.233 -27.206 22.090 1.00 83.25 843 ALA A N 1
ATOM 6721 C CA . ALA A 1 843 ? 9.069 -26.133 23.071 1.00 83.25 843 ALA A CA 1
ATOM 6722 C C . ALA A 1 843 ? 7.702 -26.191 23.786 1.00 83.25 843 ALA A C 1
ATOM 6724 O O . ALA A 1 843 ? 7.642 -26.115 25.014 1.00 83.25 843 ALA A O 1
ATOM 6725 N N . LEU A 1 844 ? 6.613 -26.424 23.041 1.00 82.56 844 LEU A N 1
ATOM 6726 C CA . LEU A 1 844 ? 5.262 -26.636 23.583 1.00 82.56 844 LEU A CA 1
ATOM 6727 C C . LEU A 1 844 ? 5.189 -27.845 24.530 1.00 82.56 844 LEU A C 1
ATOM 6729 O O . LEU A 1 844 ? 4.443 -27.812 25.511 1.00 82.56 844 LEU A O 1
ATOM 6733 N N . SER A 1 845 ? 5.974 -28.891 24.251 1.00 81.94 845 SER A N 1
ATOM 6734 C CA . SER A 1 845 ? 6.075 -30.092 25.089 1.00 81.94 845 SER A CA 1
ATOM 6735 C C . SER A 1 845 ? 6.892 -29.867 26.367 1.00 81.94 845 SER A C 1
ATOM 6737 O O . SER A 1 845 ? 6.647 -30.547 27.360 1.00 81.94 845 SER A O 1
ATOM 6739 N N . SER A 1 846 ? 7.832 -28.913 26.357 1.00 78.94 846 SER A N 1
ATOM 6740 C CA . SER A 1 846 ? 8.655 -28.538 27.520 1.00 78.94 846 SER A CA 1
ATOM 6741 C C . SER A 1 846 ? 8.005 -27.528 28.478 1.00 78.94 846 SER A C 1
ATOM 6743 O O . SER A 1 846 ? 8.569 -27.242 29.530 1.00 78.94 846 SER A O 1
ATOM 6745 N N . LEU A 1 847 ? 6.823 -26.993 28.149 1.00 76.06 847 LEU A N 1
ATOM 6746 C CA . LEU A 1 847 ? 6.065 -26.124 29.055 1.00 76.06 847 LEU A CA 1
ATOM 6747 C C . LEU A 1 847 ? 5.568 -26.901 30.283 1.00 76.06 847 LEU A C 1
ATOM 6749 O O . LEU A 1 847 ? 4.855 -27.894 30.132 1.00 76.06 847 LEU A O 1
ATOM 6753 N N . GLU A 1 848 ? 5.835 -26.378 31.486 1.00 61.38 848 GLU A N 1
ATOM 6754 C CA . GLU A 1 848 ? 5.342 -26.919 32.769 1.00 61.38 848 GLU A CA 1
ATOM 6755 C C . GLU A 1 848 ? 3.830 -27.197 32.728 1.00 61.38 848 GLU A C 1
ATOM 6757 O O . GLU A 1 848 ? 3.352 -28.269 33.101 1.00 61.38 848 GLU A O 1
ATOM 6762 N N . ARG A 1 849 ? 3.069 -26.242 32.178 1.00 67.62 849 ARG A N 1
ATOM 6763 C CA . ARG A 1 849 ? 1.671 -26.424 31.772 1.00 67.62 849 ARG A CA 1
ATOM 6764 C C . ARG A 1 849 ? 1.615 -26.822 30.299 1.00 67.62 849 ARG A C 1
ATOM 6766 O O . ARG A 1 849 ? 1.470 -25.947 29.433 1.00 67.62 849 ARG A O 1
ATOM 6773 N N . LYS A 1 850 ? 1.716 -28.134 30.045 1.00 65.69 850 LYS A N 1
ATOM 6774 C CA . LYS A 1 850 ? 1.633 -28.765 28.713 1.00 65.69 850 LYS A CA 1
ATOM 6775 C C . LYS A 1 850 ? 0.530 -28.134 27.863 1.00 65.69 850 LYS A C 1
ATOM 6777 O O . LYS A 1 850 ? -0.639 -28.132 28.245 1.00 65.69 850 LYS A O 1
ATOM 6782 N N . CYS A 1 851 ? 0.902 -27.607 26.701 1.00 68.38 851 CYS A N 1
ATOM 6783 C CA . CYS A 1 851 ? -0.037 -26.962 25.792 1.00 68.38 851 CYS A CA 1
ATOM 6784 C C . CYS A 1 851 ? -0.568 -27.986 24.777 1.00 68.38 851 CYS A C 1
ATOM 6786 O O . CYS A 1 851 ? 0.057 -28.221 23.747 1.00 68.38 851 CYS A O 1
ATOM 6788 N N . ALA A 1 852 ? -1.713 -28.611 25.070 1.00 74.06 852 ALA A N 1
ATOM 6789 C CA . ALA A 1 852 ? -2.354 -29.616 24.210 1.00 74.06 852 ALA A CA 1
ATOM 6790 C C . ALA A 1 852 ? -3.115 -29.000 23.010 1.00 74.06 852 ALA A C 1
ATOM 6792 O O . ALA A 1 852 ? -4.204 -29.450 22.656 1.00 74.06 852 ALA A O 1
ATOM 6793 N N . ALA A 1 853 ? -2.571 -27.933 22.423 1.00 83.94 853 ALA A N 1
ATOM 6794 C CA . ALA A 1 853 ? -3.189 -27.209 21.320 1.00 83.94 853 ALA A CA 1
ATOM 6795 C C . ALA A 1 853 ? -2.961 -27.916 19.977 1.00 83.94 853 ALA A C 1
ATOM 6797 O O . ALA A 1 853 ? -1.871 -28.441 19.731 1.00 83.94 853 ALA A O 1
ATOM 6798 N N . SER A 1 854 ? -3.941 -27.855 19.069 1.00 87.38 854 SER A N 1
ATOM 6799 C CA . SER A 1 854 ? -3.668 -28.168 17.662 1.00 87.38 854 SER A CA 1
ATOM 6800 C C . SER A 1 854 ? -2.857 -27.039 17.021 1.00 87.38 854 SER A C 1
ATOM 6802 O O . SER A 1 854 ? -2.987 -25.871 17.393 1.00 87.38 854 SER A O 1
ATOM 6804 N N . VAL A 1 855 ? -2.044 -27.385 16.030 1.00 87.56 855 VAL A N 1
ATOM 6805 C CA . VAL A 1 855 ? -1.194 -26.482 15.260 1.00 87.56 855 VAL A CA 1
ATOM 6806 C C . VAL A 1 855 ? -1.557 -26.595 13.787 1.00 87.56 855 VAL A C 1
ATOM 6808 O O . VAL A 1 855 ? -1.512 -27.681 13.214 1.00 87.56 855 VAL A O 1
ATOM 6811 N N . THR A 1 856 ? -1.848 -25.449 13.179 1.00 89.06 856 THR A N 1
ATOM 6812 C CA . THR A 1 856 ? -2.164 -25.294 11.756 1.00 89.06 856 THR A CA 1
ATOM 6813 C C . THR A 1 856 ? -1.236 -24.223 11.187 1.00 89.06 856 THR A C 1
ATOM 6815 O O . THR A 1 856 ? -1.148 -23.133 11.747 1.00 89.06 856 THR A O 1
ATOM 6818 N N . ALA A 1 857 ? -0.510 -24.494 10.104 1.00 89.94 857 ALA A N 1
ATOM 6819 C CA . ALA A 1 857 ? 0.526 -23.600 9.584 1.00 89.94 8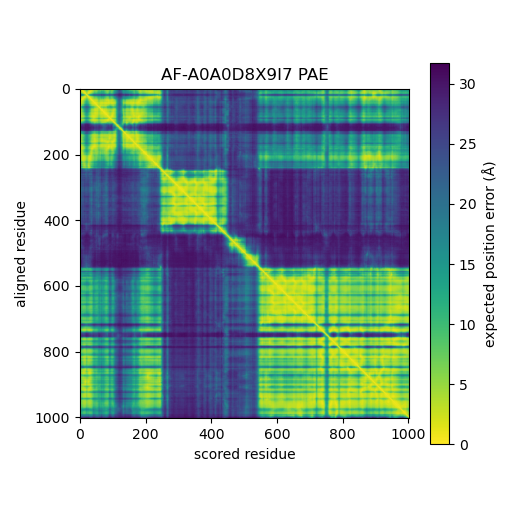57 ALA A CA 1
ATOM 6820 C C . ALA A 1 857 ? 0.383 -23.358 8.079 1.00 89.94 857 ALA A C 1
ATOM 6822 O O . ALA A 1 857 ? 0.539 -24.274 7.272 1.00 89.94 857 ALA A O 1
ATOM 6823 N N . LEU A 1 858 ? 0.153 -22.099 7.701 1.00 92.19 858 LEU A N 1
ATOM 6824 C CA . LEU A 1 858 ? 0.016 -21.655 6.319 1.00 92.19 858 LEU A CA 1
ATOM 6825 C C . LEU A 1 858 ? 1.190 -20.766 5.894 1.00 92.19 858 LEU A C 1
ATOM 6827 O O . LEU A 1 858 ? 1.497 -19.768 6.547 1.00 92.19 858 LEU A O 1
ATOM 6831 N N . ALA A 1 859 ? 1.799 -21.056 4.747 1.00 91.06 859 ALA A N 1
ATOM 6832 C CA . ALA A 1 859 ? 2.625 -20.083 4.035 1.00 91.06 859 ALA A CA 1
ATOM 6833 C C . ALA A 1 859 ? 1.742 -19.187 3.154 1.00 91.06 859 ALA A C 1
ATOM 6835 O O . ALA A 1 859 ? 0.818 -19.666 2.498 1.00 91.06 859 ALA A O 1
ATOM 6836 N N . VAL A 1 860 ? 2.027 -17.884 3.129 1.00 92.31 860 VAL A N 1
ATOM 6837 C CA . VAL A 1 860 ? 1.250 -16.869 2.405 1.00 92.31 860 VAL A CA 1
ATOM 6838 C C . VAL A 1 860 ? 2.161 -16.109 1.446 1.00 92.31 860 VAL A C 1
ATOM 6840 O O . VAL A 1 860 ? 3.018 -15.324 1.860 1.00 92.31 860 VAL A O 1
ATOM 6843 N N . SER A 1 861 ? 1.962 -16.316 0.145 1.00 87.31 861 SER A N 1
ATOM 6844 C CA . SER A 1 861 ? 2.765 -15.694 -0.908 1.00 87.31 861 SER A CA 1
ATOM 6845 C C . SER A 1 861 ? 1.988 -14.632 -1.676 1.00 87.31 861 SER A C 1
ATOM 6847 O O . SER A 1 861 ? 0.930 -14.891 -2.248 1.00 87.31 861 SER A O 1
ATOM 6849 N N . ARG A 1 862 ? 2.577 -13.434 -1.759 1.00 83.81 862 ARG A N 1
ATOM 6850 C CA . ARG A 1 862 ? 2.178 -12.358 -2.683 1.00 83.81 862 ARG A CA 1
ATOM 6851 C C . ARG A 1 862 ? 3.102 -12.261 -3.901 1.00 83.81 862 ARG A C 1
ATOM 6853 O O . ARG A 1 862 ? 2.860 -11.436 -4.777 1.00 83.81 862 ARG A O 1
ATOM 6860 N N . ASP A 1 863 ? 4.131 -13.105 -3.997 1.00 77.75 863 ASP A N 1
ATOM 6861 C CA . ASP A 1 863 ? 5.269 -12.951 -4.923 1.00 77.75 863 ASP A CA 1
ATOM 6862 C C . ASP A 1 863 ? 5.376 -14.084 -5.958 1.00 77.75 863 ASP A C 1
ATOM 6864 O O . ASP A 1 863 ? 6.441 -14.452 -6.441 1.00 77.75 863 ASP A O 1
ATOM 6868 N N . HIS A 1 864 ? 4.209 -14.591 -6.343 1.00 81.69 864 HIS A N 1
ATOM 6869 C CA . HIS A 1 864 ? 3.970 -15.604 -7.372 1.00 81.69 864 HIS A CA 1
ATOM 6870 C C . HIS A 1 864 ? 3.659 -14.954 -8.752 1.00 81.69 864 HIS A C 1
ATOM 6872 O O . HIS A 1 864 ? 3.623 -13.722 -8.851 1.00 81.69 864 HIS A O 1
ATOM 6878 N N . ASN A 1 865 ? 3.478 -15.715 -9.840 1.00 78.62 865 ASN A N 1
ATOM 6879 C CA . ASN A 1 865 ? 3.309 -15.147 -11.200 1.00 78.62 865 ASN A CA 1
ATOM 6880 C C . ASN A 1 865 ? 1.862 -15.165 -11.718 1.00 78.62 865 ASN A C 1
ATOM 6882 O O . ASN A 1 865 ? 1.522 -14.358 -12.576 1.00 78.62 865 ASN A O 1
ATOM 6886 N N . GLU A 1 866 ? 1.009 -16.024 -11.177 1.00 83.56 866 GLU A N 1
ATOM 6887 C CA . GLU A 1 866 ? -0.370 -16.262 -11.601 1.00 83.56 866 GLU A CA 1
ATOM 6888 C C . GLU A 1 866 ? -1.235 -14.993 -11.473 1.00 83.56 866 GLU A C 1
ATOM 6890 O O . GLU A 1 866 ? -1.029 -14.153 -10.585 1.00 83.56 866 GLU A O 1
ATOM 6895 N N . ARG A 1 867 ? -2.218 -14.842 -12.367 1.00 83.38 867 ARG A N 1
ATOM 6896 C CA . ARG A 1 867 ? -3.282 -13.829 -12.297 1.00 83.38 867 ARG A CA 1
ATOM 6897 C C . ARG A 1 867 ? -4.606 -14.488 -12.646 1.00 83.38 867 ARG A C 1
ATOM 6899 O O . ARG A 1 867 ? -4.681 -15.229 -13.621 1.00 83.38 867 ARG A O 1
ATOM 6906 N N . ILE A 1 868 ? -5.630 -14.189 -11.856 1.00 82.94 868 ILE A N 1
ATOM 6907 C CA . ILE A 1 868 ? -6.982 -14.711 -12.036 1.00 82.94 868 ILE A CA 1
ATOM 6908 C C . ILE A 1 868 ? -7.823 -13.578 -12.630 1.00 82.94 868 ILE A C 1
ATOM 6910 O O . ILE A 1 868 ? -7.867 -12.475 -12.082 1.00 82.94 868 ILE A O 1
ATOM 6914 N N . TYR A 1 869 ? -8.454 -13.847 -13.768 1.00 81.94 869 TYR A N 1
ATOM 6915 C CA . TYR A 1 869 ? -9.268 -12.900 -14.528 1.00 81.94 869 TYR A CA 1
ATOM 6916 C C . TYR A 1 869 ? -10.734 -13.349 -14.495 1.00 81.94 869 TYR A C 1
ATOM 6918 O O . TYR A 1 869 ? -11.006 -14.545 -14.390 1.00 81.94 869 TYR A O 1
ATOM 6926 N N . GLN A 1 870 ? -11.689 -12.421 -14.623 1.00 78.19 870 GLN A N 1
ATOM 6927 C CA . GLN A 1 870 ? -13.069 -12.819 -14.925 1.00 78.19 870 GLN A CA 1
ATOM 6928 C C . GLN A 1 870 ? -13.101 -13.514 -16.297 1.00 78.19 870 GLN A C 1
ATOM 6930 O O . GLN A 1 870 ? -12.490 -13.018 -17.242 1.00 78.19 870 GLN A O 1
ATOM 6935 N N . ALA A 1 871 ? -13.844 -14.617 -16.434 1.00 68.44 871 ALA A N 1
ATOM 6936 C CA . ALA A 1 871 ? -13.990 -15.308 -17.722 1.00 68.44 871 ALA A CA 1
ATOM 6937 C C . ALA A 1 871 ? -14.629 -14.410 -18.803 1.00 68.44 871 ALA A C 1
ATOM 6939 O O . ALA A 1 871 ? -14.246 -14.470 -19.968 1.00 68.44 871 ALA A O 1
ATOM 6940 N N . ASN A 1 872 ? -15.554 -13.535 -18.392 1.00 73.06 872 ASN A N 1
ATOM 6941 C CA . ASN A 1 872 ? -16.145 -12.482 -19.212 1.00 73.06 872 ASN A CA 1
ATOM 6942 C C . ASN A 1 872 ? -15.755 -11.119 -18.625 1.00 73.06 872 ASN A C 1
ATOM 6944 O O . ASN A 1 872 ? -16.484 -10.573 -17.802 1.00 73.06 872 ASN A O 1
ATOM 6948 N N . ILE A 1 873 ? -14.599 -10.575 -19.012 1.00 71.69 873 ILE A N 1
ATOM 6949 C CA . ILE A 1 873 ? -14.174 -9.243 -18.557 1.00 71.69 873 ILE A CA 1
ATOM 6950 C C . ILE A 1 873 ? -15.131 -8.184 -19.129 1.00 71.69 873 ILE A C 1
ATOM 6952 O O . ILE A 1 873 ? -15.323 -8.111 -20.342 1.00 71.69 873 ILE A O 1
ATOM 6956 N N . THR A 1 874 ? -15.720 -7.350 -18.267 1.00 63.81 874 THR A N 1
ATOM 6957 C CA . THR A 1 874 ? -16.645 -6.277 -18.673 1.00 63.81 874 THR A CA 1
ATOM 6958 C C . THR A 1 874 ? -16.302 -4.932 -18.026 1.00 63.81 874 THR A C 1
ATOM 6960 O O . THR A 1 874 ? -15.576 -4.858 -17.037 1.00 63.81 874 THR A O 1
ATOM 6963 N N . GLY A 1 875 ? -16.823 -3.845 -18.603 1.00 66.94 875 GLY A N 1
ATOM 6964 C CA . GLY A 1 875 ? -16.602 -2.483 -18.113 1.00 66.94 875 GLY A CA 1
ATOM 6965 C C . GLY A 1 875 ? -15.237 -1.887 -18.477 1.00 66.94 875 GLY A C 1
ATOM 6966 O O . GLY A 1 875 ? -14.409 -2.506 -19.141 1.00 66.94 875 GLY A O 1
ATOM 6967 N N . GLU A 1 876 ? -15.027 -0.634 -18.071 1.00 69.25 876 GLU A N 1
ATOM 6968 C CA . GLU A 1 876 ? -13.904 0.214 -18.519 1.00 69.25 876 GLU A CA 1
ATOM 6969 C C . GLU A 1 876 ? -12.916 0.534 -17.380 1.00 69.25 876 GLU A C 1
ATOM 6971 O O . GLU A 1 876 ? -11.876 1.158 -17.601 1.00 69.25 876 GLU A O 1
ATOM 6976 N N . ARG A 1 877 ? -13.241 0.152 -16.137 1.00 66.94 877 ARG A N 1
ATOM 6977 C CA . ARG A 1 877 ? -12.465 0.466 -14.930 1.00 66.94 877 ARG A CA 1
ATOM 6978 C C . ARG A 1 877 ? -11.883 -0.809 -14.329 1.00 66.94 877 ARG A C 1
ATOM 6980 O O . ARG A 1 877 ? -12.469 -1.881 -14.423 1.00 66.94 877 ARG A O 1
ATOM 6987 N N . ALA A 1 878 ? -10.776 -0.677 -13.597 1.00 69.00 878 ALA A N 1
ATOM 6988 C CA . ALA A 1 878 ? -10.157 -1.802 -12.888 1.00 69.00 878 ALA A CA 1
ATOM 6989 C C . ALA A 1 878 ? -11.122 -2.511 -11.916 1.00 69.00 878 ALA A C 1
ATOM 6991 O O . ALA A 1 878 ? -11.038 -3.723 -11.760 1.00 69.00 878 ALA A O 1
ATOM 6992 N N . VAL A 1 879 ? -12.054 -1.780 -11.295 1.00 71.69 879 VAL A N 1
ATOM 6993 C CA . VAL A 1 879 ? -13.073 -2.367 -10.404 1.00 71.69 879 VAL A CA 1
ATOM 6994 C C . VAL A 1 879 ? -14.139 -3.178 -11.145 1.00 71.69 879 VAL A C 1
ATOM 6996 O O . VAL A 1 879 ? -14.705 -4.082 -10.549 1.00 71.69 879 VAL A O 1
ATOM 6999 N N . ASP A 1 880 ? -14.384 -2.884 -12.425 1.00 73.50 880 ASP A N 1
ATOM 7000 C CA . ASP A 1 880 ? -15.349 -3.617 -13.253 1.00 73.50 880 ASP A CA 1
ATOM 7001 C C . ASP A 1 880 ? -14.714 -4.914 -13.795 1.00 73.50 880 ASP A C 1
ATOM 7003 O O . ASP A 1 880 ? -15.361 -5.954 -13.873 1.00 73.50 880 ASP A O 1
ATOM 7007 N N . GLN A 1 881 ? -13.420 -4.843 -14.140 1.00 78.25 881 GLN A N 1
ATOM 7008 C CA . GLN A 1 881 ? -12.685 -5.894 -14.851 1.00 78.25 881 GLN A CA 1
ATOM 7009 C C . GLN A 1 881 ? -11.977 -6.935 -13.954 1.00 78.25 881 GLN A C 1
ATOM 7011 O O . GLN A 1 881 ? -11.626 -8.015 -14.434 1.00 78.25 881 GLN A O 1
ATOM 7016 N N . ASN A 1 882 ? -11.690 -6.622 -12.685 1.00 83.19 882 ASN A N 1
ATOM 7017 C CA . ASN A 1 882 ? -11.029 -7.552 -11.753 1.00 83.19 882 ASN A CA 1
ATOM 7018 C C . ASN A 1 882 ? -12.023 -8.559 -11.157 1.00 83.19 882 ASN A C 1
ATOM 7020 O O . ASN A 1 882 ? -13.210 -8.264 -11.046 1.00 83.19 882 ASN A O 1
ATOM 7024 N N . ILE A 1 883 ? -11.552 -9.732 -10.718 1.00 79.81 883 ILE A N 1
ATOM 7025 C CA . ILE A 1 883 ? -12.396 -10.653 -9.934 1.00 79.81 883 ILE A CA 1
ATOM 7026 C C . ILE A 1 883 ? -12.904 -9.980 -8.641 1.00 79.81 883 ILE A C 1
ATOM 7028 O O . ILE A 1 883 ? -12.182 -9.156 -8.065 1.00 79.81 883 ILE A O 1
ATOM 7032 N N . PRO A 1 884 ? -14.126 -10.303 -8.171 1.00 77.69 884 PRO A N 1
ATOM 7033 C CA . PRO A 1 884 ? -14.689 -9.679 -6.979 1.00 77.69 884 PRO A CA 1
ATOM 7034 C C . PRO A 1 884 ? -13.905 -10.052 -5.715 1.00 77.69 884 PRO A C 1
ATOM 7036 O O . PRO A 1 884 ? -13.139 -11.024 -5.680 1.00 77.69 884 PRO A O 1
ATOM 7039 N N . ALA A 1 885 ? -14.094 -9.267 -4.658 1.00 77.75 885 ALA A N 1
ATOM 7040 C CA . ALA A 1 885 ? -13.611 -9.633 -3.332 1.00 77.75 885 ALA A CA 1
ATOM 7041 C C . ALA A 1 885 ? -14.464 -10.775 -2.738 1.00 77.75 885 ALA A C 1
ATOM 7043 O O . ALA A 1 885 ? -15.622 -10.939 -3.117 1.00 77.75 885 ALA A O 1
ATOM 7044 N N . GLY A 1 886 ? -13.875 -11.595 -1.866 1.00 72.50 886 GLY A N 1
ATOM 7045 C CA . GLY A 1 886 ? -14.478 -12.842 -1.372 1.00 72.50 886 GLY A CA 1
ATOM 7046 C C . GLY A 1 886 ? -14.359 -14.030 -2.342 1.00 72.50 886 GLY A C 1
ATOM 7047 O O . GLY A 1 886 ? -14.851 -15.117 -2.039 1.00 72.50 886 GLY A O 1
ATOM 7048 N N . THR A 1 887 ? -13.699 -13.851 -3.497 1.00 79.50 887 THR A N 1
ATOM 7049 C CA . THR A 1 887 ? -13.368 -14.955 -4.416 1.00 79.50 887 THR A CA 1
ATOM 7050 C C . THR A 1 887 ? -12.301 -15.849 -3.791 1.00 79.50 887 THR A C 1
ATOM 7052 O O . THR A 1 887 ? -11.218 -15.355 -3.464 1.00 79.50 887 THR A O 1
ATOM 7055 N N . VAL A 1 888 ? -12.579 -17.150 -3.715 1.00 81.44 888 VAL A N 1
ATOM 7056 C CA . VAL A 1 888 ? -11.590 -18.201 -3.444 1.00 81.44 888 VAL A CA 1
ATOM 7057 C C . VAL A 1 888 ? -11.393 -19.047 -4.707 1.00 81.44 888 VAL A C 1
ATOM 7059 O O . VAL A 1 888 ? -12.335 -19.216 -5.480 1.00 81.44 888 VAL A O 1
ATOM 7062 N N . VAL A 1 889 ? -10.174 -19.547 -4.927 1.00 84.81 889 VAL A N 1
ATOM 7063 C CA . VAL A 1 889 ? -9.872 -20.639 -5.867 1.00 84.81 889 VAL A CA 1
ATOM 7064 C C . VAL A 1 889 ? -8.972 -21.654 -5.160 1.00 84.81 889 VAL A C 1
ATOM 7066 O O . VAL A 1 889 ? -7.815 -21.361 -4.866 1.00 84.81 889 VAL A O 1
ATOM 7069 N N . ASP A 1 890 ? -9.540 -22.821 -4.891 1.00 80.81 890 ASP A N 1
ATOM 7070 C CA . ASP A 1 890 ? -9.077 -23.943 -4.058 1.00 80.81 890 ASP A CA 1
ATOM 7071 C C . ASP A 1 890 ? -8.713 -25.201 -4.875 1.00 80.81 890 ASP A C 1
ATOM 7073 O O . ASP A 1 890 ? -8.258 -26.202 -4.334 1.00 80.81 890 ASP A O 1
ATOM 7077 N N . THR A 1 891 ? -8.932 -25.150 -6.190 1.00 76.94 891 THR A N 1
ATOM 7078 C CA . THR A 1 891 ? -8.956 -26.302 -7.102 1.00 76.94 891 THR A CA 1
ATOM 7079 C C . THR A 1 891 ? -8.262 -25.984 -8.430 1.00 76.94 891 THR A C 1
ATOM 7081 O O . THR A 1 891 ? -8.124 -24.818 -8.823 1.00 76.94 891 THR A O 1
ATOM 7084 N N . LYS A 1 892 ? -7.837 -27.027 -9.159 1.00 73.50 892 LYS A N 1
ATOM 7085 C CA . LYS A 1 892 ? -7.270 -27.035 -10.527 1.00 73.50 892 LYS A CA 1
ATOM 7086 C C . LYS A 1 892 ? -5.925 -26.322 -10.740 1.00 73.50 892 LYS A C 1
ATOM 7088 O O . LYS A 1 892 ? -5.049 -26.878 -11.400 1.00 73.50 892 LYS A O 1
ATOM 7093 N N . ILE A 1 893 ? -5.740 -25.110 -10.212 1.00 82.44 893 ILE A N 1
ATOM 7094 C CA . ILE A 1 893 ? -4.491 -24.317 -10.289 1.00 82.44 893 ILE A CA 1
ATOM 7095 C C . ILE A 1 893 ? -3.701 -24.300 -8.968 1.00 82.44 893 ILE A C 1
ATOM 7097 O O . ILE A 1 893 ? -2.877 -23.411 -8.730 1.00 82.44 893 ILE A O 1
ATOM 7101 N N . VAL A 1 894 ? -3.975 -25.280 -8.114 1.00 82.88 894 VAL A N 1
ATOM 7102 C CA . VAL A 1 894 ? -3.367 -25.496 -6.796 1.00 82.88 894 VAL A CA 1
ATOM 7103 C C . VAL A 1 894 ? -2.378 -26.663 -6.845 1.00 82.88 894 VAL A C 1
ATOM 7105 O O . VAL A 1 894 ? -2.379 -27.440 -7.805 1.00 82.88 894 VAL A O 1
ATOM 7108 N N . SER A 1 895 ? -1.513 -26.781 -5.836 1.00 80.44 895 SER A N 1
ATOM 7109 C CA . SER A 1 895 ? -0.626 -27.943 -5.699 1.00 80.44 895 SER A CA 1
ATOM 7110 C C . SER A 1 895 ? -1.425 -29.257 -5.599 1.00 80.44 895 SER A C 1
ATOM 7112 O O . SER A 1 895 ? -2.411 -29.309 -4.871 1.00 80.44 895 SER A O 1
ATOM 7114 N N . PRO A 1 896 ? -0.993 -30.344 -6.267 1.00 71.00 896 PRO A N 1
ATOM 7115 C CA . PRO A 1 896 ? -1.614 -31.665 -6.153 1.00 71.00 896 PRO A CA 1
ATOM 7116 C C . PRO A 1 896 ? -1.136 -32.459 -4.921 1.00 71.00 896 PRO A C 1
ATOM 7118 O O . PRO A 1 896 ? -1.559 -33.593 -4.726 1.00 71.00 896 PRO A O 1
ATOM 7121 N N . VAL A 1 897 ? -0.211 -31.903 -4.126 1.00 73.88 897 VAL A N 1
ATOM 7122 C CA . VAL A 1 897 ? 0.430 -32.568 -2.967 1.00 73.88 897 VAL A CA 1
ATOM 7123 C C . VAL A 1 897 ? 0.187 -31.807 -1.655 1.00 73.88 897 VAL A C 1
ATOM 7125 O O . VAL A 1 897 ? 0.376 -32.350 -0.571 1.00 73.88 897 VAL A O 1
ATOM 7128 N N . ILE A 1 898 ? -0.209 -30.536 -1.738 1.00 81.75 898 ILE A N 1
ATOM 7129 C CA . ILE A 1 898 ? -0.366 -29.620 -0.603 1.00 81.75 898 ILE A CA 1
ATOM 7130 C C . ILE A 1 898 ? -1.710 -28.918 -0.779 1.00 81.75 898 ILE A C 1
ATOM 7132 O O . ILE A 1 898 ? -1.974 -28.408 -1.864 1.00 81.75 898 ILE A O 1
ATOM 7136 N N . ASN A 1 899 ? -2.531 -28.833 0.269 1.00 81.12 899 ASN A N 1
ATOM 7137 C CA . ASN A 1 899 ? -3.764 -28.047 0.205 1.00 81.12 899 ASN A CA 1
ATOM 7138 C C . ASN A 1 899 ? -3.397 -26.560 0.051 1.00 81.12 899 ASN A C 1
ATOM 7140 O O . ASN A 1 899 ? -2.790 -25.963 0.946 1.00 81.12 899 ASN A O 1
ATOM 7144 N N . GLU A 1 900 ? -3.749 -25.952 -1.080 1.00 87.62 900 GLU A N 1
ATOM 7145 C CA . GLU A 1 900 ? -3.513 -24.531 -1.351 1.00 87.62 900 GLU A CA 1
ATOM 7146 C C . GLU A 1 900 ? -4.804 -23.843 -1.787 1.00 87.62 900 GLU A C 1
ATOM 7148 O O . GLU A 1 900 ? -5.661 -24.461 -2.405 1.00 87.62 900 GLU A O 1
ATOM 7153 N N . PHE A 1 901 ? -4.919 -22.543 -1.522 1.00 87.56 901 PHE A N 1
ATOM 7154 C CA . PHE A 1 901 ? -6.002 -21.718 -2.055 1.00 87.56 901 PHE A CA 1
ATOM 7155 C C . PHE A 1 901 ? -5.522 -20.301 -2.378 1.00 87.56 901 PHE A C 1
ATOM 7157 O O . PHE A 1 901 ? -4.607 -19.762 -1.752 1.00 87.56 901 PHE A O 1
ATOM 7164 N N . TYR A 1 902 ? -6.160 -19.665 -3.355 1.00 90.12 902 TYR A N 1
ATOM 7165 C CA . TYR A 1 902 ? -6.020 -18.240 -3.643 1.00 90.12 902 TYR A CA 1
ATOM 7166 C C . TYR A 1 902 ? -7.243 -17.504 -3.108 1.00 90.12 902 TYR A C 1
ATOM 7168 O O . TYR A 1 902 ? -8.356 -17.812 -3.519 1.00 90.12 902 TYR A O 1
ATOM 7176 N N . LEU A 1 903 ? -7.057 -16.490 -2.261 1.00 86.81 903 LEU A N 1
ATOM 7177 C CA . LEU A 1 903 ? -8.158 -15.683 -1.715 1.00 86.81 903 LEU A CA 1
ATOM 7178 C C . LEU A 1 903 ? -8.005 -14.218 -2.134 1.00 86.81 903 LEU A C 1
ATOM 7180 O O . LEU A 1 903 ? -7.037 -13.556 -1.761 1.00 86.81 903 LEU A O 1
ATOM 7184 N N . ASN A 1 904 ? -8.980 -13.672 -2.864 1.00 88.06 904 ASN A N 1
ATOM 7185 C CA . ASN A 1 904 ? -9.051 -12.231 -3.097 1.00 88.06 904 ASN A CA 1
ATOM 7186 C C . ASN A 1 904 ? -9.882 -11.537 -2.009 1.00 88.06 904 ASN A C 1
ATOM 7188 O O . ASN A 1 904 ? -11.081 -11.331 -2.173 1.00 88.06 904 ASN A O 1
ATOM 7192 N N . ALA A 1 905 ? -9.253 -11.110 -0.916 1.00 80.50 905 ALA A N 1
ATOM 7193 C CA . ALA A 1 905 ? -9.969 -10.444 0.175 1.00 80.50 905 ALA A CA 1
ATOM 7194 C C . ALA A 1 905 ? -10.427 -8.992 -0.123 1.00 80.50 905 ALA A C 1
ATOM 7196 O O . ALA A 1 905 ? -11.169 -8.418 0.667 1.00 80.50 905 ALA A O 1
ATOM 7197 N N . HIS A 1 906 ? -9.995 -8.376 -1.234 1.00 77.88 906 HIS A N 1
ATOM 7198 C CA . HIS A 1 906 ? -10.040 -6.914 -1.413 1.00 77.88 906 HIS A CA 1
ATOM 7199 C C . HIS A 1 906 ? -10.381 -6.441 -2.840 1.00 77.88 906 HIS A C 1
ATOM 7201 O O . HIS A 1 906 ? -10.188 -7.156 -3.824 1.00 77.88 906 HIS A O 1
ATOM 7207 N N . VAL A 1 907 ? -10.836 -5.188 -2.970 1.00 75.56 907 VAL A N 1
ATOM 7208 C CA . VAL A 1 907 ? -11.161 -4.562 -4.267 1.00 75.56 907 VAL A CA 1
ATOM 7209 C C . VAL A 1 907 ? -9.986 -3.737 -4.811 1.00 75.56 907 VAL A C 1
ATOM 7211 O O . VAL A 1 907 ? -9.565 -2.738 -4.224 1.00 75.56 907 VAL A O 1
ATOM 7214 N N . SER A 1 908 ? -9.479 -4.116 -5.988 1.00 73.31 908 SER A N 1
ATOM 7215 C CA . SER A 1 908 ? -8.391 -3.407 -6.678 1.00 73.31 908 SER A CA 1
ATOM 7216 C C . SER A 1 908 ? -8.892 -2.218 -7.506 1.00 73.31 908 SER A C 1
ATOM 7218 O O . SER A 1 908 ? -9.344 -2.360 -8.640 1.00 73.31 908 SER A O 1
ATOM 7220 N N . LEU A 1 909 ? -8.740 -1.005 -6.960 1.00 69.88 909 LEU A N 1
ATOM 7221 C CA . LEU A 1 909 ? -9.151 0.252 -7.610 1.00 69.88 909 LEU A CA 1
ATOM 7222 C C . LEU A 1 909 ? -8.360 0.606 -8.888 1.00 69.88 909 LEU A C 1
ATOM 7224 O O . LEU A 1 909 ? -8.786 1.478 -9.648 1.00 69.88 909 LEU A O 1
ATOM 7228 N N . LYS A 1 910 ? -7.184 0.001 -9.103 1.00 70.00 910 LYS A N 1
ATOM 7229 C CA . LYS A 1 910 ? -6.287 0.255 -10.243 1.00 70.00 910 LYS A CA 1
ATOM 7230 C C . LYS A 1 910 ? -5.479 -0.997 -10.582 1.00 70.00 910 LYS A C 1
ATOM 7232 O O . LYS A 1 910 ? -5.020 -1.683 -9.675 1.00 70.00 910 LYS A O 1
ATOM 7237 N N . GLY A 1 911 ? -5.213 -1.206 -11.870 1.00 78.94 911 GLY A N 1
ATOM 7238 C CA . GLY A 1 911 ? -4.403 -2.325 -12.353 1.00 78.94 911 GLY A CA 1
ATOM 7239 C C . GLY A 1 911 ? -5.136 -3.671 -12.319 1.00 78.94 911 GLY A C 1
ATOM 7240 O O . GLY A 1 911 ? -6.353 -3.723 -12.140 1.00 78.94 911 GLY A O 1
ATOM 7241 N N . THR A 1 912 ? -4.376 -4.751 -12.487 1.00 76.94 912 THR A N 1
ATOM 7242 C CA . THR A 1 912 ? -4.856 -6.134 -12.361 1.00 76.94 912 THR A CA 1
ATOM 7243 C C . THR A 1 912 ? -4.579 -6.645 -10.949 1.00 76.94 912 THR A C 1
ATOM 7245 O O . THR A 1 912 ? -3.459 -6.498 -10.455 1.00 76.94 912 THR A O 1
ATOM 7248 N N . VAL A 1 913 ? -5.589 -7.231 -10.306 1.00 80.44 913 VAL A N 1
ATOM 7249 C CA . VAL A 1 913 ? -5.518 -7.768 -8.942 1.00 80.44 913 VAL A CA 1
ATOM 7250 C C . VAL A 1 913 ? -4.545 -8.944 -8.853 1.00 80.44 913 VAL A C 1
ATOM 7252 O O . VAL A 1 913 ? -4.318 -9.673 -9.819 1.00 80.44 913 VAL A O 1
ATOM 7255 N N . LYS A 1 914 ? -3.959 -9.126 -7.669 1.00 84.88 914 LYS A N 1
ATOM 7256 C CA . LYS A 1 914 ? -3.106 -10.267 -7.340 1.00 84.88 914 LYS A CA 1
ATOM 7257 C C . LYS A 1 914 ? -3.542 -10.848 -5.998 1.00 84.88 914 LYS A C 1
ATOM 7259 O O . LYS A 1 914 ? -3.229 -10.295 -4.946 1.00 84.88 914 LYS A O 1
ATOM 7264 N N . SER A 1 915 ? -4.312 -11.924 -6.072 1.00 87.44 915 SER A N 1
ATOM 7265 C CA . SER A 1 915 ? -4.815 -12.690 -4.931 1.00 87.44 915 SER A CA 1
ATOM 7266 C C . SER A 1 915 ? -3.653 -13.470 -4.310 1.00 87.44 915 SER A C 1
ATOM 7268 O O . SER A 1 915 ? -3.018 -14.217 -5.055 1.00 87.44 915 SER A O 1
ATOM 7270 N N . PRO A 1 916 ? -3.334 -13.325 -3.011 1.00 91.69 916 PRO A N 1
ATOM 7271 C CA . PRO A 1 916 ? -2.280 -14.124 -2.396 1.00 91.69 916 PRO A CA 1
ATOM 7272 C C . PRO A 1 916 ? -2.609 -15.620 -2.444 1.00 91.69 916 PRO A C 1
ATOM 7274 O O . PRO A 1 916 ? -3.772 -16.000 -2.285 1.00 91.69 916 PRO A O 1
ATOM 7277 N N . LYS A 1 917 ? -1.573 -16.447 -2.617 1.00 91.62 917 LYS A N 1
ATOM 7278 C CA . LYS A 1 917 ? -1.646 -17.903 -2.444 1.00 91.62 917 LYS A CA 1
ATOM 7279 C C . LYS A 1 917 ? -1.402 -18.250 -0.976 1.00 91.62 917 LYS A C 1
ATOM 7281 O O . LYS A 1 917 ? -0.425 -17.772 -0.398 1.00 91.62 917 LYS A O 1
ATOM 7286 N N . TYR A 1 918 ? -2.247 -19.099 -0.413 1.00 92.88 918 TYR A N 1
ATOM 7287 C CA . TYR A 1 918 ? -2.140 -19.694 0.915 1.00 92.88 918 TYR A CA 1
ATOM 7288 C C . TYR A 1 918 ? -1.835 -21.183 0.730 1.00 92.88 918 TYR A C 1
ATOM 7290 O O . TYR A 1 918 ? -2.440 -21.819 -0.125 1.00 92.88 918 TYR A O 1
ATOM 7298 N N . SER A 1 919 ? -0.856 -21.723 1.455 1.00 91.38 919 SER A N 1
ATOM 7299 C CA . SER A 1 919 ? -0.375 -23.111 1.303 1.00 91.38 919 SER A CA 1
ATOM 7300 C C . SER A 1 919 ? -0.290 -23.768 2.679 1.00 91.38 919 SER A C 1
ATOM 7302 O O . SER A 1 919 ? 0.466 -23.284 3.520 1.00 91.38 919 SER A O 1
ATOM 7304 N N . LEU A 1 920 ? -1.073 -24.818 2.933 1.00 88.25 920 LEU A N 1
ATOM 7305 C CA . LEU A 1 920 ? -1.173 -25.491 4.231 1.00 88.25 920 LEU A CA 1
ATOM 7306 C C . LEU A 1 920 ? -0.021 -26.491 4.404 1.00 88.25 920 LEU A C 1
ATOM 7308 O O . LEU A 1 920 ? -0.027 -27.559 3.803 1.00 88.25 920 LEU A O 1
ATOM 7312 N N . LEU A 1 921 ? 0.988 -26.138 5.202 1.00 87.38 921 LEU A N 1
ATOM 7313 C CA . LEU A 1 921 ? 2.243 -26.897 5.300 1.00 87.38 921 LEU A CA 1
ATOM 7314 C C . LEU A 1 921 ? 2.275 -27.895 6.458 1.00 87.38 921 LEU A C 1
ATOM 7316 O O . LEU A 1 921 ? 3.005 -28.881 6.402 1.00 87.38 921 LEU A O 1
ATOM 7320 N N . ALA A 1 922 ? 1.510 -27.632 7.511 1.00 84.31 922 ALA A N 1
ATOM 7321 C CA . ALA A 1 922 ? 1.277 -28.572 8.595 1.00 84.31 922 ALA A CA 1
ATOM 7322 C C . ALA A 1 922 ? -0.120 -28.329 9.159 1.00 84.31 922 ALA A C 1
ATOM 7324 O O . ALA A 1 922 ? -0.507 -27.177 9.359 1.00 84.31 922 ALA A O 1
ATOM 7325 N N . ASP A 1 923 ? -0.853 -29.398 9.442 1.00 85.06 923 ASP A N 1
ATOM 7326 C CA . ASP A 1 923 ? -2.050 -29.332 10.267 1.00 85.06 923 ASP A CA 1
ATOM 7327 C C . ASP A 1 923 ? -2.196 -30.621 11.077 1.00 85.06 923 ASP A C 1
ATOM 7329 O O . ASP A 1 923 ? -1.985 -31.716 10.556 1.00 85.06 923 ASP A O 1
ATOM 7333 N N . ASN A 1 924 ? -2.543 -30.487 12.354 1.00 83.12 924 ASN A N 1
ATOM 7334 C CA . ASN A 1 924 ? -3.052 -31.584 13.183 1.00 83.12 924 ASN A CA 1
ATOM 7335 C C . ASN A 1 924 ? -4.407 -31.236 13.832 1.00 83.12 924 ASN A C 1
ATOM 7337 O O . ASN A 1 924 ? -4.836 -31.889 14.784 1.00 83.12 924 ASN A O 1
ATOM 7341 N N . SER A 1 925 ? -5.071 -30.192 13.328 1.00 78.94 925 SER A N 1
ATOM 7342 C CA . SER A 1 925 ? -6.461 -29.877 13.635 1.00 78.94 925 SER A CA 1
ATOM 7343 C C . SER A 1 925 ? -7.432 -30.837 12.931 1.00 78.94 925 SER A C 1
ATOM 7345 O O . SER A 1 925 ? -7.050 -31.686 12.129 1.00 78.94 925 SER A O 1
ATOM 7347 N N . THR A 1 926 ? -8.721 -30.673 13.225 1.00 72.69 926 THR A N 1
ATOM 7348 C CA . THR A 1 926 ? -9.835 -31.304 12.500 1.00 72.69 926 THR A CA 1
ATOM 7349 C C . THR A 1 926 ? -10.684 -30.269 11.746 1.00 72.69 926 THR A C 1
ATOM 7351 O O . THR A 1 926 ? -11.883 -30.464 11.544 1.00 72.69 926 THR A O 1
ATOM 7354 N N . MET A 1 927 ? -10.087 -29.135 11.359 1.00 78.44 927 MET A N 1
ATOM 7355 C CA . MET A 1 927 ? -10.759 -28.077 10.599 1.00 78.44 927 MET A CA 1
ATOM 7356 C C . MET A 1 927 ? -10.894 -28.446 9.116 1.00 78.44 927 MET A C 1
ATOM 7358 O O . MET A 1 927 ? -10.004 -29.053 8.526 1.00 78.44 927 MET A O 1
ATOM 7362 N N . SER A 1 928 ? -11.996 -28.034 8.488 1.00 80.12 928 SER A N 1
ATOM 7363 C CA . SER A 1 928 ? -12.145 -28.082 7.031 1.00 80.12 928 SER A CA 1
ATOM 7364 C C . SER A 1 928 ? -11.513 -26.854 6.365 1.00 80.12 928 SER A C 1
ATOM 7366 O O . SER A 1 928 ? -11.380 -25.795 6.987 1.00 80.12 928 SER A O 1
ATOM 7368 N N . MET A 1 929 ? -11.181 -26.964 5.073 1.00 79.50 929 MET A N 1
ATOM 7369 C CA . MET A 1 929 ? -10.674 -25.829 4.285 1.00 79.50 929 MET A CA 1
ATOM 7370 C C . MET A 1 929 ? -11.646 -24.640 4.294 1.00 79.50 929 MET A C 1
ATOM 7372 O O . MET A 1 929 ? -11.204 -23.519 4.513 1.00 79.50 929 MET A O 1
ATOM 7376 N N . ASP A 1 930 ? -12.962 -24.884 4.217 1.00 76.19 930 ASP A N 1
ATOM 7377 C CA . ASP A 1 930 ? -14.013 -23.862 4.383 1.00 76.19 930 ASP A CA 1
ATOM 7378 C C . ASP A 1 930 ? -13.840 -23.002 5.653 1.00 76.19 930 ASP A C 1
ATOM 7380 O O . ASP A 1 930 ? -14.044 -21.785 5.622 1.00 76.19 930 ASP A O 1
ATOM 7384 N N . ILE A 1 931 ? -13.474 -23.623 6.784 1.00 78.50 931 ILE A N 1
ATOM 7385 C CA . ILE A 1 931 ? -13.254 -22.919 8.057 1.00 78.50 931 ILE A CA 1
ATOM 7386 C C . ILE A 1 931 ? -11.984 -22.070 7.969 1.00 78.50 931 ILE A C 1
ATOM 7388 O O . ILE A 1 931 ? -12.005 -20.889 8.325 1.00 78.50 931 ILE A O 1
ATOM 7392 N N . ILE A 1 932 ? -10.903 -22.654 7.444 1.00 81.81 932 ILE A N 1
ATOM 7393 C CA . ILE A 1 932 ? -9.603 -21.995 7.279 1.00 81.81 932 ILE A CA 1
ATOM 7394 C C . ILE A 1 932 ? -9.719 -20.783 6.347 1.00 81.81 932 ILE A C 1
ATOM 7396 O O . ILE A 1 932 ? -9.235 -19.697 6.669 1.00 81.81 932 ILE A O 1
ATOM 7400 N N . GLU A 1 933 ? -10.404 -20.926 5.217 1.00 81.12 933 GLU A N 1
ATOM 7401 C CA . GLU A 1 933 ? -10.691 -19.852 4.266 1.00 81.12 933 GLU A CA 1
ATOM 7402 C C . GLU A 1 933 ? -11.589 -18.775 4.878 1.00 81.12 933 GLU A C 1
ATOM 7404 O O . GLU A 1 933 ? -11.291 -17.583 4.759 1.00 81.12 933 GLU A O 1
ATOM 7409 N N . GLY A 1 934 ? -12.651 -19.182 5.581 1.00 79.25 934 GLY A N 1
ATOM 7410 C CA . GLY A 1 934 ? -13.603 -18.283 6.223 1.00 79.25 934 GLY A CA 1
ATOM 7411 C C . GLY A 1 934 ? -12.963 -17.391 7.289 1.00 79.25 934 GLY A C 1
ATOM 7412 O O . GLY A 1 934 ? -13.119 -16.166 7.225 1.00 79.25 934 GLY A O 1
ATOM 7413 N N . PHE A 1 935 ? -12.172 -17.949 8.218 1.00 79.62 935 PHE A N 1
ATOM 7414 C CA . PHE A 1 935 ? -11.439 -17.110 9.174 1.00 79.62 935 PHE A CA 1
ATOM 7415 C C . PHE A 1 935 ? -10.303 -16.324 8.507 1.00 79.62 935 PHE A C 1
ATOM 7417 O O . PHE A 1 935 ? -10.094 -15.166 8.860 1.00 79.62 935 PHE A O 1
ATOM 7424 N N . THR A 1 936 ? -9.623 -16.870 7.489 1.00 85.19 936 THR A N 1
ATOM 7425 C CA . THR A 1 936 ? -8.579 -16.132 6.748 1.00 85.19 936 THR A CA 1
ATOM 7426 C C . THR A 1 936 ? -9.159 -14.896 6.053 1.00 85.19 936 THR A C 1
ATOM 7428 O O . THR A 1 936 ? -8.546 -13.826 6.087 1.00 85.19 936 THR A O 1
ATOM 7431 N N . TYR A 1 937 ? -10.361 -15.004 5.478 1.00 83.44 937 TYR A N 1
ATOM 7432 C CA . TYR A 1 937 ? -11.092 -13.874 4.907 1.00 83.44 937 TYR A CA 1
ATOM 7433 C C . TYR A 1 937 ? -11.521 -12.878 5.985 1.00 83.44 937 TYR A C 1
ATOM 7435 O O . TYR A 1 937 ? -11.226 -11.693 5.845 1.00 83.44 937 TYR A O 1
ATOM 7443 N N . GLY A 1 938 ? -12.102 -13.337 7.099 1.00 77.50 938 GLY A N 1
ATOM 7444 C CA . GLY A 1 938 ? -12.461 -12.479 8.234 1.00 77.50 938 GLY A CA 1
ATOM 7445 C C . GLY A 1 938 ? -11.282 -11.673 8.796 1.00 77.50 938 GLY A C 1
ATOM 7446 O O . GLY A 1 938 ? -11.368 -10.455 8.945 1.00 77.50 938 GLY A O 1
ATOM 7447 N N . LEU A 1 939 ? -10.128 -12.310 9.003 1.00 83.62 939 LEU A N 1
ATOM 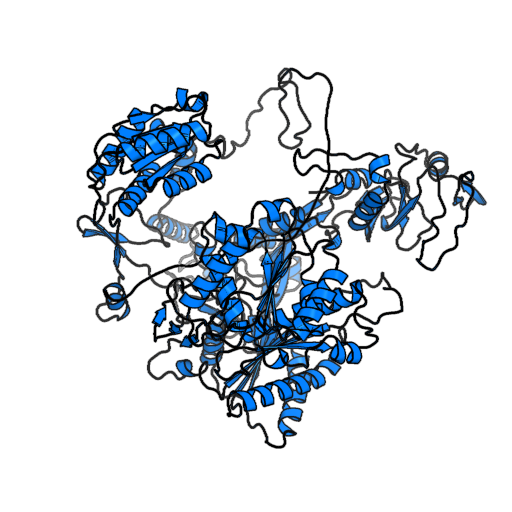7448 C CA . LEU A 1 939 ? -8.908 -11.642 9.470 1.00 83.62 939 LEU A CA 1
ATOM 7449 C C . LEU A 1 939 ? -8.415 -10.530 8.522 1.00 83.62 939 LEU A C 1
ATOM 7451 O O . LEU A 1 939 ? -7.651 -9.670 8.956 1.00 83.62 939 LEU A O 1
ATOM 7455 N N . CYS A 1 940 ? -8.834 -10.500 7.252 1.00 83.62 940 CYS A N 1
ATOM 7456 C CA . CYS A 1 940 ? -8.506 -9.417 6.314 1.00 83.62 940 CYS A CA 1
ATOM 7457 C C . CYS A 1 940 ? -9.346 -8.135 6.522 1.00 83.62 940 CYS A C 1
ATOM 7459 O O . CYS A 1 940 ? -9.031 -7.097 5.930 1.00 83.62 940 CYS A O 1
ATOM 7461 N N . PHE A 1 941 ? -10.385 -8.182 7.364 1.00 79.06 941 PHE A N 1
ATOM 7462 C CA . PHE A 1 941 ? -11.189 -7.018 7.759 1.00 79.06 941 PHE A CA 1
ATOM 7463 C C . PHE A 1 941 ? -10.677 -6.345 9.036 1.00 79.06 941 PHE A C 1
ATOM 7465 O O . PHE A 1 941 ? -10.905 -5.154 9.200 1.00 79.06 941 PHE A O 1
ATOM 7472 N N . LEU A 1 942 ? -9.939 -7.054 9.902 1.00 78.88 942 LEU A N 1
ATOM 7473 C CA . LEU A 1 942 ? -9.436 -6.559 11.199 1.00 78.88 942 LEU A CA 1
ATOM 7474 C C . LEU A 1 942 ? -8.216 -5.625 11.073 1.00 78.88 942 LEU A C 1
ATOM 7476 O O . LEU A 1 942 ? -7.216 -5.733 11.781 1.00 78.88 942 LEU A O 1
ATOM 7480 N N . HIS A 1 943 ? -8.291 -4.685 10.134 1.00 82.19 943 HIS A N 1
ATOM 7481 C CA . HIS A 1 943 ? -7.291 -3.654 9.900 1.00 82.19 943 HIS A CA 1
ATOM 7482 C C . HIS A 1 943 ? -7.791 -2.310 10.447 1.00 82.19 943 HIS A C 1
ATOM 7484 O O . HIS A 1 943 ? -8.126 -1.383 9.706 1.00 82.19 943 HIS A O 1
ATOM 7490 N N . GLU A 1 944 ? -7.822 -2.220 11.777 1.00 73.75 944 GLU A N 1
ATOM 7491 C CA . GLU A 1 944 ? -8.540 -1.212 12.576 1.00 73.75 944 GLU A CA 1
ATOM 7492 C C . GLU A 1 944 ? -8.244 0.269 12.304 1.00 73.75 944 GLU A C 1
ATOM 7494 O O . GLU A 1 944 ? -8.933 1.137 12.831 1.00 73.75 944 GLU A O 1
ATOM 7499 N N . ILE A 1 945 ? -7.256 0.587 11.470 1.00 74.81 945 ILE A N 1
ATOM 7500 C CA . ILE A 1 945 ? -6.881 1.959 11.105 1.00 74.81 945 ILE A CA 1
ATOM 7501 C C . ILE A 1 945 ? -7.506 2.439 9.780 1.00 74.81 945 ILE A C 1
ATOM 7503 O O . ILE A 1 945 ? -7.136 3.505 9.285 1.00 74.81 945 ILE A O 1
ATOM 7507 N N . SER A 1 946 ? -8.418 1.668 9.174 1.00 76.38 946 SER A N 1
ATOM 7508 C CA . SER A 1 946 ? -9.170 2.055 7.968 1.00 76.38 946 SER A CA 1
ATOM 7509 C C . SER A 1 946 ? -10.488 1.291 7.814 1.00 76.38 946 SER A C 1
ATOM 7511 O O . SER A 1 946 ? -10.504 0.078 8.012 1.00 76.38 946 SER A O 1
ATOM 7513 N N . SER A 1 947 ? -11.527 1.955 7.303 1.00 72.94 947 SER A N 1
ATOM 7514 C CA . SER A 1 947 ? -12.825 1.375 6.916 1.00 72.94 947 SER A CA 1
ATOM 7515 C C . SER A 1 947 ? -12.792 0.593 5.580 1.00 72.94 947 SER A C 1
ATOM 7517 O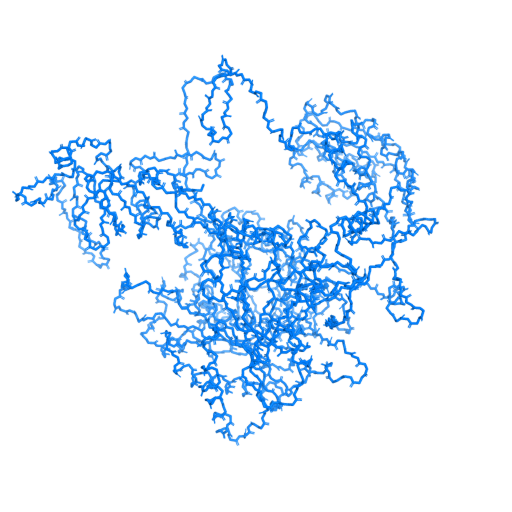 O . SER A 1 947 ? -13.624 0.773 4.687 1.00 72.94 947 SER A O 1
ATOM 7519 N N . SER A 1 948 ? -11.767 -0.245 5.389 1.00 74.81 948 SER A N 1
ATOM 7520 C CA . SER A 1 948 ? -11.570 -1.041 4.169 1.00 74.81 948 SER A CA 1
ATOM 7521 C C . SER A 1 948 ? -10.676 -2.259 4.400 1.00 74.81 948 SER A C 1
ATOM 7523 O O . SER A 1 948 ? -9.652 -2.137 5.076 1.00 74.81 948 SER A O 1
ATOM 7525 N N . THR A 1 949 ? -10.990 -3.383 3.750 1.00 75.19 949 THR A N 1
ATOM 7526 C CA . THR A 1 949 ? -10.178 -4.615 3.798 1.00 75.19 949 THR A CA 1
ATOM 7527 C C . THR A 1 949 ? -8.741 -4.417 3.346 1.00 75.19 949 THR A C 1
ATOM 7529 O O . THR A 1 949 ? -8.460 -3.674 2.398 1.00 75.19 949 THR A O 1
ATOM 7532 N N . VAL A 1 950 ? -7.856 -5.232 3.905 1.00 79.12 950 VAL A N 1
ATOM 7533 C CA . VAL A 1 950 ? -6.512 -5.482 3.379 1.00 79.12 950 VAL A CA 1
ATOM 7534 C C . VAL A 1 950 ? -6.470 -6.798 2.596 1.00 79.12 950 VAL A C 1
ATOM 7536 O O . VAL A 1 950 ? -7.415 -7.575 2.609 1.00 79.12 950 VAL A O 1
ATOM 7539 N N . SER A 1 951 ? -5.385 -7.049 1.861 1.00 85.81 951 SER A N 1
ATOM 7540 C CA . SER A 1 951 ? -5.255 -8.256 1.031 1.00 85.81 951 SER A CA 1
ATOM 7541 C C . SER A 1 951 ? -4.751 -9.499 1.774 1.00 85.81 951 SER A C 1
ATOM 7543 O O . SER A 1 951 ? -4.715 -10.566 1.175 1.00 85.81 951 SER A O 1
ATOM 7545 N N . VAL A 1 952 ? -4.333 -9.371 3.038 1.00 90.88 952 VAL A N 1
ATOM 7546 C CA . VAL A 1 952 ? -3.769 -10.451 3.872 1.00 90.88 952 VAL A CA 1
ATOM 7547 C C . VAL A 1 952 ? -4.245 -10.315 5.327 1.00 90.88 952 VAL A C 1
ATOM 7549 O O . VAL A 1 952 ? -4.516 -9.185 5.739 1.00 90.88 952 VAL A O 1
ATOM 7552 N N . PRO A 1 953 ? -4.292 -11.406 6.119 1.00 89.75 953 PRO A N 1
ATOM 7553 C CA . PRO A 1 953 ? -4.728 -11.386 7.516 1.00 89.75 953 PRO A CA 1
ATOM 7554 C C . PRO A 1 953 ? -4.050 -10.316 8.380 1.00 89.75 953 PRO A C 1
ATOM 7556 O O . PRO A 1 953 ? -2.836 -10.113 8.298 1.00 89.75 953 PRO A O 1
ATOM 7559 N N . ALA A 1 954 ? -4.820 -9.691 9.273 1.00 86.88 954 ALA A N 1
ATOM 7560 C CA . ALA A 1 954 ? -4.353 -8.740 10.280 1.00 86.88 954 ALA A CA 1
ATOM 7561 C C . ALA A 1 954 ? -3.073 -9.166 11.038 1.00 86.88 954 ALA A C 1
ATOM 7563 O O . ALA A 1 954 ? -2.127 -8.371 11.034 1.00 86.88 954 ALA A O 1
ATOM 7564 N N . PRO A 1 955 ? -2.947 -10.389 11.609 1.00 91.19 955 PRO A N 1
ATOM 7565 C CA . PRO A 1 955 ? -1.717 -10.807 12.296 1.00 91.19 955 PRO A CA 1
ATOM 7566 C C . PRO A 1 955 ? -0.485 -10.770 11.378 1.00 91.19 955 PRO A C 1
ATOM 7568 O O . PRO A 1 955 ? 0.590 -10.319 11.775 1.00 91.19 955 PRO A O 1
ATOM 7571 N N . LEU A 1 956 ? -0.650 -11.166 10.113 1.00 91.38 956 LEU A N 1
ATOM 7572 C CA . LEU A 1 956 ? 0.417 -11.167 9.113 1.00 91.38 956 LEU A CA 1
ATOM 7573 C C . LEU A 1 956 ? 0.784 -9.750 8.643 1.00 91.38 956 LEU A C 1
ATOM 7575 O O . LEU A 1 956 ? 1.951 -9.457 8.381 1.00 91.38 956 LEU A O 1
ATOM 7579 N N . LEU A 1 957 ? -0.199 -8.850 8.562 1.00 89.19 957 LEU A N 1
ATOM 7580 C CA . LEU A 1 957 ? 0.020 -7.438 8.253 1.00 89.19 957 LEU A CA 1
ATOM 7581 C C . LEU A 1 957 ? 0.751 -6.703 9.387 1.00 89.19 957 LEU A C 1
ATOM 7583 O O . LEU A 1 957 ? 1.610 -5.862 9.113 1.00 89.19 957 LEU A O 1
ATOM 7587 N N . VAL A 1 958 ? 0.437 -7.027 10.644 1.00 87.56 958 VAL A N 1
ATOM 7588 C CA . VAL A 1 958 ? 1.169 -6.537 11.821 1.00 87.56 958 VAL A CA 1
ATOM 7589 C C . VAL A 1 958 ? 2.609 -7.060 11.797 1.00 87.56 958 VAL A C 1
ATOM 7591 O O . VAL A 1 958 ? 3.539 -6.260 11.885 1.00 87.56 958 VAL A O 1
ATOM 7594 N N . ALA A 1 959 ? 2.821 -8.355 11.540 1.00 90.38 959 ALA A N 1
ATOM 7595 C CA . ALA A 1 959 ? 4.157 -8.938 11.399 1.00 90.38 959 ALA A CA 1
ATOM 7596 C C . ALA A 1 959 ? 5.006 -8.250 10.306 1.00 90.38 959 ALA A C 1
ATOM 7598 O O . ALA A 1 959 ? 6.147 -7.858 10.556 1.00 90.38 959 ALA A O 1
ATOM 7599 N N . ASP A 1 960 ? 4.437 -8.031 9.112 1.00 85.75 960 ASP A N 1
ATOM 7600 C CA . ASP A 1 960 ? 5.079 -7.329 7.985 1.00 85.75 960 ASP A CA 1
ATOM 7601 C C . ASP A 1 960 ? 5.464 -5.879 8.354 1.00 85.75 960 ASP A C 1
ATOM 7603 O O . ASP A 1 960 ? 6.531 -5.382 7.980 1.00 85.75 960 ASP A O 1
ATOM 7607 N N . ARG A 1 961 ? 4.628 -5.199 9.152 1.00 85.88 961 ARG A N 1
ATOM 7608 C CA . ARG A 1 961 ? 4.913 -3.862 9.702 1.00 85.88 961 ARG A CA 1
ATOM 7609 C C . ARG A 1 961 ? 6.051 -3.884 10.719 1.00 85.88 961 ARG A C 1
ATOM 7611 O O . ARG A 1 961 ? 6.953 -3.050 10.618 1.00 85.88 961 ARG A O 1
ATOM 7618 N N . CYS A 1 962 ? 6.041 -4.825 11.659 1.00 86.88 962 CYS A N 1
ATOM 7619 C CA . CYS A 1 962 ? 7.079 -4.964 12.680 1.00 86.88 962 CYS A CA 1
ATOM 7620 C C . CYS A 1 962 ? 8.446 -5.300 12.064 1.00 86.88 962 CYS A C 1
ATOM 7622 O O . CYS A 1 962 ? 9.437 -4.648 12.393 1.00 86.88 962 CYS A O 1
ATOM 7624 N N . ALA A 1 963 ? 8.497 -6.220 11.095 1.00 86.88 963 ALA A N 1
ATOM 7625 C CA . ALA A 1 963 ? 9.729 -6.592 10.398 1.00 86.88 963 ALA A CA 1
ATOM 7626 C C . ALA A 1 963 ? 10.373 -5.389 9.676 1.00 86.88 963 ALA A C 1
ATOM 7628 O O . ALA A 1 963 ? 11.564 -5.108 9.839 1.00 86.88 963 ALA A O 1
ATOM 7629 N N . LYS A 1 964 ? 9.565 -4.617 8.934 1.00 83.88 964 LYS A N 1
ATOM 7630 C CA . LYS A 1 964 ? 10.004 -3.380 8.259 1.00 83.88 964 LYS A CA 1
ATOM 7631 C C . LYS A 1 964 ? 10.431 -2.296 9.251 1.00 83.88 964 LYS A C 1
ATOM 7633 O O . LYS A 1 964 ? 11.406 -1.588 9.003 1.00 83.88 964 LYS A O 1
ATOM 7638 N N . ARG A 1 965 ? 9.735 -2.174 10.387 1.00 84.00 965 ARG A N 1
ATOM 7639 C CA . ARG A 1 965 ? 10.087 -1.233 11.458 1.00 84.00 965 ARG A CA 1
ATOM 7640 C C . ARG A 1 965 ? 11.454 -1.558 12.066 1.00 84.00 965 ARG A C 1
ATOM 7642 O O . ARG A 1 965 ? 12.279 -0.651 12.152 1.00 84.00 965 ARG A O 1
ATOM 7649 N N . GLY A 1 966 ? 11.706 -2.810 12.452 1.00 86.62 966 GLY A N 1
ATOM 7650 C CA . GLY A 1 966 ? 13.000 -3.223 13.003 1.00 86.62 966 GLY A CA 1
ATOM 7651 C C . GLY A 1 966 ? 14.145 -2.994 12.014 1.00 86.62 966 GLY A C 1
ATOM 7652 O O . GLY A 1 966 ? 15.182 -2.447 12.381 1.00 86.62 966 GLY A O 1
ATOM 7653 N N . HIS A 1 967 ? 13.925 -3.279 10.725 1.00 83.75 967 HIS A N 1
ATOM 7654 C CA . HIS A 1 967 ? 14.913 -3.000 9.678 1.00 83.75 967 HIS A CA 1
ATOM 7655 C C . HIS A 1 967 ? 15.237 -1.496 9.572 1.00 83.75 967 HIS A C 1
ATOM 7657 O O . HIS A 1 967 ? 16.408 -1.108 9.545 1.00 83.75 967 HIS A O 1
ATOM 7663 N N . ASN A 1 968 ? 14.219 -0.628 9.600 1.00 83.06 968 ASN A N 1
ATOM 7664 C CA . ASN A 1 968 ? 14.416 0.824 9.593 1.00 83.06 968 ASN A CA 1
ATOM 7665 C C . ASN A 1 968 ? 15.111 1.335 10.869 1.00 83.06 968 ASN A C 1
ATOM 7667 O O . ASN A 1 968 ? 15.956 2.224 10.774 1.00 83.06 968 ASN A O 1
ATOM 7671 N N . ILE A 1 969 ? 14.807 0.768 12.043 1.00 85.12 969 ILE A N 1
ATOM 7672 C CA . ILE A 1 969 ? 15.462 1.098 13.322 1.00 85.12 969 ILE A CA 1
ATOM 7673 C C . ILE A 1 969 ? 16.945 0.702 13.297 1.00 85.12 969 ILE A C 1
ATOM 7675 O O . ILE A 1 969 ? 17.795 1.509 13.679 1.00 85.12 969 ILE A O 1
ATOM 7679 N N . TYR A 1 970 ? 17.282 -0.478 12.768 1.00 84.06 970 TYR A N 1
ATOM 7680 C CA . TYR A 1 970 ? 18.672 -0.903 12.584 1.00 84.06 970 TYR A CA 1
ATOM 7681 C C . TYR A 1 970 ? 19.433 0.043 11.641 1.00 84.06 970 TYR A C 1
ATOM 7683 O O . TYR A 1 970 ? 20.506 0.540 11.985 1.00 84.06 970 TYR A O 1
ATOM 7691 N N . LEU A 1 971 ? 18.844 0.388 10.487 1.00 80.81 971 LEU A N 1
ATOM 7692 C CA . LEU A 1 971 ? 19.423 1.360 9.551 1.00 80.81 971 LEU A CA 1
ATOM 7693 C C . LEU A 1 971 ? 19.538 2.775 10.141 1.00 80.81 971 LEU A C 1
ATOM 7695 O O . LEU A 1 971 ? 20.474 3.499 9.797 1.00 80.81 971 LEU A O 1
ATOM 7699 N N . ALA A 1 972 ? 18.610 3.197 11.003 1.00 80.88 972 ALA A N 1
ATOM 7700 C CA . ALA A 1 972 ? 18.697 4.467 11.719 1.00 80.88 972 ALA A CA 1
ATOM 7701 C C . ALA A 1 972 ? 19.860 4.455 12.716 1.00 80.88 972 ALA A C 1
ATOM 7703 O O . ALA A 1 972 ? 20.643 5.405 12.739 1.00 80.88 972 ALA A O 1
ATOM 7704 N N . ASN A 1 973 ? 20.020 3.365 13.474 1.00 83.38 973 ASN A N 1
ATOM 7705 C CA . ASN A 1 973 ? 21.130 3.211 14.404 1.00 83.38 973 ASN A CA 1
ATOM 7706 C C . ASN A 1 973 ? 22.484 3.193 13.675 1.00 83.38 973 ASN A C 1
ATOM 7708 O O . ASN A 1 973 ? 23.367 3.958 14.049 1.00 83.38 973 ASN A O 1
ATOM 7712 N N . MET A 1 974 ? 22.637 2.432 12.582 1.00 78.62 974 MET A N 1
ATOM 7713 C CA . MET A 1 974 ? 23.876 2.430 11.782 1.00 78.62 974 MET A CA 1
ATOM 7714 C C . MET A 1 974 ? 24.282 3.836 11.305 1.00 78.62 974 MET A C 1
ATOM 7716 O O . MET A 1 974 ? 25.460 4.181 11.337 1.00 78.62 974 MET A O 1
ATOM 7720 N N . LYS A 1 975 ? 23.315 4.663 10.884 1.00 75.56 975 LYS A N 1
ATOM 7721 C CA . LYS A 1 975 ? 23.552 6.038 10.396 1.00 75.56 975 LYS A CA 1
ATOM 7722 C C . LYS A 1 975 ? 23.842 7.059 11.504 1.00 75.56 975 LYS A C 1
ATOM 7724 O O . LYS A 1 975 ? 24.248 8.173 11.186 1.00 75.56 975 LYS A O 1
ATOM 7729 N N . ARG A 1 976 ? 23.537 6.742 12.768 1.00 74.94 976 ARG A N 1
ATOM 7730 C CA . ARG A 1 976 ? 23.530 7.700 13.894 1.00 74.94 976 ARG A CA 1
ATOM 7731 C C . ARG A 1 976 ? 24.339 7.259 15.115 1.00 74.94 976 ARG A C 1
ATOM 7733 O O . ARG A 1 976 ? 24.436 8.044 16.052 1.00 74.94 976 ARG A O 1
ATOM 7740 N N . GLN A 1 977 ? 24.852 6.027 15.115 1.00 75.38 977 GLN A N 1
ATOM 7741 C CA . GLN A 1 977 ? 25.683 5.410 16.157 1.00 75.38 977 GLN A CA 1
ATOM 7742 C C . GLN A 1 977 ? 25.148 5.625 17.590 1.00 75.38 977 GLN A C 1
ATOM 7744 O O . GLN A 1 977 ? 25.911 5.858 18.520 1.00 75.38 977 GLN A O 1
ATOM 7749 N N . GLN A 1 978 ? 23.822 5.556 17.776 1.00 73.62 978 GLN A N 1
ATOM 7750 C CA . GLN A 1 978 ? 23.187 5.802 19.082 1.00 73.62 978 GLN A CA 1
ATOM 7751 C C . GLN A 1 978 ? 23.417 4.650 20.070 1.00 73.62 978 GLN A C 1
ATOM 7753 O O . GLN A 1 978 ? 23.529 4.888 21.269 1.00 73.62 978 GLN A O 1
ATOM 7758 N N . PHE A 1 979 ? 23.513 3.420 19.561 1.00 78.81 979 PHE A N 1
ATOM 7759 C CA . PHE A 1 979 ? 23.827 2.213 20.317 1.00 78.81 979 PHE A CA 1
ATOM 7760 C C . PHE A 1 979 ? 24.946 1.428 19.628 1.00 78.81 979 PHE A C 1
ATOM 7762 O O . PHE A 1 979 ? 24.864 1.144 18.430 1.00 78.81 979 PHE A O 1
ATOM 7769 N N . VAL A 1 980 ? 25.954 1.011 20.397 1.00 79.38 980 VAL A N 1
ATOM 7770 C CA . VAL A 1 980 ? 26.994 0.081 19.932 1.00 79.38 980 VAL A CA 1
ATOM 7771 C C . VAL A 1 980 ? 26.396 -1.323 19.813 1.00 79.38 980 VAL A C 1
ATOM 7773 O O . VAL A 1 980 ? 25.914 -1.888 20.801 1.00 79.38 980 VAL A O 1
ATOM 7776 N N . VAL A 1 981 ? 26.419 -1.874 18.600 1.00 80.06 981 VAL A N 1
ATOM 7777 C CA . VAL A 1 981 ? 25.863 -3.186 18.243 1.00 80.06 981 VAL A CA 1
ATOM 7778 C C . VAL A 1 981 ? 26.905 -3.928 17.411 1.00 80.06 981 VAL A C 1
ATOM 7780 O O . VAL A 1 981 ? 27.099 -3.612 16.239 1.00 80.06 981 VAL A O 1
ATOM 7783 N N . ASN A 1 982 ? 27.584 -4.889 18.033 1.00 76.25 982 ASN A N 1
ATOM 7784 C CA . ASN A 1 982 ? 28.685 -5.647 17.436 1.00 76.25 982 ASN A CA 1
ATOM 7785 C C . ASN A 1 982 ? 28.205 -6.998 16.884 1.00 76.25 982 ASN A C 1
ATOM 7787 O O . ASN A 1 982 ? 28.682 -7.461 15.851 1.00 76.25 982 ASN A O 1
ATOM 7791 N N . ASN A 1 983 ? 27.245 -7.621 17.574 1.00 75.88 983 ASN A N 1
ATOM 7792 C CA . ASN A 1 983 ? 26.685 -8.936 17.258 1.00 75.88 983 ASN A CA 1
ATOM 7793 C C . ASN A 1 983 ? 25.139 -8.915 17.308 1.00 75.88 983 ASN A C 1
ATOM 7795 O O . ASN A 1 983 ? 24.520 -7.893 17.619 1.00 75.88 983 ASN A O 1
ATOM 7799 N N . ILE A 1 984 ? 24.496 -10.045 16.999 1.00 80.81 984 ILE A N 1
ATOM 7800 C CA . ILE A 1 984 ? 23.030 -10.118 16.938 1.00 80.81 984 ILE A CA 1
ATOM 7801 C C . ILE A 1 984 ? 22.341 -10.151 18.309 1.00 80.81 984 ILE A C 1
ATOM 7803 O O . ILE A 1 984 ? 21.207 -9.688 18.428 1.00 80.81 984 ILE A O 1
ATOM 7807 N N . ASN A 1 985 ? 23.025 -10.605 19.360 1.00 82.06 985 ASN A N 1
ATOM 7808 C CA . ASN A 1 985 ? 22.527 -10.520 20.730 1.00 82.06 985 ASN A CA 1
ATOM 7809 C C . ASN A 1 985 ? 22.562 -9.069 21.231 1.00 82.06 985 ASN A C 1
ATOM 7811 O O . ASN A 1 985 ? 21.591 -8.635 21.838 1.00 82.06 985 ASN A O 1
ATOM 7815 N N . ASP A 1 986 ? 23.574 -8.268 20.873 1.00 82.75 986 ASP A N 1
ATOM 7816 C CA . ASP A 1 986 ? 23.563 -6.816 21.123 1.00 82.75 986 ASP A CA 1
ATOM 7817 C C . ASP A 1 986 ? 22.368 -6.138 20.433 1.00 82.75 986 ASP A C 1
ATOM 7819 O O . ASP A 1 986 ? 21.714 -5.275 21.022 1.00 82.75 986 ASP A O 1
ATOM 7823 N N . ALA A 1 987 ? 22.076 -6.516 19.181 1.00 84.75 987 ALA A N 1
ATOM 7824 C CA . ALA A 1 987 ? 20.936 -5.988 18.430 1.00 84.75 987 ALA A CA 1
ATOM 7825 C C . ALA A 1 987 ? 19.612 -6.380 19.102 1.00 84.75 987 ALA A C 1
ATOM 7827 O O . ALA A 1 987 ? 18.744 -5.531 19.312 1.00 84.75 987 ALA A O 1
ATOM 7828 N N . ASN A 1 988 ? 19.492 -7.650 19.498 1.00 86.19 988 ASN A N 1
ATOM 7829 C CA . ASN A 1 988 ? 18.354 -8.168 20.245 1.00 86.19 988 ASN A CA 1
ATOM 7830 C C . ASN A 1 988 ? 18.252 -7.619 21.670 1.00 86.19 988 ASN A C 1
ATOM 7832 O O . ASN A 1 988 ? 17.159 -7.630 22.191 1.00 86.19 988 ASN A O 1
ATOM 7836 N N . GLN A 1 989 ? 19.307 -7.106 22.303 1.00 85.06 989 GLN A N 1
ATOM 7837 C CA . GLN A 1 989 ? 19.211 -6.475 23.629 1.00 85.06 989 GLN A CA 1
ATOM 7838 C C . GLN A 1 989 ? 18.890 -4.975 23.553 1.00 85.06 989 GLN A C 1
ATOM 7840 O O . GLN A 1 989 ? 18.179 -4.454 24.406 1.00 85.06 989 GLN A O 1
ATOM 7845 N N . LYS A 1 990 ? 19.434 -4.266 22.552 1.00 84.69 990 LYS A N 1
ATOM 7846 C CA . LYS A 1 990 ? 19.459 -2.788 22.512 1.00 84.69 990 LYS A CA 1
ATOM 7847 C C . LYS A 1 990 ? 18.490 -2.175 21.498 1.00 84.69 990 LYS A C 1
ATOM 7849 O O . LYS A 1 990 ? 18.149 -1.004 21.625 1.00 84.69 990 LYS A O 1
ATOM 7854 N N . LEU A 1 991 ? 18.076 -2.931 20.475 1.00 85.44 991 LEU A N 1
ATOM 7855 C CA . LEU A 1 991 ? 17.225 -2.456 19.370 1.00 85.44 991 LEU A CA 1
ATOM 7856 C C . LEU A 1 991 ? 15.912 -3.248 19.217 1.00 85.44 991 LEU A C 1
ATOM 7858 O O . LEU A 1 991 ? 15.186 -3.029 18.241 1.00 85.44 991 LEU A O 1
ATOM 7862 N N . VAL A 1 992 ? 15.612 -4.149 20.157 1.00 83.69 992 VAL A N 1
ATOM 7863 C CA . VAL A 1 992 ? 14.304 -4.799 20.363 1.00 83.69 992 VAL A CA 1
ATOM 7864 C C . VAL A 1 992 ? 13.685 -4.241 21.645 1.00 83.69 992 VAL A C 1
ATOM 7866 O O . VAL A 1 992 ? 14.374 -3.723 22.523 1.00 83.69 992 VAL A O 1
ATOM 7869 N N . ASN A 1 993 ? 12.363 -4.282 21.729 1.00 80.50 993 ASN A N 1
ATOM 7870 C CA . ASN A 1 993 ? 11.598 -3.673 22.798 1.00 80.50 993 ASN A CA 1
ATOM 7871 C C . ASN A 1 993 ? 11.387 -4.629 23.996 1.00 80.50 993 ASN A C 1
ATOM 7873 O O . ASN A 1 993 ? 10.768 -5.682 23.854 1.00 80.50 993 ASN A O 1
ATOM 7877 N N . TYR A 1 994 ? 11.844 -4.234 25.193 1.00 76.12 994 TYR A N 1
ATOM 7878 C CA . TYR A 1 994 ? 11.639 -4.983 26.454 1.00 76.12 994 TYR A CA 1
ATOM 7879 C C . TYR A 1 994 ? 10.922 -4.200 27.555 1.00 76.12 994 TYR A C 1
ATOM 7881 O O . TYR A 1 994 ? 10.505 -4.800 28.542 1.00 76.12 994 TYR A O 1
ATOM 7889 N N . GLY A 1 995 ? 10.785 -2.880 27.411 1.00 70.38 995 GLY A N 1
ATOM 7890 C CA . GLY A 1 995 ? 10.148 -2.041 28.423 1.00 70.38 995 GLY A CA 1
ATOM 7891 C C . GLY A 1 995 ? 8.622 -2.046 28.329 1.00 70.38 995 GLY A C 1
ATOM 7892 O O . GLY A 1 995 ? 8.010 -2.873 27.651 1.00 70.38 995 GLY A O 1
ATOM 7893 N N . ASN A 1 996 ? 7.996 -1.073 28.995 1.00 66.56 996 ASN A N 1
ATOM 7894 C CA . ASN A 1 996 ? 6.537 -0.957 29.109 1.00 66.56 996 ASN A CA 1
ATOM 7895 C C . ASN A 1 996 ? 5.802 -0.960 27.758 1.00 66.56 996 ASN A C 1
ATOM 7897 O O . ASN A 1 996 ? 4.650 -1.395 27.704 1.00 66.56 996 ASN A O 1
ATOM 7901 N N . LEU A 1 997 ? 6.453 -0.550 26.660 1.00 71.88 997 LEU A N 1
ATOM 7902 C CA . LEU A 1 997 ? 5.844 -0.615 25.334 1.00 71.88 997 LEU A CA 1
ATOM 7903 C C . LEU A 1 997 ? 5.541 -2.056 24.874 1.00 71.88 997 LEU A C 1
ATOM 7905 O O . LEU A 1 997 ? 4.689 -2.220 24.012 1.00 71.88 997 LEU A O 1
ATOM 7909 N N . LYS A 1 998 ? 6.133 -3.116 25.461 1.00 67.31 998 LYS A N 1
ATOM 7910 C CA . LYS A 1 998 ? 5.751 -4.525 25.179 1.00 67.31 998 LYS A CA 1
ATOM 7911 C C . LYS A 1 998 ? 4.265 -4.825 25.434 1.00 67.31 998 LYS A C 1
ATOM 7913 O O . LYS A 1 998 ? 3.750 -5.790 24.873 1.00 67.31 998 LYS A O 1
ATOM 7918 N N . LYS A 1 999 ? 3.604 -4.033 26.289 1.00 58.38 999 LYS A N 1
ATOM 7919 C CA . LYS A 1 999 ? 2.167 -4.126 26.605 1.00 58.38 999 LYS A CA 1
ATOM 7920 C C . LYS A 1 999 ? 1.296 -3.215 25.727 1.00 58.38 999 LYS A C 1
ATOM 7922 O O . LYS A 1 999 ? 0.079 -3.228 25.862 1.00 58.38 999 LYS A O 1
ATOM 7927 N N . VAL A 1 1000 ? 1.904 -2.396 24.866 1.00 58.69 1000 VAL A N 1
ATOM 7928 C CA . VAL A 1 1000 ? 1.204 -1.433 24.010 1.00 58.69 1000 VAL A CA 1
ATOM 7929 C C . VAL A 1 1000 ? 0.927 -2.049 22.643 1.00 58.69 1000 VAL A C 1
ATOM 7931 O O . VAL A 1 1000 ? 1.734 -2.789 22.082 1.00 58.69 1000 VAL A O 1
ATOM 7934 N N . ARG A 1 1001 ? -0.233 -1.715 22.081 1.00 58.00 1001 ARG A N 1
ATOM 7935 C CA . ARG A 1 1001 ? -0.692 -2.236 20.800 1.00 58.00 1001 ARG A CA 1
ATOM 7936 C C . ARG A 1 1001 ? 0.080 -1.606 19.633 1.00 58.00 1001 ARG A C 1
ATOM 7938 O O . ARG A 1 1001 ? -0.153 -0.464 19.232 1.00 58.00 1001 ARG A O 1
ATOM 7945 N N . PHE A 1 1002 ? 1.042 -2.351 19.094 1.00 50.88 1002 PHE A N 1
ATOM 7946 C CA . PHE A 1 1002 ? 1.879 -1.894 17.986 1.00 50.88 1002 PHE A CA 1
ATOM 7947 C C . PHE A 1 1002 ? 1.240 -2.128 16.618 1.00 50.88 1002 PHE A C 1
ATOM 7949 O O . PHE A 1 1002 ? 1.398 -3.180 16.002 1.00 50.88 1002 PHE A O 1
ATOM 7956 N N . ASN A 1 1003 ? 0.648 -1.069 16.074 1.00 40.75 1003 ASN A N 1
ATOM 7957 C CA . ASN A 1 1003 ? 0.386 -0.953 14.644 1.00 40.75 1003 ASN A CA 1
ATOM 7958 C C . ASN A 1 1003 ? 1.184 0.237 14.092 1.00 40.75 1003 ASN A C 1
ATOM 7960 O O . ASN A 1 1003 ? 1.080 1.343 14.621 1.00 40.75 1003 ASN A O 1
ATOM 7964 N N . ALA A 1 1004 ? 2.031 0.030 13.078 1.00 35.97 1004 ALA A N 1
ATOM 7965 C CA . ALA A 1 1004 ? 2.998 1.045 12.616 1.00 35.97 1004 ALA A CA 1
ATOM 7966 C C . ALA A 1 1004 ? 2.321 2.335 12.101 1.00 35.97 1004 ALA A C 1
ATOM 7968 O O . ALA A 1 1004 ? 1.622 2.274 11.063 1.00 35.97 1004 ALA A O 1
#

Radius of gyration: 33.86 Å; Cα contacts (8 Å, |Δi|>4): 1732; chains: 1; bounding box: 101×82×80 Å

InterPro domains:
  IPR003100 PAZ domain [PF02170] (78-193)
  IPR003100 PAZ domain [PS50821] (64-182)
  IPR003165 Piwi domain [PF02171] (662-969)
  IPR003165 Piwi domain [PS50822] (650-964)
  IPR003165 Piwi domain [SM00950] (649-971)
  IPR012337 Ribonuclease H-like superfamily [SSF53098] (245-415)
  IPR012337 Ribonuclease H-like superfamily [SSF53098] (637-969)
  IPR036085 PAZ domain superfamily [SSF101690] (68-214)
  IPR036397 Ribonuclease H superfamily [G3DSA:3.30.420.10] (725-1001)

Sequence (1004 aa):
MDGKYMGIGLAKSVKVLEGEKSKCGPFLVTDVRIEAFHTNEQNLLDKISQMSIFFEPRTGTNNFSVDVACRSSSMTRILKVIKGLYVRTSYGNRRTFPIGNLAAAANILRSFFVFVFRTSVQLFVNLDSVSSFEAPDGKRYTVERYFAKRYNIKLKYPSLFTVSERHNPEAYYPVEVLLVAPSQRVTNEQQTQEDVAAVRKASTTLPEYRLKQTKVMKDALKMIPGNTDLEAAGISVDSDFTKVFGRVLPSPTVLYGESERVTINNCKWDWDHCKFIQPGNLSNWAVCATLTLNDSRRLNIRDYIARLENRCRFYGMAIESPTEIFYPKEKTAEELKQWYAKQKNLNRQYLMFITSDCTKQHDLIKLLELQYQIVSQEVKANKVYGVMSKNLHKISDCVIAKINGKFGGLNYSITLNAAAGDRLSNWLSDSNVLFIDLAISNPPPSSKTEFMHNCRYPSLFTVSERHNPEAYYLVEVLFVAPSQRVLTQQQTQEDVAAVRKASTTLPKYRLKQTKVMKDALKMIPGNTDLEAAGISVDSDFTKVFGRVLPSPTVLYGESESVTINNCKWDWDHCKFIQPGNLSNWAVCATLTLNDSRRLNIRDYIARLENRCRFHGMAIKSPAEIFYPKEKSAEELKQWYAKQKDLNRQYLMFITSDGIKQHDLIKLLELQYQIVSQEVKANKVYGVMSKNLHKILDCVIAKINEKIGGLNYSITLNAAAGDRLSNWLSDSSVLFIGFAISNPPPSSKAEPLPRAIGTMPSVLGWGANCASIPQQFIGDYVYVESRQSDMVGSKLADVVIDIIERHRVATLTAPRHIIFYFSGISEGQFHMITHFYMRAISNALSSLERKCAASVTALAVSRDHNERIYQANITGERAVDQNIPAGTVVDTKIVSPVINEFYLNAHVSLKGTVKSPKYSLLADNSTMSMDIIEGFTYGLCFLHEISSSTVSVPAPLLVADRCAKRGHNIYLANMKRQQFVVNNINDANQKLVNYGNLKKVRFNA

Secondary structure (DSSP, 8-state):
-TTEEEEEEEEEEEEEEEEETTEEEEEEEEEEEEEEEEPTT-BHHHHHHTSGGGB-TTT--B---HHHHTSHHHHHHHHHHHTT-EEEESSTT--EEEEEEEEEETTB----------S-------S-----EEPTTS-EE-HHHHHHHHH----S-TTSEEEEESS-TT-EEEGGGEEEPTTPBPPTTT--HHHHHHHHHHH---HHHHHHHHHHHHHHTT-STT-HHHHTTT----SS--------PPPPEEE-GGG-EEE-BTTB---TTPPPSS--EE-SEEEEEE--HHHHHH--HHHHHHHHHHHHHHTT-EEPPPSEEE--SS--HHHHHHHHHHHHHTT-SEEEEEE-TT---HHHHHHHHHHHT-EEEEEEHHHHHHHHHH--THHHHHHHHHHHHHTT----EEE--PPTT-HHHHHHT-TT-----------------------S--SS-EEEPSS-TT-EEEGGG----SS----TTT--HHHHHHHHHHH---HHHHHHHHHHHHHHTT-STT-HHHHTTT----SS--------PPPPEEE-GGG-EE--BTTB---SSPPPSB--EE-SEEEEEE--TTHHHH--HHHHHHHHHHHHHHTT-EEPPPS-EE--SS--HHHHHHHHHHHHHTT-SEEEEEE-TT---HHHHHHHHHHHT-EEEEEEHHHHHHHHHH--HHHHHHHHHHHHHTTT-B--EEE----TT-GGGGTTT-TTEEEEEEEEEPPP---TT----TTSPPPPEEEEEEE--SSSTT--EEEEEEE-SS-SSHHHHHHHHHHHHHHHHHHHHHSS--SEEEEEEES--GGGHHIIIIIIHHHHHHHHHHSSS----EEEEEEEES------B-SS--SSSHHHHBPPTTEEE-SSSS-SSS-EEEEE-S--SSS---PPEEEEEEE-S---HHHHHHHHHHHTT--TTSSB--SS-HHHHHHHHHHHHHHHHHHHHHHH--S---SHHHHHHHSS--SGGGGS----

pLDDT: mean 73.78, std 18.04, range [24.97, 97.69]

Nearest PDB structures (foldseek):
  7ki3-assembly2_D  TM=8.148E-01  e=7.465E-38  Homo sapiens
  4w5r-assembly1_A  TM=8.484E-01  e=1.880E-36  Homo sapiens
  4w5t-assembly1_A  TM=8.506E-01  e=4.268E-36  Homo sapiens
  4w5o-assembly1_A  TM=8.372E-01  e=1.868E-35  Homo sapiens
  7ki3-assembly1_A  TM=8.031E-01  e=8.636E-35  Homo sapiens

Mean predicted aligned error: 17.95 Å

Organism: Dictyocaulus viviparus (NCBI:txid29172)

Solvent-accessible surface area (backbone atoms only — not comparable to full-atom values): 57153 Å² total; per-residue (Å²): 105,58,50,42,46,80,45,77,48,71,47,73,48,80,46,67,21,16,36,66,96,72,46,62,42,82,41,83,46,66,34,66,43,58,46,50,26,39,42,58,61,38,41,44,42,61,38,56,61,43,31,62,67,22,25,17,90,87,82,66,29,63,48,67,43,61,76,56,47,69,33,72,72,38,41,56,55,51,43,56,56,45,52,65,43,47,31,22,36,76,56,86,91,46,55,72,48,39,32,44,48,77,45,46,21,23,65,38,45,64,84,79,77,82,85,72,95,71,82,95,75,89,80,86,74,88,93,79,76,84,34,54,50,74,44,100,85,79,46,73,34,33,54,42,60,42,34,36,73,77,69,71,41,79,71,90,60,39,80,32,51,16,37,15,33,62,89,41,75,84,50,78,40,58,39,82,51,27,20,27,44,65,86,38,68,57,50,82,79,50,51,51,75,64,50,53,51,48,44,50,56,68,58,49,33,40,38,69,60,43,52,50,52,32,48,56,50,35,55,75,68,52,62,35,65,93,31,68,77,37,52,79,68,74,48,85,42,69,83,74,76,92,86,78,76,72,80,82,81,89,68,46,34,37,36,31,21,98,75,44,76,40,68,43,54,92,92,40,73,82,59,95,87,54,29,30,60,37,54,21,69,46,61,65,29,33,37,38,43,60,52,47,79,70,51,58,75,70,52,65,63,67,61,51,49,54,56,46,49,57,49,37,45,69,34,59,21,52,69,61,80,61,81,43,80,42,69,65,87,85,73,45,72,62,62,55,50,53,50,51,52,54,42,49,78,66,66,37,56,34,39,42,34,39,30,29,82,89,59,86,50,63,70,54,54,53,50,47,26,69,72,61,72,35,55,69,44,82,45,45,42,71,56,56,47,35,36,68,81,63,66,40,52,71,61,51,49,69,45,46,61,50,51,26,50,72,51,76,16,43,59,62,51,78,47,62,87,64,64,96,85,56,69,73,52,59,59,79,69,41,91,88,68,86,86,73,81,47,74,72,87,86,86,87,92,88,90,89,49,44,35,61,92,92,87,92,81,93,84,73,78,57,50,54,39,94,90,40,78,81,50,60,41,59,65,94,78,76,85,88,78,82,96,68,82,83,48,89,88,72,56,51,71,62,56,55,45,49,54,49,63,71,72,56,68,58,69,75,54,44,53,49,49,51,48,53,48,33,58,76,70,50,64,42,73,91,32,65,76,40,50,78,69,72,49,86,48,72,93,72,88,88,86,88,88,86,66,67,58,67,75,47,42,38,36,35,23,99,78,41,72,42,73,62,56,84,50,27,31,51,56,90,87,48,30,28,58,38,52,24,75,49,70,48,32,33,36,38,44,50,58,47,80,67,49,60,73,73,52,65,64,66,58,53,48,52,54,50,48,55,51,35,43,66,29,59,22,50,65,54,79,62,80,41,80,44,66,64,84,83,72,45,73,63,63,53,48,55,50,49,49,56,43,45,79,68,65,36,62,36,39,40,34,40,30,29,82,89,63,90,52,65,44,54,55,56,40,46,28,63,73,61,58,34,48,71,49,79,45,45,43,72,53,56,46,35,38,74,76,62,65,33,57,42,56,51,50,42,50,44,36,48,48,30,31,49,63,68,25,38,50,56,52,74,41,49,63,57,61,96,89,53,73,63,42,47,64,62,67,35,63,35,45,38,45,35,10,33,15,54,35,68,54,78,86,76,61,100,84,64,85,70,71,95,84,57,65,83,64,52,18,17,43,5,26,8,23,34,44,33,72,47,42,71,42,60,32,37,46,50,45,63,40,69,62,88,60,78,70,74,48,18,58,58,49,24,57,50,51,51,57,47,49,53,43,20,31,71,38,51,76,35,68,51,50,35,37,39,40,37,38,34,80,66,54,82,95,45,48,64,49,47,55,67,40,31,49,45,34,34,53,52,51,41,65,69,35,92,76,63,56,87,39,30,47,36,33,30,41,42,40,84,84,74,70,77,73,73,68,42,96,76,66,42,79,92,46,23,66,54,23,36,54,58,52,36,36,49,45,65,62,42,83,22,51,72,88,42,64,28,35,31,40,25,43,31,69,41,80,63,18,55,58,74,54,29,40,38,34,53,67,45,71,68,60,90,76,52,67,70,51,57,52,52,51,47,48,52,32,12,55,58,40,65,52,49,56,41,37,38,67,54,34,31,29,38,51,32,0,46,42,27,5,52,47,46,49,40,33,51,54,37,33,74,78,62,66,78,62,92,57,75,52,63,66,44,38,46,65,75,71,34,82,81,58,78,56,71,81,40,33,47,72,129